Protein 6IMU (pdb70)

Solvent-accessible surface area: 33351 Å² total; per-residue (Å²): 201,20,54,17,5,1,0,95,109,17,69,50,98,83,0,54,130,73,20,63,126,0,13,61,17,1,0,21,33,3,6,64,0,21,76,71,55,20,0,21,16,63,40,0,1,0,0,4,13,0,1,14,5,18,17,34,6,0,43,16,16,35,29,32,18,57,0,0,0,8,14,0,1,7,0,0,0,0,0,0,23,0,2,53,51,31,81,56,0,4,45,3,19,13,34,141,78,76,96,36,0,26,36,60,0,12,68,16,0,48,36,0,5,93,0,2,79,63,4,39,132,78,31,25,0,0,0,5,1,2,0,63,0,11,0,24,28,91,72,4,20,3,26,112,58,41,39,47,51,0,6,0,52,14,1,0,3,0,0,0,0,0,0,0,0,0,20,0,0,59,74,47,94,60,151,78,27,43,55,11,0,109,118,0,39,96,11,0,50,86,0,38,90,1,0,24,92,3,0,37,99,20,136,2,54,1,4,22,24,0,50,8,128,62,19,69,38,70,6,142,61,131,115,16,65,35,61,18,58,59,118,69,33,17,32,37,3,18,19,3,4,0,0,1,0,0,0,16,35,35,13,78,24,61,118,76,43,25,93,24,2,6,110,65,11,51,94,56,18,54,46,33,62,0,110,63,56,160,22,23,50,0,8,0,17,58,2,83,53,13,2,0,37,15,11,10,0,7,0,0,0,4,0,41,72,3,84,21,0,77,89,1,7,57,0,7,1,21,0,6,0,0,10,1,22,47,65,123,8,6,0,1,8,0,11,2,20,27,23,4,52,45,59,84,33,90,37,87,32,122,5,45,43,0,1,6,41,69,0,5,88,70,80,147,32,62,56,38,1,0,0,0,1,0,0,1,1,0,9,47,48,54,103,4,11,0,0,0,0,3,30,9,0,0,48,4,70,5,0,1,0,46,17,3,1,0,2,0,1,62,101,47,3,77,6,0,0,1,0,0,2,0,26,1,2,0,5,4,0,0,3,24,26,46,4,2,24,53,24,0,13,77,12,0,118,87,71,118,23,31,107,55,0,36,130,41,0,72,42,5,0,53,137,34,4,170,116,27,97,8,63,158,19,101,32,29,49,11,137,51,104,17,60,100,72,57,32,102,14,0,78,57,1,118,67,58,17,5,0,0,92,109,20,71,48,100,83,0,53,133,74,32,62,126,0,6,58,17,0,0,29,35,4,6,63,0,20,77,70,59,21,0,20,17,62,40,0,0,0,0,5,12,0,2,15,5,20,23,39,9,0,45,16,15,25,28,30,15,61,0,0,0,4,15,0,0,0,0,0,0,0,0,0,22,0,2,55,50,33,82,60,0,5,50,3,20,14,30,140,81,77,96,35,1,26,36,58,0,12,68,16,0,49,37,0,7,95,0,2,89,77,5,40,145,77,31,27,0,1,0,5,1,2,0,63,0,10,0,26,26,92,83,4,21,4,25,118,60,40,37,47,50,0,7,0,53,14,1,0,0,0,0,0,0,0,0,0,0,0,19,0,0,55,75,46,91,60,168,75,24,41,79,10,0,126,118,0,38,96,10,0,49,85,0,40,90,2,0,25,94,4,0,36,96,14,143,2,65,0,4,21,24,0,49,7,138,60,20,68,38,69,7,140,60,130,117,15,72,34,61,17,60,60,118,68,35,17,32,38,2,15,19,3,5,0,0,1,0,0,0,17,34,36,13,80,23,59,116,69,42,30,101,22,2,5,110,66,11,67,94,56,18,54,44,36,57,0,110,63,62,144,16,24,50,0,3,0,16,56,2,84,54,12,2,0,27,14,12,1,1,7,1,0,0,5,0,50,81,2,68,19,0,83,69,1,6,51,0,7,1,21,0,5,0,1,10,1,36,44,62,125,7,5,0,1,8,0,11,3,18,26,24,6,52,40,54,82,35,91,36,89,32,121,6,44,40,0,1,4,43,67,1,7,87,66,89,148,33,59,54,37,1,0,0,0,1,0,0,0,0,0,3,48,49,55,85,5,10,0,0,0,0,3,26,6,0,0,35,3,54,4,0,1,0,45,17,2,0,0,2,0,1,63,99,53,2,76,7,0,0,1,0,0,4,0,19,1,2,0,0,3,0,0,4,12,24,48,5,1,25,52,27,0,12,78,12,0,118,87,70,117,23,32,106,55,0,34,126,53,0,72,41,6,1,51,143,35,5,146,138,24,99,17,53,181,35,100,30,30,38,10,115,54,92,14,60,99,73,59,32,105,14,0,81,54,1,119

Nearest PDB structures (foldseek):
  6imv-assembly1_A  TM=1.002E+00  e=1.403E-95  Talaromyces funiculosus
  6imw-assembly2_B  TM=1.002E+00  e=8.609E-95  Talaromyces funiculosus
  3eu8-assembly4_D  TM=6.851E-01  e=2.380E-08  Bacteroides fragilis NCTC 9343
  5z06-assembly2_B  TM=6.528E-01  e=1.005E-07  Parabacteroides distasonis ATCC 8503
  5z06-assembly1_A  TM=6.303E-01  e=9.037E-08  Parabacteroides distasonis ATCC 8503

Organism: Talaromyces funiculosus (NCBI:txid28572)

Secondary structure (DSSP, 8-state):
---TTGGGGS-HHHHHH-HHHHHHHHHHHHHTT-SBTTTEETTTTEEPSEEEE-TTT--EEEEE-EE-HHHHHHHHHHHHHHHTT-HHHHHHH-TT-GGGHHHHHHHHHHHHHHHHHHHHHH-GGGTT---SEE-SSSS-EE-GGGTTEEEHHHHHHHHHHHHHHHHHHHTTT-HHHHHHHHHHHHHHHHHHHHHHHHHEEETTEEBSEEEES-TTS-TT-TT--EEESTT-B--SSSTTHHHHHHHHHHS---HHHHHHHHHHHGGG--EEEEEETTEEEEEEEPBSS--GGGGGGGGTS-GGGSHHHHHHHHHHHHHHHHHHHHTT-SS---SEE--EETTTTEE--EE---S-GGGBS------SEE-GGGGHHHHHH-HHHHHHHHHHHHTSTT-EETTEE-SEEETTSS-EE-EEEHHHHHHHHHHHTT-SHHHHHHHHHHTT-HHHHHHHHHHHHHHH--S---TT-PPPPP-SPPPPSS----TT--/--TTGGGGS-HHHHHH-HHHHHHHHHHHHHTT-SBTTTEETTTTEEPSEEEE-TTT--EEEEE-EE-HHHHHHHHHHHHHHHHT-HHHHHHH-TT-GGGHHHHHHHHHHHHHHHHHHHHHH-GGGTT---SEE-SSSS-EE-GGGTTEEEHHHHHHHHHHHHHHHHHHHHTT-HHHHHHHHHHHHHHHHHHHHHHHHHEEETTEEBSEEEES-TTS-TT-TT--EEESTT-B--SSSTTHHHHHHHHHHS---HHHHHHHHHHHGGG--EEEEEETTEEEEEEEPBSS--GGGGGGGGTS-GGGSHHHHHHHHHHHHHHHHHHHHTT-SS---SEE--EETTTTEE--EE---S-GGGBS------SEE-GGGGHHHHHH-HHHHHHHHHHHHTSTT-EETTEE-SEEETTSS-EE-EEEHHHHHHHHHHHTT-SHHHHHHHHHHTT-HHHHHHHHHHHHHHH--S---TT-PPPPP-SPPPPSS----TT--

Radius of gyration: 31.74 Å; Cα contacts (8 Å, |Δi|>4): 2302; chains: 2; bounding box: 52×81×95 Å

B-factor: mean 21.8, std 6.03, range [8.44, 49.92]

Structure (mmCIF, N/CA/C/O backbone):
data_6IMU
#
_entry.id   6IMU
#
_cell.length_a   91.657
_cell.length_b   117.971
_cell.length_c   93.156
_cell.angle_alpha   90.00
_cell.angle_beta   90.00
_cell.angle_gamma   90.00
#
_symmetry.space_group_name_H-M   'P 21 21 2'
#
loop_
_entity.id
_entity.type
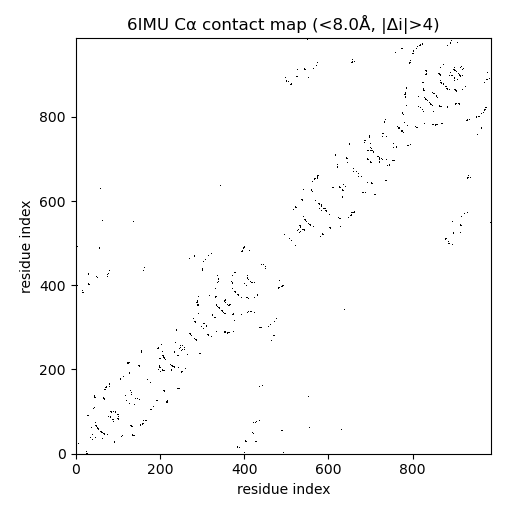_entity.pdbx_description
1 polymer Endo-beta-1,2-glucanase
2 non-polymer 2-acetamido-2-deoxy-beta-D-glucopyranose
3 non-polymer GLYCEROL
4 non-polymer 'CITRIC ACID'
5 non-polymer DI(HYDROXYETHYL)ETHER
6 non-polymer 'TRIETHYLENE GLYCOL'
7 water water
#
loop_
_atom_site.group_PDB
_atom_site.id
_atom_site.type_symbol
_atom_site.label_atom_id
_atom_site.label_alt_id
_atom_site.label_comp_id
_atom_site.label_asym_id
_atom_site.label_entity_id
_atom_site.label_seq_id
_atom_site.pdbx_PDB_ins_code
_atom_site.Cartn_x
_atom_site.Cartn_y
_atom_site.Cartn_z
_atom_site.occupancy
_atom_site.B_iso_or_equiv
_atom_site.auth_seq_id
_atom_site.auth_comp_id
_atom_site.auth_asym_id
_atom_site.auth_atom_id
_atom_site.pdbx_PDB_model_num
ATOM 1 N N . GLU A 1 12 ? -3.143 7.791 -23.568 1.00 39.58 24 GLU A N 1
ATOM 2 C CA . GLU A 1 12 ? -3.313 6.628 -24.487 1.00 38.07 24 GLU A CA 1
ATOM 3 C C . GLU A 1 12 ? -4.775 6.442 -24.905 1.00 34.46 24 GLU A C 1
ATOM 4 O O . GLU A 1 12 ? -5.025 6.205 -26.083 1.00 34.70 24 GLU A O 1
ATOM 10 N N . PRO A 1 13 ? -5.803 6.545 -24.025 1.00 31.26 25 PRO A N 1
ATOM 11 C CA . PRO A 1 13 ? -7.156 6.154 -24.426 1.00 29.93 25 PRO A CA 1
ATOM 12 C C . PRO A 1 13 ? -7.767 7.086 -25.482 1.00 27.58 25 PRO A C 1
ATOM 13 O O . PRO A 1 13 ? -7.511 8.281 -25.457 1.00 26.54 25 PRO A O 1
ATOM 17 N N . SER A 1 14 ? -8.564 6.514 -26.391 1.00 26.67 26 SER A N 1
ATOM 18 C CA . SER A 1 14 ? -9.382 7.273 -27.343 1.00 26.93 26 SER A CA 1
ATOM 19 C C . SER A 1 14 ? -10.342 8.197 -26.588 1.00 24.36 26 SER A C 1
ATOM 20 O O . SER A 1 14 ? -10.814 7.858 -25.512 1.00 23.06 26 SER A O 1
ATOM 23 N N . CYS A 1 15 ? -10.662 9.333 -27.208 1.00 23.14 27 CYS A N 1
ATOM 24 C CA . CYS A 1 15 ? -11.623 10.271 -26.666 1.00 23.43 27 CYS A CA 1
ATOM 25 C C . CYS A 1 15 ? -12.981 9.591 -26.468 1.00 22.19 27 CYS A C 1
ATOM 26 O O . CYS A 1 15 ? -13.652 9.812 -25.463 1.00 21.89 27 CYS A O 1
ATOM 29 N N . ARG A 1 16 ? -13.373 8.767 -27.442 1.00 23.47 28 ARG A N 1
ATOM 30 C CA . ARG A 1 16 ? -14.689 8.136 -27.464 1.00 23.54 28 ARG A CA 1
ATOM 31 C C . ARG A 1 16 ? -14.584 6.704 -26.920 1.00 22.62 28 ARG A C 1
ATOM 32 O O . ARG A 1 16 ? -15.088 5.769 -27.522 1.00 23.81 28 ARG A O 1
ATOM 40 N N . PHE A 1 17 ? -13.973 6.556 -25.743 1.00 23.71 29 PHE A N 1
ATOM 41 C CA . PHE A 1 17 ? -13.616 5.236 -25.192 1.00 22.28 29 PHE A CA 1
ATOM 42 C C . PHE A 1 17 ? -14.847 4.509 -24.630 1.00 22.32 29 PHE A C 1
ATOM 43 O O . PHE A 1 17 ? -14.820 3.294 -24.485 1.00 24.17 29 PHE A O 1
ATOM 51 N N . ALA A 1 18 ? -15.920 5.242 -24.310 1.00 22.22 30 ALA A N 1
ATOM 52 C CA . ALA A 1 18 ? -17.075 4.660 -23.620 1.00 21.52 30 ALA A CA 1
ATOM 53 C C . ALA A 1 18 ? -17.643 3.463 -24.398 1.00 22.12 30 ALA A C 1
ATOM 54 O O . ALA A 1 18 ? -17.975 2.441 -23.789 1.00 24.04 30 ALA A O 1
ATOM 56 N N . HIS A 1 19 ? -17.749 3.572 -25.732 1.00 20.97 31 HIS A N 1
ATOM 57 C CA . HIS A 1 19 ? -18.369 2.491 -26.511 1.00 21.12 31 HIS A CA 1
ATOM 58 C C . HIS A 1 19 ? -17.315 1.491 -27.016 1.00 21.04 31 HIS A C 1
ATOM 59 O O . HIS A 1 19 ? -17.674 0.519 -27.700 1.00 19.96 31 HIS A O 1
ATOM 66 N N . GLN A 1 20 ? -16.038 1.710 -26.663 1.00 20.99 32 GLN A N 1
ATOM 67 C CA . GLN A 1 20 ? -14.970 0.741 -26.899 1.00 21.95 32 GLN A CA 1
ATOM 68 C C . GLN A 1 20 ? -15.070 -0.427 -25.904 1.00 22.00 32 GLN A C 1
ATOM 69 O O . GLN A 1 20 ? -14.468 -1.456 -26.129 1.00 20.56 32 GLN A O 1
ATOM 75 N N . TYR A 1 21 ? -15.775 -0.223 -24.779 1.00 23.53 33 TYR A N 1
ATOM 76 C CA . TYR A 1 21 ? -16.036 -1.258 -23.761 1.00 22.93 33 TYR A CA 1
ATOM 77 C C . TYR A 1 21 ? -17.480 -1.746 -23.882 1.00 22.90 33 TYR A C 1
ATOM 78 O O . TYR A 1 21 ? -18.371 -0.957 -24.208 1.00 23.12 33 TYR A O 1
ATOM 87 N N . THR A 1 22 ? -17.705 -3.022 -23.553 1.00 22.49 34 THR A N 1
ATOM 88 C CA . THR A 1 22 ? -19.027 -3.542 -23.256 1.00 22.90 34 THR A CA 1
ATOM 89 C C . THR A 1 22 ? -19.352 -3.250 -21.781 1.00 24.61 34 THR A C 1
ATOM 90 O O . THR A 1 22 ? -18.465 -2.988 -20.971 1.00 23.06 34 THR A O 1
ATOM 94 N N . GLN A 1 23 ? -20.641 -3.322 -21.445 1.00 26.50 35 GLN A N 1
ATOM 95 C CA . GLN A 1 23 ? -21.100 -3.129 -20.090 1.00 28.85 35 GLN A CA 1
ATOM 96 C C . GLN A 1 23 ? -20.419 -4.135 -19.157 1.00 29.74 35 GLN A C 1
ATOM 97 O O . GLN A 1 23 ? -19.901 -3.757 -18.104 1.00 29.11 35 GLN A O 1
ATOM 103 N N . GLU A 1 24 ? -20.406 -5.411 -19.563 1.00 29.92 36 GLU A N 1
ATOM 104 C CA . GLU A 1 24 ? -19.872 -6.486 -18.730 1.00 31.34 36 GLU A CA 1
ATOM 105 C C . GLU A 1 24 ? -18.360 -6.288 -18.546 1.00 29.19 36 GLU A C 1
ATOM 106 O O . GLU A 1 24 ? -17.822 -6.621 -17.497 1.00 28.55 36 GLU A O 1
ATOM 112 N N . GLN A 1 25 ? -17.676 -5.735 -19.553 1.00 28.66 37 GLN A N 1
ATOM 113 C CA . GLN A 1 25 ? -16.237 -5.496 -19.442 1.00 29.73 37 GLN A CA 1
ATOM 114 C C . GLN A 1 25 ? -15.964 -4.434 -18.370 1.00 28.79 37 GLN A C 1
ATOM 115 O O . GLN A 1 25 ? -14.949 -4.517 -17.692 1.00 30.39 37 GLN A O 1
ATOM 121 N N . VAL A 1 26 ? -16.867 -3.455 -18.219 1.00 28.35 38 VAL A N 1
ATOM 122 C CA . VAL A 1 26 ? -16.728 -2.437 -17.170 1.00 28.74 38 VAL A CA 1
ATOM 123 C C . VAL A 1 26 ? -16.811 -3.136 -15.801 1.00 29.71 38 VAL A C 1
ATOM 124 O O . VAL A 1 26 ? -15.975 -2.892 -14.931 1.00 30.27 38 VAL A O 1
ATOM 128 N N . LEU A 1 27 ? -17.794 -4.032 -15.636 1.00 30.82 39 LEU A N 1
ATOM 129 C CA . LEU A 1 27 ? -17.987 -4.761 -14.371 1.00 32.50 39 LEU A CA 1
ATOM 130 C C . LEU A 1 27 ? -16.804 -5.702 -14.096 1.00 34.40 39 LEU A C 1
ATOM 131 O O . LEU A 1 27 ? -16.441 -5.913 -12.943 1.00 36.03 39 LEU A O 1
ATOM 136 N N . GLN A 1 28 ? -16.222 -6.271 -15.156 1.00 36.70 40 GLN A N 1
ATOM 137 C CA . GLN A 1 28 ? -15.108 -7.220 -15.040 1.00 37.98 40 GLN A CA 1
ATOM 138 C C . GLN A 1 28 ? -13.825 -6.498 -14.605 1.00 37.29 40 GLN A C 1
ATOM 139 O O . GLN A 1 28 ? -12.993 -7.095 -13.934 1.00 39.12 40 GLN A O 1
ATOM 145 N N . ASN A 1 29 ? -13.659 -5.230 -15.004 1.00 35.39 41 ASN A N 1
ATOM 146 C CA . ASN A 1 29 ? -12.473 -4.460 -14.624 1.00 34.75 41 ASN A CA 1
ATOM 147 C C . ASN A 1 29 ? -12.822 -2.977 -14.539 1.00 33.11 41 ASN A C 1
ATOM 148 O O . ASN A 1 29 ? -12.457 -2.194 -15.418 1.00 31.76 41 ASN A O 1
ATOM 153 N N . PRO A 1 30 ? -13.512 -2.544 -13.459 1.00 31.48 42 PRO A N 1
ATOM 154 C CA . PRO A 1 30 ? -13.846 -1.129 -13.279 1.00 31.37 42 PRO A CA 1
ATOM 155 C C . PRO A 1 30 ? -12.633 -0.186 -13.336 1.00 30.92 42 PRO A C 1
ATOM 156 O O . PRO A 1 30 ? -12.751 0.919 -13.866 1.00 30.90 42 PRO A O 1
ATOM 160 N N . SER A 1 31 ? -11.491 -0.633 -12.801 1.00 30.43 43 SER A N 1
ATOM 161 C CA . SER A 1 31 ? -10.294 0.198 -12.678 1.00 29.99 43 SER A CA 1
ATOM 162 C C . SER A 1 31 ? -9.760 0.610 -14.054 1.00 28.42 43 SER A C 1
ATOM 163 O O . SER A 1 31 ? -9.353 1.759 -14.230 1.00 26.34 43 SER A O 1
ATOM 166 N N . LYS A 1 32 ? -9.738 -0.328 -15.011 1.00 27.21 44 LYS A N 1
ATOM 167 C CA . LYS A 1 32 ? -9.266 -0.014 -16.349 1.00 26.62 44 LYS A CA 1
ATOM 168 C C . LYS A 1 32 ? -10.154 1.079 -16.951 1.00 24.99 44 LYS A C 1
ATOM 169 O O . LYS A 1 32 ? -9.647 2.049 -17.520 1.00 25.12 44 LYS A O 1
ATOM 175 N N . PHE A 1 33 ? -11.475 0.903 -16.824 1.00 23.29 45 PHE A N 1
ATOM 176 C CA . PHE A 1 33 ? -12.431 1.853 -17.364 1.00 23.46 45 PHE A CA 1
ATOM 177 C C . PHE A 1 33 ? -12.223 3.220 -16.701 1.00 22.74 45 PHE A C 1
ATOM 178 O O . PHE A 1 33 ? -12.126 4.228 -17.383 1.00 23.18 45 PHE A O 1
ATOM 186 N N . ILE A 1 34 ? -12.148 3.220 -15.366 1.00 22.84 46 ILE A N 1
ATOM 187 C CA . ILE A 1 34 ? -12.001 4.431 -14.561 1.00 23.21 46 ILE A CA 1
ATOM 188 C C . ILE A 1 34 ? -10.727 5.182 -14.971 1.00 24.28 46 ILE A C 1
ATOM 189 O O . ILE A 1 34 ? -10.709 6.417 -14.989 1.00 24.19 46 ILE A O 1
ATOM 194 N N . ASN A 1 35 ? -9.671 4.433 -15.296 1.00 24.41 47 ASN A N 1
ATOM 195 C CA . ASN A 1 35 ? -8.391 4.996 -15.716 1.00 25.59 47 ASN A CA 1
ATOM 196 C C . ASN A 1 35 ? -8.550 5.848 -16.988 1.00 24.87 47 ASN A C 1
ATOM 197 O O . ASN A 1 35 ? -7.912 6.910 -17.130 1.00 23.65 47 ASN A O 1
ATOM 202 N N . ASP A 1 36 ? -9.410 5.390 -17.904 1.00 22.79 48 ASP A N 1
ATOM 203 C CA . ASP A 1 36 ? -9.739 6.142 -19.115 1.00 22.60 48 ASP A CA 1
ATOM 204 C C . ASP A 1 36 ? -10.599 7.361 -18.752 1.00 22.50 48 ASP A C 1
ATOM 205 O O . ASP A 1 36 ? -10.364 8.454 -19.270 1.00 21.12 48 ASP A O 1
ATOM 210 N N . VAL A 1 37 ? -11.584 7.157 -17.866 1.00 22.31 49 VAL A N 1
ATOM 211 C CA . VAL A 1 37 ? -12.483 8.219 -17.407 1.00 22.40 49 VAL A CA 1
ATOM 212 C C . VAL A 1 37 ? -11.655 9.388 -16.854 1.00 22.30 49 VAL A C 1
ATOM 213 O O . VAL A 1 37 ? -11.821 10.526 -17.291 1.00 21.34 49 VAL A O 1
ATOM 217 N N . LEU A 1 38 ? -10.739 9.089 -15.929 1.00 22.59 50 LEU A N 1
ATOM 218 C CA . LEU A 1 38 ? -9.954 10.107 -15.219 1.00 22.64 50 LEU A CA 1
ATOM 219 C C . LEU A 1 38 ? -9.082 10.907 -16.195 1.00 23.60 50 LEU A C 1
ATOM 220 O O . LEU A 1 38 ? -8.920 12.140 -16.034 1.00 23.39 50 LEU A O 1
ATOM 225 N N . PHE A 1 39 ? -8.524 10.217 -17.197 1.00 23.11 51 PHE A N 1
ATOM 226 C CA . PHE A 1 39 ? -7.651 10.842 -18.194 1.00 22.86 51 PHE A CA 1
ATOM 227 C C . PHE A 1 39 ? -8.405 11.971 -18.902 1.00 22.76 51 PHE A C 1
ATOM 228 O O . PHE A 1 39 ? -7.910 13.098 -18.982 1.00 23.91 51 PHE A O 1
ATOM 236 N N . TRP A 1 40 ? -9.604 11.666 -19.409 1.00 22.47 52 TRP A N 1
ATOM 237 C CA . TRP A 1 40 ? -10.345 12.636 -20.218 1.00 22.01 52 TRP A CA 1
ATOM 238 C C . TRP A 1 40 ? -11.043 13.676 -19.336 1.00 21.31 52 TRP A C 1
ATOM 239 O O . TRP A 1 40 ? -11.105 14.834 -19.720 1.00 21.92 52 TRP A O 1
ATOM 250 N N . GLU A 1 41 ? -11.531 13.274 -18.157 1.00 21.37 53 GLU A N 1
ATOM 251 C CA . GLU A 1 41 ? -12.075 14.226 -17.176 1.00 20.35 53 GLU A CA 1
ATOM 252 C C . GLU A 1 41 ? -11.012 15.284 -16.844 1.00 19.76 53 GLU A C 1
ATOM 253 O O . GLU A 1 41 ? -11.328 16.474 -16.721 1.00 19.94 53 GLU A O 1
ATOM 259 N N . GLY A 1 42 ? -9.755 14.842 -16.728 1.00 19.20 54 GLY A N 1
ATOM 260 C CA . GLY A 1 42 ? -8.611 15.696 -16.458 1.00 19.42 54 GLY A CA 1
ATOM 261 C C . GLY A 1 42 ? -8.465 16.837 -17.460 1.00 20.23 54 GLY A C 1
ATOM 262 O O . GLY A 1 42 ? -7.999 17.920 -17.104 1.00 18.68 54 GLY A O 1
ATOM 263 N N . LYS A 1 43 ? -8.875 16.608 -18.715 1.00 21.09 55 LYS A N 1
ATOM 264 C CA . LYS A 1 43 ? -8.735 17.610 -19.782 1.00 23.19 55 LYS A CA 1
ATOM 265 C C . LYS A 1 43 ? -9.644 18.823 -19.538 1.00 22.19 55 LYS A C 1
ATOM 266 O O . LYS A 1 43 ? -9.422 19.881 -20.120 1.00 22.41 55 LYS A O 1
ATOM 272 N N . PHE A 1 44 ? -10.660 18.661 -18.680 1.00 22.26 56 PHE A N 1
ATOM 273 C CA . PHE A 1 44 ? -11.509 19.755 -18.218 1.00 21.82 56 PHE A CA 1
ATOM 274 C C . PHE A 1 44 ? -10.673 20.775 -17.436 1.00 21.52 56 PHE A C 1
ATOM 275 O O . PHE A 1 44 ? -10.967 21.970 -17.448 1.00 20.54 56 PHE A O 1
ATOM 283 N N . HIS A 1 45 ? -9.633 20.287 -16.757 1.00 21.90 57 HIS A N 1
ATOM 284 C CA . HIS A 1 45 ? -8.785 21.111 -15.913 1.00 21.99 57 HIS A CA 1
ATOM 285 C C . HIS A 1 45 ? -7.772 21.855 -16.788 1.00 22.31 57 HIS A C 1
ATOM 286 O O . HIS A 1 45 ? -6.621 21.455 -16.897 1.00 22.06 57 HIS A O 1
ATOM 293 N N . GLN A 1 46 ? -8.243 22.948 -17.397 1.00 24.44 58 GLN A N 1
ATOM 294 C CA . GLN A 1 46 ? -7.442 23.854 -18.218 1.00 26.25 58 GLN A CA 1
ATOM 295 C C . GLN A 1 46 ? -7.937 25.289 -18.027 1.00 25.99 58 GLN A C 1
ATOM 296 O O . GLN A 1 46 ? -9.120 25.506 -17.747 1.00 24.15 58 GLN A O 1
ATOM 302 N N . ASN A 1 47 ? -7.028 26.250 -18.233 1.00 27.60 59 ASN A N 1
ATOM 303 C CA . ASN A 1 47 ? -7.361 27.676 -18.242 1.00 28.95 59 ASN A CA 1
ATOM 304 C C . ASN A 1 47 ? -8.454 27.934 -19.285 1.00 29.47 59 ASN A C 1
ATOM 305 O O . ASN A 1 47 ? -8.460 27.317 -20.362 1.00 29.17 59 ASN A O 1
ATOM 310 N N . ASN A 1 48 ? -9.393 28.817 -18.928 1.00 30.15 60 ASN A N 1
ATOM 311 C CA . ASN A 1 48 ? -10.477 29.298 -19.798 1.00 32.34 60 ASN A CA 1
ATOM 312 C C . ASN A 1 48 ? -11.520 28.194 -20.049 1.00 31.65 60 ASN A C 1
ATOM 313 O O . ASN A 1 48 ? -12.508 28.437 -20.752 1.00 32.25 60 ASN A O 1
ATOM 318 N N . ILE A 1 49 ? -11.324 27.001 -19.468 1.00 28.57 61 ILE A N 1
ATOM 319 C CA . ILE A 1 49 ? -12.289 25.910 -19.591 1.00 26.14 61 ILE A CA 1
ATOM 320 C C . ILE A 1 49 ? -13.008 25.720 -18.247 1.00 25.07 61 ILE A C 1
ATOM 321 O O . ILE A 1 49 ? -14.232 25.844 -18.180 1.00 24.65 61 ILE A O 1
ATOM 326 N N . SER A 1 50 ? -12.243 25.399 -17.195 1.00 22.55 62 SER A N 1
ATOM 327 C CA . SER A 1 50 ? -12.800 25.112 -15.868 1.00 22.23 62 SER A CA 1
ATOM 328 C C . SER A 1 50 ? -12.278 26.084 -14.800 1.00 22.59 62 SER A C 1
ATOM 329 O O . SER A 1 50 ? -12.881 26.172 -13.734 1.00 22.70 62 SER A O 1
ATOM 332 N N . TYR A 1 51 ? -11.152 26.767 -15.049 1.00 22.35 63 TYR A N 1
ATOM 333 C CA . TYR A 1 51 ? -10.642 27.728 -14.087 1.00 22.37 63 TYR A CA 1
ATOM 334 C C . TYR A 1 51 ? -9.817 28.813 -14.786 1.00 22.45 63 TYR A C 1
ATOM 335 O O . TYR A 1 51 ? -9.500 28.733 -15.974 1.00 21.99 63 TYR A O 1
ATOM 344 N N . ASN A 1 52 ? -9.539 29.860 -14.011 1.00 21.56 64 ASN A N 1
ATOM 345 C CA . ASN A 1 52 ? -8.697 30.965 -14.393 1.00 20.61 64 ASN A CA 1
ATOM 346 C C . ASN A 1 52 ? -7.335 30.742 -13.731 1.00 20.22 64 ASN A C 1
ATOM 347 O O . ASN A 1 52 ? -7.239 30.781 -12.515 1.00 20.22 64 ASN A O 1
ATOM 352 N N . SER A 1 53 ? -6.296 30.486 -14.533 1.00 20.94 65 SER A N 1
ATOM 353 C CA . SER A 1 53 ? -4.956 30.190 -14.013 1.00 21.97 65 SER A CA 1
ATOM 354 C C . SER A 1 53 ? -4.279 31.456 -13.460 1.00 22.36 65 SER A C 1
ATOM 355 O O . SER A 1 53 ? -3.301 31.375 -12.714 1.00 21.94 65 SER A O 1
ATOM 358 N N . GLY A 1 54 ? -4.788 32.634 -13.840 1.00 23.03 66 GLY A N 1
ATOM 359 C CA . GLY A 1 54 ? -4.296 33.906 -13.328 1.00 23.39 66 GLY A CA 1
ATOM 360 C C . GLY A 1 54 ? -4.563 34.091 -11.840 1.00 23.13 66 GLY A C 1
ATOM 361 O O . GLY A 1 54 ? -3.699 34.572 -11.114 1.00 23.62 66 GLY A O 1
ATOM 362 N N . ASN A 1 55 ? -5.777 33.748 -11.392 1.00 22.39 67 ASN A N 1
ATOM 363 C CA . ASN A 1 55 ? -6.186 33.986 -10.003 1.00 22.61 67 ASN A CA 1
ATOM 364 C C . ASN A 1 55 ? -6.495 32.665 -9.280 1.00 22.37 67 ASN A C 1
ATOM 365 O O . ASN A 1 55 ? -6.817 32.685 -8.089 1.00 22.19 67 ASN A O 1
ATOM 370 N N . GLY A 1 56 ? -6.409 31.535 -9.998 1.00 22.49 68 GLY A N 1
ATOM 371 C CA . GLY A 1 56 ? -6.571 30.197 -9.412 1.00 22.37 68 GLY A CA 1
ATOM 372 C C . GLY A 1 56 ? -8.016 29.860 -9.067 1.00 22.10 68 GLY A C 1
ATOM 373 O O . GLY A 1 56 ? -8.265 28.906 -8.324 1.00 24.78 68 GLY A O 1
ATOM 374 N N . MET A 1 57 ? -8.968 30.617 -9.623 1.00 21.40 69 MET A N 1
ATOM 375 C CA . MET A 1 57 ? -10.394 30.504 -9.290 1.00 20.84 69 MET A CA 1
ATOM 376 C C . MET A 1 57 ? -11.126 29.651 -10.338 1.00 21.19 69 MET A C 1
ATOM 377 O O . MET A 1 57 ? -10.835 29.726 -11.533 1.00 20.81 69 MET A O 1
ATOM 382 N N . SER A 1 58 ? -12.108 28.868 -9.874 1.00 20.42 70 SER A N 1
ATOM 383 C CA . SER A 1 58 ? -12.950 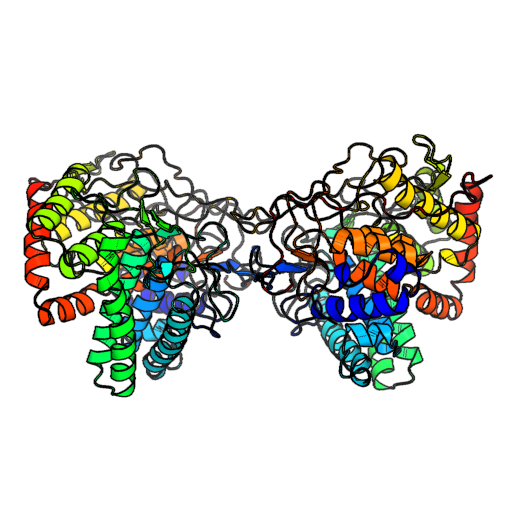28.066 -10.747 1.00 20.87 70 SER A CA 1
ATOM 384 C C . SER A 1 58 ? -13.862 28.976 -11.581 1.00 22.16 70 SER A C 1
ATOM 385 O O . SER A 1 58 ? -14.234 30.076 -11.142 1.00 21.36 70 SER A O 1
ATOM 388 N N . TYR A 1 59 ? -14.182 28.511 -12.794 1.00 21.62 71 TYR A N 1
ATOM 389 C CA . TYR A 1 59 ? -15.387 28.887 -13.530 1.00 22.00 71 TYR A CA 1
ATOM 390 C C . TYR A 1 59 ? -16.405 27.762 -13.363 1.00 22.24 71 TYR A C 1
ATOM 391 O O . TYR A 1 59 ? -16.019 26.602 -13.249 1.00 22.54 71 TYR A O 1
ATOM 400 N N . ASP A 1 60 ? -17.696 28.099 -13.399 1.00 22.68 72 ASP A N 1
ATOM 401 C CA . ASP A 1 60 ? -18.754 27.100 -13.311 1.00 22.39 72 ASP A CA 1
ATOM 402 C C . ASP A 1 60 ? -18.504 26.010 -14.360 1.00 22.66 72 ASP A C 1
ATOM 403 O O . ASP A 1 60 ? -18.668 24.817 -14.093 1.00 22.69 72 ASP A O 1
ATOM 408 N N . GLY A 1 61 ? -18.109 26.452 -15.557 1.00 21.68 73 GLY A N 1
ATOM 409 C CA . GLY A 1 61 ? -17.802 25.598 -16.668 1.00 21.74 73 GLY A CA 1
ATOM 410 C C . GLY A 1 61 ? -17.755 26.381 -17.968 1.00 22.52 73 GLY A C 1
ATOM 411 O O . GLY A 1 61 ? -17.521 27.592 -17.967 1.00 22.78 73 GLY A O 1
ATOM 412 N N . THR A 1 62 ? -17.991 25.683 -19.082 1.00 23.66 74 THR A N 1
ATOM 413 C CA . THR A 1 62 ? -17.984 26.306 -20.387 1.00 23.98 74 THR A CA 1
ATOM 414 C C . THR A 1 62 ? -18.881 25.531 -21.356 1.00 23.45 74 THR A C 1
ATOM 415 O O . THR A 1 62 ? -19.020 24.298 -21.277 1.00 21.49 74 THR A O 1
ATOM 419 N N . ASN A 1 63 ? -19.466 26.286 -22.290 1.00 22.91 75 ASN A N 1
ATOM 420 C CA . ASN A 1 63 ? -20.140 25.733 -23.454 1.00 22.64 75 ASN A CA 1
ATOM 421 C C . ASN A 1 63 ? -19.072 25.158 -24.386 1.00 21.64 75 ASN A C 1
ATOM 422 O O . ASN A 1 63 ? -17.923 25.612 -24.397 1.00 20.81 75 ASN A O 1
ATOM 427 N N . ILE A 1 64 ? -19.460 24.137 -25.149 1.00 21.58 76 ILE A N 1
ATOM 428 C CA . ILE A 1 64 ? -18.637 23.612 -26.221 1.00 21.60 76 ILE A CA 1
ATOM 429 C C . ILE A 1 64 ? -19.474 23.643 -27.503 1.00 21.13 76 ILE A C 1
ATOM 430 O O . ILE A 1 64 ? -20.709 23.578 -27.450 1.00 20.95 76 ILE A O 1
ATOM 435 N N . ASP A 1 65 ? -18.792 23.774 -28.643 1.00 20.33 77 ASP A N 1
ATOM 436 C CA . ASP A 1 65 ? -19.458 23.965 -29.923 1.00 21.31 77 ASP A CA 1
ATOM 437 C C . ASP A 1 65 ? -20.293 22.725 -30.257 1.00 21.28 77 ASP A C 1
ATOM 438 O O . ASP A 1 65 ? -19.839 21.580 -30.108 1.00 22.08 77 ASP A O 1
ATOM 443 N N . TRP A 1 66 ? -21.518 22.970 -30.729 1.00 22.07 78 TRP A N 1
ATOM 444 C CA . TRP A 1 66 ? -22.472 21.915 -31.025 1.00 21.71 78 TRP A CA 1
ATOM 445 C C . TRP A 1 66 ? -21.856 20.875 -31.975 1.00 21.18 78 TRP A C 1
ATOM 446 O O . TRP A 1 66 ? -22.062 19.681 -31.799 1.00 20.87 78 TRP A O 1
ATOM 457 N N . VAL A 1 67 ? -21.110 21.340 -32.983 1.00 20.67 79 VAL A N 1
ATOM 458 C CA . VAL A 1 67 ? -20.571 20.458 -34.017 1.00 20.76 79 VAL A CA 1
ATOM 459 C C . VAL A 1 67 ? -19.194 19.932 -33.591 1.00 20.25 79 VAL A C 1
ATOM 460 O O . VAL A 1 67 ? -18.964 18.726 -33.637 1.00 20.38 79 VAL A O 1
ATOM 464 N N . THR A 1 68 ? -18.291 20.826 -33.175 1.00 20.42 80 THR A N 1
ATOM 465 C CA . THR A 1 68 ? -16.873 20.439 -32.980 1.00 20.26 80 THR A CA 1
ATOM 466 C C . THR A 1 68 ? -16.631 19.829 -31.594 1.00 20.20 80 THR A C 1
ATOM 467 O O . THR A 1 68 ? -15.685 19.069 -31.432 1.00 19.79 80 THR A O 1
ATOM 471 N N . GLY A 1 69 ? -17.437 20.224 -30.601 1.00 20.18 81 GLY A N 1
ATOM 472 C CA . GLY A 1 69 ? -17.228 19.835 -29.202 1.00 21.45 81 GLY A CA 1
ATOM 473 C C . GLY A 1 69 ? -16.034 20.526 -28.553 1.00 21.44 81 GLY A C 1
ATOM 474 O O . GLY A 1 69 ? -15.554 20.061 -27.528 1.00 21.42 81 GLY A O 1
ATOM 475 N N . GLU A 1 70 ? -15.573 21.643 -29.129 1.00 22.29 82 GLU A N 1
ATOM 476 C CA . GLU A 1 70 ? -14.476 22.443 -28.555 1.00 22.74 82 GLU A CA 1
ATOM 477 C C . GLU A 1 70 ? -15.052 23.581 -27.708 1.00 21.86 82 GLU A C 1
ATOM 478 O O . GLU A 1 70 ? -16.104 24.113 -28.026 1.00 22.30 82 GLU A O 1
ATOM 484 N N . GLY A 1 71 ? -14.32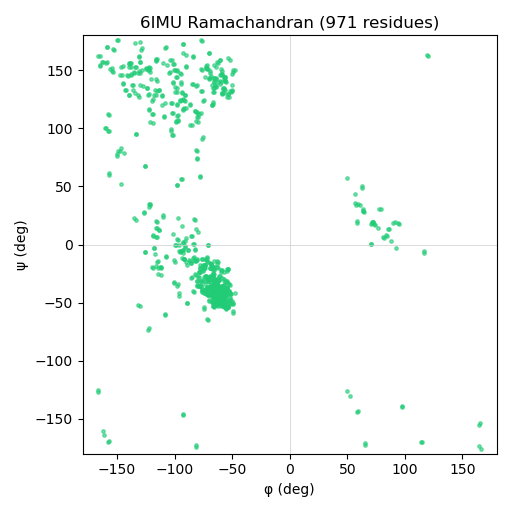7 23.957 -26.647 1.00 22.48 83 GLY A N 1
ATOM 485 C CA . GLY A 1 71 ? -14.681 25.076 -25.794 1.00 22.65 83 GLY A CA 1
ATOM 486 C C . GLY A 1 71 ? -14.968 26.326 -26.613 1.00 23.88 83 GLY A C 1
ATOM 487 O O . GLY A 1 71 ? -14.199 26.654 -27.523 1.00 21.92 83 GLY A O 1
ATOM 488 N N . THR A 1 72 ? -16.091 26.995 -26.304 1.00 25.27 84 THR A N 1
ATOM 489 C CA . THR A 1 72 ? -16.530 28.215 -26.996 1.00 26.37 84 THR A CA 1
ATOM 490 C C . THR A 1 72 ? -16.701 29.359 -25.986 1.00 27.62 84 THR A C 1
ATOM 491 O O . THR A 1 72 ? -15.881 30.268 -25.935 1.00 29.05 84 THR A O 1
ATOM 495 N N . VAL A 1 73 ? -17.779 29.274 -25.193 1.00 27.45 85 VAL A N 1
ATOM 496 C CA . VAL A 1 73 ? -18.318 30.335 -24.349 1.00 27.46 85 VAL A CA 1
ATOM 497 C C . VAL A 1 73 ? -18.263 29.862 -22.891 1.00 28.29 85 VAL A C 1
ATOM 498 O O . VAL A 1 73 ? -19.092 29.039 -22.480 1.00 27.13 85 VAL A O 1
ATOM 502 N N . LYS A 1 74 ? -17.304 30.385 -22.113 1.00 27.39 86 LYS A N 1
ATOM 503 C CA . LYS A 1 74 ? -17.177 30.020 -20.700 1.00 27.96 86 LYS A CA 1
ATOM 504 C C . LYS A 1 74 ? -18.316 30.664 -19.905 1.00 26.90 86 LYS A C 1
ATOM 505 O O . LYS A 1 74 ? -18.881 31.677 -20.312 1.00 26.54 86 LYS A O 1
ATOM 511 N N . HIS A 1 75 ? -18.669 30.026 -18.783 1.00 26.45 87 HIS A N 1
ATOM 512 C CA . HIS A 1 75 ? -19.399 30.672 -17.703 1.00 26.04 87 HIS A CA 1
ATOM 513 C C . HIS A 1 75 ? -18.382 31.426 -16.852 1.00 25.15 87 HIS A C 1
ATOM 514 O O . HIS A 1 75 ? -17.539 30.788 -16.222 1.00 22.93 87 HIS A O 1
ATOM 521 N N . PRO A 1 76 ? -18.428 32.782 -16.789 1.00 24.75 88 PRO A N 1
ATOM 522 C CA . PRO A 1 76 ? -17.396 33.564 -16.106 1.00 24.57 88 PRO A CA 1
ATOM 523 C C . PRO A 1 76 ? -17.627 33.704 -14.593 1.00 24.58 88 PRO A C 1
ATOM 524 O O . PRO A 1 76 ? -16.928 34.466 -13.936 1.00 25.88 88 PRO A O 1
ATOM 528 N N . PHE A 1 77 ? -18.627 32.981 -14.081 1.00 23.76 89 PHE A N 1
ATOM 529 C CA . PHE A 1 77 ? -19.029 33.005 -12.697 1.00 24.13 89 PHE A CA 1
ATOM 530 C C . PHE A 1 77 ? -18.805 31.615 -12.085 1.00 23.94 89 PHE A C 1
ATOM 531 O O . PHE A 1 77 ? -18.722 30.610 -12.797 1.00 23.55 89 PHE A O 1
ATOM 539 N N . SER A 1 78 ? -18.704 31.576 -10.755 1.00 22.91 90 SER A N 1
ATOM 540 C CA . SER A 1 78 ? -18.662 30.335 -9.995 1.00 21.85 90 SER A CA 1
ATOM 541 C C . SER A 1 78 ? -19.125 30.618 -8.561 1.00 21.92 90 SER A C 1
ATOM 542 O O . SER A 1 78 ? -19.664 31.689 -8.265 1.00 23.32 90 SER A O 1
ATOM 545 N N . ALA A 1 79 ? -18.934 29.633 -7.686 1.00 21.61 91 ALA A N 1
ATOM 546 C CA . ALA A 1 79 ? -19.381 29.696 -6.302 1.00 20.95 91 ALA A CA 1
ATOM 547 C C . ALA A 1 79 ? -18.570 28.699 -5.475 1.00 20.46 91 ALA A C 1
ATOM 548 O O . ALA A 1 79 ? -17.853 27.857 -6.033 1.00 18.92 91 ALA A O 1
ATOM 550 N N . ALA A 1 80 ? -18.730 28.796 -4.152 1.00 20.76 92 ALA A N 1
ATOM 551 C CA . ALA A 1 80 ? -17.944 28.037 -3.176 1.00 20.85 92 ALA A CA 1
ATOM 552 C C . ALA A 1 80 ? -18.165 26.528 -3.360 1.00 20.12 92 ALA A C 1
ATOM 553 O O . ALA A 1 80 ? -17.291 25.734 -3.044 1.00 19.76 92 ALA A O 1
ATOM 555 N N . SER A 1 81 ? -19.338 26.160 -3.886 1.00 20.08 93 SER A N 1
ATOM 556 C CA . SER A 1 81 ? -19.729 24.778 -4.183 1.00 20.45 93 SER A CA 1
ATOM 557 C C . SER A 1 81 ? -18.808 24.158 -5.245 1.00 20.33 93 SER A C 1
ATOM 558 O O . SER A 1 81 ? -18.396 23.008 -5.120 1.00 20.27 93 SER A O 1
ATOM 561 N N . LYS A 1 82 ? -18.487 24.922 -6.292 1.00 18.98 94 LYS A N 1
ATOM 562 C CA . LYS A 1 82 ? -17.602 24.443 -7.360 1.00 19.24 94 LYS A CA 1
ATOM 563 C C . LYS A 1 82 ? -16.156 24.469 -6.852 1.00 18.37 94 LYS A C 1
ATOM 564 O O . LYS A 1 82 ? -15.373 23.570 -7.143 1.00 17.09 94 LYS A O 1
ATOM 570 N N . GLU A 1 83 ? -15.823 25.516 -6.083 1.00 17.86 95 GLU A N 1
ATOM 571 C CA . GLU A 1 83 ? -14.540 25.628 -5.412 1.00 18.32 95 GLU A CA 1
ATOM 572 C C . GLU A 1 83 ? -14.271 24.340 -4.617 1.00 17.81 95 GLU A C 1
ATOM 573 O O . GLU A 1 83 ? -13.159 23.836 -4.635 1.00 17.59 95 GLU A O 1
ATOM 579 N N . SER A 1 84 ? -15.299 23.826 -3.929 1.00 17.86 96 SER A N 1
ATOM 580 C CA . SER A 1 84 ? -15.178 22.648 -3.066 1.00 18.67 96 SER A CA 1
ATOM 581 C C . SER A 1 84 ? -14.764 21.418 -3.884 1.00 18.61 96 SER A C 1
ATOM 582 O O . SER A 1 84 ? -13.937 20.649 -3.438 1.00 19.26 96 SER A O 1
ATOM 585 N N . LEU A 1 85 ? -15.314 21.265 -5.096 1.00 19.59 97 LEU A N 1
ATOM 586 C CA . LEU A 1 85 ? -14.971 20.138 -5.989 1.00 19.02 97 LEU A CA 1
ATOM 587 C C . LEU A 1 85 ? -13.501 20.233 -6.418 1.00 18.99 97 LEU A C 1
ATOM 588 O O . LEU A 1 85 ? -12.784 19.234 -6.401 1.00 18.22 97 LEU A O 1
ATOM 593 N N . GLN A 1 86 ? -13.072 21.442 -6.789 1.00 18.83 98 GLN A N 1
ATOM 594 C CA . GLN A 1 86 ? -11.698 21.723 -7.201 1.00 18.95 98 GLN A CA 1
ATOM 595 C C . GLN A 1 86 ? -10.757 21.457 -6.018 1.00 19.68 98 GLN A C 1
ATOM 596 O O . GLN A 1 86 ? -9.738 20.780 -6.169 1.00 20.67 98 GLN A O 1
ATOM 602 N N . VAL A 1 87 ? -11.112 21.987 -4.843 1.00 19.35 99 VAL A N 1
ATOM 603 C CA . VAL A 1 87 ? -10.271 21.862 -3.659 1.00 19.75 99 VAL A CA 1
ATOM 604 C C . VAL A 1 87 ? -10.176 20.385 -3.246 1.00 19.15 99 VAL A C 1
ATOM 605 O O . VAL A 1 87 ? -9.100 19.918 -2.914 1.00 19.11 99 VAL A O 1
ATOM 609 N N . MET A 1 88 ? -11.290 19.655 -3.276 1.00 19.46 100 MET A N 1
ATOM 610 C CA . MET A 1 88 ? -11.286 18.225 -2.905 1.00 20.72 100 MET A CA 1
ATOM 611 C C . MET A 1 88 ? -10.340 17.444 -3.822 1.00 20.35 100 MET A C 1
ATOM 612 O O . MET A 1 88 ? -9.603 16.577 -3.362 1.00 20.29 100 MET A O 1
ATOM 617 N N . LEU A 1 89 ? -10.358 17.756 -5.117 1.00 20.47 101 LEU A N 1
ATOM 618 C CA . LEU A 1 89 ? -9.464 17.099 -6.052 1.00 20.63 101 LEU A CA 1
ATOM 619 C C . LEU A 1 89 ? -8.013 17.390 -5.661 1.00 19.75 101 LEU A C 1
ATOM 620 O O . LEU A 1 89 ? -7.194 16.489 -5.635 1.00 18.21 101 LEU A O 1
ATOM 625 N N . TYR A 1 90 ? -7.712 18.662 -5.376 1.00 20.57 102 TYR A N 1
ATOM 626 C CA . TYR A 1 90 ? -6.353 19.095 -5.041 1.00 20.60 102 TYR A CA 1
ATOM 627 C C . TYR A 1 90 ? -5.891 18.463 -3.721 1.00 20.22 102 TYR A C 1
ATOM 628 O O . TYR A 1 90 ? -4.690 18.239 -3.531 1.00 20.39 102 TYR A O 1
ATOM 637 N N . ALA A 1 91 ? -6.827 18.199 -2.805 1.00 19.88 103 ALA A N 1
ATOM 638 C CA . ALA A 1 91 ? -6.507 17.483 -1.562 1.00 20.97 103 ALA A CA 1
ATOM 639 C C . ALA A 1 91 ? -5.935 16.097 -1.901 1.00 21.42 103 ALA A C 1
ATOM 640 O O . ALA A 1 91 ? -4.900 15.710 -1.373 1.00 21.46 103 ALA A O 1
ATOM 642 N N . HIS A 1 92 ? -6.588 15.375 -2.816 1.00 21.96 104 HIS A N 1
ATOM 643 C CA . HIS A 1 92 ? -6.116 14.050 -3.229 1.00 22.64 104 HIS A CA 1
ATOM 644 C C . HIS A 1 92 ? -4.787 14.173 -3.986 1.00 23.34 104 HIS A C 1
ATOM 645 O O . HIS A 1 92 ? -3.886 13.369 -3.777 1.00 22.75 104 HIS A O 1
ATOM 652 N N . ALA A 1 93 ? -4.690 15.185 -4.860 1.00 23.81 105 ALA A N 1
ATOM 653 C CA . ALA A 1 93 ? -3.516 15.393 -5.695 1.00 24.89 105 ALA A CA 1
ATOM 654 C C . ALA A 1 93 ? -2.283 15.644 -4.817 1.00 25.46 105 ALA A C 1
ATOM 655 O O . ALA A 1 93 ? -1.240 15.043 -5.052 1.00 26.04 105 ALA A O 1
ATOM 657 N N . ILE A 1 94 ? -2.410 16.519 -3.811 1.00 25.83 106 ILE A N 1
ATOM 658 C CA . ILE A 1 94 ? -1.258 16.915 -2.988 1.00 26.31 106 ILE A CA 1
ATOM 659 C C . ILE A 1 94 ? -0.849 15.759 -2.060 1.00 26.62 106 ILE A C 1
ATOM 660 O O . ILE A 1 94 ? 0.316 15.662 -1.692 1.00 27.84 106 ILE A O 1
ATOM 665 N N . ALA A 1 95 ? -1.801 14.890 -1.700 1.00 27.87 107 ALA A N 1
ATOM 666 C CA . ALA A 1 95 ? -1.536 13.697 -0.875 1.00 28.84 107 ALA A CA 1
ATOM 667 C C . ALA A 1 95 ? -0.803 12.609 -1.677 1.00 28.77 107 ALA A C 1
ATOM 668 O O . ALA A 1 95 ? -0.334 11.625 -1.097 1.00 29.55 107 ALA A O 1
ATOM 670 N N . GLY A 1 96 ? -0.742 12.760 -3.005 1.00 28.03 108 GLY A N 1
ATOM 671 C CA . GLY A 1 96 ? 0.016 11.861 -3.877 1.00 27.71 108 GLY A CA 1
ATOM 672 C C . GLY A 1 96 ? -0.830 10.740 -4.463 1.00 28.11 108 GLY A C 1
ATOM 673 O O . GLY A 1 96 ? -0.284 9.746 -4.938 1.00 28.78 108 GLY A O 1
ATOM 674 N N . SER A 1 97 ? -2.162 10.908 -4.444 1.00 26.88 109 SER A N 1
ATOM 675 C CA . SER A 1 97 ? -3.105 9.985 -5.098 1.00 25.60 109 SER A CA 1
ATOM 676 C C . SER A 1 97 ? -2.744 9.822 -6.578 1.00 23.85 109 SER A C 1
ATOM 677 O O . SER A 1 97 ? -2.633 10.808 -7.314 1.00 22.29 109 SER A O 1
ATOM 680 N N . ALA A 1 98 ? -2.592 8.562 -7.003 1.00 21.91 110 ALA A N 1
ATOM 681 C CA . ALA A 1 98 ? -2.259 8.232 -8.375 1.00 22.73 110 ALA A CA 1
ATOM 682 C C . ALA A 1 98 ? -3.440 8.580 -9.296 1.00 22.58 110 ALA A C 1
ATOM 683 O O . ALA A 1 98 ? -3.240 9.004 -10.427 1.00 22.50 110 ALA A O 1
ATOM 685 N N . ASP A 1 99 ? -4.667 8.379 -8.800 1.00 22.70 111 ASP A N 1
ATOM 686 C CA . ASP A 1 99 ? -5.883 8.631 -9.577 1.00 23.54 111 ASP A CA 1
ATOM 687 C C . ASP A 1 99 ? -6.055 10.140 -9.792 1.00 22.09 111 ASP A C 1
ATOM 688 O O . ASP A 1 99 ? -6.409 10.577 -10.882 1.00 21.72 111 ASP A O 1
ATOM 693 N N . ALA A 1 100 ? -5.817 10.928 -8.742 1.00 22.19 112 ALA A N 1
ATOM 694 C CA . ALA A 1 100 ? -5.858 12.393 -8.860 1.00 22.42 112 ALA A CA 1
ATOM 695 C C . ALA A 1 100 ? -4.757 12.868 -9.823 1.00 22.57 112 ALA A C 1
ATOM 696 O O . ALA A 1 100 ? -4.944 13.837 -10.551 1.00 22.41 112 ALA A O 1
ATOM 698 N N . ALA A 1 101 ? -3.619 12.166 -9.841 1.00 23.39 113 ALA A N 1
ATOM 699 C CA . ALA A 1 101 ? -2.509 12.480 -10.748 1.00 23.64 113 ALA A CA 1
ATOM 700 C C . ALA A 1 101 ? -2.902 12.169 -12.199 1.00 24.94 113 ALA A C 1
ATOM 701 O O . ALA A 1 101 ? -2.556 12.919 -13.125 1.00 24.87 113 ALA A O 1
ATOM 703 N N . ARG A 1 102 ? -3.616 11.052 -12.390 1.00 25.06 114 ARG A N 1
ATOM 704 C CA . ARG A 1 102 ? -4.144 10.650 -13.706 1.00 26.22 114 ARG A CA 1
ATOM 705 C C . ARG A 1 102 ? -4.983 11.804 -14.284 1.00 25.37 114 ARG A C 1
ATOM 706 O O . ARG A 1 102 ? -4.947 12.085 -15.483 1.00 23.62 114 ARG A O 1
ATOM 714 N N . PHE A 1 103 ? -5.730 12.471 -13.399 1.00 25.37 115 PHE A N 1
ATOM 715 C CA . PHE A 1 103 ? -6.581 13.602 -13.741 1.00 25.24 115 PHE A CA 1
ATOM 716 C C . PHE A 1 103 ? -5.728 14.855 -13.992 1.00 25.90 115 PHE A C 1
ATOM 717 O O . PHE A 1 103 ? -5.856 15.481 -15.034 1.00 24.45 115 PHE A O 1
ATOM 725 N N . LEU A 1 104 ? -4.870 15.222 -13.031 1.00 27.88 116 LEU A N 1
ATOM 726 C CA . LEU A 1 104 ? -4.202 16.550 -13.036 1.00 29.59 116 LEU A CA 1
ATOM 727 C C . LEU A 1 104 ? -2.993 16.575 -13.980 1.00 29.24 116 LEU A C 1
ATOM 728 O O . LEU A 1 104 ? -2.683 17.610 -14.573 1.00 29.24 116 LEU A O 1
ATOM 733 N N . SER A 1 105 ? -2.284 15.449 -14.073 1.00 29.74 117 SER A N 1
ATOM 734 C CA . SER A 1 105 ? -0.922 15.422 -14.610 1.00 30.91 117 SER A CA 1
ATOM 735 C C . SER A 1 105 ? -0.594 14.022 -15.124 1.00 31.03 117 SER A C 1
ATOM 736 O O . SER A 1 105 ? 0.351 13.392 -14.661 1.00 28.77 117 SER A O 1
ATOM 739 N N . PRO A 1 106 ? -1.362 13.493 -16.106 1.00 32.15 118 PRO A N 1
ATOM 740 C CA . PRO A 1 106 ? -1.234 12.092 -16.506 1.00 31.57 118 PRO A CA 1
ATOM 741 C C . PRO A 1 106 ? 0.122 11.739 -17.144 1.00 32.13 118 PRO A C 1
ATOM 742 O O . PRO A 1 106 ? 0.572 10.598 -17.011 1.00 30.25 118 PRO A O 1
ATOM 746 N N . ASN A 1 107 ? 0.753 12.708 -17.821 1.00 32.15 119 ASN A N 1
ATOM 747 C CA . ASN A 1 107 ? 2.008 12.471 -18.540 1.00 34.34 119 ASN A CA 1
ATOM 748 C C . ASN A 1 107 ? 3.205 12.617 -17.592 1.00 35.95 119 ASN A C 1
ATOM 749 O O . ASN A 1 107 ? 4.316 12.192 -17.943 1.00 35.89 119 ASN A O 1
ATOM 754 N N . ASN A 1 108 ? 2.975 13.226 -16.420 1.00 36.28 120 ASN A N 1
ATOM 755 C CA . ASN A 1 108 ? 3.980 13.352 -15.366 1.00 35.12 120 ASN A CA 1
ATOM 756 C C . ASN A 1 108 ? 3.282 13.347 -14.008 1.00 33.06 120 ASN A C 1
ATOM 757 O O . ASN A 1 108 ? 3.077 14.396 -13.405 1.00 32.90 120 ASN A O 1
ATOM 762 N N . PRO A 1 109 ? 2.907 12.163 -13.476 1.00 32.31 121 PRO A N 1
ATOM 763 C CA . PRO A 1 109 ? 2.163 12.082 -12.215 1.00 31.96 121 PRO A CA 1
ATOM 764 C C . PRO A 1 109 ? 2.838 12.769 -11.016 1.00 31.10 121 PRO A C 1
ATOM 765 O O . PRO A 1 109 ? 2.155 13.402 -10.196 1.00 29.72 121 PRO A O 1
ATOM 769 N N . SER A 1 110 ? 4.171 12.671 -10.947 1.00 29.08 122 SER A N 1
ATOM 770 C CA . SER A 1 110 ? 4.947 13.191 -9.818 1.00 28.92 122 SER A CA 1
ATOM 771 C C . SER A 1 110 ? 4.753 14.709 -9.654 1.00 28.26 122 SER A C 1
ATOM 772 O O . SER A 1 110 ? 4.959 15.226 -8.569 1.00 29.27 122 SER A O 1
ATOM 775 N N . ALA A 1 111 ? 4.343 15.411 -10.718 1.00 27.33 123 ALA A N 1
ATOM 776 C CA . ALA A 1 111 ? 4.153 16.884 -10.683 1.00 28.05 123 ALA A CA 1
ATOM 777 C C . ALA A 1 111 ? 2.780 17.291 -10.112 1.00 27.35 123 ALA A C 1
ATOM 778 O O . ALA A 1 111 ? 2.549 18.482 -9.838 1.00 27.14 123 ALA A O 1
ATOM 780 N N . ALA A 1 112 ? 1.863 1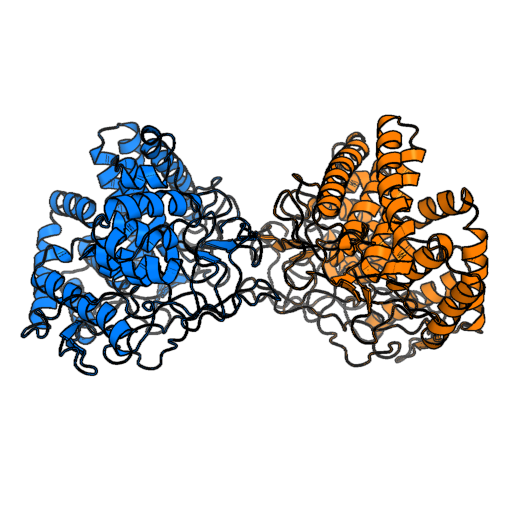6.328 -9.940 1.00 26.60 124 ALA A N 1
ATOM 781 C CA . ALA A 1 112 ? 0.456 16.626 -9.575 1.00 26.16 124 ALA A CA 1
ATOM 782 C C . ALA A 1 112 ? 0.380 17.349 -8.232 1.00 25.67 124 ALA A C 1
ATOM 783 O O . ALA A 1 112 ? -0.415 18.279 -8.084 1.00 25.36 124 ALA A O 1
ATOM 785 N N . PRO A 1 113 ? 1.168 16.944 -7.206 1.00 24.79 125 PRO A N 1
ATOM 786 C CA . PRO A 1 113 ? 1.182 17.649 -5.924 1.00 24.84 125 PRO A CA 1
ATOM 787 C C . PRO A 1 113 ? 1.561 19.130 -6.050 1.00 24.36 125 PRO A C 1
ATOM 788 O O . PRO A 1 113 ? 0.907 19.980 -5.453 1.00 24.87 125 PRO A O 1
ATOM 792 N N . GLY A 1 114 ? 2.616 19.408 -6.823 1.00 26.00 126 GLY A N 1
ATOM 793 C CA . GLY A 1 114 ? 3.106 20.771 -7.074 1.00 25.31 126 GLY A CA 1
ATOM 794 C C . GLY A 1 114 ? 2.084 21.628 -7.806 1.00 25.61 126 GLY A C 1
ATOM 795 O O . GLY A 1 114 ? 1.935 22.817 -7.517 1.00 24.92 126 GLY A O 1
ATOM 796 N N . ILE A 1 115 ? 1.379 21.034 -8.773 1.00 24.47 127 ILE A N 1
ATOM 797 C CA . ILE A 1 115 ? 0.356 21.765 -9.525 1.00 24.78 127 ILE A CA 1
ATOM 798 C C . ILE A 1 115 ? -0.770 22.175 -8.563 1.00 24.38 127 ILE A C 1
ATOM 799 O O . ILE A 1 115 ? -1.181 23.330 -8.540 1.00 25.28 127 ILE A O 1
ATOM 804 N N . ALA A 1 116 ? -1.238 21.231 -7.744 1.00 24.58 128 ALA A N 1
ATOM 805 C CA . ALA A 1 116 ? -2.281 21.501 -6.741 1.00 24.83 128 ALA A CA 1
ATOM 806 C C . ALA A 1 116 ? -1.811 22.596 -5.771 1.00 24.86 128 ALA A C 1
ATOM 807 O O . ALA A 1 116 ? -2.574 23.505 -5.429 1.00 24.18 128 ALA A O 1
ATOM 809 N N . ALA A 1 117 ? -0.544 22.514 -5.346 1.00 24.91 129 ALA A N 1
ATOM 810 C CA . ALA A 1 117 ? 0.012 23.438 -4.366 1.00 24.46 129 ALA A CA 1
ATOM 811 C C . ALA A 1 117 ? 0.060 24.853 -4.960 1.00 24.57 129 ALA A C 1
ATOM 812 O O . ALA A 1 117 ? -0.369 25.810 -4.326 1.00 24.99 129 ALA A O 1
ATOM 814 N N . SER A 1 118 ? 0.570 24.961 -6.190 1.00 25.48 130 SER A N 1
ATOM 815 C CA . SER A 1 118 ? 0.677 26.220 -6.915 1.00 26.15 130 SER A CA 1
ATOM 816 C C . SER A 1 118 ? -0.697 26.895 -7.064 1.00 25.80 130 SER A C 1
ATOM 817 O O . SER A 1 118 ? -0.844 28.085 -6.758 1.00 24.03 130 SER A O 1
ATOM 820 N N . ILE A 1 119 ? -1.699 26.146 -7.546 1.00 25.27 131 ILE A N 1
ATOM 821 C CA . ILE A 1 119 ? -3.012 26.738 -7.818 1.00 25.84 131 ILE A CA 1
ATOM 822 C C . ILE A 1 119 ? -3.649 27.183 -6.494 1.00 25.60 131 ILE A C 1
ATOM 823 O O . ILE A 1 119 ? -4.223 28.272 -6.418 1.00 26.46 131 ILE A O 1
ATOM 828 N N . MET A 1 120 ? -3.515 26.360 -5.451 1.00 24.75 132 MET A N 1
ATOM 829 C CA . MET A 1 120 ? -4.108 26.651 -4.142 1.00 24.08 132 MET A CA 1
ATOM 830 C C . MET A 1 120 ? -3.420 27.859 -3.493 1.00 24.11 132 MET A C 1
ATOM 831 O O . MET A 1 120 ? -4.042 28.586 -2.736 1.00 23.10 132 MET A O 1
ATOM 836 N N . ASP A 1 121 ? -2.137 28.064 -3.793 1.00 24.87 133 ASP A N 1
ATOM 837 C CA . ASP A 1 121 ? -1.427 29.247 -3.333 1.00 24.67 133 ASP A CA 1
ATOM 838 C C . ASP A 1 121 ? -2.050 30.480 -4.000 1.00 23.42 133 ASP A C 1
ATOM 839 O O . ASP A 1 121 ? -2.448 31.426 -3.319 1.00 22.75 133 ASP A O 1
ATOM 844 N N . THR A 1 122 ? -2.136 30.437 -5.334 1.00 21.70 134 THR A N 1
ATOM 845 C CA . THR A 1 122 ? -2.704 31.513 -6.149 1.00 21.28 134 THR A CA 1
ATOM 846 C C . THR A 1 122 ? -4.149 31.779 -5.706 1.00 20.84 134 THR A C 1
ATOM 847 O O . THR A 1 122 ? -4.549 32.935 -5.535 1.00 21.78 134 THR A O 1
ATOM 851 N N . LYS A 1 123 ? -4.915 30.701 -5.503 1.00 19.85 135 LYS A N 1
ATOM 852 C CA . LYS A 1 123 ? -6.321 30.783 -5.109 1.00 20.21 135 LYS A CA 1
ATOM 853 C C . LYS A 1 123 ? -6.457 31.547 -3.784 1.00 21.05 135 LYS A C 1
ATOM 854 O O . LYS A 1 123 ? -7.313 32.406 -3.665 1.00 20.42 135 LYS A O 1
ATOM 860 N N . LEU A 1 124 ? -5.627 31.198 -2.789 1.00 21.83 136 LEU A N 1
ATOM 861 C CA . LEU A 1 124 ? -5.701 31.806 -1.467 1.00 21.56 136 LEU A CA 1
ATOM 862 C C . LEU A 1 124 ? -5.477 33.318 -1.583 1.00 23.28 136 LEU A C 1
ATOM 863 O O . LEU A 1 124 ? -6.201 34.094 -0.965 1.00 23.50 136 LEU A O 1
ATOM 868 N N . GLN A 1 125 ? -4.454 33.716 -2.348 1.00 24.81 137 GLN A N 1
ATOM 869 C CA . GLN A 1 125 ? -4.151 35.132 -2.570 1.00 26.34 137 GLN A CA 1
ATOM 870 C C . GLN A 1 125 ? -5.430 35.836 -3.039 1.00 25.58 137 GLN A C 1
ATOM 871 O O . GLN A 1 125 ? -5.790 36.887 -2.511 1.00 25.95 137 GLN A O 1
ATOM 877 N N . THR A 1 126 ? -6.130 35.222 -4.001 1.00 24.72 138 THR A N 1
ATOM 878 C CA . THR A 1 126 ? -7.371 35.763 -4.563 1.00 24.24 138 THR A CA 1
ATOM 879 C C . THR A 1 126 ? -8.463 35.852 -3.480 1.00 24.69 138 THR A C 1
ATOM 880 O O . THR A 1 126 ? -9.165 36.855 -3.389 1.00 26.61 138 THR A O 1
ATOM 884 N N . TYR A 1 127 ? -8.614 34.796 -2.672 1.00 24.36 139 TYR A N 1
ATOM 885 C CA . TYR A 1 127 ? -9.591 34.781 -1.565 1.00 24.37 139 TYR A CA 1
ATOM 886 C C . TYR A 1 127 ? -9.332 35.959 -0.614 1.00 23.95 139 TYR A C 1
ATOM 887 O O . TYR A 1 127 ? -10.263 36.571 -0.126 1.00 23.07 139 TYR A O 1
ATOM 896 N N . LEU A 1 128 ? -8.052 36.236 -0.343 1.00 24.79 140 LEU A N 1
ATOM 897 C CA . LEU A 1 128 ? -7.639 37.234 0.636 1.00 25.76 140 LEU A CA 1
ATOM 898 C C . LEU A 1 128 ? -7.864 38.653 0.094 1.00 26.52 140 LEU A C 1
ATOM 899 O O . LEU A 1 128 ? -8.289 39.528 0.852 1.00 26.07 140 LEU A O 1
ATOM 904 N N . ARG A 1 129 ? -7.597 38.869 -1.204 1.00 26.83 141 ARG A N 1
ATOM 905 C CA . ARG A 1 129 ? -7.874 40.146 -1.870 1.00 27.28 141 ARG A CA 1
ATOM 906 C C . ARG A 1 129 ? -9.381 40.429 -1.828 1.00 27.79 141 ARG A C 1
ATOM 907 O O . ARG A 1 129 ? -9.798 41.580 -1.625 1.00 27.42 141 ARG A O 1
ATOM 915 N N . PHE A 1 130 ? -10.191 39.379 -2.025 1.00 25.96 142 PHE A N 1
ATOM 916 C CA . PHE A 1 130 ? -11.639 39.498 -1.999 1.00 25.40 142 PHE A CA 1
ATOM 917 C C . PHE A 1 130 ? -12.113 39.884 -0.592 1.00 26.19 142 PHE A C 1
ATOM 918 O O . PHE A 1 130 ? -13.013 40.696 -0.445 1.00 26.31 142 PHE A O 1
ATOM 926 N N . ASN A 1 131 ? -11.512 39.280 0.437 1.00 26.58 143 ASN A N 1
ATOM 927 C CA . ASN A 1 131 ? -11.877 39.560 1.822 1.00 27.46 143 ASN A CA 1
ATOM 928 C C . ASN A 1 131 ? -11.581 41.027 2.173 1.00 28.22 143 ASN A C 1
ATOM 929 O O . ASN A 1 131 ? -12.381 41.675 2.855 1.00 27.88 143 ASN A O 1
ATOM 934 N N A GLU A 1 132 ? -10.428 41.528 1.714 0.50 28.06 144 GLU A N 1
ATOM 935 N N B GLU A 1 132 ? -10.430 41.530 1.711 0.50 29.26 144 GLU A N 1
ATOM 936 C CA A GLU A 1 132 ? -9.986 42.899 1.961 0.50 28.42 144 GLU A CA 1
ATOM 937 C CA B GLU A 1 132 ? -9.995 42.899 1.969 0.50 30.40 144 GLU A CA 1
ATOM 938 C C A GLU A 1 132 ? -10.969 43.893 1.326 0.50 28.30 144 GLU A C 1
ATOM 939 C C B GLU A 1 132 ? -10.970 43.895 1.326 0.50 29.42 144 GLU A C 1
ATOM 940 O O A GLU A 1 132 ? -11.322 44.895 1.940 0.50 27.10 144 GLU A O 1
ATOM 941 O O B GLU A 1 132 ? -11.322 44.898 1.938 0.50 28.12 144 GLU A O 1
ATOM 952 N N . THR A 1 133 ? -11.386 43.608 0.086 1.00 28.30 145 THR A N 1
ATOM 953 C CA . THR A 1 133 ? -12.245 44.502 -0.690 1.00 27.77 145 THR A CA 1
ATOM 954 C C . THR A 1 133 ? -13.702 44.376 -0.225 1.00 28.37 145 THR A C 1
ATOM 955 O O . THR A 1 133 ? -14.434 45.369 -0.214 1.00 30.42 145 THR A O 1
ATOM 959 N N . TYR A 1 134 ? -14.117 43.160 0.146 1.00 27.44 146 TYR A N 1
ATOM 960 C CA . TYR A 1 134 ? -15.499 42.872 0.566 1.00 28.20 146 TYR A CA 1
ATOM 961 C C . TYR A 1 134 ? -15.488 42.207 1.944 1.00 28.13 146 TYR A C 1
ATOM 962 O O . TYR A 1 134 ? -15.865 41.042 2.090 1.00 26.91 146 TYR A O 1
ATOM 971 N N . PRO A 1 135 ? -15.085 42.938 3.009 1.00 27.87 147 PRO A N 1
ATOM 972 C CA . PRO A 1 135 ? -14.957 42.352 4.343 1.00 27.84 147 PRO A CA 1
ATOM 973 C C . PRO A 1 135 ? -16.294 41.931 4.972 1.00 26.91 147 PRO A C 1
ATOM 974 O O . PRO A 1 135 ? -16.302 41.097 5.877 1.00 27.00 147 PRO A O 1
ATOM 978 N N . GLY A 1 136 ? -17.402 42.486 4.465 1.00 25.80 148 GLY A N 1
ATOM 979 C CA . GLY A 1 136 ? -18.755 42.203 4.963 1.00 24.54 148 GLY A CA 1
ATOM 980 C C . GLY A 1 136 ? -19.178 40.753 4.780 1.00 24.37 148 GLY A C 1
ATOM 981 O O . GLY A 1 136 ? -20.130 40.318 5.419 1.00 24.34 148 GLY A O 1
ATOM 982 N N . PHE A 1 137 ? -18.509 40.018 3.882 1.00 23.45 149 PHE A N 1
ATOM 983 C CA . PHE A 1 137 ? -18.809 38.590 3.662 1.00 24.08 149 PHE A CA 1
ATOM 984 C C . PHE A 1 137 ? -18.230 37.726 4.789 1.00 23.93 149 PHE A C 1
ATOM 985 O O . PHE A 1 137 ? -18.541 36.549 4.865 1.00 24.91 149 PHE A O 1
ATOM 993 N N . GLY A 1 138 ? -17.365 38.305 5.628 1.00 25.35 150 GLY A N 1
ATOM 994 C CA . GLY A 1 138 ? -16.821 37.640 6.808 1.00 25.52 150 GLY A CA 1
ATOM 995 C C . GLY A 1 138 ? -15.972 36.427 6.462 1.00 25.54 150 GLY A C 1
ATOM 996 O O . GLY A 1 138 ? -15.902 35.474 7.244 1.00 25.42 150 GLY A O 1
ATOM 997 N N . GLY A 1 139 ? -15.323 36.465 5.288 1.00 25.62 151 GLY A N 1
ATOM 998 C CA . GLY A 1 139 ? -14.418 35.407 4.837 1.00 25.25 151 GLY A CA 1
ATOM 999 C C . GLY A 1 139 ? -15.129 34.291 4.079 1.00 24.44 151 GLY A C 1
ATOM 1000 O O . GLY A 1 139 ? -14.499 33.304 3.707 1.00 24.97 151 GLY A O 1
ATOM 1001 N N . PHE A 1 140 ? -16.444 34.445 3.864 1.00 23.46 152 PHE A N 1
ATOM 1002 C CA . PHE A 1 140 ? -17.251 33.545 3.043 1.00 24.35 152 PHE A CA 1
ATOM 1003 C C . PHE A 1 140 ? -17.305 34.068 1.605 1.00 22.96 152 PHE A C 1
ATOM 1004 O O . PHE A 1 140 ? -16.974 35.227 1.356 1.00 23.37 152 PHE A O 1
ATOM 1012 N N . LEU A 1 141 ? -17.736 33.214 0.672 1.00 21.50 153 LEU A N 1
ATOM 1013 C CA . LEU A 1 141 ? -17.813 33.585 -0.746 1.00 21.47 153 LEU A CA 1
ATOM 1014 C C . LEU A 1 141 ? -19.265 33.578 -1.209 1.00 20.95 153 LEU A C 1
ATOM 1015 O O . LEU A 1 141 ? -19.992 32.608 -0.996 1.00 21.25 153 LEU A O 1
ATOM 1020 N N . PRO A 1 142 ? -19.708 34.641 -1.914 1.00 20.61 154 PRO A N 1
ATOM 1021 C CA . PRO A 1 142 ? -20.972 34.618 -2.646 1.00 21.15 154 PRO A CA 1
ATOM 1022 C C . PRO A 1 142 ? -20.737 33.915 -3.990 1.00 21.43 154 PRO A C 1
ATOM 1023 O O . PRO A 1 142 ? -19.646 33.427 -4.230 1.00 21.91 154 PRO A O 1
ATOM 1027 N N . TRP A 1 143 ? -21.745 33.897 -4.858 1.00 22.32 155 TRP A N 1
ATOM 1028 C CA . TRP A 1 143 ? -21.500 33.642 -6.279 1.00 23.03 155 TRP A CA 1
ATOM 1029 C C . TRP A 1 143 ? -20.675 34.814 -6.820 1.00 23.18 155 TRP A C 1
ATOM 1030 O O . TRP A 1 143 ? -20.982 35.972 -6.541 1.00 23.68 155 TRP A O 1
ATOM 1041 N N . PHE A 1 144 ? -19.593 34.499 -7.537 1.00 22.75 156 PHE A N 1
ATOM 1042 C CA . PHE A 1 144 ? -18.600 35.497 -7.910 1.00 22.31 156 PHE A CA 1
ATOM 1043 C C . PHE A 1 144 ? -18.301 35.415 -9.410 1.00 22.87 156 PHE A C 1
ATOM 1044 O O . PHE A 1 144 ? -18.513 34.380 -10.035 1.00 23.12 156 PHE A O 1
ATOM 1052 N N . THR A 1 145 ? -17.805 36.526 -9.960 1.00 22.47 157 THR A N 1
ATOM 1053 C CA . THR A 1 145 ? -17.236 36.599 -11.288 1.00 22.67 157 THR A CA 1
ATOM 1054 C C . THR A 1 145 ? -15.728 36.374 -11.147 1.00 22.46 157 THR A C 1
ATOM 1055 O O . THR A 1 145 ? -15.075 37.073 -10.385 1.00 22.48 157 THR A O 1
ATOM 1059 N N . SER A 1 146 ? -15.188 35.392 -11.875 1.00 22.41 158 SER A N 1
ATOM 1060 C CA . SER A 1 146 ? -13.778 34.990 -11.721 1.00 24.03 158 SER A CA 1
ATOM 1061 C C . SER A 1 146 ? -12.956 35.260 -12.993 1.00 24.91 158 SER A C 1
ATOM 1062 O O . SER A 1 146 ? -11.777 34.902 -13.038 1.00 24.40 158 SER A O 1
ATOM 1065 N N . SER A 1 147 ? -13.552 35.930 -13.990 1.00 25.66 159 SER A N 1
ATOM 1066 C CA . SER A 1 147 ? -12.918 36.138 -15.306 1.00 26.61 159 SER A CA 1
ATOM 1067 C C . SER A 1 147 ? -11.838 37.238 -15.252 1.00 27.06 159 SER A C 1
ATOM 1068 O O . SER A 1 147 ? -10.983 37.285 -16.132 1.00 26.19 159 SER A O 1
ATOM 1071 N N . SER A 1 148 ? -11.857 38.102 -14.228 1.00 25.75 160 SER A N 1
ATOM 1072 C CA . SER A 1 148 ? -10.764 39.066 -14.011 1.00 26.59 160 SER A CA 1
ATOM 1073 C C . SER A 1 148 ? -9.921 38.644 -12.801 1.00 27.92 160 SER A C 1
ATOM 1074 O O . SER A 1 148 ? -10.293 37.730 -12.060 1.00 27.81 160 SER A O 1
ATOM 1077 N N . GLN A 1 149 ? -8.774 39.308 -12.626 1.00 27.76 161 GLN A N 1
ATOM 1078 C CA . GLN A 1 149 ? -7.781 38.886 -11.645 1.00 28.62 161 GLN A CA 1
ATOM 1079 C C . GLN A 1 149 ? -8.395 38.953 -10.239 1.00 28.47 161 GLN A C 1
ATOM 1080 O O . GLN A 1 149 ? -8.205 38.043 -9.442 1.00 28.65 161 GLN A O 1
ATOM 1086 N N . ASP A 1 150 ? -9.133 40.029 -9.945 1.00 28.39 162 ASP A N 1
ATOM 1087 C CA . ASP A 1 150 ? -9.798 40.190 -8.659 1.00 27.65 162 ASP A CA 1
ATOM 1088 C C . ASP A 1 150 ? -11.237 39.688 -8.778 1.00 27.03 162 ASP A C 1
ATOM 1089 O O . ASP A 1 150 ? -11.904 39.982 -9.772 1.00 26.14 162 ASP A O 1
ATOM 1094 N N . LEU A 1 151 ? -11.697 38.959 -7.748 1.00 25.57 163 LEU A N 1
ATOM 1095 C CA . LEU A 1 151 ? -13.081 38.505 -7.640 1.00 24.41 163 LEU A CA 1
ATOM 1096 C C . LEU A 1 151 ? -13.993 39.695 -7.367 1.00 24.64 163 LEU A C 1
ATOM 1097 O O . LEU A 1 151 ? -13.637 40.588 -6.597 1.00 23.10 163 LEU A O 1
ATOM 1102 N N . THR A 1 152 ? -15.181 39.649 -7.979 1.00 25.59 164 THR A N 1
ATOM 1103 C CA . THR A 1 152 ? -16.311 40.476 -7.616 1.00 26.81 164 THR A CA 1
ATOM 1104 C C . THR A 1 152 ? -17.536 39.583 -7.458 1.00 26.06 164 THR A C 1
ATOM 1105 O O . THR A 1 152 ? -17.657 38.573 -8.148 1.00 26.91 164 THR A O 1
ATOM 1109 N N . PRO A 1 153 ? -18.486 39.908 -6.557 1.00 25.85 165 PRO A N 1
ATOM 1110 C CA . PRO A 1 153 ? -19.764 39.206 -6.528 1.00 26.42 165 PRO A CA 1
ATOM 1111 C C . PRO A 1 153 ? -20.442 39.381 -7.893 1.00 26.23 165 PRO A C 1
ATOM 1112 O O . PRO A 1 153 ? -20.289 40.445 -8.517 1.00 27.24 165 PRO A O 1
ATOM 1116 N N . THR A 1 154 ? -21.173 38.364 -8.353 1.00 25.96 166 THR A N 1
ATOM 1117 C CA . THR A 1 154 ? -22.062 38.574 -9.482 1.00 26.53 166 THR A CA 1
ATOM 1118 C C . THR A 1 154 ? -23.062 39.648 -9.040 1.00 26.91 166 THR A C 1
ATOM 1119 O O . THR A 1 154 ? -23.232 39.870 -7.838 1.00 25.91 166 THR A O 1
ATOM 1123 N N . TRP A 1 155 ? -23.693 40.324 -10.002 1.00 26.38 167 TRP A N 1
ATOM 1124 C CA . TRP A 1 155 ? -24.583 41.412 -9.662 1.00 26.85 167 TRP A CA 1
ATOM 1125 C C . TRP A 1 155 ? -25.669 40.918 -8.699 1.00 26.79 167 TRP A C 1
ATOM 1126 O O . TRP A 1 155 ? -25.953 41.557 -7.681 1.00 25.34 167 TRP A O 1
ATOM 1137 N N . ASP A 1 156 ? -26.229 39.750 -9.007 1.00 28.90 168 ASP A N 1
ATOM 1138 C CA . ASP A 1 156 ? -27.365 39.197 -8.275 1.00 30.93 168 ASP A CA 1
ATOM 1139 C C . ASP A 1 156 ? -26.972 38.858 -6.826 1.00 30.27 168 ASP A C 1
ATOM 1140 O O . ASP A 1 156 ? -27.839 38.758 -5.962 1.00 29.90 168 ASP A O 1
ATOM 1145 N N . TRP A 1 157 ? -25.669 38.683 -6.567 1.00 29.36 169 TRP A N 1
ATOM 1146 C CA . TRP A 1 157 ? -25.194 38.188 -5.281 1.00 28.51 169 TRP A CA 1
ATOM 1147 C C . TRP A 1 157 ? -24.394 39.239 -4.506 1.00 27.47 169 TRP A C 1
ATOM 1148 O O . TRP A 1 157 ? -23.779 38.917 -3.496 1.00 26.45 169 TRP A O 1
ATOM 1159 N N . ASN A 1 158 ? -24.449 40.500 -4.941 1.00 27.41 170 ASN A N 1
ATOM 1160 C CA . ASN A 1 158 ? -24.037 41.603 -4.090 1.00 28.00 170 ASN A CA 1
ATOM 1161 C C . ASN A 1 158 ? -24.809 41.488 -2.772 1.00 27.76 170 ASN A C 1
ATOM 1162 O O . ASN A 1 158 ? -26.022 41.309 -2.784 1.00 26.78 170 ASN A O 1
ATOM 1167 N N . ASN A 1 159 ? -24.087 41.544 -1.647 1.00 28.46 171 ASN A N 1
ATOM 1168 C CA . ASN A 1 159 ? -24.711 41.658 -0.323 1.00 29.46 171 ASN A CA 1
ATOM 1169 C C . ASN A 1 159 ? -25.566 40.422 0.001 1.00 30.25 171 ASN A C 1
ATOM 1170 O O . ASN A 1 159 ? -26.530 40.515 0.756 1.00 30.96 171 ASN A O 1
ATOM 1175 N N . ARG A 1 160 ? -25.197 39.266 -0.562 1.00 30.68 172 ARG A N 1
ATOM 1176 C CA . ARG A 1 160 ? -25.922 38.010 -0.367 1.00 30.01 172 ARG A CA 1
ATOM 1177 C C . ARG A 1 160 ? -24.894 36.883 -0.298 1.00 30.86 172 ARG A C 1
ATOM 1178 O O . ARG A 1 160 ? -23.993 36.833 -1.136 1.00 32.23 172 ARG A O 1
ATOM 1186 N N . VAL A 1 161 ? -25.028 35.989 0.690 1.00 28.44 173 VAL A N 1
ATOM 1187 C CA . VAL A 1 161 ? -24.047 34.934 0.869 1.00 26.04 173 VAL A CA 1
ATOM 1188 C C . VAL A 1 161 ? -24.770 33.637 1.232 1.00 24.33 173 VAL A C 1
ATOM 1189 O O . VAL A 1 161 ? -25.606 33.616 2.135 1.00 23.34 173 VAL A O 1
ATOM 1193 N N . PRO A 1 162 ? -24.485 32.522 0.513 1.00 23.19 174 PRO A N 1
ATOM 1194 C CA . PRO A 1 162 ? -25.168 31.250 0.734 1.00 22.20 174 PRO A CA 1
ATOM 1195 C C . PRO A 1 162 ? -24.398 30.344 1.706 1.00 21.30 174 PRO A C 1
ATOM 1196 O O . PRO A 1 162 ? -23.184 30.142 1.549 1.00 22.74 174 PRO A O 1
ATOM 1200 N N . GLY A 1 163 ? -25.108 29.828 2.710 1.00 20.79 175 GLY A N 1
ATOM 1201 C CA . GLY A 1 163 ? -24.526 28.943 3.718 1.00 20.07 175 GLY A CA 1
ATOM 1202 C C . GLY A 1 163 ? -24.134 27.589 3.138 1.00 19.45 175 GLY A C 1
ATOM 1203 O O . GLY A 1 163 ? -23.060 27.067 3.440 1.00 19.12 175 GLY A O 1
ATOM 1204 N N . LEU A 1 164 ? -25.011 27.029 2.300 1.00 18.97 176 LEU A N 1
ATOM 1205 C CA . LEU A 1 164 ? -24.840 25.679 1.747 1.00 18.91 176 LEU A CA 1
ATOM 1206 C C . LEU A 1 164 ? -23.488 25.570 1.033 1.00 19.00 176 LEU A C 1
ATOM 1207 O O . LEU A 1 164 ? -22.709 24.676 1.334 1.00 18.69 176 LEU A O 1
ATOM 1212 N N . ASP A 1 165 ? -23.233 26.479 0.083 1.00 18.46 177 ASP A N 1
ATOM 1213 C CA . ASP A 1 165 ? -22.062 26.405 -0.787 1.00 19.44 177 ASP A CA 1
ATOM 1214 C C . ASP A 1 165 ? -20.782 26.546 0.044 1.00 18.66 177 ASP A C 1
ATOM 1215 O O . ASP A 1 165 ? -19.780 25.886 -0.218 1.00 17.94 177 ASP A O 1
ATOM 1220 N N . ASN A 1 166 ? -20.818 27.433 1.043 1.00 17.38 178 ASN A N 1
ATOM 1221 C CA . ASN A 1 166 ? -19.657 27.701 1.862 1.00 16.87 178 ASN A CA 1
ATOM 1222 C C . ASN A 1 166 ? -19.370 26.495 2.766 1.00 16.41 178 ASN A C 1
ATOM 1223 O O . ASN A 1 166 ? -18.205 26.158 2.998 1.00 16.41 178 ASN A O 1
ATOM 1228 N N . GLY A 1 167 ? -20.422 25.846 3.266 1.00 16.07 179 GLY A N 1
ATOM 1229 C CA . GLY A 1 167 ? -20.267 24.617 4.074 1.00 17.32 179 GLY A CA 1
ATOM 1230 C C . GLY A 1 167 ? -19.457 23.564 3.336 1.00 17.39 179 GLY A C 1
ATOM 1231 O O . GLY A 1 167 ? -18.588 22.917 3.908 1.00 18.67 179 GLY A O 1
ATOM 1232 N N . GLU A 1 168 ? -19.738 23.414 2.035 1.00 17.95 180 GLU A N 1
ATOM 1233 C CA . GLU A 1 168 ? -19.029 22.477 1.163 1.00 16.81 180 GLU A CA 1
ATOM 1234 C C . GLU A 1 168 ? -17.554 22.882 1.041 1.00 16.44 180 GLU A C 1
ATOM 1235 O O . GLU A 1 168 ? -16.674 22.059 1.198 1.00 14.97 180 GLU A O 1
ATOM 1241 N N . LEU A 1 169 ? -17.295 24.169 0.766 1.00 16.97 181 LEU A N 1
ATOM 1242 C CA . LEU A 1 169 ? -15.930 24.665 0.599 1.00 17.79 181 LEU A CA 1
ATOM 1243 C C . LEU A 1 169 ? -15.119 24.456 1.886 1.00 17.01 181 LEU A C 1
ATOM 1244 O O . LEU A 1 169 ? -13.986 24.000 1.835 1.00 16.33 181 LEU A O 1
ATOM 1249 N N . LEU A 1 170 ? -15.710 24.803 3.031 1.00 17.98 182 LEU A N 1
ATOM 1250 C CA . LEU A 1 170 ? -15.001 24.802 4.321 1.00 18.67 182 LEU A CA 1
ATOM 1251 C C . LEU A 1 170 ? -14.473 23.394 4.662 1.00 18.68 182 LEU A C 1
ATOM 1252 O O . LEU A 1 170 ? -13.293 23.243 5.030 1.00 18.11 182 LEU A O 1
ATOM 1257 N N . TRP A 1 171 ? -15.302 22.360 4.504 1.00 18.19 183 TRP A N 1
ATOM 1258 C CA . TRP A 1 171 ? -14.847 20.993 4.800 1.00 18.63 183 TRP A CA 1
ATOM 1259 C C . TRP A 1 171 ? -13.843 20.508 3.743 1.00 18.39 183 TRP A C 1
ATOM 1260 O O . TRP A 1 171 ? -12.960 19.712 4.053 1.00 18.82 183 TRP A O 1
ATOM 1271 N N . ALA A 1 172 ? -13.953 21.012 2.510 1.00 18.79 184 ALA A N 1
ATOM 1272 C CA . ALA A 1 172 ? -12.994 20.689 1.455 1.00 18.36 184 ALA A CA 1
ATOM 1273 C C . ALA A 1 172 ? -11.610 21.233 1.828 1.00 18.69 184 ALA A C 1
ATOM 1274 O O . ALA A 1 172 ? -10.621 20.518 1.708 1.00 18.36 184 ALA A O 1
ATOM 1276 N N . VAL A 1 173 ? -11.562 22.496 2.282 1.00 18.58 185 VAL A N 1
ATOM 1277 C CA . VAL A 1 173 ? -10.329 23.180 2.697 1.00 18.08 185 VAL A CA 1
ATOM 1278 C C . VAL A 1 173 ? -9.739 22.469 3.921 1.00 18.29 185 VAL A C 1
ATOM 1279 O O . VAL A 1 173 ? -8.519 22.295 4.012 1.00 18.90 185 VAL A O 1
ATOM 1283 N N . TYR A 1 174 ? -10.619 22.085 4.852 1.00 18.24 186 TYR A N 1
ATOM 1284 C CA . TYR A 1 174 ? -10.297 21.260 6.039 1.00 19.16 186 TYR A CA 1
ATOM 1285 C C . TYR A 1 174 ? -9.522 20.008 5.610 1.00 19.00 186 TYR A C 1
ATOM 1286 O O . TYR A 1 174 ? -8.465 19.704 6.171 1.00 20.39 186 TYR A O 1
ATOM 1295 N N . ALA A 1 175 ? -10.033 19.317 4.583 1.00 19.68 187 ALA A N 1
ATOM 1296 C CA . ALA A 1 175 ? -9.418 18.092 4.040 1.00 19.22 187 ALA A CA 1
ATOM 1297 C C . ALA A 1 175 ? -8.070 18.406 3.384 1.00 20.24 187 ALA A C 1
ATOM 1298 O O . ALA A 1 175 ? -7.097 17.677 3.569 1.00 19.01 187 ALA A O 1
ATOM 1300 N N . PHE A 1 176 ? -8.030 19.484 2.590 1.00 20.06 188 PHE A N 1
ATOM 1301 C CA . PHE A 1 176 ? -6.826 19.852 1.860 1.00 20.37 188 PHE A CA 1
ATOM 1302 C C . PHE A 1 176 ? -5.693 20.141 2.853 1.00 20.43 188 PHE A C 1
ATOM 1303 O O . PHE A 1 176 ? -4.549 19.740 2.624 1.00 19.98 188 PHE A O 1
ATOM 1311 N N . ILE A 1 177 ? -6.028 20.847 3.940 1.00 21.90 189 ILE A N 1
ATOM 1312 C CA . ILE A 1 177 ? -5.068 21.201 4.987 1.00 22.90 189 ILE A CA 1
ATOM 1313 C C . ILE A 1 177 ? -4.430 19.917 5.528 1.00 22.28 189 ILE A C 1
ATOM 1314 O O . ILE A 1 177 ? -3.196 19.820 5.617 1.00 23.11 189 ILE A O 1
ATOM 1319 N N . GLN A 1 178 ? -5.275 18.943 5.884 1.00 23.02 190 GLN A N 1
ATOM 1320 C CA . GLN A 1 178 ? -4.798 17.657 6.396 1.00 22.89 190 GLN A CA 1
ATOM 1321 C C . GLN A 1 178 ? -3.908 16.982 5.347 1.00 22.85 190 GLN A C 1
ATOM 1322 O O . GLN A 1 178 ? -2.842 16.484 5.675 1.00 22.07 190 GLN A O 1
ATOM 1328 N N . ALA A 1 179 ? -4.359 16.964 4.088 1.00 24.15 191 ALA A N 1
ATOM 1329 C CA . ALA A 1 179 ? -3.627 16.293 3.018 1.00 23.95 191 ALA A CA 1
ATOM 1330 C C . ALA A 1 179 ? -2.233 16.911 2.864 1.00 24.11 191 ALA A C 1
ATOM 1331 O O . ALA A 1 179 ? -1.250 16.190 2.765 1.00 23.43 191 ALA A O 1
ATOM 1333 N N . ALA A 1 180 ? -2.169 18.249 2.846 1.00 25.44 192 ALA A N 1
ATOM 1334 C CA . ALA A 1 180 ? -0.918 18.979 2.675 1.00 26.01 192 ALA A CA 1
ATOM 1335 C C . ALA A 1 180 ? 0.046 18.654 3.826 1.00 26.88 192 ALA A C 1
ATOM 1336 O O . ALA A 1 180 ? 1.244 18.446 3.611 1.00 28.08 192 ALA A O 1
ATOM 1338 N N . GLU A 1 181 ? -0.496 18.598 5.046 1.00 27.77 193 GLU A N 1
ATOM 1339 C CA . GLU A 1 181 ? 0.297 18.376 6.257 1.00 29.31 193 GLU A CA 1
ATOM 1340 C C . GLU A 1 181 ? 0.751 16.911 6.343 1.00 28.51 193 GLU A C 1
ATOM 1341 O O . GLU A 1 181 ? 1.809 16.638 6.881 1.00 29.52 193 GLU A O 1
ATOM 1347 N N . ASN A 1 182 ? -0.014 15.993 5.746 1.00 28.77 194 ASN A N 1
ATOM 1348 C CA . ASN A 1 182 ? 0.328 14.559 5.718 1.00 28.33 194 ASN A CA 1
ATOM 1349 C C . ASN A 1 182 ? 1.565 14.284 4.849 1.00 28.46 194 ASN A C 1
ATOM 1350 O O . ASN A 1 182 ? 2.135 13.213 4.943 1.00 27.93 194 ASN A O 1
ATOM 1355 N N . THR A 1 183 ? 1.959 15.231 3.989 1.00 28.77 195 THR A N 1
ATOM 1356 C CA . THR A 1 183 ? 3.112 15.052 3.096 1.00 28.99 195 THR A CA 1
ATOM 1357 C C . THR A 1 183 ? 4.437 15.253 3.846 1.00 30.12 195 THR A C 1
ATOM 1358 O O . THR A 1 183 ? 5.464 14.797 3.385 1.00 29.35 195 THR A O 1
ATOM 1362 N N . SER A 1 184 ? 4.402 16.000 4.955 1.00 33.30 196 SER A N 1
ATOM 1363 C CA . SER A 1 184 ? 5.594 16.471 5.688 1.00 37.06 196 SER A CA 1
ATOM 1364 C C . SER A 1 184 ? 6.521 17.317 4.795 1.00 38.40 196 SER A C 1
ATOM 1365 O O . SER A 1 184 ? 7.691 17.517 5.125 1.00 40.64 196 SER A O 1
ATOM 1368 N N . ASN A 1 185 ? 5.988 17.854 3.690 1.00 37.91 197 ASN A N 1
ATOM 1369 C CA . ASN A 1 185 ? 6.718 18.770 2.820 1.00 37.96 197 ASN A CA 1
ATOM 1370 C C . ASN A 1 185 ? 6.520 20.180 3.388 1.00 39.26 197 ASN A C 1
ATOM 1371 O O . ASN A 1 185 ? 5.378 20.643 3.507 1.00 38.21 197 ASN A O 1
ATOM 1376 N N . LYS A 1 186 ? 7.623 20.848 3.754 1.00 39.40 198 LYS A N 1
ATOM 1377 C CA . LYS A 1 186 ? 7.547 22.087 4.544 1.00 39.76 198 LYS A CA 1
ATOM 1378 C C . LYS A 1 186 ? 6.842 23.182 3.740 1.00 38.45 198 LYS A C 1
ATOM 1379 O O . LYS A 1 186 ? 6.125 24.001 4.317 1.00 41.05 198 LYS A O 1
ATOM 1385 N N . SER A 1 187 ? 7.076 23.198 2.424 1.00 36.07 199 SER A N 1
ATOM 1386 C CA . SER A 1 187 ? 6.410 24.106 1.491 1.00 34.29 199 SER A CA 1
ATOM 1387 C C . SER A 1 187 ? 4.885 23.911 1.552 1.00 31.81 199 SER A C 1
ATOM 1388 O O . SER A 1 187 ? 4.131 24.878 1.695 1.00 30.45 199 SER A O 1
ATOM 1391 N N . PHE A 1 188 ? 4.450 22.649 1.467 1.00 30.28 200 PHE A N 1
ATOM 1392 C CA . PHE A 1 188 ? 3.035 22.276 1.488 1.00 29.51 200 PHE A CA 1
ATOM 1393 C C . PHE A 1 188 ? 2.422 22.554 2.869 1.00 28.47 200 PHE A C 1
ATOM 1394 O O . PHE A 1 188 ? 1.264 22.953 2.961 1.00 26.93 200 PHE A O 1
ATOM 1402 N N . ILE A 1 189 ? 3.195 22.330 3.938 1.00 29.17 201 ILE A N 1
ATOM 1403 C CA . ILE A 1 189 ? 2.728 22.587 5.308 1.00 29.19 201 ILE A CA 1
ATOM 1404 C C . ILE A 1 189 ? 2.523 24.098 5.500 1.00 29.17 201 ILE A C 1
ATOM 1405 O O . ILE A 1 189 ? 1.524 24.515 6.081 1.00 29.86 201 ILE A O 1
ATOM 1410 N N . ASP A 1 190 ? 3.479 24.906 5.032 1.00 29.07 202 ASP A N 1
ATOM 1411 C CA . ASP A 1 190 ? 3.361 26.376 5.089 1.00 30.86 202 ASP A CA 1
ATOM 1412 C C . ASP A 1 190 ? 2.086 26.824 4.366 1.00 28.55 202 ASP A C 1
ATOM 1413 O O . ASP A 1 190 ? 1.360 27.661 4.881 1.00 27.03 202 ASP A O 1
ATOM 1418 N N . LEU A 1 191 ? 1.831 26.262 3.179 1.00 26.73 203 LEU A N 1
ATOM 1419 C CA . LEU A 1 191 ? 0.607 26.567 2.410 1.00 25.84 203 LEU A CA 1
ATOM 1420 C C . LEU A 1 191 ? -0.635 26.207 3.239 1.00 25.48 203 LEU A C 1
ATOM 1421 O O . LEU A 1 191 ? -1.574 26.993 3.329 1.00 25.52 203 LEU A O 1
ATOM 1426 N N . ALA A 1 192 ? -0.610 25.020 3.858 1.00 26.19 204 ALA A N 1
ATOM 1427 C CA . ALA A 1 192 ? -1.706 24.517 4.687 1.00 26.27 204 ALA A CA 1
ATOM 1428 C C . ALA A 1 192 ? -2.020 25.503 5.821 1.00 26.63 204 ALA A C 1
ATOM 1429 O O . ALA A 1 192 ? -3.191 25.758 6.106 1.00 25.05 204 ALA A O 1
ATOM 1431 N N . LYS A 1 193 ? -0.972 26.042 6.458 1.00 26.69 205 LYS A N 1
ATOM 1432 C CA . LYS A 1 193 ? -1.116 26.951 7.608 1.00 29.07 205 LYS A CA 1
ATOM 1433 C C . LYS A 1 193 ? -1.788 28.261 7.177 1.00 27.50 205 LYS A C 1
ATOM 1434 O O . LYS A 1 193 ? -2.599 28.798 7.916 1.00 27.37 205 LYS A O 1
ATOM 1440 N N . LYS A 1 194 ? -1.440 28.767 5.985 1.00 27.71 206 LYS A N 1
ATOM 1441 C CA . LYS A 1 194 ? -2.072 29.981 5.442 1.00 27.32 206 LYS A CA 1
ATOM 1442 C C . LYS A 1 194 ? -3.564 29.712 5.193 1.00 25.34 206 LYS A C 1
ATOM 1443 O O . LYS A 1 194 ? -4.412 30.553 5.482 1.00 23.85 206 LYS A O 1
ATOM 1449 N N . TRP A 1 195 ? -3.879 28.525 4.667 1.00 23.45 207 TRP A N 1
ATOM 1450 C CA . TRP A 1 195 ? -5.270 28.139 4.437 1.00 22.84 207 TRP A CA 1
ATOM 1451 C C . TRP A 1 195 ? -6.003 27.940 5.766 1.00 22.31 207 TRP A C 1
ATOM 1452 O O . TRP A 1 195 ? -7.188 28.239 5.854 1.00 20.10 207 TRP A O 1
ATOM 1463 N N . GLN A 1 196 ? -5.295 27.418 6.780 1.00 23.24 208 GLN A N 1
ATOM 1464 C CA . GLN A 1 196 ? -5.861 27.214 8.130 1.00 23.22 208 GLN A CA 1
ATOM 1465 C C . GLN A 1 196 ? -6.305 28.575 8.693 1.00 24.27 208 GLN A C 1
ATOM 1466 O O . GLN A 1 196 ? -7.380 28.683 9.284 1.00 23.30 208 GLN A O 1
ATOM 1472 N N . THR A 1 197 ? -5.485 29.614 8.468 1.00 23.43 209 THR A N 1
ATOM 1473 C CA . THR A 1 197 ? -5.798 30.991 8.877 1.00 23.34 209 THR A CA 1
ATOM 1474 C C . THR A 1 197 ? -7.094 31.461 8.203 1.00 22.69 209 THR A C 1
ATOM 1475 O O . THR A 1 197 ? -7.978 32.013 8.869 1.00 22.37 209 THR A O 1
ATOM 1479 N N . TRP A 1 198 ? -7.209 31.232 6.888 1.00 22.29 210 TRP A N 1
ATOM 1480 C CA . TRP A 1 198 ? -8.409 31.619 6.138 1.00 21.84 210 TRP A CA 1
ATOM 1481 C C . TRP A 1 198 ? -9.628 30.914 6.742 1.00 21.93 210 TRP A C 1
ATOM 1482 O O . TRP A 1 198 ? -10.618 31.553 7.101 1.00 22.91 210 TRP A O 1
ATOM 1493 N N . MET A 1 199 ? -9.519 29.590 6.874 1.00 21.84 211 MET A N 1
ATOM 1494 C CA . MET A 1 199 ? -10.589 28.732 7.360 1.00 22.07 211 MET A CA 1
ATOM 1495 C C . MET A 1 199 ? -11.004 29.143 8.775 1.00 21.50 211 MET A C 1
ATOM 1496 O O . MET A 1 199 ? -12.195 29.219 9.077 1.00 20.79 211 MET A O 1
ATOM 1501 N N . ASP A 1 200 ? -10.010 29.394 9.634 1.00 21.60 212 ASP A N 1
ATOM 1502 C CA . ASP A 1 200 ? -10.240 29.715 11.048 1.00 22.85 212 ASP A CA 1
ATOM 1503 C C . ASP A 1 200 ? -10.976 31.053 11.187 1.00 23.29 212 ASP A C 1
ATOM 1504 O O . ASP A 1 200 ? -11.762 31.225 12.121 1.00 24.76 212 ASP A O 1
ATOM 1509 N N . TYR A 1 201 ? -10.749 31.987 10.257 1.00 23.34 213 TYR A N 1
ATOM 1510 C CA . TYR A 1 201 ? -11.420 33.283 10.318 1.00 22.63 213 TYR A CA 1
ATOM 1511 C C . TYR A 1 201 ? -12.944 33.103 10.188 1.00 21.55 213 TYR A C 1
ATOM 1512 O O . TYR A 1 201 ? -13.711 33.797 10.861 1.00 20.50 213 TYR A O 1
ATOM 1521 N N . THR A 1 202 ? -13.385 32.162 9.346 1.00 20.53 214 THR A N 1
ATOM 1522 C CA . THR A 1 202 ? -14.817 31.903 9.134 1.00 20.80 214 THR A CA 1
ATOM 1523 C C . THR A 1 202 ? -15.489 31.444 10.439 1.00 21.95 214 THR A C 1
ATOM 1524 O O . THR A 1 202 ? -16.683 31.682 10.653 1.00 21.69 214 THR A O 1
ATOM 1528 N N . LYS A 1 203 ? -14.723 30.777 11.307 1.00 23.23 215 LYS A N 1
ATOM 1529 C CA . LYS A 1 203 ? -15.234 30.279 12.583 1.00 25.02 215 LYS A CA 1
ATOM 1530 C C . LYS A 1 203 ? -15.673 31.465 13.458 1.00 25.66 215 LYS A C 1
ATOM 1531 O O . LYS A 1 203 ? -16.662 31.370 14.196 1.00 25.06 215 LYS A O 1
ATOM 1537 N N . THR A 1 204 ? -14.958 32.593 13.336 1.00 24.68 216 THR A N 1
ATOM 1538 C CA . THR A 1 204 ? -15.191 33.774 14.170 1.00 24.36 216 THR A CA 1
ATOM 1539 C C . THR A 1 204 ? -16.429 34.556 13.692 1.00 24.50 216 THR A C 1
ATOM 1540 O O . THR A 1 204 ? -16.989 35.328 14.462 1.00 23.84 216 THR A O 1
ATOM 1544 N N . THR A 1 205 ? -16.860 34.359 12.434 1.00 23.73 217 THR A N 1
ATOM 1545 C CA . THR A 1 205 ? -17.935 35.162 11.829 1.00 22.86 217 THR A CA 1
ATOM 1546 C C . THR A 1 205 ? -19.214 34.349 11.568 1.00 22.82 217 THR A C 1
ATOM 1547 O O . THR A 1 205 ? -20.287 34.937 11.414 1.00 21.26 217 THR A O 1
ATOM 1551 N N . ALA A 1 206 ? -19.103 33.012 11.523 1.00 23.93 218 ALA A N 1
ATOM 1552 C CA . ALA A 1 206 ? -20.162 32.111 11.020 1.00 22.58 218 ALA A CA 1
ATOM 1553 C C . ALA A 1 206 ? -21.506 32.363 11.720 1.00 23.35 218 ALA A C 1
ATOM 1554 O O . ALA A 1 206 ? -22.531 32.550 11.051 1.00 20.91 218 ALA A O 1
ATOM 1556 N N . ALA A 1 207 ? -21.504 32.329 13.061 1.00 23.45 219 ALA A N 1
ATOM 1557 C CA . ALA A 1 207 ? -22.727 32.447 13.856 1.00 23.40 219 ALA A CA 1
ATOM 1558 C C . ALA A 1 207 ? -23.356 33.838 13.677 1.00 23.58 219 ALA A C 1
ATOM 1559 O O . ALA A 1 207 ? -24.567 33.967 13.491 1.00 23.86 219 ALA A O 1
ATOM 1561 N N . HIS A 1 208 ? -22.527 34.883 13.750 1.00 25.19 220 HIS A N 1
ATOM 1562 C CA . HIS A 1 208 ? -22.994 36.262 13.596 1.00 24.86 220 HIS A CA 1
ATOM 1563 C C . HIS A 1 208 ? -23.675 36.443 12.232 1.00 25.35 220 HIS A C 1
ATOM 1564 O O . HIS A 1 208 ? -24.696 37.114 12.135 1.00 23.94 220 HIS A O 1
ATOM 1571 N N . ILE A 1 209 ? -23.121 35.811 11.188 1.00 25.19 221 ILE A N 1
ATOM 1572 C CA . ILE A 1 209 ? -23.623 35.988 9.823 1.00 24.34 221 ILE A CA 1
ATOM 1573 C C . ILE A 1 209 ? -24.814 35.055 9.558 1.00 24.95 221 ILE A C 1
ATOM 1574 O O . ILE A 1 209 ? -25.768 35.484 8.922 1.00 25.78 221 ILE A O 1
ATOM 1579 N N . PHE A 1 210 ? -24.778 33.798 10.034 1.00 25.97 222 PHE A N 1
ATOM 1580 C CA . PHE A 1 210 ? -25.730 32.786 9.544 1.00 26.12 222 PHE A CA 1
ATOM 1581 C C . PHE A 1 210 ? -26.692 32.264 10.619 1.00 28.09 222 PHE A C 1
ATOM 1582 O O . PHE A 1 210 ? -27.700 31.651 10.256 1.00 28.80 222 PHE A O 1
ATOM 1590 N N . TYR A 1 211 ? -26.397 32.434 11.914 1.00 28.65 223 TYR A N 1
ATOM 1591 C CA . TYR A 1 211 ? -27.250 31.813 12.940 1.00 28.02 223 TYR A CA 1
ATOM 1592 C C . TYR A 1 211 ? -28.246 32.844 13.478 1.00 30.19 223 TYR A C 1
ATOM 1593 O O . TYR A 1 211 ? -27.859 33.780 14.183 1.00 30.87 223 TYR A O 1
ATOM 1602 N N . GLN A 1 212 ? -29.528 32.640 13.152 1.00 30.74 224 GLN A N 1
ATOM 1603 C CA . GLN A 1 212 ? -30.619 33.534 13.541 1.00 31.72 224 GLN A CA 1
ATOM 1604 C C . GLN A 1 212 ? -31.058 33.276 14.990 1.00 32.06 224 GLN A C 1
ATOM 1605 O O . GLN A 1 212 ? -31.526 34.193 15.665 1.00 31.52 224 GLN A O 1
ATOM 1611 N N . GLY A 1 213 ? -30.944 32.020 15.437 1.00 30.85 225 GLY A N 1
ATOM 1612 C CA . GLY A 1 213 ? -31.362 31.592 16.770 1.00 31.20 225 GLY A CA 1
ATOM 1613 C C . GLY A 1 213 ? -32.438 30.522 16.687 1.00 31.98 225 GLY A C 1
ATOM 1614 O O . GLY A 1 213 ? -33.056 30.354 15.638 1.00 32.63 225 GLY A O 1
ATOM 1615 N N . GLU A 1 214 ? -32.653 29.806 17.801 1.00 31.83 226 GLU A N 1
ATOM 1616 C CA . GLU A 1 214 ? -33.670 28.760 17.934 1.00 31.74 226 GLU A CA 1
ATOM 1617 C C . GLU A 1 214 ? -33.463 27.672 16.865 1.00 30.96 226 GLU A C 1
ATOM 1618 O O . GLU A 1 214 ? -34.423 27.089 16.369 1.00 29.81 226 GLU A O 1
ATOM 1624 N N . GLY A 1 215 ? -32.202 27.407 16.511 1.00 29.98 227 GLY A N 1
ATOM 1625 C CA . GLY A 1 215 ? -31.842 26.352 15.574 1.00 28.68 227 GLY A CA 1
ATOM 1626 C C . GLY A 1 215 ? -32.006 26.735 14.110 1.00 28.85 227 GLY A C 1
ATOM 1627 O O . GLY A 1 215 ? -31.825 25.887 13.234 1.00 27.77 227 GLY A O 1
ATOM 1628 N N . LYS A 1 216 ? -32.323 28.008 13.838 1.00 28.24 228 LYS A N 1
ATOM 1629 C CA . LYS A 1 216 ? -32.585 28.475 12.477 1.00 28.87 228 LYS A CA 1
ATOM 1630 C C . LYS A 1 216 ? -31.299 29.070 11.895 1.00 26.56 228 LYS A C 1
ATOM 1631 O O . LYS A 1 216 ? -30.706 29.975 12.478 1.00 25.86 228 LYS A O 1
ATOM 1637 N N . VAL A 1 217 ? -30.874 28.521 10.750 1.00 25.42 229 VAL A N 1
ATOM 1638 C CA . VAL A 1 217 ? -29.650 28.915 10.051 1.00 24.74 229 VAL A CA 1
ATOM 1639 C C . VAL A 1 217 ? -30.045 29.436 8.666 1.00 24.16 229 VAL A C 1
ATOM 1640 O O . VAL A 1 217 ? -30.695 28.728 7.924 1.00 23.79 229 VAL A O 1
ATOM 1644 N N . CYS A 1 218 ? -29.633 30.666 8.328 1.00 25.88 230 CYS A N 1
ATOM 1645 C CA . CYS A 1 218 ? -29.995 31.274 7.035 1.00 25.76 230 CYS A CA 1
ATOM 1646 C C . CYS A 1 218 ? -29.491 30.401 5.881 1.00 24.36 230 CYS A C 1
ATOM 1647 O O . CYS A 1 218 ? -28.317 30.052 5.850 1.00 22.91 230 CYS A O 1
ATOM 1650 N N . ALA A 1 219 ? -30.377 30.092 4.925 1.00 23.76 231 ALA A N 1
ATOM 1651 C CA . ALA A 1 219 ? -29.950 29.545 3.631 1.00 23.66 231 ALA A CA 1
ATOM 1652 C C . ALA A 1 219 ? -29.117 30.601 2.894 1.00 23.88 231 ALA A C 1
ATOM 1653 O O . ALA A 1 219 ? -28.029 30.315 2.379 1.00 22.46 231 ALA A O 1
ATOM 1655 N N . VAL A 1 220 ? -29.639 31.833 2.872 1.00 24.28 232 VAL A N 1
ATOM 1656 C CA . VAL A 1 220 ? -28.956 32.985 2.299 1.00 24.04 232 VAL A CA 1
ATOM 1657 C C . VAL A 1 220 ? -29.040 34.127 3.318 1.00 23.44 232 VAL A C 1
ATOM 1658 O O . VAL A 1 220 ? -30.113 34.438 3.804 1.00 21.51 232 VAL A O 1
ATOM 1662 N N . THR A 1 221 ? -27.894 34.728 3.642 1.00 24.44 233 THR A N 1
ATOM 1663 C CA . THR A 1 221 ? -27.837 35.889 4.518 1.00 24.77 233 THR A CA 1
ATOM 1664 C C . THR A 1 221 ? -27.716 37.151 3.659 1.00 25.93 233 THR A C 1
ATOM 1665 O O . THR A 1 221 ? -26.891 37.213 2.749 1.00 25.24 233 THR A O 1
ATOM 1669 N N . ASP A 1 222 ? -28.572 38.131 3.966 1.00 27.44 234 ASP A N 1
ATOM 1670 C CA . ASP A 1 222 ? -28.549 39.453 3.363 1.00 28.62 234 ASP A CA 1
ATOM 1671 C C . ASP A 1 222 ? -27.672 40.361 4.226 1.00 29.31 234 ASP A C 1
ATOM 1672 O O . ASP A 1 222 ? -27.903 40.484 5.437 1.00 29.25 234 ASP A O 1
ATOM 1677 N N . ILE A 1 223 ? -26.664 40.959 3.582 1.00 28.52 235 ILE A N 1
ATOM 1678 C CA . ILE A 1 223 ? -25.678 41.817 4.214 1.00 27.94 235 ILE A CA 1
ATOM 1679 C C . ILE A 1 223 ? -26.094 43.266 3.950 1.00 29.63 235 ILE A C 1
ATOM 1680 O O . ILE A 1 223 ? -26.465 43.597 2.824 1.00 29.99 235 ILE A O 1
ATOM 1685 N N . LYS A 1 224 ? -26.034 44.114 4.982 1.00 29.67 236 LYS A N 1
ATOM 1686 C CA . LYS A 1 224 ? -26.389 45.519 4.828 1.00 31.26 236 LYS A CA 1
ATOM 1687 C C . LYS A 1 224 ? -25.508 46.122 3.731 1.00 29.35 236 LYS A C 1
ATOM 1688 O O . LYS A 1 224 ? -26.021 46.683 2.780 1.00 28.68 236 LYS A O 1
ATOM 1694 N N . ASN A 1 225 ? -24.186 45.959 3.870 1.00 28.52 237 ASN A N 1
ATOM 1695 C CA . ASN A 1 225 ? -23.243 46.479 2.909 1.00 28.84 237 ASN A CA 1
ATOM 1696 C C . ASN A 1 225 ? -21.918 45.704 3.005 1.00 27.97 237 ASN A C 1
ATOM 1697 O O . ASN A 1 225 ? -21.178 45.804 3.986 1.00 26.63 237 ASN A O 1
ATOM 1702 N N . GLN A 1 226 ? -21.633 44.950 1.938 1.00 26.83 238 GLN A N 1
ATOM 1703 C CA . GLN A 1 226 ? -20.469 44.065 1.813 1.00 27.29 238 GLN A CA 1
ATOM 1704 C C . GLN A 1 226 ? -19.145 44.835 1.957 1.00 27.44 238 GLN A C 1
ATOM 1705 O O . GLN A 1 226 ? -18.107 44.232 2.271 1.00 26.83 238 GLN A O 1
ATOM 1711 N N . SER A 1 227 ? -19.161 46.154 1.719 1.00 27.44 239 SER A N 1
ATOM 1712 C CA . SER A 1 227 ? -17.954 46.982 1.841 1.00 27.50 239 SER A CA 1
ATOM 1713 C C . SER A 1 227 ? -17.605 47.245 3.313 1.00 26.39 239 SER A C 1
ATOM 1714 O O . SER A 1 227 ? -16.454 47.545 3.621 1.00 26.17 239 SER A O 1
ATOM 1717 N N . LEU A 1 228 ? -18.587 47.129 4.210 1.00 26.31 240 LEU A N 1
ATOM 1718 C CA . LEU A 1 228 ? -18.390 47.386 5.652 1.00 27.12 240 LEU A CA 1
ATOM 1719 C C . LEU A 1 228 ? -17.847 46.128 6.326 1.00 27.91 240 LEU A C 1
ATOM 1720 O O . LEU A 1 228 ? -18.297 45.027 6.020 1.00 25.71 240 LEU A O 1
ATOM 1725 N N . PRO A 1 229 ? -16.861 46.239 7.247 1.00 28.93 241 PRO A N 1
ATOM 1726 C CA . PRO A 1 229 ? -16.451 45.100 8.073 1.00 29.47 241 PRO A CA 1
ATOM 1727 C C . PRO A 1 229 ? -17.624 44.443 8.820 1.00 29.13 241 PRO A C 1
ATOM 1728 O O . PRO A 1 229 ? -18.689 45.052 8.990 1.00 28.58 241 PRO A O 1
ATOM 1732 N N . VAL A 1 230 ? -17.407 43.196 9.244 1.00 28.58 242 VAL A N 1
ATOM 1733 C CA . VAL A 1 230 ? -18.441 42.372 9.858 1.00 29.67 242 VAL A CA 1
ATOM 1734 C C . VAL A 1 230 ? -19.042 43.104 11.067 1.00 28.70 242 VAL A C 1
ATOM 1735 O O . VAL A 1 230 ? -20.252 43.106 11.247 1.00 26.00 242 VAL A O 1
ATOM 1739 N N . TYR A 1 231 ? -18.189 43.743 11.871 1.00 30.47 243 TYR A N 1
ATOM 1740 C CA . TYR A 1 231 ? -18.612 44.352 13.139 1.00 32.24 243 TYR A CA 1
ATOM 1741 C C . TYR A 1 231 ? -18.559 45.885 13.059 1.00 33.64 243 TYR A C 1
ATOM 1742 O O . TYR A 1 231 ? -18.447 46.554 14.089 1.00 33.06 243 TYR A O 1
ATOM 1751 N N . HIS A 1 232 ? -18.677 46.437 11.844 1.00 32.74 244 HIS A N 1
ATOM 1752 C CA . HIS A 1 232 ? -18.861 47.873 11.679 1.00 31.12 244 HIS A CA 1
ATOM 1753 C C . HIS A 1 232 ? -20.175 48.270 12.349 1.00 29.50 244 HIS A C 1
ATOM 1754 O O . HIS A 1 232 ? -21.152 47.532 12.254 1.00 26.85 244 HIS A O 1
ATOM 1761 N N . PRO A 1 233 ? -20.251 49.426 13.051 1.00 29.03 245 PRO A N 1
ATOM 1762 C CA . PRO A 1 233 ? -21.458 49.800 13.797 1.00 28.10 245 PRO A CA 1
ATOM 1763 C C . PRO A 1 233 ? -22.772 49.814 12.998 1.00 26.30 245 PRO A C 1
ATOM 1764 O O . PRO A 1 233 ? -23.830 49.715 13.590 1.00 25.86 245 PRO A O 1
ATOM 1768 N N . GLU A 1 234 ? -22.684 49.918 11.667 1.00 26.29 246 GLU A N 1
ATOM 1769 C CA . GLU A 1 234 ? -23.851 49.980 10.782 1.00 26.99 246 GLU A CA 1
ATOM 1770 C C . GLU A 1 234 ? -24.167 48.624 10.129 1.00 27.44 246 GLU A C 1
ATOM 1771 O O . GLU A 1 234 ? -25.254 48.446 9.575 1.00 27.44 246 GLU A O 1
ATOM 1777 N N . GLN A 1 235 ? -23.216 47.688 10.174 1.00 27.69 247 GLN A N 1
ATOM 1778 C CA . GLN A 1 235 ? -23.361 46.406 9.485 1.00 28.16 247 GLN A CA 1
ATOM 1779 C C . GLN A 1 235 ? -24.473 45.602 10.160 1.00 29.16 247 GLN A C 1
ATOM 1780 O O . GLN A 1 235 ? -24.558 45.563 11.386 1.00 31.87 247 GLN A O 1
ATOM 1786 N N . THR A 1 236 ? -25.323 44.969 9.345 1.00 29.72 248 THR A N 1
ATOM 1787 C CA . THR A 1 236 ? -26.346 44.046 9.828 1.00 29.28 248 THR A CA 1
ATOM 1788 C C . THR A 1 236 ? -26.429 42.837 8.892 1.00 28.42 248 THR A C 1
ATOM 1789 O O . THR A 1 236 ? -26.121 42.929 7.698 1.00 27.12 248 THR A O 1
ATOM 1793 N N . TYR A 1 237 ? -26.863 41.714 9.467 1.00 28.62 249 TYR A N 1
ATOM 1794 C CA . TYR A 1 237 ? -27.073 40.462 8.763 1.00 26.97 249 TYR A CA 1
ATOM 1795 C C . TYR A 1 237 ? -28.471 39.937 9.101 1.00 26.90 249 TYR A C 1
ATOM 1796 O O . TYR A 1 237 ? -28.883 39.992 10.244 1.00 27.79 249 TYR A O 1
ATOM 1805 N N . ALA A 1 238 ? -29.192 39.445 8.090 1.00 26.56 250 ALA A N 1
ATOM 1806 C CA . ALA A 1 238 ? -30.512 38.856 8.273 1.00 27.26 250 ALA A CA 1
ATOM 1807 C C . ALA A 1 238 ? -30.714 37.739 7.243 1.00 28.26 250 ALA A C 1
ATOM 1808 O O . ALA A 1 238 ? -30.216 37.834 6.117 1.00 30.12 250 ALA A O 1
ATOM 1810 N N . CYS A 1 239 ? -31.443 36.689 7.629 1.00 26.93 251 CYS A N 1
ATOM 1811 C CA . CYS A 1 239 ? -31.803 35.639 6.690 1.00 28.16 251 CYS A CA 1
ATOM 1812 C C . CYS A 1 239 ? -32.706 36.218 5.599 1.00 29.46 251 CYS A C 1
ATOM 1813 O O . CYS A 1 239 ? -33.539 37.082 5.875 1.00 29.48 251 CYS A O 1
ATOM 1816 N N . GLU A 1 240 ? -32.511 35.728 4.372 1.00 29.09 252 GLU A N 1
ATOM 1817 C CA . GLU A 1 240 ? -33.352 36.057 3.241 1.00 30.35 252 GLU A CA 1
ATOM 1818 C C . GLU A 1 240 ? -34.607 35.186 3.314 1.00 30.81 252 GLU A C 1
ATOM 1819 O O . GLU A 1 240 ? -34.532 33.962 3.197 1.00 31.50 252 GLU A O 1
ATOM 1825 N N . GLY A 1 241 ? -35.753 35.833 3.543 1.00 32.06 253 GLY A N 1
ATOM 1826 C CA . GLY A 1 241 ? -37.028 35.157 3.760 1.00 32.84 253 GLY A CA 1
ATOM 1827 C C . GLY A 1 241 ? -36.967 34.205 4.946 1.00 34.73 253 GLY A C 1
ATOM 1828 O O . GLY A 1 241 ? -36.292 34.471 5.943 1.00 34.54 253 GLY A O 1
ATOM 1829 N N . THR A 1 242 ? -37.666 33.075 4.817 1.00 35.57 254 THR A N 1
ATOM 1830 C CA . THR A 1 242 ? -37.765 32.071 5.869 1.00 36.41 254 THR A CA 1
ATOM 1831 C C . THR A 1 242 ? -37.242 30.726 5.341 1.00 34.89 254 THR A C 1
ATOM 1832 O O . THR A 1 242 ? -37.727 29.670 5.741 1.00 34.31 254 THR A O 1
ATOM 1836 N N . SER A 1 243 ? -36.233 30.791 4.458 1.00 35.03 255 SER A N 1
ATOM 1837 C CA . SER A 1 243 ? -35.485 29.629 3.979 1.00 32.99 255 SER A CA 1
ATOM 1838 C C . SER A 1 243 ? -34.283 29.381 4.897 1.00 31.28 255 SER A C 1
ATOM 1839 O O . SER A 1 243 ? -33.380 30.224 4.991 1.00 31.61 255 SER A O 1
ATOM 1842 N N . TYR A 1 244 ? -34.279 28.214 5.548 1.00 28.86 256 TYR A N 1
ATOM 1843 C CA . TYR A 1 244 ? -33.253 27.852 6.516 1.00 27.93 256 TYR A CA 1
ATOM 1844 C C . TYR A 1 244 ? -32.591 26.542 6.089 1.00 26.88 256 TYR A C 1
ATOM 1845 O O . TYR A 1 244 ? -33.211 25.723 5.421 1.00 26.91 256 TYR A O 1
ATOM 1854 N N . LEU A 1 245 ? -31.322 26.371 6.473 1.00 26.09 257 LEU A N 1
ATOM 1855 C CA . LEU A 1 245 ? -30.634 25.099 6.314 1.00 24.89 257 LEU A CA 1
ATOM 1856 C C . LEU A 1 245 ? -31.144 24.151 7.408 1.00 24.97 257 LEU A C 1
ATOM 1857 O O . LEU A 1 245 ? -30.613 24.128 8.515 1.00 24.49 257 LEU A O 1
ATOM 1862 N N . ASN A 1 246 ? -32.202 23.396 7.103 1.00 25.68 258 ASN A N 1
ATOM 1863 C CA . ASN A 1 246 ? -32.887 22.598 8.111 1.00 26.22 258 ASN A CA 1
ATOM 1864 C C . ASN A 1 246 ? -33.159 21.176 7.614 1.00 24.56 258 ASN A C 1
ATOM 1865 O O . ASN A 1 246 ? -34.033 20.499 8.175 1.00 24.01 258 ASN A O 1
ATOM 1870 N N . ASP A 1 247 ? -32.405 20.717 6.604 1.00 24.32 259 ASP A N 1
ATOM 1871 C CA . ASP A 1 247 ? -32.672 19.419 5.983 1.00 24.29 259 ASP A CA 1
ATOM 1872 C C . ASP A 1 247 ? -31.386 18.592 5.916 1.00 23.61 259 ASP A C 1
ATOM 1873 O O . ASP A 1 247 ? -30.287 19.089 6.164 1.00 22.45 259 ASP A O 1
ATOM 1878 N N . PRO A 1 248 ? -31.488 17.281 5.607 1.00 22.93 260 PRO A N 1
ATOM 1879 C CA . PRO A 1 248 ? -30.315 16.405 5.584 1.00 23.70 260 PRO A CA 1
ATOM 1880 C C . PRO A 1 248 ? -29.454 16.441 4.303 1.00 22.05 260 PRO A C 1
ATOM 1881 O O . PRO A 1 248 ? -28.596 15.579 4.135 1.00 21.93 260 PRO A O 1
ATOM 1885 N N . TYR A 1 249 ? -29.656 17.431 3.429 1.00 21.56 261 TYR A N 1
ATOM 1886 C CA . TYR A 1 249 ? -28.952 17.467 2.137 1.00 21.29 261 TYR A CA 1
ATOM 1887 C C . TYR A 1 249 ? -27.679 18.307 2.334 1.00 21.23 261 TYR A C 1
ATOM 1888 O O . TYR A 1 249 ? -27.080 18.251 3.409 1.00 20.34 261 TYR A O 1
ATOM 1897 N N . GLU A 1 250 ? -27.242 19.048 1.307 1.00 21.00 262 GLU A N 1
ATOM 1898 C CA . GLU A 1 250 ? -25.859 19.549 1.275 1.00 20.25 262 GLU A CA 1
ATOM 1899 C C . GLU A 1 250 ? -25.642 20.577 2.389 1.00 18.24 262 GLU A C 1
ATOM 1900 O O . GLU A 1 250 ? -24.518 20.724 2.863 1.00 18.03 262 GLU A O 1
ATOM 1906 N N . GLY A 1 251 ? -26.722 21.257 2.802 1.00 16.52 263 GLY A N 1
ATOM 1907 C CA . GLY A 1 251 ? -26.675 22.307 3.819 1.00 16.59 263 GLY A CA 1
ATOM 1908 C C . GLY A 1 251 ? -26.233 21.799 5.187 1.00 16.73 263 GLY A C 1
ATOM 1909 O O . GLY A 1 251 ? -25.845 22.598 6.055 1.00 15.36 263 GLY A O 1
ATOM 1910 N N . GLU A 1 252 ? -26.275 20.473 5.385 1.00 16.23 264 GLU A N 1
ATOM 1911 C CA . GLU A 1 252 ? -25.948 19.881 6.674 1.00 17.58 264 GLU A CA 1
ATOM 1912 C C . GLU A 1 252 ? -24.460 20.074 6.995 1.00 18.43 264 GLU A C 1
ATOM 1913 O O . GLU A 1 252 ? -24.087 20.103 8.170 1.00 19.34 264 GLU A O 1
ATOM 1919 N N . LEU A 1 253 ? -23.622 20.213 5.959 1.00 17.45 265 LEU A N 1
ATOM 1920 C CA . LEU A 1 253 ? -22.203 20.470 6.163 1.00 18.22 265 LEU A CA 1
ATOM 1921 C C . LEU A 1 253 ? -22.016 21.792 6.929 1.00 19.45 265 LEU A C 1
ATOM 1922 O O . LEU A 1 253 ? -21.168 21.878 7.824 1.00 19.64 265 LEU A O 1
ATOM 1927 N N . PHE A 1 254 ? -22.835 22.803 6.617 1.00 19.51 266 PHE A N 1
ATOM 1928 C CA . PHE A 1 254 ? -22.702 24.092 7.283 1.00 20.33 266 PHE A CA 1
ATOM 1929 C C . PHE A 1 254 ? -23.190 24.001 8.740 1.00 20.05 266 PHE A C 1
ATOM 1930 O O . PHE A 1 254 ? -22.605 24.630 9.607 1.00 18.39 266 PHE A O 1
ATOM 1938 N N . THR A 1 255 ? -24.249 23.219 8.996 1.00 20.46 267 THR A N 1
ATOM 1939 C CA . THR A 1 255 ? -24.727 22.952 10.354 1.00 20.89 267 THR A CA 1
ATOM 1940 C C . THR A 1 255 ? -23.547 22.522 11.239 1.00 22.27 267 THR A C 1
ATOM 1941 O O . THR A 1 255 ? -23.339 23.090 12.316 1.00 22.63 267 THR A O 1
ATOM 1945 N N . TRP A 1 256 ? -22.772 21.537 10.764 1.00 22.46 268 TRP A N 1
ATOM 1946 C CA . TRP A 1 256 ? -21.611 21.020 11.494 1.00 22.88 268 TRP A CA 1
ATOM 1947 C C . TRP A 1 256 ? -20.576 22.128 11.737 1.00 22.40 268 TRP A C 1
ATOM 1948 O O . TRP A 1 256 ? -19.944 22.170 12.796 1.00 21.50 268 TRP A O 1
ATOM 1959 N N . TRP A 1 257 ? -20.367 22.990 10.734 1.00 22.11 269 TRP A N 1
ATOM 1960 C CA . TRP A 1 257 ? -19.426 24.102 10.864 1.00 22.53 269 TRP A CA 1
ATOM 1961 C C . TRP A 1 257 ? -19.798 24.972 12.074 1.00 23.18 269 TRP A C 1
ATOM 1962 O O . TRP A 1 257 ? -18.937 25.296 12.900 1.00 22.86 269 TRP A O 1
ATOM 1973 N N . LEU A 1 258 ? -21.084 25.327 12.170 1.00 24.29 270 LEU A N 1
ATOM 1974 C CA . LEU A 1 258 ? -21.613 26.134 13.274 1.00 26.01 270 LEU A CA 1
ATOM 1975 C C . LEU A 1 258 ? -21.436 25.394 14.604 1.00 25.85 270 LEU A C 1
ATOM 1976 O O . LEU A 1 258 ? -21.056 26.006 15.609 1.00 25.38 270 LEU A O 1
ATOM 1981 N N . GLN A 1 259 ? -21.758 24.094 14.611 1.00 23.91 271 GLN A N 1
ATOM 1982 C CA . GLN A 1 259 ? -21.751 23.307 15.835 1.00 24.23 271 GLN A CA 1
ATOM 1983 C C . GLN A 1 259 ? -20.342 23.258 16.431 1.00 24.01 271 GLN A C 1
ATOM 1984 O O . GLN A 1 259 ? -20.162 23.530 17.614 1.00 25.22 271 GLN A O 1
ATOM 1990 N N . PHE A 1 260 ? -19.365 22.865 15.611 1.00 23.99 272 PHE A N 1
ATOM 1991 C CA . PHE A 1 260 ? -18.018 22.609 16.092 1.00 24.34 272 PHE A CA 1
ATOM 1992 C C . PHE A 1 260 ? -17.243 23.909 16.341 1.00 24.95 272 PHE A C 1
ATOM 1993 O O . PHE A 1 260 ? -16.441 23.958 17.267 1.00 23.80 272 PHE A O 1
ATOM 2001 N N . PHE A 1 261 ? -17.471 24.941 15.513 1.00 25.18 273 PHE A N 1
ATOM 2002 C CA . PHE A 1 261 ? -16.540 26.070 15.430 1.00 24.58 273 PHE A CA 1
ATOM 2003 C C . PHE A 1 261 ? -17.202 27.430 15.667 1.00 24.83 273 PHE A C 1
ATOM 2004 O O . PHE A 1 261 ? -16.494 28.428 15.762 1.00 25.82 273 PHE A O 1
ATOM 2012 N N . GLY A 1 262 ? -18.533 27.478 15.780 1.00 24.63 274 GLY A N 1
ATOM 2013 C CA . GLY A 1 262 ? -19.263 28.739 15.730 1.00 25.94 274 GLY A CA 1
ATOM 2014 C C . GLY A 1 262 ? -19.357 29.441 17.078 1.00 26.60 274 GLY A C 1
ATOM 2015 O O . GLY A 1 262 ? -19.723 30.616 17.119 1.00 24.74 274 GLY A O 1
ATOM 2016 N N . GLY A 1 263 ? -19.074 28.710 18.166 1.00 26.94 275 GLY A N 1
ATOM 2017 C CA . GLY A 1 263 ? -19.188 29.219 19.536 1.00 27.75 275 GLY A CA 1
ATOM 2018 C C . GLY A 1 263 ? -20.626 29.222 20.034 1.00 27.67 275 GLY A C 1
ATOM 2019 O O . GLY A 1 263 ? -20.997 30.052 20.853 1.00 28.57 275 GLY A O 1
ATOM 2020 N N . LEU A 1 264 ? -21.437 28.282 19.543 1.00 28.60 276 LEU A N 1
ATOM 2021 C CA . LEU A 1 264 ? -22.845 28.148 19.963 1.00 28.31 276 LEU A CA 1
ATOM 2022 C C . LEU A 1 264 ? -22.895 27.480 21.344 1.00 28.80 276 LEU A C 1
ATOM 2023 O O . LEU A 1 264 ? -22.029 26.674 21.668 1.00 26.54 276 LEU A O 1
ATOM 2028 N N . SER A 1 265 ? -23.931 27.795 22.131 1.00 28.39 277 SER A N 1
ATOM 2029 C CA . SER A 1 265 ? -24.176 27.112 23.417 1.00 29.75 277 SER A CA 1
ATOM 2030 C C . SER A 1 265 ? -24.623 25.669 23.149 1.00 30.45 277 SER A C 1
ATOM 2031 O O . SER A 1 265 ? -25.009 25.337 22.028 1.00 30.29 277 SER A O 1
ATOM 2034 N N . ASP A 1 266 ? -24.583 24.827 24.186 1.00 31.20 278 ASP A N 1
ATOM 2035 C CA . ASP A 1 266 ? -25.061 23.439 24.079 1.00 31.92 278 ASP A CA 1
ATOM 2036 C C . ASP A 1 266 ? -26.561 23.437 23.750 1.00 29.64 278 ASP A C 1
ATOM 2037 O O . ASP A 1 266 ? -26.999 22.597 22.977 1.00 28.01 278 ASP A O 1
ATOM 2042 N N . ALA A 1 267 ? -27.318 24.388 24.309 1.00 28.21 279 ALA A N 1
ATOM 2043 C CA . ALA A 1 267 ? -28.760 24.528 24.016 1.00 29.00 279 ALA A CA 1
ATOM 2044 C C . ALA A 1 267 ? -28.994 24.907 22.543 1.00 27.82 279 ALA A C 1
ATOM 2045 O O . ALA A 1 267 ? -29.976 24.481 21.934 1.00 28.17 279 ALA A O 1
ATOM 2047 N N . ASP A 1 268 ? -28.098 25.721 21.979 1.00 29.21 280 ASP A N 1
ATOM 2048 C CA . ASP A 1 268 ? -28.208 26.154 20.580 1.00 28.97 280 ASP A CA 1
ATOM 2049 C C . ASP A 1 268 ? -27.877 24.977 19.648 1.00 28.94 280 ASP A C 1
ATOM 2050 O O . ASP A 1 268 ? -28.519 24.815 18.613 1.00 29.52 280 ASP A O 1
ATOM 2055 N N . ILE A 1 269 ? -26.885 24.161 20.024 1.00 28.63 281 ILE A N 1
ATOM 2056 C CA . ILE A 1 269 ? -26.513 22.953 19.269 1.00 29.25 281 ILE A CA 1
ATOM 2057 C C . ILE A 1 269 ? -27.700 21.981 19.255 1.00 29.15 281 ILE A C 1
ATOM 2058 O O . ILE A 1 269 ? -28.074 21.476 18.199 1.00 27.79 281 ILE A O 1
ATOM 2063 N N . GLU A 1 270 ? -28.308 21.745 20.424 1.00 30.22 282 GLU A N 1
ATOM 2064 C CA . GLU A 1 270 ? -29.522 20.917 20.526 1.00 31.03 282 GLU A CA 1
ATOM 2065 C C . GLU A 1 270 ? -30.615 21.493 19.617 1.00 27.88 282 GLU A C 1
ATOM 2066 O O . GLU A 1 270 ? -31.291 20.751 18.921 1.00 27.72 282 GLU A O 1
ATOM 2072 N N . ALA A 1 271 ? -30.758 22.825 19.614 1.00 26.13 283 ALA A N 1
ATOM 2073 C CA . ALA A 1 271 ? -31.774 23.511 18.802 1.00 24.49 283 ALA A CA 1
ATOM 2074 C C . ALA A 1 271 ? -31.542 23.265 17.299 1.00 22.23 283 ALA A C 1
ATOM 2075 O O . ALA A 1 271 ? -32.513 23.094 16.559 1.00 20.79 283 ALA A O 1
ATOM 2077 N N . LEU A 1 272 ? -30.274 23.239 16.861 1.00 21.02 284 LEU A N 1
ATOM 2078 C CA . LEU A 1 272 ? -29.938 22.996 15.444 1.00 21.24 284 LEU A CA 1
ATOM 2079 C C . LEU A 1 272 ? -30.571 21.679 14.982 1.00 20.34 284 LEU A C 1
ATOM 2080 O O . LEU A 1 272 ? -31.256 21.622 13.963 1.00 19.83 284 LEU A O 1
ATOM 2085 N N . TRP A 1 273 ? -30.332 20.621 15.761 1.00 21.02 285 TRP A N 1
ATOM 2086 C CA . TRP A 1 273 ? -30.733 19.275 15.391 1.00 21.53 285 TRP A CA 1
ATOM 2087 C C . TRP A 1 273 ? -32.238 19.095 15.590 1.00 22.31 285 TRP A C 1
ATOM 2088 O O . TRP A 1 273 ? -32.868 18.376 14.826 1.00 22.00 285 TRP A O 1
ATOM 2099 N N . GLU A 1 274 ? -32.807 19.804 16.570 1.00 23.90 286 GLU A N 1
ATOM 2100 C CA . GLU A 1 274 ? -34.238 19.721 16.846 1.00 25.34 286 GLU A CA 1
ATOM 2101 C C . GLU A 1 274 ? -35.021 20.347 15.688 1.00 24.22 286 GLU A C 1
ATOM 2102 O O . GLU A 1 274 ? -36.006 19.794 15.226 1.00 24.90 286 GLU A O 1
ATOM 2108 N N . TYR A 1 275 ? -34.547 21.493 15.207 1.00 22.94 287 TYR A N 1
ATOM 2109 C CA . TYR A 1 275 ? -35.197 22.187 14.110 1.00 23.51 287 TYR A CA 1
ATOM 2110 C C . TYR A 1 275 ? -35.038 21.399 12.795 1.00 22.62 287 TYR A C 1
ATOM 2111 O O . TYR A 1 275 ? -35.876 21.500 11.911 1.00 21.47 287 TYR A O 1
ATOM 2120 N N . LYS A 1 276 ? -33.960 20.619 12.690 1.00 22.42 288 LYS A N 1
ATOM 2121 C CA . LYS A 1 276 ? -33.666 19.802 11.504 1.00 22.50 288 LYS A CA 1
ATOM 2122 C C . LYS A 1 276 ? -34.506 18.521 11.482 1.00 22.60 288 LYS A C 1
ATOM 2123 O O . LYS A 1 276 ? -34.736 17.973 10.410 1.00 22.41 288 LYS A O 1
ATOM 2129 N N . ARG A 1 277 ? -34.970 18.070 12.655 1.00 22.97 289 ARG A N 1
ATOM 2130 C CA . ARG A 1 277 ? -35.474 16.693 12.834 1.00 23.66 289 ARG A CA 1
ATOM 2131 C C . ARG A 1 277 ? -36.662 16.411 11.916 1.00 23.56 289 ARG A C 1
ATOM 2132 O O . ARG A 1 277 ? -36.722 15.344 11.314 1.00 23.39 289 ARG A O 1
ATOM 2140 N N . PRO A 1 278 ? -37.651 17.323 11.773 1.00 24.72 290 PRO A N 1
ATOM 2141 C CA . PRO A 1 278 ? -38.819 17.046 10.931 1.00 24.46 290 PRO A CA 1
ATOM 2142 C C . PRO A 1 278 ? -38.530 16.844 9.430 1.00 24.37 290 PRO A C 1
ATOM 2143 O O . PRO A 1 278 ? -39.397 16.348 8.716 1.00 23.43 290 PRO A O 1
ATOM 2147 N N . GLN A 1 279 ? -37.328 17.215 8.965 1.00 24.72 291 GLN A N 1
ATOM 2148 C CA . GLN A 1 279 ? -36.953 17.085 7.545 1.00 24.44 291 GLN A CA 1
ATOM 2149 C C . GLN A 1 279 ? -36.174 15.789 7.298 1.00 24.71 291 GLN A C 1
ATOM 2150 O O . GLN A 1 279 ? -35.846 15.475 6.153 1.00 24.48 291 GLN A O 1
ATOM 2156 N N . LEU A 1 280 ? -35.862 15.052 8.370 1.00 25.73 292 LEU A N 1
ATOM 2157 C CA . LEU A 1 280 ? -35.260 13.716 8.279 1.00 24.81 292 LEU A CA 1
ATOM 2158 C C . LEU A 1 280 ? -36.382 12.680 8.403 1.00 24.59 292 LEU A C 1
ATOM 2159 O O . LEU A 1 280 ? -36.905 12.484 9.479 1.00 24.43 292 LEU A O 1
ATOM 2164 N N . VAL A 1 281 ? -36.726 12.028 7.287 1.00 25.67 293 VAL A N 1
ATOM 2165 C CA . VAL A 1 281 ? -37.941 11.214 7.162 1.00 26.91 293 VAL A CA 1
ATOM 2166 C C . VAL A 1 281 ? -37.607 9.900 6.441 1.00 27.63 293 VAL A C 1
ATOM 2167 O O . VAL A 1 281 ? -36.868 9.889 5.451 1.00 28.43 293 VAL A O 1
ATOM 2171 N N . SER A 1 282 ? -38.165 8.798 6.958 1.00 28.30 294 SER A N 1
ATOM 2172 C CA . SER A 1 282 ? -38.085 7.466 6.361 1.00 27.90 294 SER A CA 1
ATOM 2173 C C . SER A 1 282 ? -39.285 7.249 5.432 1.00 28.19 294 SER A C 1
ATOM 2174 O O . SER A 1 282 ? -40.420 7.455 5.843 1.00 28.80 294 SER A O 1
ATOM 2177 N N . VAL A 1 283 ? -39.015 6.830 4.191 1.00 28.51 295 VAL A N 1
ATOM 2178 C CA . VAL A 1 283 ? -40.042 6.483 3.210 1.00 28.68 295 VAL A CA 1
ATOM 2179 C C . VAL A 1 283 ? -39.588 5.222 2.468 1.00 28.73 295 VAL A C 1
ATOM 2180 O O . VAL A 1 283 ? -38.391 4.942 2.384 1.00 28.43 295 VAL A O 1
ATOM 2184 N N . ASP A 1 284 ? -40.558 4.492 1.909 1.00 28.93 296 ASP A N 1
ATOM 2185 C CA . ASP A 1 284 ? -40.307 3.237 1.219 1.00 30.04 296 ASP A CA 1
ATOM 2186 C C . ASP A 1 284 ? -40.558 3.428 -0.280 1.00 29.40 296 ASP A C 1
ATOM 2187 O O . ASP A 1 284 ? -41.670 3.756 -0.677 1.00 27.47 296 ASP A O 1
ATOM 2192 N N . TYR A 1 285 ? -39.518 3.204 -1.090 1.00 29.25 297 TYR A N 1
ATOM 2193 C CA . TYR A 1 285 ? -39.655 3.127 -2.544 1.00 30.31 297 TYR A CA 1
ATOM 2194 C C . TYR A 1 285 ? -40.256 1.765 -2.911 1.00 32.31 297 TYR A C 1
ATOM 2195 O O . TYR A 1 285 ? -39.787 0.742 -2.444 1.00 30.09 297 TYR A O 1
ATOM 2204 N N . HIS A 1 286 ? -41.274 1.761 -3.776 1.00 35.00 298 HIS A N 1
ATOM 2205 C CA . HIS A 1 286 ? -41.915 0.520 -4.191 1.00 36.93 298 HIS A CA 1
ATOM 2206 C C . HIS A 1 286 ? -42.661 0.746 -5.507 1.00 37.52 298 HIS A C 1
ATOM 2207 O O . HIS A 1 286 ? -43.764 1.291 -5.497 1.00 41.75 298 HIS A O 1
ATOM 2214 N N . ILE A 1 287 ? -42.047 0.333 -6.624 1.00 37.50 299 ILE A N 1
ATOM 2215 C CA . ILE A 1 287 ? -42.655 0.454 -7.951 1.00 37.78 299 ILE A CA 1
ATOM 2216 C C . ILE A 1 287 ? -42.423 -0.856 -8.714 1.00 39.09 299 ILE A C 1
ATOM 2217 O O . ILE A 1 287 ? -41.308 -1.383 -8.753 1.00 37.38 299 ILE A O 1
ATOM 2222 N N . GLY A 1 288 ? -43.499 -1.369 -9.326 1.00 40.78 300 GLY A N 1
ATOM 2223 C CA . GLY A 1 288 ? -43.519 -2.694 -9.916 1.00 42.07 300 GLY A CA 1
ATOM 2224 C C . GLY A 1 288 ? -43.053 -3.730 -8.910 1.00 42.07 300 GLY A C 1
ATOM 2225 O O . GLY A 1 288 ? -43.505 -3.739 -7.766 1.00 45.38 300 GLY A O 1
ATOM 2226 N N . ASN A 1 289 ? -42.108 -4.576 -9.326 1.00 42.71 301 ASN A N 1
ATOM 2227 C CA . ASN A 1 289 ? -41.591 -5.652 -8.479 1.00 43.79 301 ASN A CA 1
ATOM 2228 C C . ASN A 1 289 ? -40.285 -5.211 -7.810 1.00 41.60 301 ASN A C 1
ATOM 2229 O O . ASN A 1 289 ? -39.504 -6.060 -7.386 1.00 40.98 301 ASN A O 1
ATOM 2234 N N . VAL A 1 290 ? -40.063 -3.895 -7.689 1.00 41.04 302 VAL A N 1
ATOM 2235 C CA . VAL A 1 290 ? -38.875 -3.369 -7.007 1.00 41.78 302 VAL A CA 1
ATOM 2236 C C . VAL A 1 290 ? -39.308 -2.740 -5.677 1.00 40.89 302 VAL A C 1
ATOM 2237 O O . VAL A 1 290 ? -39.947 -1.688 -5.661 1.00 38.58 302 VAL A O 1
ATOM 2241 N N . GLY A 1 291 ? -38.938 -3.405 -4.576 1.00 40.25 303 GLY A N 1
ATOM 2242 C CA . GLY A 1 291 ? -39.136 -2.904 -3.229 1.00 39.39 303 GLY A CA 1
ATOM 2243 C C . GLY A 1 291 ? -40.133 -3.742 -2.432 1.00 39.66 303 GLY A C 1
ATOM 2244 O O . GLY A 1 291 ? -40.527 -4.818 -2.871 1.00 42.35 303 GLY A O 1
ATOM 2245 N N . PRO A 1 292 ? -40.540 -3.241 -1.258 1.00 37.83 304 PRO A N 1
ATOM 2246 C CA . PRO A 1 292 ? -40.162 -1.931 -0.751 1.00 35.20 304 PRO A CA 1
ATOM 2247 C C . PRO A 1 292 ? -38.682 -1.797 -0.347 1.00 32.67 304 PRO A C 1
ATOM 2248 O O . PRO A 1 292 ? -38.090 -2.745 0.173 1.00 35.28 304 PRO A O 1
ATOM 2252 N N . ILE A 1 293 ? -38.108 -0.615 -0.602 1.00 31.13 305 ILE A N 1
ATOM 2253 C CA . ILE A 1 293 ? -36.763 -0.226 -0.164 1.00 29.13 305 ILE A CA 1
ATOM 2254 C C . ILE A 1 293 ? -36.873 1.047 0.684 1.00 27.08 305 ILE A C 1
ATOM 2255 O O . ILE A 1 293 ? -37.243 2.106 0.169 1.00 25.83 305 ILE A O 1
ATOM 2260 N N . THR A 1 294 ? -36.508 0.948 1.969 1.00 25.44 306 THR A N 1
ATOM 2261 C CA . THR A 1 294 ? -36.550 2.095 2.884 1.00 23.11 306 THR A CA 1
ATOM 2262 C C . THR A 1 294 ? -35.393 3.048 2.565 1.00 21.70 306 THR A C 1
ATOM 2263 O O . THR A 1 294 ? -34.242 2.646 2.580 1.00 19.66 306 THR A O 1
ATOM 2267 N N . VAL A 1 295 ? -35.720 4.318 2.306 1.00 22.62 307 VAL A N 1
ATOM 2268 C CA . VAL A 1 295 ? -34.719 5.345 2.026 1.00 22.13 307 VAL A CA 1
ATOM 2269 C C . VAL A 1 295 ? -35.000 6.585 2.881 1.00 22.45 307 VAL A C 1
ATOM 2270 O O . VAL A 1 295 ? -36.125 6.779 3.385 1.00 21.93 307 VAL A O 1
ATOM 2274 N N . GLN A 1 296 ? -33.969 7.433 3.001 1.00 21.32 308 GLN A N 1
ATOM 2275 C CA . GLN A 1 296 ? -34.117 8.818 3.427 1.00 21.40 308 GLN A CA 1
ATOM 2276 C C . GLN A 1 296 ? -34.869 9.600 2.341 1.00 22.26 308 GLN A C 1
ATOM 2277 O O . GLN A 1 296 ? -34.400 9.700 1.205 1.00 21.90 308 GLN A O 1
ATOM 2283 N N . LYS A 1 297 ? -36.020 10.171 2.702 1.00 22.45 309 LYS A N 1
ATOM 2284 C CA . LYS A 1 297 ? -36.811 10.979 1.790 1.00 24.38 309 LYS A CA 1
ATOM 2285 C C . LYS A 1 297 ? -35.956 12.157 1.295 1.00 24.38 309 LYS A C 1
ATOM 2286 O O . LYS A 1 297 ? -35.311 12.871 2.095 1.00 22.10 309 LYS A O 1
ATOM 2292 N N . GLY A 1 298 ? -35.941 12.343 -0.031 1.00 23.68 310 GLY A N 1
ATOM 2293 C CA . GLY A 1 298 ? -35.137 13.369 -0.667 1.00 23.84 310 GLY A CA 1
ATOM 2294 C C . GLY A 1 298 ? -35.924 14.648 -0.857 1.00 25.26 310 GLY A C 1
ATOM 2295 O O . GLY A 1 298 ? -37.131 14.681 -0.614 1.00 26.20 310 GLY A O 1
ATOM 2296 N N . TYR A 1 299 ? -35.232 15.709 -1.288 1.00 25.37 311 TYR A N 1
ATOM 2297 C CA . TYR A 1 299 ? -35.904 16.913 -1.734 1.00 25.89 311 TYR A CA 1
ATOM 2298 C C . TYR A 1 299 ? -36.574 16.601 -3.080 1.00 25.85 311 TYR A C 1
ATOM 2299 O O . TYR A 1 299 ? -37.817 16.579 -3.163 1.00 24.68 311 TYR A O 1
ATOM 2308 N N . TRP A 1 300 ? -35.758 16.309 -4.106 1.00 23.92 312 TRP A N 1
ATOM 2309 C CA . TRP A 1 300 ? -36.241 15.671 -5.355 1.00 23.74 312 TRP A CA 1
ATOM 2310 C C . TRP A 1 300 ? -35.790 14.205 -5.431 1.00 23.33 312 TRP A C 1
ATOM 2311 O O . TRP A 1 300 ? -36.260 13.451 -6.284 1.00 24.45 312 TRP A O 1
ATOM 2322 N N . PHE A 1 301 ? -34.883 13.812 -4.527 1.00 23.71 313 PHE A N 1
ATOM 2323 C CA . PHE A 1 301 ? -34.050 12.608 -4.665 1.00 22.52 313 PHE A CA 1
ATOM 2324 C C . PHE A 1 301 ? -33.174 12.741 -5.917 1.00 21.90 313 PHE A C 1
ATOM 2325 O O . PHE A 1 301 ? -32.886 11.760 -6.597 1.00 20.63 313 PHE A O 1
ATOM 2333 N N . SER A 1 302 ? -32.766 13.980 -6.206 1.00 20.92 314 SER A N 1
ATOM 2334 C CA . SER A 1 302 ? -31.628 14.261 -7.066 1.00 21.14 314 SER A CA 1
ATOM 2335 C C . SER A 1 302 ? -30.355 13.753 -6.381 1.00 21.17 314 SER A C 1
ATOM 2336 O O . SER A 1 302 ? -30.185 13.929 -5.172 1.00 22.38 314 SER A O 1
ATOM 2339 N N . SER A 1 303 ? -29.453 13.157 -7.167 1.00 19.91 315 SER A N 1
ATOM 2340 C CA . SER A 1 303 ? -28.181 12.624 -6.660 1.00 19.95 315 SER A CA 1
ATOM 2341 C C . SER A 1 303 ? -27.376 13.692 -5.895 1.00 19.63 315 SER A C 1
ATOM 2342 O O . SER A 1 303 ? -26.711 13.366 -4.907 1.00 19.37 315 SER A O 1
ATOM 2345 N N A HIS A 1 304 ? -27.440 14.942 -6.372 0.50 19.20 316 HIS A N 1
ATOM 2346 N N B HIS A 1 304 ? -27.443 14.944 -6.371 0.50 19.54 316 HIS A N 1
ATOM 2347 C CA A HIS A 1 304 ? -26.716 16.085 -5.819 0.50 19.61 316 HIS A CA 1
ATOM 2348 C CA B HIS A 1 304 ? -26.718 16.088 -5.815 0.50 20.17 316 HIS A CA 1
ATOM 2349 C C A HIS A 1 304 ? -26.914 16.191 -4.297 0.50 19.81 316 HIS A C 1
ATOM 2350 C C B HIS A 1 304 ? -26.914 16.192 -4.296 0.50 20.14 316 HIS A C 1
ATOM 2351 O O A HIS A 1 304 ? -25.983 16.575 -3.579 0.50 19.34 316 HIS A O 1
ATOM 2352 O O B HIS A 1 304 ? -25.984 16.576 -3.578 0.50 19.64 316 HIS A O 1
ATOM 2365 N N . GLU A 1 305 ? -28.114 15.824 -3.824 1.00 19.55 317 GLU A N 1
ATOM 2366 C CA . GLU A 1 305 ? -28.532 15.984 -2.422 1.00 20.31 317 GLU A CA 1
ATOM 2367 C C . GLU A 1 305 ? -27.658 15.173 -1.450 1.00 19.97 317 GLU A C 1
ATOM 2368 O O . GLU A 1 305 ? -27.666 15.445 -0.257 1.00 19.82 317 GLU A O 1
ATOM 2374 N N . THR A 1 306 ? -26.934 14.168 -1.962 1.00 19.98 318 THR A N 1
ATOM 2375 C CA . THR A 1 306 ? -26.153 13.219 -1.165 1.00 19.59 318 THR A CA 1
ATOM 2376 C C . THR A 1 306 ? -24.710 13.726 -0.978 1.00 19.78 318 THR A C 1
ATOM 2377 O O . THR A 1 306 ? -23.902 13.046 -0.361 1.00 19.13 318 THR A O 1
ATOM 2381 N N . TRP A 1 307 ? -24.408 14.932 -1.480 1.00 20.15 319 TRP A N 1
ATOM 2382 C CA . TRP A 1 307 ? -23.035 15.443 -1.581 1.00 20.92 319 TRP A CA 1
ATOM 2383 C C . TRP A 1 307 ? -22.269 15.362 -0.244 1.00 21.07 319 TRP A C 1
ATOM 2384 O O . TRP A 1 307 ? -21.058 15.134 -0.256 1.00 21.36 319 TRP A O 1
ATOM 2395 N N . LYS A 1 308 ? -22.959 15.567 0.886 1.00 20.43 320 LYS A N 1
ATOM 2396 C CA . LYS A 1 308 ? -22.319 15.682 2.220 1.00 21.28 320 LYS A CA 1
ATOM 2397 C C . LYS A 1 308 ? -21.443 14.459 2.534 1.00 21.08 320 LYS A C 1
ATOM 2398 O O . LYS A 1 308 ? -20.424 14.591 3.214 1.00 22.48 320 LYS A O 1
ATOM 2404 N N . VAL A 1 309 ? -21.825 13.282 2.032 1.00 20.53 321 VAL A N 1
ATOM 2405 C CA . VAL A 1 309 ? -21.124 12.036 2.389 1.00 20.01 321 VAL A CA 1
ATOM 2406 C C . VAL A 1 309 ? -19.712 12.009 1.780 1.00 20.69 321 VAL A C 1
ATOM 2407 O O . VAL A 1 309 ? -18.877 11.214 2.202 1.00 20.85 321 VAL A O 1
ATOM 2411 N N . LEU A 1 310 ? -19.432 12.880 0.805 1.00 20.51 322 LEU A N 1
ATOM 2412 C CA . LEU A 1 310 ? -18.088 12.963 0.242 1.00 20.51 322 LEU A CA 1
ATOM 2413 C C . LEU A 1 310 ? -17.158 13.853 1.076 1.00 19.67 322 LEU A C 1
ATOM 2414 O O . LEU A 1 310 ? -15.940 13.840 0.847 1.00 19.46 322 LEU A O 1
ATOM 2419 N N . GLU A 1 311 ? -17.707 14.612 2.028 1.00 18.61 323 GLU A N 1
ATOM 2420 C CA . GLU A 1 311 ? -16.913 15.611 2.762 1.00 19.30 323 GLU A CA 1
ATOM 2421 C C . GLU A 1 311 ? -16.722 15.236 4.238 1.00 20.06 323 GLU A C 1
ATOM 2422 O O . GLU A 1 311 ? -15.745 15.668 4.842 1.00 21.59 323 GLU A O 1
ATOM 2428 N N . MET A 1 312 ? -17.637 14.456 4.819 1.00 19.92 324 MET A N 1
ATOM 2429 C CA . MET A 1 312 ? -17.535 14.060 6.224 1.00 20.27 324 MET A CA 1
ATOM 2430 C C . MET A 1 312 ? -17.824 12.567 6.333 1.00 20.04 324 MET A C 1
ATOM 2431 O O . MET A 1 312 ? -18.520 12.019 5.487 1.00 19.53 324 MET A O 1
ATOM 2436 N N . PRO A 1 313 ? -17.272 11.863 7.349 1.00 20.88 325 PRO A N 1
ATOM 2437 C CA . PRO A 1 313 ? -17.373 10.402 7.417 1.00 20.45 325 PRO A CA 1
ATOM 2438 C C . PRO A 1 313 ? -18.729 9.866 7.900 1.00 20.55 325 PRO A C 1
ATOM 2439 O O . PRO A 1 313 ? -18.789 9.105 8.863 1.00 21.38 325 PRO A O 1
ATOM 2443 N N . TYR A 1 314 ? -19.796 10.218 7.179 1.00 20.27 326 TYR A N 1
ATOM 2444 C CA . TYR A 1 314 ? -21.137 9.714 7.441 1.00 20.54 326 TYR A CA 1
ATOM 2445 C C . TYR A 1 314 ? -21.174 8.183 7.377 1.00 22.04 326 TYR A C 1
ATOM 2446 O O . TYR A 1 314 ? -21.920 7.545 8.123 1.00 23.25 326 TYR A O 1
ATOM 2455 N N . TYR A 1 315 ? -20.372 7.592 6.481 1.00 22.67 327 TYR A N 1
ATOM 2456 C CA . TYR A 1 315 ? -20.456 6.159 6.204 1.00 23.06 327 TYR A CA 1
ATOM 2457 C C . TYR A 1 315 ? -19.643 5.352 7.228 1.00 23.53 327 TYR A C 1
ATOM 2458 O O . TYR A 1 315 ? -19.627 4.130 7.159 1.00 24.09 327 TYR A O 1
ATOM 2467 N N . ASP A 1 316 ? -19.003 6.026 8.189 1.00 24.29 328 ASP A N 1
ATOM 2468 C CA . ASP A 1 316 ? -18.434 5.353 9.367 1.00 24.04 328 ASP A CA 1
ATOM 2469 C C . ASP A 1 316 ? -19.560 4.832 10.268 1.00 24.25 328 ASP A C 1
ATOM 2470 O O . ASP A 1 316 ? -19.316 3.972 11.091 1.00 25.93 328 ASP A O 1
ATOM 2475 N N . ILE A 1 317 ? -20.774 5.383 10.134 1.00 25.24 329 ILE A N 1
ATOM 2476 C CA . ILE A 1 317 ? -21.928 4.977 10.942 1.00 24.66 329 ILE A CA 1
ATOM 2477 C C . ILE A 1 317 ? -22.762 3.983 10.122 1.00 24.72 329 ILE A C 1
ATOM 2478 O O . ILE A 1 317 ? -23.263 4.327 9.049 1.00 22.23 329 ILE A O 1
ATOM 2483 N N . ASP A 1 318 ? -22.934 2.767 10.658 1.00 24.49 330 ASP A N 1
ATOM 2484 C CA . ASP A 1 318 ? -23.472 1.630 9.899 1.00 25.57 330 ASP A CA 1
ATOM 2485 C C . ASP A 1 318 ? -24.922 1.900 9.466 1.00 24.10 330 ASP A C 1
ATOM 2486 O O . ASP A 1 318 ? -25.266 1.651 8.323 1.00 25.93 330 ASP A O 1
ATOM 2491 N N . ILE A 1 319 ? -25.765 2.414 10.368 1.00 23.46 331 ILE A N 1
ATOM 2492 C CA . ILE A 1 319 ? -27.168 2.682 10.022 1.00 22.36 331 ILE A CA 1
ATOM 2493 C C . ILE A 1 319 ? -27.226 3.686 8.859 1.00 21.80 331 ILE A C 1
ATOM 2494 O O . ILE A 1 319 ? -28.080 3.571 7.991 1.00 20.65 331 ILE A O 1
ATOM 2499 N N . ILE A 1 320 ? -26.309 4.661 8.849 1.00 22.20 332 ILE A N 1
ATOM 2500 C CA . ILE A 1 320 ? -26.283 5.682 7.807 1.00 23.11 332 ILE A CA 1
ATOM 2501 C C . ILE A 1 320 ? -25.838 5.044 6.486 1.00 23.69 332 ILE A C 1
ATOM 2502 O O . ILE A 1 320 ? -26.488 5.235 5.452 1.00 23.31 332 ILE A O 1
ATOM 2507 N N . ARG A 1 321 ? -24.749 4.269 6.537 1.00 25.10 333 ARG A N 1
ATOM 2508 C CA . ARG A 1 321 ? -24.244 3.565 5.366 1.00 27.09 333 ARG A CA 1
ATOM 2509 C C . ARG A 1 321 ? -25.354 2.692 4.755 1.00 26.96 333 ARG A C 1
ATOM 2510 O O . ARG A 1 321 ? -25.514 2.680 3.534 1.00 25.27 333 ARG A O 1
ATOM 2518 N N . ARG A 1 322 ? -26.109 1.974 5.603 1.00 25.61 334 ARG A N 1
ATOM 2519 C CA . ARG A 1 322 ? -27.182 1.073 5.144 1.00 25.33 334 ARG A CA 1
ATOM 2520 C C . ARG A 1 322 ? -28.312 1.876 4.476 1.00 24.21 334 ARG A C 1
ATOM 2521 O O . ARG A 1 322 ? -28.828 1.459 3.442 1.00 24.37 334 ARG A O 1
ATOM 2529 N N . VAL A 1 323 ? -28.697 3.012 5.073 1.00 21.75 335 VAL A N 1
ATOM 2530 C CA . VAL A 1 323 ? -29.767 3.876 4.552 1.00 21.90 335 VAL A CA 1
ATOM 2531 C C . VAL A 1 323 ? -29.349 4.465 3.189 1.00 21.65 335 VAL A C 1
ATOM 2532 O O . VAL A 1 323 ? -30.153 4.519 2.250 1.00 21.08 335 VAL A O 1
ATOM 2536 N N . PHE A 1 324 ? -28.084 4.883 3.072 1.00 21.15 336 PHE A N 1
ATOM 2537 C CA . PHE A 1 324 ? -27.588 5.485 1.830 1.00 22.05 336 PHE A CA 1
ATOM 2538 C C . PHE A 1 324 ? -27.283 4.406 0.773 1.00 23.18 336 PHE A C 1
ATOM 2539 O O . PHE A 1 324 ? -27.373 4.689 -0.426 1.00 21.84 336 PHE A O 1
ATOM 2547 N N . GLN A 1 325 ? -26.941 3.183 1.209 1.00 22.74 337 GLN A N 1
ATOM 2548 C CA . GLN A 1 325 ? -26.816 2.054 0.289 1.00 23.25 337 GLN A CA 1
ATOM 2549 C C . GLN A 1 325 ? -28.187 1.764 -0.333 1.00 22.71 337 GLN A C 1
ATOM 2550 O O . GLN A 1 325 ? -28.283 1.518 -1.538 1.00 22.17 337 GLN A O 1
ATOM 2556 N N . ASN A 1 326 ? -29.235 1.790 0.500 1.00 21.48 338 ASN A N 1
ATOM 2557 C CA . ASN A 1 326 ? -30.609 1.581 0.054 1.00 21.57 338 ASN A CA 1
ATOM 2558 C C . ASN A 1 326 ? -30.978 2.616 -1.017 1.00 21.95 338 ASN A C 1
ATOM 2559 O O . ASN A 1 326 ? -31.677 2.287 -1.972 1.00 23.18 338 ASN A O 1
ATOM 2564 N N . ALA A 1 327 ? -30.511 3.861 -0.855 1.00 21.91 339 ALA A N 1
ATOM 2565 C CA . ALA A 1 327 ? -30.778 4.932 -1.827 1.00 22.33 339 ALA A CA 1
ATOM 2566 C C . ALA A 1 327 ? -30.387 4.471 -3.242 1.00 21.95 339 ALA A C 1
ATOM 2567 O O . ALA A 1 327 ? -31.104 4.763 -4.201 1.00 22.08 339 ALA A O 1
ATOM 2569 N N . GLU A 1 328 ? -29.258 3.759 -3.348 1.00 21.68 340 GLU A N 1
ATOM 2570 C CA . GLU A 1 328 ? -28.673 3.385 -4.626 1.00 22.03 340 GLU A CA 1
ATOM 2571 C C . GLU A 1 328 ? -29.365 2.143 -5.187 1.00 23.27 340 GLU A C 1
ATOM 2572 O O . GLU A 1 328 ? -29.369 1.957 -6.399 1.00 23.98 340 GLU A O 1
ATOM 2578 N N . ARG A 1 329 ? -29.940 1.313 -4.310 1.00 24.23 341 ARG A N 1
ATOM 2579 C CA . ARG A 1 329 ? -30.805 0.227 -4.739 1.00 24.43 341 ARG A CA 1
ATOM 2580 C C . ARG A 1 329 ? -32.011 0.833 -5.451 1.00 24.81 341 ARG A C 1
ATOM 2581 O O . ARG A 1 329 ? -32.393 0.397 -6.534 1.00 25.09 341 ARG A O 1
ATOM 2589 N N . ALA A 1 330 ? -32.599 1.839 -4.806 1.00 25.06 342 ALA A N 1
ATOM 2590 C CA . ALA A 1 330 ? -33.768 2.531 -5.317 1.00 25.49 342 ALA A CA 1
ATOM 2591 C C . ALA A 1 330 ? -33.409 3.291 -6.602 1.00 24.79 342 ALA A C 1
ATOM 2592 O O . ALA A 1 330 ? -34.155 3.245 -7.566 1.00 24.74 342 ALA A O 1
ATOM 2594 N N . ARG A 1 331 ? -32.255 3.968 -6.608 1.00 25.18 343 ARG A N 1
ATOM 2595 C CA . ARG A 1 331 ? -31.889 4.881 -7.702 1.00 25.51 343 ARG A CA 1
ATOM 2596 C C . ARG A 1 331 ? -31.647 4.081 -8.991 1.00 26.28 343 ARG A C 1
ATOM 2597 O O . ARG A 1 331 ? -32.188 4.434 -10.052 1.00 27.46 343 ARG A O 1
ATOM 2605 N N . THR A 1 332 ? -30.836 3.021 -8.905 1.00 27.08 344 THR A N 1
ATOM 2606 C CA . THR A 1 332 ? -30.506 2.206 -10.082 1.00 27.17 344 THR A CA 1
ATOM 2607 C C . THR A 1 332 ? -31.761 1.479 -10.583 1.00 28.36 344 THR A C 1
ATOM 2608 O O . THR A 1 332 ? -32.108 1.575 -11.749 1.00 26.96 344 THR A O 1
ATOM 2612 N N . CYS A 1 333 ? -32.441 0.760 -9.681 1.00 30.41 345 CYS A N 1
ATOM 2613 C CA . CYS A 1 333 ? -33.571 -0.086 -10.058 1.00 28.45 345 CYS A CA 1
ATOM 2614 C C . CYS A 1 333 ? -34.768 0.759 -10.510 1.00 28.46 345 CYS A C 1
ATOM 2615 O O . CYS A 1 333 ? -35.559 0.295 -11.324 1.00 27.59 345 CYS A O 1
ATOM 2618 N N . ASN A 1 334 ? -34.894 1.990 -9.995 1.00 26.80 346 ASN A N 1
ATOM 2619 C CA . ASN A 1 334 ? -35.972 2.883 -10.407 1.00 25.99 346 ASN A CA 1
ATOM 2620 C C . ASN A 1 334 ? -35.863 3.169 -11.912 1.00 25.60 346 ASN A C 1
ATOM 2621 O O . ASN A 1 334 ? -36.878 3.251 -12.615 1.00 23.04 346 ASN A O 1
ATOM 2626 N N . SER A 1 335 ? -34.628 3.338 -12.395 1.00 24.76 347 SER A N 1
ATOM 2627 C CA . SER A 1 335 ? -34.405 3.669 -13.782 1.00 24.81 347 SER A CA 1
ATOM 2628 C C . SER A 1 335 ? -34.704 2.451 -14.665 1.00 26.49 347 SER A C 1
ATOM 2629 O O . SER A 1 335 ? -35.240 2.611 -15.767 1.00 24.75 347 SER A O 1
ATOM 2632 N N . VAL A 1 336 ? -34.374 1.248 -14.165 1.00 26.67 348 VAL A N 1
ATOM 2633 C CA . VAL A 1 336 ? -34.662 -0.014 -14.852 1.00 27.64 348 VAL A CA 1
ATOM 2634 C C . VAL A 1 336 ? -36.182 -0.191 -14.963 1.00 28.19 348 VAL A C 1
ATOM 2635 O O . VAL A 1 336 ? -36.682 -0.457 -16.038 1.00 32.00 348 VAL A O 1
ATOM 2639 N N . VAL A 1 337 ? -36.909 -0.031 -13.855 1.00 27.71 349 VAL A N 1
ATOM 2640 C CA . VAL A 1 337 ? -38.348 -0.330 -13.844 1.00 27.14 349 VAL A CA 1
ATOM 2641 C C . VAL A 1 337 ? -39.118 0.756 -14.616 1.00 27.57 349 VAL A C 1
ATOM 2642 O O . VAL A 1 337 ? -40.188 0.477 -15.155 1.00 25.50 349 VAL A O 1
ATOM 2646 N N . THR A 1 338 ? -38.590 1.991 -14.678 1.00 27.81 350 THR A N 1
ATOM 2647 C CA . THR A 1 338 ? -39.250 3.069 -15.452 1.00 26.91 350 THR A CA 1
ATOM 2648 C C . THR A 1 338 ? -38.613 3.202 -16.843 1.00 26.22 350 THR A C 1
ATOM 2649 O O . THR A 1 338 ? -38.970 4.101 -17.590 1.00 26.54 350 THR A O 1
ATOM 2653 N N . GLN A 1 339 ? -37.667 2.315 -17.169 1.00 26.42 351 GLN A N 1
ATOM 2654 C CA . GLN A 1 339 ? -37.095 2.160 -18.522 1.00 26.66 351 GLN A CA 1
ATOM 2655 C C . GLN A 1 339 ? -36.370 3.440 -18.950 1.00 26.56 351 GLN A C 1
ATOM 2656 O O . GLN A 1 339 ? -36.590 3.952 -20.045 1.00 26.91 351 GLN A O 1
ATOM 2662 N N . VAL A 1 340 ? -35.496 3.938 -18.072 1.00 26.30 352 VAL A N 1
ATOM 2663 C CA . VAL A 1 340 ? -34.693 5.136 -18.313 1.00 25.79 352 VAL A CA 1
ATOM 2664 C C . VAL A 1 340 ? -33.239 4.698 -18.457 1.00 24.84 352 VAL A C 1
ATOM 2665 O O . VAL A 1 340 ? -32.731 3.980 -17.603 1.00 25.96 352 VAL A O 1
ATOM 2669 N N . PRO A 1 341 ? -32.530 5.098 -19.538 1.00 24.85 353 PRO A N 1
ATOM 2670 C CA . PRO A 1 341 ? -31.141 4.681 -19.757 1.00 24.01 353 PRO A CA 1
ATOM 2671 C C . PRO A 1 341 ? -30.070 5.484 -19.001 1.00 23.79 353 PRO A C 1
ATOM 2672 O O . PRO A 1 341 ? -28.896 5.466 -19.372 1.00 24.03 353 PRO A O 1
ATOM 2676 N N . GLY A 1 342 ? -30.483 6.157 -17.926 1.00 23.08 354 GLY A N 1
ATOM 2677 C CA . GLY A 1 342 ? -29.587 6.832 -17.001 1.00 23.53 354 GLY A CA 1
ATOM 2678 C C . GLY A 1 342 ? -30.305 7.124 -15.694 1.00 24.04 354 GLY A C 1
ATOM 2679 O O . GLY A 1 342 ? -31.349 6.507 -15.407 1.00 23.53 354 GLY A O 1
ATOM 2680 N N . MET A 1 343 ? -29.763 8.069 -14.916 1.00 22.39 355 MET A N 1
ATOM 2681 C CA . MET A 1 343 ? -30.367 8.463 -13.654 1.00 22.43 355 MET A CA 1
ATOM 2682 C C . MET A 1 343 ? -30.391 9.992 -13.562 1.00 22.61 355 MET A C 1
ATOM 2683 O O . MET A 1 343 ? -29.861 10.678 -14.433 1.00 22.47 355 MET A O 1
ATOM 2688 N N . PHE A 1 344 ? -31.038 10.512 -12.507 1.00 22.30 356 PHE A N 1
ATOM 2689 C CA . PHE A 1 344 ? -31.519 11.888 -12.475 1.00 22.07 356 PHE A CA 1
ATOM 2690 C C . PHE A 1 344 ? -30.803 12.711 -11.401 1.00 22.19 356 PHE A C 1
ATOM 2691 O O . PHE A 1 344 ? -30.551 12.242 -10.291 1.00 22.44 356 PHE A O 1
ATOM 2699 N N . ALA A 1 345 ? -30.516 13.964 -11.760 1.00 22.27 357 ALA A N 1
ATOM 2700 C CA . ALA A 1 345 ? -29.993 14.955 -10.849 1.00 22.65 357 ALA A CA 1
ATOM 2701 C C . ALA A 1 345 ? -30.209 16.344 -11.455 1.00 22.94 357 ALA A C 1
ATOM 2702 O O . ALA A 1 345 ? -30.327 16.482 -12.671 1.00 25.33 357 ALA A O 1
ATOM 2704 N N . SER A 1 346 ? -30.239 17.359 -10.587 1.00 21.37 358 SER A N 1
ATOM 2705 C CA . SER A 1 346 ? -30.282 18.755 -10.987 1.00 20.67 358 SER A CA 1
ATOM 2706 C C . SER A 1 346 ? -29.161 19.022 -11.997 1.00 20.97 358 SER A C 1
ATOM 2707 O O . SER A 1 346 ? -28.003 18.660 -11.764 1.00 19.84 358 SER A O 1
ATOM 2710 N N . ILE A 1 347 ? -29.513 19.664 -13.114 1.00 20.26 359 ILE A N 1
ATOM 2711 C CA . ILE A 1 347 ? -28.650 19.688 -14.280 1.00 20.14 359 ILE A CA 1
ATOM 2712 C C . ILE A 1 347 ? -29.114 20.785 -15.247 1.00 20.40 359 ILE A C 1
ATOM 2713 O O . ILE A 1 347 ? -30.299 21.141 -15.292 1.00 20.01 359 ILE A O 1
ATOM 2718 N N . ASN A 1 348 ? -28.162 21.283 -16.040 1.00 20.35 360 ASN A N 1
ATOM 2719 C CA . ASN A 1 348 ? -28.466 22.159 -17.159 1.00 21.27 360 ASN A CA 1
ATOM 2720 C C . ASN A 1 348 ? -29.264 21.377 -18.207 1.00 21.24 360 ASN A C 1
ATOM 2721 O O . ASN A 1 348 ? -29.030 20.182 -18.427 1.00 19.98 360 ASN A O 1
ATOM 2726 N N . ASN A 1 349 ? -30.215 22.083 -18.827 1.00 22.34 361 ASN A N 1
ATOM 2727 C CA . ASN A 1 349 ? -31.059 21.579 -19.898 1.00 23.62 361 ASN A CA 1
ATOM 2728 C C . ASN A 1 349 ? -30.246 21.564 -21.197 1.00 23.39 361 ASN A C 1
ATOM 2729 O O . ASN A 1 349 ? -29.111 22.046 -21.231 1.00 22.74 361 ASN A O 1
ATOM 2734 N N . VAL A 1 350 ? -30.856 21.040 -22.264 1.00 24.07 362 VAL A N 1
ATOM 2735 C CA . VAL A 1 350 ? -30.202 20.884 -23.566 1.00 24.86 362 VAL A CA 1
ATOM 2736 C C . VAL A 1 350 ? -29.828 22.255 -24.147 1.00 24.45 362 VAL A C 1
ATOM 2737 O O . VAL A 1 350 ? -30.396 23.286 -23.786 1.00 24.78 362 VAL A O 1
ATOM 2741 N N . THR A 1 351 ? -28.840 22.226 -25.046 1.00 24.13 363 THR A N 1
ATOM 2742 C CA . THR A 1 351 ? -28.454 23.334 -25.891 1.00 24.73 363 THR A CA 1
ATOM 2743 C C . THR A 1 351 ? -29.404 23.400 -27.091 1.00 24.40 363 THR A C 1
ATOM 2744 O O . THR A 1 351 ? -29.727 22.377 -27.686 1.00 22.80 363 THR A O 1
ATOM 2748 N N . ASP A 1 352 ? -29.834 24.620 -27.429 1.00 25.73 364 ASP A N 1
ATOM 2749 C CA . ASP A 1 352 ? -30.507 24.899 -28.696 1.00 26.80 364 ASP A CA 1
ATOM 2750 C C . ASP A 1 352 ? -29.422 25.021 -29.761 1.00 26.16 364 ASP A C 1
ATOM 2751 O O . ASP A 1 352 ? -28.652 25.976 -29.744 1.00 23.95 364 ASP A O 1
ATOM 2756 N N . PRO A 1 353 ? -29.306 24.060 -30.704 1.00 26.45 365 PRO A N 1
ATOM 2757 C CA . PRO A 1 353 ? -28.208 24.069 -31.674 1.00 27.20 365 PRO A CA 1
ATOM 2758 C C . PRO A 1 353 ? -28.143 25.366 -32.501 1.00 28.22 365 PRO A C 1
ATOM 2759 O O . PRO A 1 353 ? -27.063 25.776 -32.914 1.00 28.35 365 PRO A O 1
ATOM 2763 N N . ALA A 1 354 ? -29.298 26.002 -32.728 1.00 29.42 366 ALA A N 1
ATOM 2764 C CA . ALA A 1 354 ? -29.402 27.210 -33.560 1.00 30.75 366 ALA A CA 1
ATOM 2765 C C . ALA A 1 354 ? -28.718 28.409 -32.883 1.00 32.86 366 ALA A C 1
ATOM 2766 O O . ALA A 1 354 ? -28.118 29.241 -33.576 1.00 33.29 366 ALA A O 1
ATOM 2768 N N . THR A 1 355 ? -28.821 28.502 -31.548 1.00 31.93 367 THR A N 1
ATOM 2769 C CA . THR A 1 355 ? -28.283 29.630 -30.781 1.00 32.10 367 THR A CA 1
ATOM 2770 C C . THR A 1 355 ? -26.938 29.277 -30.128 1.00 31.63 367 THR A C 1
ATOM 2771 O O . THR A 1 355 ? -26.094 30.149 -29.953 1.00 30.77 367 THR A O 1
ATOM 2775 N N . GLY A 1 356 ? -26.763 28.009 -29.736 1.00 30.63 368 GLY A N 1
ATOM 2776 C CA . GLY A 1 356 ? -25.625 27.573 -28.931 1.00 30.85 368 GLY A CA 1
ATOM 2777 C C . GLY A 1 356 ? -25.853 27.796 -27.441 1.00 30.50 368 GLY A C 1
ATOM 2778 O O . GLY A 1 356 ? -24.953 27.591 -26.641 1.00 29.71 368 GLY A O 1
ATOM 2779 N N . ASP A 1 357 ? -27.074 28.197 -27.067 1.00 31.06 369 ASP A N 1
ATOM 2780 C CA . ASP A 1 357 ? -27.400 28.561 -25.689 1.00 31.11 369 ASP A CA 1
ATOM 2781 C C . ASP A 1 357 ? -28.148 27.402 -25.029 1.00 28.79 369 ASP A C 1
ATOM 2782 O O . ASP A 1 357 ? -28.994 26.756 -25.651 1.00 28.61 369 ASP A O 1
ATOM 2787 N N . VAL A 1 358 ? -27.814 27.154 -23.762 1.00 27.65 370 VAL A N 1
ATOM 2788 C CA . VAL A 1 358 ? -28.560 26.245 -22.912 1.00 27.88 370 VAL A CA 1
ATOM 2789 C C . VAL A 1 358 ? -29.942 26.867 -22.667 1.00 27.96 370 VAL A C 1
ATOM 2790 O O . VAL A 1 358 ? -30.043 28.060 -22.404 1.00 27.89 370 VAL A O 1
ATOM 2794 N N . VAL A 1 359 ? -31.001 26.060 -22.777 1.00 28.79 371 VAL A N 1
ATOM 2795 C CA . VAL A 1 359 ? -32.378 26.590 -22.788 1.00 31.26 371 VAL A CA 1
ATOM 2796 C C . VAL A 1 359 ? -32.880 26.848 -21.360 1.00 32.08 371 VAL A C 1
ATOM 2797 O O . VAL A 1 359 ? -33.897 27.508 -21.198 1.00 34.89 371 VAL A O 1
ATOM 2801 N N . GLY A 1 360 ? -32.184 26.317 -20.347 1.00 31.73 372 GLY A N 1
ATOM 2802 C CA . GLY A 1 360 ? -32.507 26.562 -18.934 1.00 30.17 372 GLY A CA 1
ATOM 2803 C C . GLY A 1 360 ? -31.822 25.556 -18.021 1.00 29.06 372 GLY A C 1
ATOM 2804 O O . GLY A 1 360 ? -30.995 24.765 -18.474 1.00 29.09 372 GLY A O 1
ATOM 2805 N N . TYR A 1 361 ? -32.154 25.612 -16.728 1.00 27.83 373 TYR A N 1
ATOM 2806 C CA . TYR A 1 361 ? -31.624 24.685 -15.720 1.00 26.74 373 TYR A CA 1
ATOM 2807 C C . TYR A 1 361 ? -32.779 23.877 -15.119 1.00 25.32 373 TYR A C 1
ATOM 2808 O O . TYR A 1 361 ? -33.816 24.432 -14.782 1.00 24.34 373 TYR A O 1
ATOM 2817 N N . ILE A 1 362 ? -32.591 22.554 -15.032 1.00 26.14 374 ILE A N 1
ATOM 2818 C CA . ILE A 1 362 ? -33.575 21.629 -14.460 1.00 25.99 374 ILE A CA 1
ATOM 2819 C C . ILE A 1 362 ? -33.116 21.246 -13.050 1.00 25.35 374 ILE A C 1
ATOM 2820 O O . ILE A 1 362 ? -32.275 20.376 -12.900 1.00 26.13 374 ILE A O 1
ATOM 2825 N N . SER A 1 363 ? -33.693 21.906 -12.039 1.00 25.07 375 SER A N 1
ATOM 2826 C CA . SER A 1 363 ? -33.442 21.604 -10.632 1.00 24.96 375 SER A CA 1
ATOM 2827 C C . SER A 1 363 ? -34.156 20.312 -10.216 1.00 24.10 375 SER A C 1
ATOM 2828 O O . SER A 1 363 ? -33.576 19.495 -9.483 1.00 23.52 375 SER A O 1
ATOM 2831 N N . ASN A 1 364 ? -35.408 20.149 -10.677 1.00 23.80 376 ASN A N 1
ATOM 2832 C CA . ASN A 1 364 ? -36.367 19.202 -10.092 1.00 23.79 376 ASN A CA 1
ATOM 2833 C C . ASN A 1 364 ? -36.340 17.856 -10.839 1.00 24.39 376 ASN A C 1
ATOM 2834 O O . ASN A 1 364 ? -37.374 17.362 -11.314 1.00 23.01 376 ASN A O 1
ATOM 2839 N N . ALA A 1 365 ? -35.154 17.237 -10.906 1.00 23.44 377 ALA A N 1
ATOM 2840 C CA . ALA A 1 365 ? -34.967 15.947 -11.566 1.00 23.50 377 ALA A CA 1
ATOM 2841 C C . ALA A 1 365 ? -34.458 14.930 -10.542 1.00 24.08 377 ALA A C 1
ATOM 2842 O O . ALA A 1 365 ? -33.309 15.050 -10.063 1.00 24.93 377 ALA A O 1
ATOM 2844 N N . GLY A 1 366 ? -35.310 13.943 -10.222 1.00 23.41 378 GLY A N 1
ATOM 2845 C CA . GLY A 1 366 ? -34.975 12.885 -9.280 1.00 24.04 378 GLY A CA 1
ATOM 2846 C C . GLY A 1 366 ? -35.963 11.730 -9.338 1.00 24.32 378 GLY A C 1
ATOM 2847 O O . GLY A 1 366 ? -36.196 11.163 -10.403 1.00 23.62 378 GLY A O 1
ATOM 2848 N N . ILE A 1 367 ? -36.520 11.372 -8.173 1.00 24.76 379 ILE A N 1
ATOM 2849 C CA . ILE A 1 367 ? -37.426 10.228 -8.032 1.00 25.21 379 ILE A CA 1
ATOM 2850 C C . ILE A 1 367 ? -38.629 10.679 -7.209 1.00 25.67 379 ILE A C 1
ATOM 2851 O O . ILE A 1 367 ? -38.581 10.675 -5.977 1.00 26.69 379 ILE A O 1
ATOM 2856 N N . PRO A 1 368 ? -39.735 11.085 -7.877 1.00 25.17 380 PRO A N 1
ATOM 2857 C CA . PRO A 1 368 ? -40.879 11.714 -7.211 1.00 25.73 380 PRO A CA 1
ATOM 2858 C C . PRO A 1 368 ? -41.466 10.967 -6.002 1.00 25.95 380 PRO A C 1
ATOM 2859 O O . PRO A 1 368 ? -41.795 11.620 -5.007 1.00 26.33 380 PRO A O 1
ATOM 2863 N N . SER A 1 369 ? -41.590 9.630 -6.095 1.00 24.59 381 SER A N 1
ATOM 2864 C CA . SER A 1 369 ? -42.301 8.816 -5.076 1.00 24.53 381 SER A CA 1
ATOM 2865 C C . SER A 1 369 ? -41.570 8.815 -3.724 1.00 24.41 381 SER A C 1
ATOM 2866 O O . SER A 1 369 ? -42.168 8.478 -2.711 1.00 23.93 381 SER A O 1
ATOM 2869 N N . ILE A 1 370 ? -40.277 9.163 -3.715 1.00 25.11 382 ILE A N 1
ATOM 2870 C CA . ILE A 1 370 ? -39.473 9.186 -2.485 1.00 24.95 382 ILE A CA 1
ATOM 2871 C C . ILE A 1 370 ? -38.894 10.596 -2.271 1.00 26.07 382 ILE A C 1
ATOM 2872 O O . ILE A 1 370 ? -37.784 10.760 -1.736 1.00 25.75 382 ILE A O 1
ATOM 2877 N N . ALA A 1 371 ? -39.674 11.610 -2.665 1.00 27.89 383 ALA A N 1
ATOM 2878 C CA . ALA A 1 371 ? -39.235 13.003 -2.677 1.00 29.88 383 ALA A CA 1
ATOM 2879 C C . ALA A 1 371 ? -40.288 13.887 -2.003 1.00 31.66 383 ALA A C 1
ATOM 2880 O O . ALA A 1 371 ? -41.486 13.614 -2.079 1.00 33.00 383 ALA A O 1
ATOM 2882 N N . ASN A 1 372 ? -39.810 14.951 -1.349 1.00 32.60 384 ASN A N 1
ATOM 2883 C CA . ASN A 1 372 ? -40.643 16.000 -0.783 1.00 33.85 384 ASN A CA 1
ATOM 2884 C C . ASN A 1 372 ? -41.363 16.744 -1.919 1.00 34.61 384 ASN A C 1
ATOM 2885 O O . ASN A 1 372 ? -42.564 17.002 -1.833 1.00 33.95 384 ASN A O 1
ATOM 2890 N N . GLN A 1 373 ? -40.615 17.072 -2.981 1.00 34.15 385 GLN A N 1
ATOM 2891 C CA . GLN A 1 373 ? -41.125 17.785 -4.156 1.00 34.49 385 GLN A CA 1
ATOM 2892 C C . GLN A 1 373 ? -41.433 16.778 -5.271 1.00 33.76 385 GLN A C 1
ATOM 2893 O O . GLN A 1 373 ? -40.522 16.270 -5.924 1.00 32.02 385 GLN A O 1
ATOM 2899 N N . THR A 1 374 ? -42.724 16.509 -5.493 1.00 31.91 386 THR A N 1
ATOM 2900 C CA . THR A 1 374 ? -43.152 15.435 -6.391 1.00 31.93 386 THR A CA 1
ATOM 2901 C C . THR A 1 374 ? -43.297 15.945 -7.836 1.00 30.25 386 THR A C 1
ATOM 2902 O O . THR A 1 374 ? -43.346 15.151 -8.751 1.00 30.30 386 THR A O 1
ATOM 2906 N N . ILE A 1 375 ? -43.382 17.265 -8.030 1.00 30.44 387 ILE A N 1
ATOM 2907 C CA . ILE A 1 375 ? -43.504 17.848 -9.367 1.00 30.02 387 ILE A CA 1
ATOM 2908 C C . ILE A 1 375 ? -42.106 17.915 -9.988 1.00 29.40 387 ILE A C 1
ATOM 2909 O O . ILE A 1 375 ? -41.289 18.733 -9.592 1.00 28.88 387 ILE A O 1
ATOM 2914 N N . GLN A 1 376 ? -41.846 17.029 -10.957 1.00 29.85 388 GLN A N 1
ATOM 2915 C CA . GLN A 1 376 ? -40.491 16.813 -11.461 1.00 29.46 388 GLN A CA 1
ATOM 2916 C C . GLN A 1 376 ? -40.482 16.750 -12.991 1.00 28.30 388 GLN A C 1
ATOM 2917 O O . GLN A 1 376 ? -41.443 16.302 -13.611 1.00 27.53 388 GLN A O 1
ATOM 2923 N N . GLU A 1 377 ? -39.362 17.206 -13.563 1.00 27.59 389 GLU A N 1
ATOM 2924 C CA . GLU A 1 377 ? -39.030 17.048 -14.973 1.00 27.01 389 GLU A CA 1
ATOM 2925 C C . GLU A 1 377 ? -37.999 15.920 -15.090 1.00 26.15 389 GLU A C 1
ATOM 2926 O O . GLU A 1 377 ? -36.906 16.004 -14.482 1.00 25.78 389 GLU A O 1
ATOM 2932 N N . LEU A 1 378 ? -38.352 14.889 -15.871 1.00 26.20 390 LEU A N 1
ATOM 2933 C CA . LEU A 1 378 ? -37.602 13.628 -15.971 1.00 26.29 390 LEU A CA 1
ATOM 2934 C C . LEU A 1 378 ? -37.252 13.292 -17.434 1.00 25.51 390 LEU A C 1
ATOM 2935 O O . LEU A 1 378 ? -37.077 12.122 -17.785 1.00 23.98 390 LEU A O 1
ATOM 2940 N N . ASP A 1 379 ? -37.106 14.312 -18.282 1.00 25.37 391 ASP A N 1
ATOM 2941 C CA . ASP A 1 379 ? -36.772 14.085 -19.690 1.00 26.19 391 ASP A CA 1
ATOM 2942 C C . ASP A 1 379 ? -35.255 14.165 -19.907 1.00 25.23 391 ASP A C 1
ATOM 2943 O O . ASP A 1 379 ? -34.800 13.791 -20.980 1.00 26.03 391 ASP A O 1
ATOM 2948 N N . VAL A 1 380 ? -34.491 14.640 -18.910 1.00 23.52 392 VAL A N 1
ATOM 2949 C CA . VAL A 1 380 ? -33.031 14.857 -19.044 1.00 22.97 392 VAL A CA 1
ATOM 2950 C C . VAL A 1 380 ? -32.280 14.067 -17.961 1.00 22.54 392 VAL A C 1
ATOM 2951 O O . VAL A 1 380 ? -32.585 14.184 -16.773 1.00 21.33 392 VAL A O 1
ATOM 2955 N N . ILE A 1 381 ? -31.280 13.288 -18.403 1.00 21.73 393 ILE A N 1
ATOM 2956 C CA . ILE A 1 381 ? -30.431 12.436 -17.553 1.00 20.71 393 ILE A CA 1
ATOM 2957 C C . ILE A 1 381 ? -28.995 12.953 -17.650 1.00 19.92 393 ILE A C 1
ATOM 2958 O O . ILE A 1 381 ? -28.651 13.654 -18.601 1.00 19.69 393 ILE A O 1
ATOM 2963 N N . THR A 1 382 ? -28.173 12.633 -16.648 1.00 18.29 394 THR A N 1
ATOM 2964 C CA . THR A 1 382 ? -26.813 13.182 -16.580 1.00 18.37 394 THR A CA 1
ATOM 2965 C C . THR A 1 382 ? -25.860 12.153 -15.992 1.00 18.25 394 THR A C 1
ATOM 2966 O O . THR A 1 382 ? -26.203 11.480 -15.024 1.00 18.94 394 THR A O 1
ATOM 2970 N N . PRO A 1 383 ? -24.631 12.008 -16.539 1.00 18.64 395 PRO A N 1
ATOM 2971 C CA . PRO A 1 383 ? -23.645 11.077 -15.983 1.00 18.98 395 PRO A CA 1
ATOM 2972 C C . PRO A 1 383 ? -23.346 11.245 -14.482 1.00 19.56 395 PRO A C 1
ATOM 2973 O O . PRO A 1 383 ? -23.099 10.248 -13.815 1.00 20.15 395 PRO A O 1
ATOM 2977 N N . TYR A 1 384 ? -23.388 12.478 -13.950 1.00 19.40 396 TYR A N 1
ATOM 2978 C CA . TYR A 1 384 ? -22.959 12.714 -12.557 1.00 18.03 396 TYR A CA 1
ATOM 2979 C C . TYR A 1 384 ? -23.973 12.129 -11.561 1.00 18.68 396 TYR A C 1
ATOM 2980 O O . TYR A 1 384 ? -23.639 11.976 -10.382 1.00 18.87 396 TYR A O 1
ATOM 2989 N N . SER A 1 385 ? -25.182 11.788 -12.030 1.00 18.45 397 SER A N 1
ATOM 2990 C CA . SER A 1 385 ? -26.202 11.101 -11.218 1.00 19.06 397 SER A CA 1
ATOM 2991 C C . SER A 1 385 ? -25.651 9.811 -10.583 1.00 19.01 397 SER A C 1
ATOM 2992 O O . SER A 1 385 ? -26.196 9.343 -9.582 1.00 19.92 397 SER A O 1
ATOM 2995 N N . VAL A 1 386 ? -24.565 9.260 -11.143 1.00 19.58 398 VAL A N 1
ATOM 2996 C CA . VAL A 1 386 ? -23.965 7.998 -10.676 1.00 18.99 398 VAL A CA 1
ATOM 2997 C C . VAL A 1 386 ? -23.075 8.212 -9.443 1.00 18.82 398 VAL A C 1
ATOM 2998 O O . VAL A 1 386 ? -22.670 7.231 -8.830 1.00 18.53 398 VAL A O 1
ATOM 3002 N N . PHE A 1 387 ? -22.725 9.457 -9.089 1.00 18.46 399 PHE A N 1
ATOM 3003 C CA . PHE A 1 387 ? -21.630 9.647 -8.110 1.00 18.90 399 PHE A CA 1
ATOM 3004 C C . PHE A 1 387 ? -21.953 8.923 -6.798 1.00 19.06 399 PHE A C 1
ATOM 3005 O O . PHE A 1 387 ? -21.064 8.296 -6.229 1.00 18.19 399 PHE A O 1
ATOM 3013 N N . PRO A 1 388 ? -23.204 8.926 -6.276 1.00 19.55 400 PRO A N 1
ATOM 3014 C CA . PRO A 1 388 ? -23.499 8.234 -5.020 1.00 19.96 400 PRO A CA 1
ATOM 3015 C C . PRO A 1 388 ? -23.447 6.700 -5.150 1.00 20.34 400 PRO A C 1
ATOM 3016 O O . PRO A 1 388 ? -23.145 6.007 -4.179 1.00 19.34 400 PRO A O 1
ATOM 3020 N N . THR A 1 389 ? -23.762 6.192 -6.344 1.00 20.35 401 THR A N 1
ATOM 3021 C CA . THR A 1 389 ? -23.664 4.761 -6.663 1.00 20.22 401 THR A CA 1
ATOM 3022 C C . THR A 1 389 ? -22.189 4.331 -6.638 1.00 20.20 401 THR A C 1
ATOM 3023 O O . THR A 1 389 ? -21.846 3.265 -6.091 1.00 19.19 401 THR A O 1
ATOM 3027 N N . VAL A 1 390 ? -21.325 5.182 -7.208 1.00 18.92 402 VAL A N 1
ATOM 3028 C CA . VAL A 1 390 ? -19.890 4.931 -7.320 1.00 20.02 402 VAL A CA 1
ATOM 3029 C C . VAL A 1 390 ? -19.284 4.670 -5.929 1.00 21.20 402 VAL A C 1
ATOM 3030 O O . VAL A 1 390 ? -18.412 3.832 -5.797 1.00 20.02 402 VAL A O 1
ATOM 3034 N N . LEU A 1 391 ? -19.745 5.400 -4.901 1.00 22.59 403 LEU A N 1
ATOM 3035 C CA . LEU A 1 391 ? -19.213 5.273 -3.522 1.00 22.36 403 LEU A CA 1
ATOM 3036 C C . LEU A 1 391 ? -19.440 3.854 -2.973 1.00 21.92 403 LEU A C 1
ATOM 3037 O O . LEU A 1 391 ? -18.667 3.390 -2.151 1.00 20.94 403 LEU A O 1
ATOM 3042 N N . PHE A 1 392 ? -20.519 3.192 -3.410 1.00 22.42 404 PHE A N 1
ATOM 3043 C CA . PHE A 1 392 ? -20.892 1.858 -2.921 1.00 21.98 404 PHE A CA 1
ATOM 3044 C C . PHE A 1 392 ? -20.396 0.755 -3.866 1.00 22.81 404 PHE A C 1
ATOM 3045 O O . PHE A 1 392 ? -20.045 -0.335 -3.403 1.00 22.23 404 PHE A O 1
ATOM 3053 N N . ASP A 1 393 ? -20.377 1.028 -5.175 1.00 22.58 405 ASP A N 1
ATOM 3054 C CA . ASP A 1 393 ? -20.033 0.025 -6.176 1.00 23.30 405 ASP A CA 1
ATOM 3055 C C . ASP A 1 393 ? -19.572 0.737 -7.459 1.00 23.56 405 ASP A C 1
ATOM 3056 O O . ASP A 1 393 ? -20.392 1.158 -8.259 1.00 21.28 405 ASP A O 1
ATOM 3061 N N . LYS A 1 394 ? -18.248 0.847 -7.623 1.00 24.66 406 LYS A N 1
ATOM 3062 C CA . LYS A 1 394 ? -17.603 1.562 -8.726 1.00 26.20 406 LYS A CA 1
ATOM 3063 C C . LYS A 1 394 ? -18.011 0.962 -10.080 1.00 26.49 406 LYS A C 1
ATOM 3064 O O . LYS A 1 394 ? -18.182 1.704 -11.045 1.00 26.67 406 LYS A O 1
ATOM 3070 N N . GLY A 1 395 ? -18.152 -0.369 -10.138 1.00 24.18 407 GLY A N 1
ATOM 3071 C CA . GLY A 1 395 ? -18.512 -1.079 -11.357 1.00 23.30 407 GLY A CA 1
ATOM 3072 C C . GLY A 1 395 ? -19.894 -0.684 -11.845 1.00 23.49 407 GLY A C 1
ATOM 3073 O O . GLY A 1 395 ? -20.077 -0.295 -13.010 1.00 23.87 407 GLY A O 1
ATOM 3074 N N . VAL A 1 396 ? -20.874 -0.760 -10.941 1.00 23.48 408 VAL A N 1
ATOM 3075 C CA . VAL A 1 396 ? -22.258 -0.459 -11.277 1.00 22.86 408 VAL A CA 1
ATOM 3076 C C . VAL A 1 396 ? -22.357 1.031 -11.622 1.00 22.69 408 VAL A C 1
ATOM 3077 O O . VAL A 1 396 ? -22.975 1.385 -12.613 1.00 21.78 408 VAL A O 1
ATOM 3081 N N . GLY A 1 397 ? -21.725 1.880 -10.800 1.00 22.46 409 GLY A N 1
ATOM 3082 C CA . GLY A 1 397 ? -21.658 3.329 -11.029 1.00 21.97 409 GLY A CA 1
ATOM 3083 C C . GLY A 1 397 ? -21.182 3.648 -12.439 1.00 21.73 409 GLY A C 1
ATOM 3084 O O . GLY A 1 397 ? -21.830 4.406 -13.171 1.00 21.16 409 GLY A O 1
ATOM 3085 N N . MET A 1 398 ? -20.052 3.038 -12.817 1.00 21.51 410 MET A N 1
ATOM 3086 C CA . MET A 1 398 ? -19.408 3.280 -14.099 1.00 21.30 410 MET A CA 1
ATOM 3087 C C . MET A 1 398 ? -20.206 2.645 -15.248 1.00 21.97 410 MET A C 1
ATOM 3088 O O . MET A 1 398 ? -20.137 3.137 -16.375 1.00 22.73 410 MET A O 1
ATOM 3093 N N . ALA A 1 399 ? -20.943 1.560 -14.978 1.00 21.48 411 ALA A N 1
ATOM 3094 C CA . ALA A 1 399 ? -21.792 0.933 -16.000 1.00 21.59 411 ALA A CA 1
ATOM 3095 C C . ALA A 1 399 ? -22.899 1.914 -16.396 1.00 20.69 411 ALA A C 1
ATOM 3096 O O . ALA A 1 399 ? -23.184 2.095 -17.580 1.00 20.52 411 ALA A O 1
ATOM 3098 N N . TRP A 1 400 ? -23.492 2.563 -15.387 1.00 20.42 412 TRP A N 1
ATOM 3099 C CA . TRP A 1 400 ? -24.515 3.581 -15.595 1.00 21.05 412 TRP A CA 1
ATOM 3100 C C . TRP A 1 400 ? -23.906 4.801 -16.299 1.00 20.00 412 TRP A C 1
ATOM 3101 O O . TRP A 1 400 ? -24.492 5.326 -17.234 1.00 21.18 412 TRP A O 1
ATOM 3112 N N . TRP A 1 401 ? -22.727 5.224 -15.834 1.00 19.79 413 TRP A N 1
ATOM 3113 C CA . TRP A 1 401 ? -21.976 6.330 -16.429 1.00 19.88 413 TRP A CA 1
ATOM 3114 C C . TRP A 1 401 ? -21.752 6.062 -17.925 1.00 19.51 413 TRP A C 1
ATOM 3115 O O . TRP A 1 401 ? -21.994 6.946 -18.761 1.00 18.14 413 TRP A O 1
ATOM 3126 N N . ARG A 1 402 ? -21.280 4.846 -18.234 1.00 18.41 414 ARG A N 1
ATOM 3127 C CA . ARG A 1 402 ? -20.984 4.405 -19.604 1.00 18.86 414 ARG A CA 1
ATOM 3128 C C . ARG A 1 402 ? -22.250 4.491 -20.460 1.00 19.49 414 ARG A C 1
ATOM 3129 O O . ARG A 1 402 ? -22.221 5.030 -21.566 1.00 19.60 414 ARG A O 1
ATOM 3137 N N . ASN A 1 403 ? -23.355 3.956 -19.932 1.00 19.65 415 ASN A N 1
ATOM 3138 C CA . ASN A 1 403 ? -24.613 3.873 -20.659 1.00 20.97 415 ASN A CA 1
ATOM 3139 C C . ASN A 1 403 ? -25.042 5.274 -21.122 1.00 21.24 415 ASN A C 1
ATOM 3140 O O . ASN A 1 403 ? -25.512 5.448 -22.238 1.00 23.58 415 ASN A O 1
ATOM 3145 N N . MET A 1 404 ? -24.856 6.280 -20.267 1.00 20.89 416 MET A N 1
ATOM 3146 C CA . MET A 1 404 ? -25.191 7.658 -20.619 1.00 20.11 416 MET A CA 1
ATOM 3147 C C . MET A 1 404 ? -24.133 8.254 -21.560 1.00 19.53 416 MET A C 1
ATOM 3148 O O . MET A 1 404 ? -24.483 8.944 -22.510 1.00 20.39 416 MET A O 1
ATOM 3153 N N . ALA A 1 405 ? -22.850 7.959 -21.312 1.00 19.05 417 ALA A N 1
ATOM 3154 C CA . ALA A 1 405 ? -21.731 8.545 -22.072 1.00 19.58 417 ALA A CA 1
ATOM 3155 C C . ALA A 1 405 ? -21.731 8.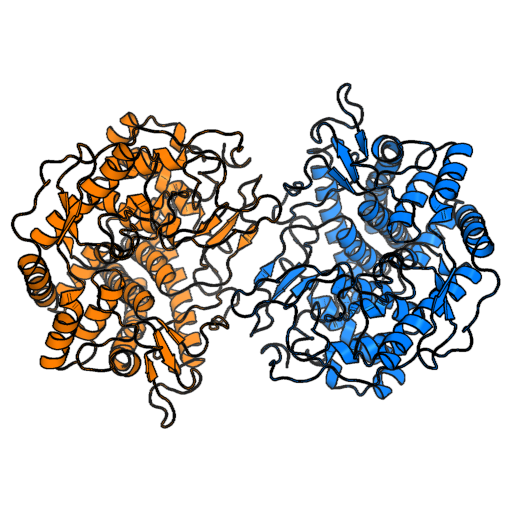062 -23.530 1.00 20.75 417 ALA A C 1
ATOM 3156 O O . ALA A 1 405 ? -21.216 8.764 -24.402 1.00 21.85 417 ALA A O 1
ATOM 3158 N N . ILE A 1 406 ? -22.285 6.869 -23.786 1.00 20.68 418 ILE A N 1
ATOM 3159 C CA . ILE A 1 406 ? -22.387 6.312 -25.148 1.00 21.47 418 ILE A CA 1
ATOM 3160 C C . ILE A 1 406 ? -23.474 7.029 -25.961 1.00 21.33 418 ILE A C 1
ATOM 3161 O O . ILE A 1 406 ? -23.472 6.938 -27.183 1.00 23.31 418 ILE A O 1
ATOM 3166 N N . GLY A 1 407 ? -24.417 7.703 -25.301 1.00 20.20 419 GLY A N 1
ATOM 3167 C CA . GLY A 1 407 ? -25.340 8.581 -26.008 1.00 20.22 419 GLY A CA 1
ATOM 3168 C C . GLY A 1 407 ? -24.588 9.514 -26.948 1.00 19.10 419 GLY A C 1
ATOM 3169 O O . GLY A 1 407 ? -23.432 9.894 -26.694 1.00 18.12 419 GLY A O 1
ATOM 3170 N N . LYS A 1 408 ? -25.223 9.874 -28.066 1.00 18.30 420 LYS A N 1
ATOM 3171 C CA . LYS A 1 408 ? -24.578 10.743 -29.036 1.00 18.36 420 LYS A CA 1
ATOM 3172 C C . LYS A 1 408 ? -24.200 12.059 -28.344 1.00 18.41 420 LYS A C 1
ATOM 3173 O O . LYS A 1 408 ? -24.991 12.592 -27.583 1.00 16.87 420 LYS A O 1
ATOM 3179 N N . LYS A 1 409 ? -22.954 12.500 -28.585 1.00 19.29 421 LYS A N 1
ATOM 3180 C CA . LYS A 1 409 ? -22.359 13.772 -28.135 1.00 20.09 421 LYS A CA 1
ATOM 3181 C C . LYS A 1 409 ? -22.089 13.779 -26.623 1.00 19.43 421 LYS A C 1
ATOM 3182 O O . LYS A 1 409 ? -21.880 14.848 -26.058 1.00 19.71 421 LYS A O 1
ATOM 3188 N N . MET A 1 410 ? -22.048 12.610 -25.975 1.00 18.49 422 MET A N 1
ATOM 3189 C CA . MET A 1 410 ? -21.987 12.588 -24.517 1.00 18.76 422 MET A CA 1
ATOM 3190 C C . MET A 1 410 ? -20.547 12.386 -24.017 1.00 17.64 422 MET A C 1
ATOM 3191 O O . MET A 1 410 ? -20.307 12.399 -22.805 1.00 16.24 422 MET A O 1
ATOM 3196 N N . GLN A 1 411 ? -19.594 12.256 -24.946 1.00 16.97 423 GLN A N 1
ATOM 3197 C CA . GLN A 1 411 ? -18.175 12.434 -24.646 1.00 16.60 423 GLN A CA 1
ATOM 3198 C C . GLN A 1 411 ? -17.612 13.551 -25.526 1.00 16.87 423 GLN A C 1
ATOM 3199 O O . GLN A 1 411 ? -18.093 13.794 -26.636 1.00 16.70 423 GLN A O 1
ATOM 3205 N N . ASN A 1 412 ? -16.576 14.208 -25.002 1.00 16.91 424 ASN A N 1
ATOM 3206 C CA . ASN A 1 412 ? -15.905 15.312 -25.656 1.00 16.77 424 ASN A CA 1
ATOM 3207 C C . ASN A 1 412 ? -14.441 15.290 -25.214 1.00 16.83 424 ASN A C 1
ATOM 3208 O O . ASN A 1 412 ? -14.062 14.479 -24.358 1.00 17.80 424 ASN A O 1
ATOM 3213 N N . ILE A 1 413 ? -13.631 16.184 -25.784 1.00 16.54 425 ILE A N 1
ATOM 3214 C CA . ILE A 1 413 ? -12.184 16.206 -25.520 1.00 17.21 425 ILE A CA 1
ATOM 3215 C C . ILE A 1 413 ? -11.889 16.706 -24.099 1.00 17.50 425 ILE A C 1
ATOM 3216 O O . ILE A 1 413 ? -10.719 16.774 -23.715 1.00 18.58 425 ILE A O 1
ATOM 3221 N N . TYR A 1 414 ? -12.932 17.041 -23.327 1.00 17.53 426 TYR A N 1
ATOM 3222 C CA . TYR A 1 414 ? -12.788 17.372 -21.915 1.00 17.55 426 TYR A CA 1
ATOM 3223 C C . TYR A 1 414 ? -13.515 16.338 -21.033 1.00 16.98 426 TYR A C 1
ATOM 3224 O O . TYR A 1 414 ? -13.799 16.622 -19.869 1.00 16.54 426 TYR A O 1
ATOM 3233 N N . GLY A 1 415 ? -13.799 15.143 -21.578 1.00 15.92 427 GLY A N 1
ATOM 3234 C CA . GLY A 1 415 ? -14.480 14.056 -20.837 1.00 15.81 427 GLY A CA 1
ATOM 3235 C C . GLY A 1 415 ? -15.975 14.011 -21.120 1.00 15.44 427 GLY A C 1
ATOM 3236 O O . GLY A 1 415 ? -16.390 14.192 -22.259 1.00 14.77 427 GLY A O 1
ATOM 3237 N N . SER A 1 416 ? -16.785 13.767 -20.080 1.00 15.84 428 SER A N 1
ATOM 3238 C CA . SER A 1 416 ? -18.236 13.614 -20.240 1.00 16.54 428 SER A CA 1
ATOM 3239 C C . SER A 1 416 ? -18.896 14.968 -20.519 1.00 17.61 428 SER A C 1
ATOM 3240 O O . SER A 1 416 ? -18.412 16.028 -20.102 1.00 18.52 428 SER A O 1
ATOM 3243 N N . THR A 1 417 ? -20.024 14.899 -21.234 1.00 17.80 429 THR A N 1
ATOM 3244 C CA . THR A 1 417 ? -20.877 16.028 -21.542 1.00 18.39 429 THR A CA 1
ATOM 3245 C C . THR A 1 417 ? -21.917 16.169 -20.421 1.00 18.63 429 THR A C 1
ATOM 3246 O O . THR A 1 417 ? -22.245 15.187 -19.757 1.00 17.90 429 THR A O 1
ATOM 3250 N N . GLU A 1 418 ? -22.405 17.401 -20.224 1.00 18.67 430 GLU A N 1
ATOM 3251 C CA . GLU A 1 418 ? -23.287 17.790 -19.104 1.00 18.86 430 GLU A CA 1
ATOM 3252 C C . GLU A 1 418 ? -24.462 16.810 -18.954 1.00 18.48 430 GLU A C 1
ATOM 3253 O O . GLU A 1 418 ? -24.663 16.222 -17.887 1.00 18.77 430 GLU A O 1
ATOM 3259 N N . SER A 1 419 ? -25.262 16.667 -20.011 1.00 18.75 431 SER A N 1
ATOM 3260 C CA . SER A 1 419 ? -26.531 15.940 -19.925 1.00 18.93 431 SER A CA 1
ATOM 3261 C C . SER A 1 419 ? -27.063 15.604 -21.318 1.00 19.38 431 SER A C 1
ATOM 3262 O O . SER A 1 419 ? -26.657 16.227 -22.306 1.00 17.37 431 SER A O 1
ATOM 3265 N N . THR A 1 420 ? -27.994 14.640 -21.352 1.00 19.72 432 THR A N 1
ATOM 3266 C CA . THR A 1 420 ? -28.716 14.243 -22.554 1.00 20.75 432 THR A CA 1
ATOM 3267 C C . THR A 1 420 ? -30.195 14.031 -22.212 1.00 21.03 432 THR A C 1
ATOM 3268 O O . THR A 1 420 ? -30.538 13.588 -21.119 1.00 19.71 432 THR A O 1
ATOM 3272 N N . ARG A 1 421 ? -31.068 14.352 -23.167 1.00 22.20 433 ARG A N 1
ATOM 3273 C CA . ARG A 1 421 ? -32.436 13.881 -23.114 1.00 24.05 433 ARG A CA 1
ATOM 3274 C C . ARG A 1 421 ? -32.411 12.349 -23.124 1.00 24.65 433 ARG A C 1
ATOM 3275 O O . ARG A 1 421 ? -31.607 11.736 -23.844 1.00 24.96 433 ARG A O 1
ATOM 3283 N N . ARG A 1 422 ? -33.288 11.737 -22.322 1.00 25.04 434 ARG A N 1
ATOM 3284 C CA . ARG A 1 422 ? -33.348 10.283 -22.237 1.00 26.10 434 ARG A CA 1
ATOM 3285 C C . ARG A 1 422 ? -33.867 9.703 -23.563 1.00 25.09 434 ARG A C 1
ATOM 3286 O O . ARG A 1 422 ? -33.622 8.544 -23.846 1.00 25.39 434 ARG A O 1
ATOM 3294 N N . ASP A 1 423 ? -34.554 10.515 -24.378 1.00 25.34 435 ASP A N 1
ATOM 3295 C CA . ASP A 1 423 ? -35.039 10.076 -25.705 1.00 24.91 435 ASP A CA 1
ATOM 3296 C C . ASP A 1 423 ? -33.992 10.372 -26.792 1.00 24.49 435 ASP A C 1
ATOM 3297 O O . ASP A 1 423 ? -34.208 10.063 -27.950 1.00 25.08 435 ASP A O 1
ATOM 3302 N N . GLY A 1 424 ? -32.871 10.995 -26.410 1.00 24.52 436 GLY A N 1
ATOM 3303 C CA . GLY A 1 424 ? -31.709 11.184 -27.284 1.00 24.93 436 GLY A CA 1
ATOM 3304 C C . GLY A 1 424 ? -31.907 12.217 -28.384 1.00 24.92 436 GLY A C 1
ATOM 3305 O O . GLY A 1 424 ? -31.145 12.227 -29.343 1.00 26.49 436 GLY A O 1
ATOM 3306 N N . THR A 1 425 ? -32.891 13.114 -28.238 1.00 24.99 437 THR A N 1
ATOM 3307 C CA . THR A 1 425 ? -33.198 14.127 -29.268 1.00 25.06 437 THR A CA 1
ATOM 3308 C C . THR A 1 425 ? -32.488 15.455 -28.973 1.00 24.10 437 THR A C 1
ATOM 3309 O O . THR A 1 425 ? -32.550 16.373 -29.783 1.00 23.24 437 THR A O 1
ATOM 3313 N N . GLY A 1 426 ? -31.818 15.555 -27.818 1.00 23.49 438 GLY A N 1
ATOM 3314 C CA . GLY A 1 426 ? -31.095 16.762 -27.428 1.00 22.82 438 GLY A CA 1
ATOM 3315 C C . GLY A 1 426 ? -30.020 16.484 -26.386 1.00 22.28 438 GLY A C 1
ATOM 3316 O O . GLY A 1 426 ? -30.091 15.500 -25.655 1.00 23.38 438 GLY A O 1
ATOM 3317 N N . VAL A 1 427 ? -29.034 17.385 -26.323 1.00 21.67 439 VAL A N 1
ATOM 3318 C CA . VAL A 1 427 ? -27.878 17.291 -25.425 1.00 21.11 439 VAL A CA 1
ATOM 3319 C C . VAL A 1 427 ? -27.556 18.698 -24.914 1.00 21.62 439 VAL A C 1
ATOM 3320 O O . VAL A 1 427 ? -27.745 19.681 -25.637 1.00 22.50 439 VAL A O 1
ATOM 3324 N N . SER A 1 428 ? -27.083 18.789 -23.667 1.00 20.76 440 SER A N 1
ATOM 3325 C CA . SER A 1 428 ? -26.520 20.010 -23.131 1.00 20.50 440 SER A CA 1
ATOM 3326 C C . SER A 1 428 ? -25.034 20.060 -23.505 1.00 21.03 440 SER A C 1
ATOM 3327 O O . SER A 1 428 ? -24.224 19.361 -22.904 1.00 21.88 440 SER A O 1
ATOM 3330 N N . ALA A 1 429 ? -24.694 20.871 -24.512 1.00 20.45 441 ALA A N 1
ATOM 3331 C CA . ALA A 1 429 ? -23.327 20.969 -25.041 1.00 20.78 441 ALA A CA 1
ATOM 3332 C C . ALA A 1 429 ? -22.509 21.884 -24.127 1.00 20.80 441 ALA A C 1
ATOM 3333 O O . ALA A 1 429 ? -22.224 23.033 -24.447 1.00 20.53 441 ALA A O 1
ATOM 3335 N N . LEU A 1 430 ? -22.157 21.339 -22.963 1.00 20.82 442 LEU A N 1
ATOM 3336 C CA . LEU A 1 430 ? -21.719 22.111 -21.827 1.00 20.83 442 LEU A CA 1
ATOM 3337 C C . LEU A 1 430 ? -20.862 21.220 -20.919 1.00 20.72 442 LEU A C 1
ATOM 3338 O O . LEU A 1 430 ? -21.026 19.985 -20.894 1.00 19.44 442 LEU A O 1
ATOM 3343 N N . LEU A 1 431 ? -19.926 21.861 -20.215 1.00 19.50 443 LEU A N 1
ATOM 3344 C CA . LEU A 1 431 ? -19.126 21.256 -19.157 1.00 20.46 443 LEU A CA 1
ATOM 3345 C C . LEU A 1 431 ? -19.304 22.094 -17.887 1.00 19.95 443 LEU A C 1
ATOM 3346 O O . LEU A 1 431 ? -19.231 23.314 -17.957 1.00 19.62 443 LEU A O 1
ATOM 3351 N N . THR A 1 432 ? -19.526 21.434 -16.749 1.00 19.38 444 THR A N 1
ATOM 3352 C CA . THR A 1 432 ? -19.526 22.085 -15.436 1.00 19.61 444 THR A CA 1
ATOM 3353 C C . THR A 1 432 ? -18.827 21.169 -14.425 1.00 19.34 444 THR A C 1
ATOM 3354 O O . THR A 1 432 ? -18.787 19.954 -14.608 1.00 18.37 444 THR A O 1
ATOM 3358 N N . TRP A 1 433 ? -18.293 21.768 -13.352 1.00 19.19 445 TRP A N 1
ATOM 3359 C CA . TRP A 1 433 ? -17.699 21.007 -12.258 1.00 18.76 445 TRP A CA 1
ATOM 3360 C C . TRP A 1 433 ? -18.743 20.058 -11.670 1.00 19.20 445 TRP A C 1
ATOM 3361 O O . TRP A 1 433 ? -18.428 18.909 -11.346 1.00 17.47 445 TRP A O 1
ATOM 3372 N N . ASP A 1 434 ? -19.978 20.565 -11.532 1.00 19.56 446 ASP A N 1
ATOM 3373 C CA . ASP A 1 434 ? -21.060 19.845 -10.882 1.00 19.71 446 ASP A CA 1
ATOM 3374 C C . ASP A 1 434 ? -21.365 18.535 -11.634 1.00 19.71 446 ASP A C 1
ATOM 3375 O O . ASP A 1 434 ? -21.594 17.512 -10.991 1.00 19.31 446 ASP A O 1
ATOM 3380 N N . SER A 1 435 ? -21.358 18.566 -12.979 1.00 19.22 447 SER A N 1
ATOM 3381 C CA . SER A 1 435 ? -21.774 17.415 -13.807 1.00 18.41 447 SER A CA 1
ATOM 3382 C C . SER A 1 435 ? -20.611 16.458 -14.108 1.00 18.28 447 SER A C 1
ATOM 3383 O O . SER A 1 435 ? -20.836 15.395 -14.713 1.00 18.30 447 SER A O 1
ATOM 3386 N N . LYS A 1 436 ? -19.385 16.811 -13.697 1.00 18.11 448 LYS A N 1
ATOM 3387 C CA . LYS A 1 436 ? -18.194 16.076 -14.126 1.00 17.79 448 LYS A CA 1
ATOM 3388 C C . LYS A 1 436 ? -17.294 15.687 -12.942 1.00 18.19 448 LYS A C 1
ATOM 3389 O O . LYS A 1 436 ? -16.895 14.524 -12.826 1.00 16.86 448 LYS A O 1
ATOM 3395 N N . VAL A 1 437 ? -16.932 16.667 -12.106 1.00 18.19 449 VAL A N 1
ATOM 3396 C CA . VAL A 1 437 ? -15.880 16.491 -11.101 1.00 18.91 449 VAL A CA 1
ATOM 3397 C C . VAL A 1 437 ? -16.492 16.025 -9.776 1.00 18.58 449 VAL A C 1
ATOM 3398 O O . VAL A 1 437 ? -15.761 15.581 -8.891 1.00 17.69 449 VAL A O 1
ATOM 3402 N N . SER A 1 438 ? -17.825 16.099 -9.658 1.00 18.29 450 SER A N 1
ATOM 3403 C CA . SER A 1 438 ? -18.549 15.390 -8.616 1.00 18.45 450 SER A CA 1
ATOM 3404 C C . SER A 1 438 ? -18.232 13.889 -8.720 1.00 18.15 450 SER A C 1
ATOM 3405 O O . SER A 1 438 ? -17.864 13.243 -7.747 1.00 17.52 450 SER A O 1
ATOM 3408 N N . THR A 1 439 ? -18.371 13.350 -9.935 1.00 17.80 451 THR A N 1
ATOM 3409 C CA . THR A 1 439 ? -18.115 11.942 -10.216 1.00 17.66 451 THR A CA 1
ATOM 3410 C C . THR A 1 439 ? -16.644 11.600 -9.947 1.00 17.58 451 THR A C 1
ATOM 3411 O O . THR A 1 439 ? -16.331 10.559 -9.366 1.00 17.03 451 THR A O 1
ATOM 3415 N N . VAL A 1 440 ? -15.745 12.483 -10.384 1.00 17.85 452 VAL A N 1
ATOM 3416 C CA . VAL A 1 440 ? -14.317 12.280 -10.183 1.00 18.62 452 VAL A CA 1
ATOM 3417 C C . VAL A 1 440 ? -14.046 12.134 -8.680 1.00 19.60 452 VAL A C 1
ATOM 3418 O O . VAL A 1 440 ? -13.346 11.208 -8.262 1.00 21.27 452 VAL A O 1
ATOM 3422 N N . ASN A 1 441 ? -14.624 13.037 -7.879 1.00 19.84 453 ASN A N 1
ATOM 3423 C CA . ASN A 1 441 ? -14.391 13.060 -6.442 1.00 20.19 453 ASN A CA 1
ATOM 3424 C C . ASN A 1 441 ? -14.972 11.791 -5.799 1.00 20.66 453 ASN A C 1
ATOM 3425 O O . ASN A 1 441 ? -14.408 11.284 -4.840 1.00 20.98 453 ASN A O 1
ATOM 3430 N N . ALA A 1 442 ? -16.081 11.265 -6.337 1.00 20.56 454 ALA A N 1
ATOM 3431 C CA . ALA A 1 442 ? -16.650 9.990 -5.854 1.00 20.54 454 ALA A CA 1
ATOM 3432 C C . ALA A 1 442 ? -15.708 8.820 -6.189 1.00 20.52 454 ALA A C 1
ATOM 3433 O O . ALA A 1 442 ? -15.499 7.940 -5.368 1.00 20.02 454 ALA A O 1
ATOM 3435 N N . ILE A 1 443 ? -15.125 8.831 -7.391 1.00 20.02 455 ILE A N 1
ATOM 3436 C CA . ILE A 1 443 ? -14.153 7.820 -7.812 1.00 20.10 455 ILE A CA 1
ATOM 3437 C C . ILE A 1 443 ? -12.951 7.820 -6.853 1.00 20.88 455 ILE A C 1
ATOM 3438 O O . ILE A 1 443 ? -12.402 6.766 -6.571 1.00 20.80 455 ILE A O 1
ATOM 3443 N N . LEU A 1 444 ? -12.557 8.999 -6.356 1.00 20.44 456 LEU A N 1
ATOM 3444 C CA . LEU A 1 444 ? -11.391 9.152 -5.463 1.00 20.06 456 LEU A CA 1
ATOM 3445 C C . LEU A 1 444 ? -11.766 8.818 -4.013 1.00 20.02 456 LEU A C 1
ATOM 3446 O O . LEU A 1 444 ? -10.899 8.817 -3.139 1.00 19.94 456 LEU A O 1
ATOM 3451 N N . GLY A 1 445 ? -13.052 8.535 -3.772 1.00 19.62 457 GLY A N 1
ATOM 3452 C CA . GLY A 1 445 ? -13.564 8.082 -2.483 1.00 20.58 457 GLY A CA 1
ATOM 3453 C C . GLY A 1 445 ? -13.988 9.230 -1.570 1.00 20.38 457 GLY A C 1
ATOM 3454 O O . GLY A 1 445 ? -14.130 9.038 -0.383 1.00 20.66 457 GLY A O 1
ATOM 3455 N N . GLY A 1 446 ? -14.216 10.423 -2.128 1.00 20.16 458 GLY A N 1
ATOM 3456 C CA . GLY A 1 446 ? -14.479 11.620 -1.324 1.00 20.68 458 GLY A CA 1
ATOM 3457 C C . GLY A 1 446 ? -13.265 11.996 -0.490 1.00 21.00 458 GLY A C 1
ATOM 3458 O O . GLY A 1 446 ? -12.192 11.416 -0.667 1.00 21.55 458 GLY A O 1
ATOM 3459 N N . VAL A 1 447 ? -13.435 12.958 0.427 1.00 20.64 459 VAL A N 1
ATOM 3460 C CA . VAL A 1 447 ? -12.350 13.414 1.295 1.00 19.95 459 VAL A CA 1
ATOM 3461 C C . VAL A 1 447 ? -12.676 13.086 2.760 1.00 21.28 459 VAL A C 1
ATOM 3462 O O . VAL A 1 447 ? -12.009 13.595 3.660 1.00 20.55 459 VAL A O 1
ATOM 3466 N N . SER A 1 448 ? -13.672 12.221 2.999 1.00 21.81 460 SER A N 1
ATOM 3467 C CA . SER A 1 448 ? -14.139 11.930 4.359 1.00 22.41 460 SER A CA 1
ATOM 3468 C C . SER A 1 448 ? -13.019 11.306 5.210 1.00 23.37 460 SER A C 1
ATOM 3469 O O . SER A 1 448 ? -12.930 11.585 6.410 1.00 23.57 460 SER A O 1
ATOM 3472 N N . GLY A 1 449 ? -12.174 10.481 4.582 1.00 23.15 461 GLY A N 1
ATOM 3473 C CA . GLY A 1 449 ? -10.972 9.924 5.203 1.00 23.45 461 GLY A CA 1
ATOM 3474 C C . GLY A 1 449 ? -10.054 11.011 5.759 1.00 23.34 461 GLY A C 1
ATOM 3475 O O . GLY A 1 449 ? -9.714 10.995 6.943 1.00 23.45 461 GLY A O 1
ATOM 3476 N N . LEU A 1 450 ? -9.656 11.961 4.906 1.00 22.89 462 LEU A N 1
ATOM 3477 C CA . LEU A 1 450 ? -8.803 13.091 5.335 1.00 23.31 462 LEU A CA 1
ATOM 3478 C C . LEU A 1 450 ? -9.482 13.874 6.469 1.00 22.77 462 LEU A C 1
ATOM 3479 O O . LEU A 1 450 ? -8.838 14.208 7.471 1.00 22.79 462 LEU A O 1
ATOM 3484 N N . VAL A 1 451 ? -10.782 14.143 6.309 1.00 21.97 463 VAL A N 1
ATOM 3485 C CA . VAL A 1 451 ? -11.545 14.953 7.249 1.00 22.29 463 VAL A CA 1
ATOM 3486 C C . VAL A 1 451 ? -11.607 14.246 8.610 1.00 24.03 463 VAL A C 1
ATOM 3487 O O . VAL A 1 451 ? -11.401 14.886 9.649 1.00 24.90 463 VAL A O 1
ATOM 3491 N N . SER A 1 452 ? -11.891 12.939 8.611 1.00 23.87 464 SER A N 1
ATOM 3492 C CA . SER A 1 452 ? -12.015 12.190 9.859 1.00 24.46 464 SER A CA 1
ATOM 3493 C C . SER A 1 452 ? -10.668 12.146 10.602 1.00 23.83 464 SER A C 1
ATOM 3494 O O . SER A 1 452 ? -10.642 12.140 11.826 1.00 23.62 464 SER A O 1
ATOM 3497 N N . GLN A 1 453 ? -9.553 12.116 9.867 1.00 24.04 465 GLN A N 1
ATOM 3498 C CA . GLN A 1 453 ? -8.234 12.157 10.498 1.00 25.12 465 GLN A CA 1
ATOM 3499 C C . GLN A 1 453 ? -8.096 13.452 11.310 1.00 24.45 465 GLN A C 1
ATOM 3500 O O . GLN A 1 453 ? -7.736 13.426 12.479 1.00 24.26 465 GLN A O 1
ATOM 3506 N N . LYS A 1 454 ? -8.400 14.586 10.670 1.00 24.46 466 LYS A N 1
ATOM 3507 C CA . LYS A 1 454 ? -8.256 15.900 11.287 1.00 23.55 466 LYS A CA 1
ATOM 3508 C C . LYS A 1 454 ? -9.289 16.038 12.417 1.00 23.23 466 LYS A C 1
ATOM 3509 O O . LYS A 1 454 ? -8.978 16.575 13.479 1.00 22.23 466 LYS A O 1
ATOM 3515 N N . MET A 1 455 ? -10.506 15.515 12.201 1.00 22.11 467 MET A N 1
ATOM 3516 C CA . MET A 1 455 ? -11.567 15.538 13.221 1.00 21.83 467 MET A CA 1
ATOM 3517 C C . MET A 1 455 ? -11.128 14.773 14.478 1.00 21.79 467 MET A C 1
ATOM 3518 O O . MET A 1 455 ? -11.367 15.216 15.605 1.00 20.71 467 MET A O 1
ATOM 3523 N N . LYS A 1 456 ? -10.507 13.609 14.280 1.00 24.00 468 LYS A N 1
ATOM 3524 C CA . LYS A 1 456 ? -10.015 12.794 15.390 1.00 25.52 468 LYS A CA 1
ATOM 3525 C C . LYS A 1 456 ? -8.910 13.561 16.132 1.00 26.18 468 LYS A C 1
ATOM 3526 O O . LYS A 1 456 ? -8.926 13.628 17.362 1.00 26.59 468 LYS A O 1
ATOM 3532 N N . ALA A 1 457 ? -7.987 14.173 15.382 1.00 25.85 469 ALA A N 1
ATOM 3533 C CA . ALA A 1 457 ? -6.870 14.923 15.975 1.00 27.20 469 ALA A CA 1
ATOM 3534 C C . ALA A 1 457 ? -7.385 16.127 16.784 1.00 27.87 469 ALA A C 1
ATOM 3535 O O . ALA A 1 457 ? -6.753 16.507 17.765 1.00 26.44 469 ALA A O 1
ATOM 3537 N N . GLU A 1 458 ? -8.531 16.703 16.385 1.00 27.95 470 GLU A N 1
ATOM 3538 C CA . GLU A 1 458 ? -9.107 17.896 17.039 1.00 29.68 470 GLU A CA 1
ATOM 3539 C C . GLU A 1 458 ? -10.255 17.509 17.979 1.00 29.23 470 GLU A C 1
ATOM 3540 O O . GLU A 1 458 ? -10.957 18.387 18.478 1.00 30.15 470 GLU A O 1
ATOM 3546 N N . ASN A 1 459 ? -10.425 16.200 18.197 1.00 28.52 471 ASN A N 1
ATOM 3547 C CA . ASN A 1 459 ? -11.337 15.603 19.163 1.00 28.93 471 ASN A CA 1
ATOM 3548 C C . ASN A 1 459 ? -12.781 16.071 18.932 1.00 26.82 471 ASN A C 1
ATOM 3549 O O . ASN A 1 459 ? -13.502 16.364 19.891 1.00 26.32 471 ASN A O 1
ATOM 3554 N N . ILE A 1 460 ? -13.210 16.104 17.666 1.00 25.33 472 ILE A N 1
ATOM 3555 C CA . ILE A 1 460 ? -14.621 16.367 17.332 1.00 23.77 472 ILE A CA 1
ATOM 3556 C C . ILE A 1 460 ? -15.240 15.155 16.617 1.00 22.49 472 ILE A C 1
ATOM 3557 O O . ILE A 1 460 ? -16.454 15.122 16.411 1.00 21.23 472 ILE A O 1
ATOM 3562 N N . TYR A 1 461 ? -14.418 14.159 16.262 1.00 22.30 473 TYR A N 1
ATOM 3563 C CA . TYR A 1 461 ? -14.896 12.950 15.573 1.00 21.34 473 TYR A CA 1
ATOM 3564 C C . TYR A 1 461 ? -15.972 12.239 16.403 1.00 21.04 473 TYR A C 1
ATOM 3565 O O . TYR A 1 461 ? -17.022 11.877 15.889 1.00 18.75 473 TYR A O 1
ATOM 3574 N N . ASN A 1 462 ? -15.701 12.031 17.697 1.00 22.52 474 ASN A N 1
ATOM 3575 C CA . ASN A 1 462 ? -16.592 11.236 18.557 1.00 22.58 474 ASN A CA 1
ATOM 3576 C C . ASN A 1 462 ? -17.949 11.942 18.680 1.00 21.32 474 ASN A C 1
ATOM 3577 O O . ASN A 1 462 ? -18.984 11.289 18.703 1.00 19.19 474 ASN A O 1
ATOM 3582 N N . THR A 1 463 ? -17.924 13.281 18.747 1.00 20.54 475 THR A N 1
ATOM 3583 C CA . THR A 1 463 ? -19.129 14.083 18.814 1.00 21.17 475 THR A CA 1
ATOM 3584 C C . THR A 1 463 ? -19.951 13.911 17.528 1.00 20.43 475 THR A C 1
ATOM 3585 O O . THR A 1 463 ? -21.171 13.743 17.585 1.00 20.45 475 THR A O 1
ATOM 3589 N N . PHE A 1 464 ? -19.277 13.989 16.378 1.00 19.24 476 PHE A N 1
ATOM 3590 C CA . PHE A 1 464 ? -19.927 13.805 15.072 1.00 19.29 476 PHE A CA 1
ATOM 3591 C C . PHE A 1 464 ? -20.676 12.464 15.071 1.00 19.40 476 PHE A C 1
ATOM 3592 O O . PHE A 1 464 ? -21.892 12.415 14.836 1.00 19.43 476 PHE A O 1
ATOM 3600 N N . VAL A 1 465 ? -19.946 11.392 15.400 1.00 19.73 477 VAL A N 1
ATOM 3601 C CA . VAL A 1 465 ? -20.480 10.021 15.347 1.00 19.98 477 VAL A CA 1
ATOM 3602 C C . VAL A 1 465 ? -21.689 9.910 16.277 1.00 19.63 477 VAL A C 1
ATOM 3603 O O . VAL A 1 465 ? -22.758 9.475 15.858 1.00 19.99 477 VAL A O 1
ATOM 3607 N N . GLU A 1 466 ? -21.503 10.311 17.538 1.00 20.40 478 GLU A N 1
ATOM 3608 C CA . GLU A 1 466 ? -22.535 10.204 18.557 1.00 21.47 478 GLU A CA 1
ATOM 3609 C C . GLU A 1 466 ? -23.810 10.915 18.088 1.00 20.82 478 GLU A C 1
ATOM 3610 O O . GLU A 1 466 ? -24.898 10.365 18.158 1.00 19.42 478 GLU A O 1
ATOM 3616 N N . ARG A 1 467 ? -23.651 12.161 17.631 1.00 20.58 479 ARG A N 1
ATOM 3617 C CA . ARG A 1 467 ? -24.770 12.998 17.263 1.00 21.36 479 ARG A CA 1
ATOM 3618 C C . ARG A 1 467 ? -25.484 12.404 16.041 1.00 20.11 479 ARG A C 1
ATOM 3619 O O . ARG A 1 467 ? -26.692 12.256 16.061 1.00 19.56 479 ARG A O 1
ATOM 3627 N N . ILE A 1 468 ? -24.730 12.078 14.982 1.00 19.63 480 ILE A N 1
ATOM 3628 C CA . ILE A 1 468 ? -25.345 11.757 13.694 1.00 20.28 480 ILE A CA 1
ATOM 3629 C C . ILE A 1 468 ? -25.917 10.332 13.742 1.00 19.76 480 ILE A C 1
ATOM 3630 O O . ILE A 1 468 ? -26.956 10.073 13.141 1.00 18.07 480 ILE A O 1
ATOM 3635 N N . GLU A 1 469 ? -25.283 9.436 14.508 1.00 20.22 481 GLU A N 1
ATOM 3636 C CA . GLU A 1 469 ? -25.833 8.091 14.707 1.00 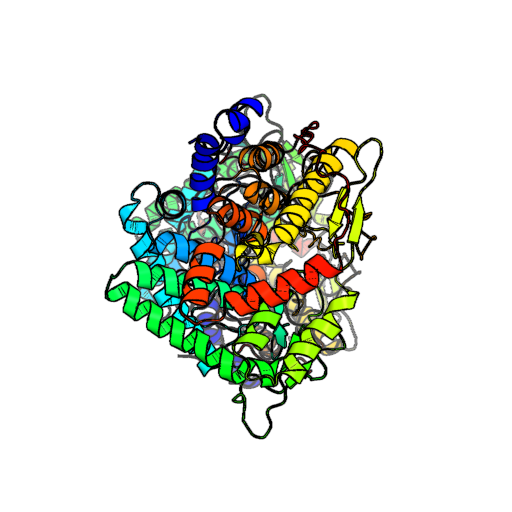20.51 481 GLU A CA 1
ATOM 3637 C C . GLU A 1 469 ? -27.176 8.182 15.447 1.00 20.58 481 GLU A C 1
ATOM 3638 O O . GLU A 1 469 ? -28.145 7.540 15.049 1.00 20.72 481 GLU A O 1
ATOM 3644 N N . ALA A 1 470 ? -27.227 9.011 16.500 1.00 20.63 482 ALA A N 1
ATOM 3645 C CA . ALA A 1 470 ? -28.451 9.253 17.270 1.00 21.07 482 ALA A CA 1
ATOM 3646 C C . ALA A 1 470 ? -29.584 9.749 16.360 1.00 21.19 482 ALA A C 1
ATOM 3647 O O . ALA A 1 470 ? -30.698 9.242 16.408 1.00 21.36 482 ALA A O 1
ATOM 3649 N N . GLU A 1 471 ? -29.302 10.765 15.545 1.00 20.90 483 GLU A N 1
ATOM 3650 C CA . GLU A 1 471 ? -30.341 11.382 14.742 1.00 20.96 483 GLU A CA 1
ATOM 3651 C C . GLU A 1 471 ? -30.894 10.357 13.742 1.00 20.66 483 GLU A C 1
ATOM 3652 O O . GLU A 1 471 ? -32.117 10.211 13.605 1.00 19.39 483 GLU A O 1
ATOM 3658 N N . TYR A 1 472 ? -29.988 9.643 13.065 1.00 20.30 484 TYR A N 1
ATOM 3659 C CA . TYR A 1 472 ? -30.368 8.682 12.007 1.00 21.02 484 TYR A CA 1
ATOM 3660 C C . TYR A 1 472 ? -31.046 7.447 12.617 1.00 20.01 484 TYR A C 1
ATOM 3661 O O . TYR A 1 472 ? -32.085 7.026 12.119 1.00 19.37 484 TYR A O 1
ATOM 3670 N N . SER A 1 473 ? -30.498 6.914 13.716 1.00 20.27 485 SER A N 1
ATOM 3671 C CA . SER A 1 473 ? -31.049 5.706 14.347 1.00 21.39 485 SER A CA 1
ATOM 3672 C C . SER A 1 473 ? -32.447 5.971 14.939 1.00 22.13 485 SER A C 1
ATOM 3673 O O . SER A 1 473 ? -33.245 5.051 15.082 1.00 22.62 485 SER A O 1
ATOM 3676 N N . ARG A 1 474 ? -32.749 7.231 15.268 1.00 23.85 486 ARG A N 1
ATOM 3677 C CA . ARG A 1 474 ? -34.061 7.610 15.806 1.00 25.39 486 ARG A CA 1
ATOM 3678 C C . ARG A 1 474 ? -35.143 7.556 14.718 1.00 25.85 486 ARG A C 1
ATOM 3679 O O . ARG A 1 474 ? -36.298 7.323 15.037 1.00 26.36 486 ARG A O 1
ATOM 3687 N N . VAL A 1 475 ? -34.767 7.792 13.454 1.00 25.25 487 VAL A N 1
ATOM 3688 C CA . VAL A 1 475 ? -35.713 7.851 12.334 1.00 25.62 487 VAL A CA 1
ATOM 3689 C C . VAL A 1 475 ? -35.783 6.494 11.605 1.00 25.12 487 VAL A C 1
ATOM 3690 O O . VAL A 1 475 ? -36.870 6.046 11.233 1.00 23.27 487 VAL A O 1
ATOM 3694 N N . PHE A 1 476 ? -34.627 5.870 11.359 1.00 24.54 488 PHE A N 1
ATOM 3695 C CA . PHE A 1 476 ? -34.530 4.691 10.485 1.00 26.52 488 PHE A CA 1
ATOM 3696 C C . PHE A 1 476 ? -34.401 3.421 11.344 1.00 28.49 488 PHE A C 1
ATOM 3697 O O . PHE A 1 476 ? -33.294 3.027 11.724 1.00 26.95 488 PHE A O 1
ATOM 3705 N N . LYS A 1 477 ? -35.538 2.776 11.625 1.00 32.23 489 LYS A N 1
ATOM 3706 C CA . LYS A 1 477 ? -35.605 1.726 12.673 1.00 36.34 489 LYS A CA 1
ATOM 3707 C C . LYS A 1 477 ? -35.854 0.311 12.115 1.00 38.19 489 LYS A C 1
ATOM 3708 O O . LYS A 1 477 ? -35.551 -0.668 12.800 1.00 41.83 489 LYS A O 1
ATOM 3714 N N . ASN A 1 478 ? -36.380 0.190 10.892 1.00 39.57 490 ASN A N 1
ATOM 3715 C CA . ASN A 1 478 ? -36.980 -1.069 10.449 1.00 41.44 490 ASN A CA 1
ATOM 3716 C C . ASN A 1 478 ? -36.751 -1.277 8.943 1.00 40.49 490 ASN A C 1
ATOM 3717 O O . ASN A 1 478 ? -37.704 -1.558 8.213 1.00 43.25 490 ASN A O 1
ATOM 3722 N N . LEU A 1 479 ? -35.490 -1.171 8.506 1.00 37.62 491 LEU A N 1
ATOM 3723 C CA . LEU A 1 479 ? -35.150 -1.064 7.080 1.00 36.66 491 LEU A CA 1
ATOM 3724 C C . LEU A 1 479 ? -35.699 -2.265 6.305 1.00 35.40 491 LEU A C 1
ATOM 3725 O O . LEU A 1 479 ? -35.523 -3.403 6.731 1.00 36.41 491 LEU A O 1
ATOM 3730 N N . LYS A 1 480 ? -36.327 -1.973 5.159 1.00 35.81 492 LYS A N 1
ATOM 3731 C CA . LYS A 1 480 ? -36.727 -2.949 4.167 1.00 36.78 492 LYS A CA 1
ATOM 3732 C C . LYS A 1 480 ? -35.856 -2.783 2.920 1.00 37.35 492 LYS A C 1
ATOM 3733 O O . LYS A 1 480 ? -35.301 -1.707 2.675 1.00 36.97 492 LYS A O 1
ATOM 3739 N N . GLY A 1 481 ? -35.742 -3.871 2.149 1.00 37.68 493 GLY A N 1
ATOM 3740 C CA . GLY A 1 481 ? -35.184 -3.862 0.805 1.00 35.75 493 GLY A CA 1
ATOM 3741 C C . GLY A 1 481 ? -33.669 -3.979 0.777 1.00 35.03 493 GLY A C 1
ATOM 3742 O O . GLY A 1 481 ? -33.060 -3.792 -0.270 1.00 31.55 493 GLY A O 1
ATOM 3743 N N . GLU A 1 482 ? -33.058 -4.349 1.907 1.00 36.25 494 GLU A N 1
ATOM 3744 C CA . GLU A 1 482 ? -31.603 -4.444 1.992 1.00 36.80 494 GLU A CA 1
ATOM 3745 C C . GLU A 1 482 ? -31.087 -5.654 1.200 1.00 37.87 494 GLU A C 1
ATOM 3746 O O . GLU A 1 482 ? -29.887 -5.762 0.973 1.00 40.80 494 GLU A O 1
ATOM 3752 N N . HIS A 1 483 ? -31.994 -6.542 0.775 1.00 38.84 495 HIS A N 1
ATOM 3753 C CA . HIS A 1 483 ? -31.656 -7.713 -0.020 1.00 39.53 495 HIS A CA 1
ATOM 3754 C C . HIS A 1 483 ? -31.781 -7.404 -1.522 1.00 39.09 495 HIS A C 1
ATOM 3755 O O . HIS A 1 483 ? -31.402 -8.238 -2.340 1.00 41.75 495 HIS A O 1
ATOM 3762 N N . VAL A 1 484 ? -32.307 -6.221 -1.874 1.00 35.46 496 VAL A N 1
ATOM 3763 C CA . VAL A 1 484 ? -32.518 -5.854 -3.273 1.00 32.89 496 VAL A CA 1
ATOM 3764 C C . VAL A 1 484 ? -31.175 -5.449 -3.882 1.00 32.22 496 VAL A C 1
ATOM 3765 O O . VAL A 1 484 ? -30.594 -4.438 -3.487 1.00 31.70 496 VAL A O 1
ATOM 3769 N N . PRO A 1 485 ? -30.633 -6.227 -4.853 1.00 32.39 497 PRO A N 1
ATOM 3770 C CA . PRO A 1 485 ? -29.377 -5.876 -5.511 1.00 31.00 497 PRO A CA 1
ATOM 3771 C C . PRO A 1 485 ? -29.488 -4.570 -6.311 1.00 30.19 497 PRO A C 1
ATOM 3772 O O . PRO A 1 485 ? -30.583 -4.210 -6.757 1.00 28.17 497 PRO A O 1
ATOM 3776 N N . PHE A 1 486 ? -28.356 -3.874 -6.466 1.00 29.70 498 PHE A N 1
ATOM 3777 C CA . PHE A 1 486 ? -28.247 -2.780 -7.423 1.00 31.27 498 PHE A CA 1
ATOM 3778 C C . PHE A 1 486 ? -28.605 -3.323 -8.809 1.00 30.46 498 PHE A C 1
ATOM 3779 O O . PHE A 1 486 ? -28.268 -4.457 -9.134 1.00 29.36 498 PHE A O 1
ATOM 3787 N N . CYS A 1 487 ? -29.292 -2.501 -9.602 1.00 29.77 499 CYS A N 1
ATOM 3788 C CA . CYS A 1 487 ? -29.705 -2.866 -10.941 1.00 28.44 499 CYS A CA 1
ATOM 3789 C C . CYS A 1 487 ? -28.703 -2.277 -11.937 1.00 27.02 499 CYS A C 1
ATOM 3790 O O . CYS A 1 487 ? -28.068 -1.263 -11.648 1.00 26.90 499 CYS A O 1
ATOM 3793 N N . LEU A 1 488 ? -28.538 -2.960 -13.075 1.00 24.85 500 LEU A N 1
ATOM 3794 C CA . LEU A 1 488 ? -27.694 -2.514 -14.172 1.00 25.41 500 LEU A CA 1
ATOM 3795 C C . LEU A 1 488 ? -28.589 -1.923 -15.258 1.00 24.48 500 LEU A C 1
ATOM 3796 O O . LEU A 1 488 ? -29.770 -2.260 -15.332 1.00 22.83 500 LEU A O 1
ATOM 3801 N N . PRO A 1 489 ? -28.064 -1.014 -16.117 1.00 23.70 501 PRO A N 1
ATOM 3802 C CA . PRO A 1 489 ? -28.858 -0.423 -17.193 1.00 24.50 501 PRO A CA 1
ATOM 3803 C C . PRO A 1 489 ? -29.419 -1.512 -18.127 1.00 24.98 501 PRO A C 1
ATOM 3804 O O . PRO A 1 489 ? -28.695 -2.408 -18.492 1.00 24.25 501 PRO A O 1
ATOM 3808 N N . GLN A 1 490 ? -30.706 -1.409 -18.480 1.00 27.91 502 GLN A N 1
ATOM 3809 C CA . GLN A 1 490 ? -31.376 -2.332 -19.394 1.00 30.15 502 GLN A CA 1
ATOM 3810 C C . GLN A 1 490 ? -31.797 -1.626 -20.693 1.00 31.57 502 GLN A C 1
ATOM 3811 O O . GLN A 1 490 ? -32.152 -2.307 -21.648 1.00 34.59 502 GLN A O 1
ATOM 3817 N N . GLU A 1 491 ? -31.780 -0.285 -20.718 1.00 30.95 503 GLU A N 1
ATOM 3818 C CA . GLU A 1 491 ? -32.139 0.503 -21.902 1.00 31.05 503 GLU A CA 1
ATOM 3819 C C . GLU A 1 491 ? -30.951 1.391 -22.299 1.00 29.26 503 GLU A C 1
ATOM 3820 O O . GLU A 1 491 ? -30.174 1.803 -21.438 1.00 29.09 503 GLU A O 1
ATOM 3826 N N . THR A 1 492 ? -30.813 1.660 -23.606 1.00 26.06 504 THR A N 1
ATOM 3827 C CA . THR A 1 492 ? -29.758 2.546 -24.138 1.00 25.37 504 THR A CA 1
ATOM 3828 C C . THR A 1 492 ? -30.383 3.897 -24.495 1.00 24.93 504 THR A C 1
ATOM 3829 O O . THR A 1 492 ? -31.601 3.991 -24.657 1.00 24.12 504 THR A O 1
ATOM 3833 N N . VAL A 1 493 ? -29.546 4.939 -24.576 1.00 24.05 505 VAL A N 1
ATOM 3834 C CA . VAL A 1 493 ? -29.990 6.249 -25.049 1.00 24.26 505 VAL A CA 1
ATOM 3835 C C . VAL A 1 493 ? -30.327 6.108 -26.532 1.00 24.44 505 VAL A C 1
ATOM 3836 O O . VAL A 1 493 ? -29.464 5.731 -27.311 1.00 24.51 505 VAL A O 1
ATOM 3840 N N . PRO A 1 494 ? -31.576 6.367 -26.979 1.00 25.44 506 PRO A N 1
ATOM 3841 C CA . PRO A 1 494 ? -31.911 6.254 -28.400 1.00 26.78 506 PRO A CA 1
ATOM 3842 C C . PRO A 1 494 ? -30.995 7.118 -29.279 1.00 27.58 506 PRO A C 1
ATOM 3843 O O . PRO A 1 494 ? -30.637 8.233 -28.888 1.00 27.81 506 PRO A O 1
ATOM 3847 N N . ASP A 1 495 ? -30.599 6.578 -30.435 1.00 28.40 507 ASP A N 1
ATOM 3848 C CA . ASP A 1 495 ? -29.934 7.340 -31.483 1.00 30.39 507 ASP A CA 1
ATOM 3849 C C . ASP A 1 495 ? -31.014 7.834 -32.451 1.00 30.87 507 ASP A C 1
ATOM 3850 O O . ASP A 1 495 ? -31.673 7.030 -33.099 1.00 31.96 507 ASP A O 1
ATOM 3855 N N . THR A 1 496 ? -31.172 9.158 -32.533 1.00 29.64 508 THR A N 1
ATOM 3856 C CA . THR A 1 496 ? -32.241 9.803 -33.286 1.00 28.93 508 THR A CA 1
ATOM 3857 C C . THR A 1 496 ? -31.673 10.689 -34.400 1.00 28.09 508 THR A C 1
ATOM 3858 O O . THR A 1 496 ? -32.427 11.421 -35.020 1.00 29.39 508 THR A O 1
ATOM 3862 N N . GLY A 1 497 ? -30.356 10.634 -34.630 1.00 26.82 509 GLY A N 1
ATOM 3863 C CA . GLY A 1 497 ? -29.723 11.384 -35.700 1.00 26.62 509 GLY A CA 1
ATOM 3864 C C . GLY A 1 497 ? -28.723 12.422 -35.207 1.00 27.53 509 GLY A C 1
ATOM 3865 O O . GLY A 1 497 ? -28.047 13.054 -36.034 1.00 28.27 509 GLY A O 1
ATOM 3866 N N . LEU A 1 498 ? -28.608 12.620 -33.883 1.00 25.91 510 LEU A N 1
ATOM 3867 C CA . LEU A 1 498 ? -27.532 13.474 -33.353 1.00 24.98 510 LEU A CA 1
ATOM 3868 C C . LEU A 1 498 ? -26.183 12.879 -33.767 1.00 23.88 510 LEU A C 1
ATOM 3869 O O . LEU A 1 498 ? -26.047 11.659 -33.841 1.00 23.10 510 LEU A O 1
ATOM 3874 N N . VAL A 1 499 ? -25.198 13.753 -34.014 1.00 23.78 511 VAL A N 1
ATOM 3875 C CA . VAL A 1 499 ? -23.876 13.351 -34.505 1.00 22.99 511 VAL A CA 1
ATOM 3876 C C . VAL A 1 499 ? -22.834 13.710 -33.441 1.00 21.59 511 VAL A C 1
ATOM 3877 O O . VAL A 1 499 ? -22.803 14.838 -32.968 1.00 19.49 511 VAL A O 1
ATOM 3881 N N . ASP A 1 500 ? -21.995 12.730 -33.079 1.00 20.57 512 ASP A N 1
ATOM 3882 C CA . ASP A 1 500 ? -20.884 12.933 -32.151 1.00 20.56 512 ASP A CA 1
ATOM 3883 C C . ASP A 1 500 ? -20.094 14.184 -32.559 1.00 21.12 512 ASP A C 1
ATOM 3884 O O . ASP A 1 500 ? -20.031 14.537 -33.751 1.00 19.71 512 ASP A O 1
ATOM 3889 N N . PHE A 1 501 ? -19.497 14.846 -31.560 1.00 20.24 513 PHE A N 1
ATOM 3890 C CA . PHE A 1 501 ? -18.603 15.976 -31.801 1.00 21.08 513 PHE A CA 1
ATOM 3891 C C . PHE A 1 501 ? -17.476 15.515 -32.736 1.00 20.97 513 PHE A C 1
ATOM 3892 O O . PHE A 1 501 ? -17.026 14.373 -32.641 1.00 19.34 513 PHE A O 1
ATOM 3900 N N . THR A 1 502 ? -17.020 16.404 -33.632 1.00 20.33 514 THR A N 1
ATOM 3901 C CA . THR A 1 502 ? -16.070 16.003 -34.678 1.00 19.74 514 THR A CA 1
ATOM 3902 C C . THR A 1 502 ? -14.673 15.789 -34.082 1.00 19.40 514 THR A C 1
ATOM 3903 O O . THR A 1 502 ? -13.837 15.147 -34.705 1.00 19.22 514 THR A O 1
ATOM 3907 N N . THR A 1 503 ? -14.417 16.322 -32.880 1.00 18.42 515 THR A N 1
ATOM 3908 C CA . THR A 1 503 ? -13.126 16.130 -32.213 1.00 18.90 515 THR A CA 1
ATOM 3909 C C . THR A 1 503 ? -13.154 14.910 -31.280 1.00 18.76 515 THR A C 1
ATOM 3910 O O . THR A 1 503 ? -12.127 14.560 -30.715 1.00 19.29 515 THR A O 1
ATOM 3914 N N . CYS A 1 504 ? -14.316 14.263 -31.125 1.00 18.83 516 CYS A N 1
ATOM 3915 C CA . CYS A 1 504 ? -14.469 13.140 -30.202 1.00 19.10 516 CYS A CA 1
ATOM 3916 C C . CYS A 1 504 ? -15.498 12.138 -30.747 1.00 18.91 516 CYS A C 1
ATOM 3917 O O . CYS A 1 504 ? -16.680 12.127 -30.354 1.00 18.42 516 CYS A O 1
ATOM 3920 N N . ASN A 1 505 ? -15.039 11.293 -31.672 1.00 19.85 517 ASN A N 1
ATOM 3921 C CA . ASN A 1 505 ? -15.896 10.311 -32.317 1.00 19.87 517 ASN A CA 1
ATOM 3922 C C . ASN A 1 505 ? -15.089 9.031 -32.579 1.00 19.32 517 ASN A C 1
ATOM 3923 O O . ASN A 1 505 ? -13.864 9.012 -32.368 1.00 19.42 517 ASN A O 1
ATOM 3928 N N . PRO B 1 13 ? -6.351 60.280 -22.663 1.00 30.24 25 PRO B N 1
ATOM 3929 C CA . PRO B 1 13 ? -7.714 60.599 -22.248 1.00 27.77 25 PRO B CA 1
ATOM 3930 C C . PRO B 1 13 ? -8.256 59.637 -21.178 1.00 25.72 25 PRO B C 1
ATOM 3931 O O . PRO B 1 13 ? -7.955 58.449 -21.216 1.00 25.79 25 PRO B O 1
ATOM 3935 N N . SER B 1 14 ? -9.045 60.174 -20.242 1.00 24.79 26 SER B N 1
ATOM 3936 C CA . SER B 1 14 ? -9.811 59.374 -19.275 1.00 24.73 26 SER B CA 1
ATOM 3937 C C . SER B 1 14 ? -10.774 58.446 -20.019 1.00 22.15 26 SER B C 1
ATOM 3938 O O . SER B 1 14 ? -11.258 58.773 -21.094 1.00 21.16 26 SER B O 1
ATOM 3941 N N . CYS B 1 15 ? -11.068 57.302 -19.402 1.00 21.07 27 CYS B N 1
ATOM 3942 C CA . CYS B 1 15 ? -12.009 56.342 -19.952 1.00 19.45 27 CYS B CA 1
ATOM 3943 C C . CYS B 1 15 ? -13.381 57.002 -20.158 1.00 17.47 27 CYS B C 1
ATOM 3944 O O . CYS B 1 15 ? -14.050 56.772 -21.162 1.00 16.35 27 CYS B O 1
ATOM 3947 N N . ARG B 1 16 ? -13.792 57.815 -19.186 1.00 16.22 28 ARG B N 1
ATOM 3948 C CA . ARG B 1 16 ? -15.117 58.417 -19.180 1.00 15.88 28 ARG B CA 1
ATOM 3949 C C . ARG B 1 16 ? -15.033 59.846 -19.737 1.00 16.12 28 ARG B C 1
ATOM 3950 O O . ARG B 1 16 ? -15.539 60.770 -19.141 1.00 17.69 28 ARG B O 1
ATOM 3958 N N . PHE B 1 17 ? -14.412 60.001 -20.914 1.00 15.77 29 PHE B N 1
ATOM 3959 C CA . PHE B 1 17 ? -14.086 61.313 -21.481 1.00 15.96 29 PHE B CA 1
ATOM 3960 C C . PHE B 1 17 ? -15.334 62.001 -22.055 1.00 16.39 29 PHE B C 1
ATOM 3961 O O . PHE B 1 17 ? -15.330 63.221 -22.222 1.00 16.30 29 PHE B O 1
ATOM 3969 N N . ALA B 1 18 ? -16.391 61.241 -22.356 1.00 16.63 30 ALA B N 1
ATOM 3970 C CA . ALA B 1 18 ? -17.561 61.795 -23.055 1.00 16.98 30 ALA B CA 1
ATOM 3971 C C . ALA B 1 18 ? -18.151 62.977 -22.279 1.00 17.25 30 ALA B C 1
ATOM 3972 O O . ALA B 1 18 ? -18.495 63.986 -22.881 1.00 16.22 30 ALA B O 1
ATOM 3974 N N . HIS B 1 19 ? -18.260 62.855 -20.950 1.00 17.32 31 HIS B N 1
ATOM 3975 C CA . HIS B 1 19 ? -18.883 63.921 -20.156 1.00 17.14 31 HIS B CA 1
ATOM 3976 C C . HIS B 1 19 ? -17.831 64.918 -19.639 1.00 17.09 31 HIS B C 1
ATOM 3977 O O . HIS B 1 19 ? -18.185 65.864 -18.942 1.00 18.02 31 HIS B O 1
ATOM 3984 N N . GLN B 1 20 ? -16.556 64.729 -20.005 1.00 16.78 32 GLN B N 1
ATOM 3985 C CA . GLN B 1 20 ? -15.504 65.726 -19.786 1.00 17.69 32 GLN B CA 1
ATOM 3986 C C . GLN B 1 20 ? -15.637 66.893 -20.783 1.00 17.98 32 GLN B C 1
ATOM 3987 O O . GLN B 1 20 ? -15.068 67.958 -20.543 1.00 17.19 32 GLN B O 1
ATOM 3993 N N . TYR B 1 21 ? -16.346 66.670 -21.900 1.00 18.00 33 TYR B N 1
ATOM 3994 C CA . TYR B 1 21 ? -16.641 67.686 -22.916 1.00 19.11 33 TYR B CA 1
ATOM 3995 C C . TYR B 1 21 ? -18.097 68.125 -22.795 1.00 19.27 33 TYR B C 1
ATOM 3996 O O . TYR B 1 21 ? -18.953 67.322 -22.463 1.00 20.24 33 TYR B O 1
ATOM 4005 N N . THR B 1 22 ? -18.356 69.396 -23.106 1.00 20.59 34 THR B N 1
ATOM 4006 C CA . THR B 1 22 ? -19.700 69.883 -23.379 1.00 21.30 34 THR B CA 1
ATOM 4007 C C . THR B 1 22 ? -20.034 69.596 -24.847 1.00 21.77 34 THR B C 1
ATOM 4008 O O . THR B 1 22 ? -19.144 69.368 -25.664 1.00 22.59 34 THR B O 1
ATOM 4012 N N . GLN B 1 23 ? -21.325 69.619 -25.176 1.00 22.10 35 GLN B N 1
ATOM 4013 C CA . GLN B 1 23 ? -21.768 69.422 -26.539 1.00 23.16 35 GLN B CA 1
ATOM 4014 C C . GLN B 1 23 ? -21.128 70.479 -27.447 1.00 23.11 35 GLN B C 1
ATOM 4015 O O . GLN B 1 23 ? -20.606 70.144 -28.504 1.00 23.08 35 GLN B O 1
ATOM 4021 N N . GLU B 1 24 ? -21.154 71.747 -27.021 1.00 23.12 36 GLU B N 1
ATOM 4022 C CA . GLU B 1 24 ? -20.636 72.837 -27.857 1.00 24.31 36 GLU B CA 1
ATOM 4023 C C . GLU B 1 24 ? -19.116 72.695 -28.047 1.00 23.24 36 GLU B C 1
ATOM 4024 O O . GLU B 1 24 ? -18.595 73.034 -29.103 1.00 23.49 36 GLU B O 1
ATOM 4030 N N . GLN B 1 25 ? -18.414 72.155 -27.050 1.00 23.12 37 GLN B N 1
ATOM 4031 C CA . GLN B 1 25 ? -16.966 71.930 -27.173 1.00 23.74 37 GLN B CA 1
ATOM 4032 C C . GLN B 1 25 ? -16.676 70.882 -28.257 1.00 22.92 37 GLN B C 1
ATOM 4033 O O . GLN B 1 25 ? -15.670 70.983 -28.952 1.00 21.70 37 GLN B O 1
ATOM 4039 N N . VAL B 1 26 ? -17.565 69.888 -28.402 1.00 22.43 38 VAL B N 1
ATOM 4040 C CA . VAL B 1 26 ? -17.422 68.879 -29.464 1.00 22.43 38 VAL B CA 1
ATOM 4041 C C . VAL B 1 26 ? -17.526 69.583 -30.830 1.00 21.71 38 VAL B C 1
ATOM 4042 O O . VAL B 1 26 ? -16.706 69.360 -31.715 1.00 20.82 38 VAL B O 1
ATOM 4046 N N . LEU B 1 27 ? -18.515 70.466 -30.979 1.00 21.61 39 LEU B N 1
ATOM 4047 C CA . LEU B 1 27 ? -18.738 71.185 -32.244 1.00 22.40 39 LEU B CA 1
ATOM 4048 C C . LEU B 1 27 ? -17.595 72.173 -32.515 1.00 22.43 39 LEU B C 1
ATOM 4049 O O . LEU B 1 27 ? -17.262 72.415 -33.660 1.00 22.35 39 LEU B O 1
ATOM 4054 N N . GLN B 1 28 ? -17.012 72.739 -31.454 1.00 24.39 40 GLN B N 1
ATOM 4055 C CA . GLN B 1 28 ? -15.912 73.709 -31.567 1.00 26.45 40 GLN B CA 1
ATOM 4056 C C . GLN B 1 28 ? -14.630 73.015 -32.042 1.00 25.77 40 GLN B C 1
ATOM 4057 O O . GLN B 1 28 ? -13.827 73.638 -32.733 1.00 24.52 40 GLN B O 1
ATOM 4063 N N . ASN B 1 29 ? -14.431 71.744 -31.661 1.00 25.87 41 ASN B N 1
ATOM 4064 C CA . ASN B 1 29 ? -13.250 71.000 -32.105 1.00 24.74 41 ASN B CA 1
ATOM 4065 C C . ASN B 1 29 ? -13.577 69.513 -32.193 1.00 23.46 41 ASN B C 1
ATOM 4066 O O . ASN B 1 29 ? -13.181 68.733 -31.337 1.00 23.70 41 ASN B O 1
ATOM 4071 N N . PRO B 1 30 ? -14.281 69.074 -33.257 1.00 22.99 42 PRO B N 1
ATOM 4072 C CA . PRO B 1 30 ? -14.609 67.659 -33.439 1.00 21.66 42 PRO B CA 1
ATOM 4073 C C . PRO B 1 30 ? -13.398 66.720 -33.400 1.00 20.83 42 PRO B C 1
ATOM 4074 O O . PRO B 1 30 ? -13.492 65.611 -32.879 1.00 20.55 42 PRO B O 1
ATOM 4078 N N . SER B 1 31 ? -12.274 67.175 -33.969 1.00 20.42 43 SER B N 1
ATOM 4079 C CA . SER B 1 31 ? -11.081 66.349 -34.139 1.00 20.26 43 SER B CA 1
ATOM 4080 C C . SER B 1 31 ? -10.494 65.957 -32.783 1.00 19.73 43 SER B C 1
ATOM 4081 O O . SER B 1 31 ? -10.071 64.821 -32.608 1.00 20.13 43 SER B O 1
ATOM 4084 N N . LYS B 1 32 ? -10.462 66.899 -31.836 1.00 19.24 44 LYS B N 1
ATOM 4085 C CA . LYS B 1 32 ? -9.954 66.607 -30.508 1.00 19.55 44 LYS B CA 1
ATOM 4086 C C . LYS B 1 32 ? -10.816 65.518 -29.864 1.00 18.19 44 LYS B C 1
ATOM 4087 O O . LYS B 1 32 ? -10.293 64.576 -29.282 1.00 17.15 44 LYS B O 1
ATOM 4093 N N . PHE B 1 33 ? -12.140 65.667 -29.964 1.00 17.45 45 PHE B N 1
ATOM 4094 C CA . PHE B 1 33 ? -13.057 64.702 -29.381 1.00 16.92 45 PHE B CA 1
ATOM 4095 C C . PHE B 1 33 ? -12.844 63.332 -30.041 1.00 16.15 45 PHE B C 1
ATOM 4096 O O . PHE B 1 33 ? -12.709 62.331 -29.357 1.00 15.58 45 PHE B O 1
ATOM 4104 N N . ILE B 1 34 ? -12.800 63.320 -31.376 1.00 15.87 46 ILE B N 1
ATOM 4105 C CA . ILE B 1 34 ? -12.632 62.096 -32.168 1.00 16.00 46 ILE B CA 1
ATOM 4106 C C . ILE B 1 34 ? -11.339 61.373 -31.763 1.00 16.01 46 ILE B C 1
ATOM 4107 O O . ILE B 1 34 ? -11.294 60.156 -31.718 1.00 15.25 46 ILE B O 1
ATOM 4112 N N . ASN B 1 35 ? -10.289 62.149 -31.481 1.00 16.99 47 ASN B N 1
ATOM 4113 C CA . ASN B 1 35 ? -8.985 61.631 -31.074 1.00 16.74 47 ASN B CA 1
ATOM 4114 C C . ASN B 1 35 ? -9.111 60.809 -29.781 1.00 17.14 47 ASN B C 1
ATOM 4115 O O . ASN B 1 35 ? -8.431 59.785 -29.614 1.00 16.20 47 ASN B O 1
ATOM 4120 N N . ASP B 1 36 ? -9.965 61.266 -28.855 1.00 17.48 48 ASP B N 1
ATOM 4121 C CA . ASP B 1 36 ? -10.246 60.533 -27.616 1.00 18.01 48 ASP B CA 1
ATOM 4122 C C . ASP B 1 36 ? -11.068 59.276 -27.938 1.00 17.66 48 ASP B C 1
ATOM 4123 O O . ASP B 1 36 ? -10.797 58.197 -27.391 1.00 17.34 48 ASP B O 1
ATOM 4128 N N . VAL B 1 37 ? -12.072 59.431 -28.816 1.00 17.15 49 VAL B N 1
ATOM 4129 C CA . VAL B 1 37 ? -12.941 58.331 -29.241 1.00 16.82 49 VAL B CA 1
ATOM 4130 C C . VAL B 1 37 ? -12.084 57.179 -29.786 1.00 17.14 49 VAL B C 1
ATOM 4131 O O . VAL B 1 37 ? -12.215 56.045 -29.332 1.00 16.50 49 VAL B O 1
ATOM 4135 N N . LEU B 1 38 ? -11.190 57.498 -30.732 1.00 17.62 50 LEU B N 1
ATOM 4136 C CA . LEU B 1 38 ? -10.358 56.510 -31.425 1.00 18.71 50 LEU B CA 1
ATOM 4137 C C . LEU B 1 38 ? -9.478 55.731 -30.435 1.00 18.85 50 LEU B C 1
ATOM 4138 O O . LEU B 1 38 ? -9.282 54.511 -30.586 1.00 18.03 50 LEU B O 1
ATOM 4143 N N . PHE B 1 39 ? -8.932 56.445 -29.445 1.00 18.95 51 PHE B N 1
ATOM 4144 C CA . PHE B 1 39 ? -8.040 55.871 -28.447 1.00 18.75 51 PHE B CA 1
ATOM 4145 C C . PHE B 1 39 ? -8.742 54.716 -27.722 1.00 17.87 51 PHE B C 1
ATOM 4146 O O . PHE B 1 39 ? -8.207 53.605 -27.639 1.00 16.59 51 PHE B O 1
ATOM 4154 N N . TRP B 1 40 ? -9.952 54.979 -27.212 1.00 17.47 52 TRP B N 1
ATOM 4155 C CA . TRP B 1 40 ? -10.651 53.990 -26.405 1.00 17.34 52 TRP B CA 1
ATOM 4156 C C . TRP B 1 40 ? -11.311 52.916 -27.281 1.00 16.78 52 TRP B C 1
ATOM 4157 O O . TRP B 1 40 ? -11.336 51.762 -26.884 1.00 16.10 52 TRP B O 1
ATOM 4168 N N . GLU B 1 41 ? -11.824 53.296 -28.458 1.00 16.48 53 GLU B N 1
ATOM 4169 C CA . GLU B 1 41 ? -12.348 52.321 -29.426 1.00 16.64 53 GLU B CA 1
ATOM 4170 C C . GLU B 1 41 ? -11.252 51.297 -29.763 1.00 16.46 53 GLU B C 1
ATOM 4171 O O . GLU B 1 41 ? -11.523 50.099 -29.881 1.00 16.15 53 GLU B O 1
ATOM 4177 N N . GLY B 1 42 ? -10.011 51.783 -29.883 1.00 16.53 54 GLY B N 1
ATOM 4178 C CA . GLY B 1 42 ? -8.843 50.956 -30.148 1.00 16.93 54 GLY B CA 1
ATOM 4179 C C . GLY B 1 42 ? -8.660 49.823 -29.149 1.00 17.02 54 GLY B C 1
ATOM 4180 O O . GLY B 1 42 ? -8.167 48.762 -29.511 1.00 18.02 54 GLY B O 1
ATOM 4181 N N . LYS B 1 43 ? -9.072 50.033 -27.895 1.00 17.58 55 LYS B N 1
ATOM 4182 C CA . LYS B 1 43 ? -8.915 49.021 -26.826 1.00 18.65 55 LYS B CA 1
ATOM 4183 C C . LYS B 1 43 ? -9.790 47.786 -27.083 1.00 18.08 55 LYS B C 1
ATOM 4184 O O . LYS B 1 43 ? -9.535 46.720 -26.511 1.00 16.93 55 LYS B O 1
ATOM 4190 N N . PHE B 1 44 ? -10.813 47.930 -27.930 1.00 17.46 56 PHE B N 1
ATOM 4191 C CA . PHE B 1 44 ? -11.633 46.814 -28.398 1.00 17.62 56 PHE B CA 1
ATOM 4192 C C . PHE B 1 44 ? -10.774 45.820 -29.196 1.00 17.83 56 PHE B C 1
ATOM 4193 O O . PHE B 1 44 ? -11.033 44.616 -29.194 1.00 17.90 56 PHE B O 1
ATOM 4201 N N . HIS B 1 45 ? -9.744 46.341 -29.870 1.00 18.78 57 HIS B N 1
ATOM 4202 C CA . HIS B 1 45 ? -8.884 45.548 -30.724 1.00 19.10 57 HIS B CA 1
ATOM 4203 C C . HIS B 1 45 ? -7.844 44.835 -29.862 1.00 21.09 57 HIS B C 1
ATOM 4204 O O . HIS B 1 45 ? -6.701 45.306 -29.752 1.00 20.72 57 HIS B O 1
ATOM 4211 N N . GLN B 1 46 ? -8.271 43.716 -29.263 1.00 21.71 58 GLN B N 1
ATOM 4212 C CA . GLN B 1 46 ? -7.430 42.832 -28.463 1.00 23.79 58 GLN B CA 1
ATOM 4213 C C . GLN B 1 46 ? -7.901 41.383 -28.647 1.00 23.64 58 GLN B C 1
ATOM 4214 O O . GLN B 1 46 ? -9.081 41.134 -28.912 1.00 21.54 58 GLN B O 1
ATOM 4220 N N . ASN B 1 47 ? -6.970 40.439 -28.470 1.00 24.96 59 ASN B N 1
ATOM 4221 C CA . ASN B 1 47 ? -7.266 39.006 -28.466 1.00 25.53 59 ASN B CA 1
ATOM 4222 C C . ASN B 1 47 ? -8.331 38.721 -27.400 1.00 26.85 59 ASN B C 1
ATOM 4223 O O . ASN B 1 47 ? -8.336 39.335 -26.322 1.00 27.90 59 ASN B O 1
ATOM 4228 N N . ASN B 1 48 ? -9.248 37.809 -27.740 1.00 27.97 60 ASN B N 1
ATOM 4229 C CA . ASN B 1 48 ? -10.312 37.304 -26.863 1.00 28.54 60 ASN B CA 1
ATOM 4230 C C . ASN B 1 48 ? -11.381 38.375 -26.600 1.00 27.09 60 ASN B C 1
ATOM 4231 O O . ASN B 1 48 ? -12.356 38.098 -25.895 1.00 28.58 60 ASN B O 1
ATOM 4236 N N . ILE B 1 49 ? -11.224 39.574 -27.178 1.00 23.97 61 ILE B N 1
ATOM 4237 C CA . ILE B 1 49 ? -12.216 40.641 -27.036 1.00 21.83 61 ILE B CA 1
ATOM 4238 C C . ILE B 1 49 ? -12.954 40.818 -28.373 1.00 20.43 61 ILE B C 1
ATOM 4239 O O . ILE B 1 49 ? -14.172 40.657 -28.429 1.00 19.08 61 ILE B O 1
ATOM 4244 N N . SER B 1 50 ? -12.207 41.148 -29.438 1.00 19.17 62 SER B N 1
ATOM 4245 C CA . SER B 1 50 ? -12.785 41.405 -30.761 1.00 18.08 62 SER B CA 1
ATOM 4246 C C . SER B 1 50 ? -12.271 40.422 -31.823 1.00 18.11 62 SER B C 1
ATOM 4247 O O . SER B 1 50 ? -12.878 40.308 -32.893 1.00 17.51 62 SER B O 1
ATOM 4250 N N . TYR B 1 51 ? -11.131 39.765 -31.576 1.00 17.07 63 TYR B N 1
ATOM 4251 C CA . TYR B 1 51 ? -10.609 38.807 -32.545 1.00 17.09 63 TYR B CA 1
ATOM 4252 C C . TYR B 1 51 ? -9.757 37.749 -31.848 1.00 16.22 63 TYR B C 1
ATOM 4253 O O . TYR B 1 51 ? -9.425 37.851 -30.664 1.00 15.11 63 TYR B O 1
ATOM 4262 N N . ASN B 1 52 ? -9.451 36.711 -32.624 1.00 16.45 64 ASN B N 1
ATOM 4263 C CA . ASN B 1 52 ? -8.586 35.625 -32.235 1.00 16.63 64 ASN B CA 1
ATOM 4264 C C . ASN B 1 52 ? -7.233 35.878 -32.904 1.00 16.71 64 ASN B C 1
ATOM 4265 O O . ASN B 1 52 ? -7.151 35.848 -34.110 1.00 17.08 64 ASN B O 1
ATOM 4270 N N . SER B 1 53 ? -6.189 36.158 -32.114 1.00 17.80 65 SER B N 1
ATOM 4271 C CA . SER B 1 53 ? -4.858 36.481 -32.666 1.00 18.14 65 SER B CA 1
ATOM 4272 C C . SER B 1 53 ? -4.166 35.221 -33.208 1.00 18.43 65 SER B C 1
ATOM 4273 O O . SER B 1 53 ? -3.213 35.322 -33.998 1.00 19.23 65 SER B O 1
ATOM 4276 N N . GLY B 1 54 ? -4.642 34.038 -32.797 1.00 18.24 66 GLY B N 1
ATOM 4277 C CA . GLY B 1 54 ? -4.126 32.770 -33.311 1.00 17.44 66 GLY B CA 1
ATOM 4278 C C . GLY B 1 54 ? -4.417 32.569 -34.792 1.00 17.20 66 GLY B C 1
ATOM 4279 O O . GLY B 1 54 ? -3.557 32.097 -35.532 1.00 17.50 66 GLY B O 1
ATOM 4280 N N . ASN B 1 55 ? -5.642 32.890 -35.230 1.00 16.08 67 ASN B N 1
ATOM 4281 C CA . ASN B 1 55 ? -6.054 32.637 -36.620 1.00 15.28 67 ASN B CA 1
ATOM 4282 C C . ASN B 1 55 ? -6.391 33.954 -37.341 1.00 14.46 67 ASN B C 1
ATOM 4283 O O . ASN B 1 55 ? -6.704 33.932 -38.521 1.00 13.18 67 ASN B O 1
ATOM 4288 N N . GLY B 1 56 ? -6.336 35.083 -36.629 1.00 13.38 68 GLY B N 1
ATOM 4289 C CA . GLY B 1 56 ? -6.520 36.407 -37.229 1.00 13.77 68 GLY B CA 1
ATOM 4290 C C . GLY B 1 56 ? -7.982 36.724 -37.527 1.00 13.85 68 GLY B C 1
ATOM 4291 O O . GLY B 1 56 ? -8.251 37.693 -38.236 1.00 13.59 68 GLY B O 1
ATOM 4292 N N . MET B 1 57 ? -8.910 35.935 -36.965 1.00 13.52 69 MET B N 1
ATOM 4293 C CA . MET B 1 57 ? -10.342 36.007 -37.298 1.00 14.03 69 MET B CA 1
ATOM 4294 C C . MET B 1 57 ? -11.099 36.838 -36.260 1.00 14.24 69 MET B C 1
ATOM 4295 O O . MET B 1 57 ? -10.812 36.773 -35.071 1.00 14.88 69 MET B O 1
ATOM 4300 N N . SER B 1 58 ? -12.096 37.592 -36.735 1.00 14.92 70 SER B N 1
ATOM 4301 C CA . SER B 1 58 ? -12.954 38.382 -35.868 1.00 14.77 70 SER B CA 1
ATOM 4302 C C . SER B 1 58 ? -13.838 37.453 -35.030 1.00 14.60 70 SER B C 1
ATOM 4303 O O . SER B 1 58 ? -14.190 36.363 -35.469 1.00 13.84 70 SER B O 1
ATOM 4306 N N . TYR B 1 59 ? -14.141 37.911 -33.809 1.00 14.79 71 TYR B N 1
ATOM 4307 C CA . TYR B 1 59 ? -15.328 37.526 -33.067 1.00 16.03 71 TYR B CA 1
ATOM 4308 C C . TYR B 1 59 ? -16.365 38.635 -33.236 1.00 15.70 71 TYR B C 1
ATOM 4309 O O . TYR B 1 59 ? -15.993 39.795 -33.336 1.00 16.87 71 TYR B O 1
ATOM 4318 N N . ASP B 1 60 ? -17.649 38.283 -33.199 1.00 15.48 72 ASP B N 1
ATOM 4319 C CA . ASP B 1 60 ? -18.709 39.260 -33.275 1.00 15.67 72 ASP B CA 1
ATOM 4320 C C . ASP B 1 60 ? -18.475 40.340 -32.207 1.00 15.81 72 ASP B C 1
ATOM 4321 O O . ASP B 1 60 ? -18.649 41.533 -32.460 1.00 15.16 72 ASP B O 1
ATOM 4326 N N . GLY B 1 61 ? -18.073 39.900 -31.016 1.00 16.19 73 GLY B N 1
ATOM 4327 C CA . GLY B 1 61 ? -17.757 40.783 -29.909 1.00 16.64 73 GLY B CA 1
ATOM 4328 C C . GLY B 1 61 ? -17.676 40.014 -28.605 1.00 17.20 73 GLY B C 1
ATOM 4329 O O . GLY B 1 61 ? -17.417 38.805 -28.599 1.00 18.12 73 GLY B O 1
ATOM 4330 N N . THR B 1 62 ? -17.940 40.703 -27.498 1.00 17.21 74 THR B N 1
ATOM 4331 C CA . THR B 1 62 ? -17.902 40.082 -26.185 1.00 17.86 74 THR B CA 1
ATOM 4332 C C . THR B 1 62 ? -18.815 40.836 -25.211 1.00 17.53 74 THR B C 1
ATOM 4333 O O . THR B 1 62 ? -19.005 42.064 -25.309 1.00 16.35 74 THR B O 1
ATOM 4337 N N . ASN B 1 63 ? -19.353 40.074 -24.259 1.00 17.01 75 ASN B N 1
ATOM 4338 C CA . ASN B 1 63 ? -20.047 40.610 -23.100 1.00 17.27 75 ASN B CA 1
ATOM 4339 C C . ASN B 1 63 ? -19.006 41.242 -22.178 1.00 17.28 75 ASN B C 1
ATOM 4340 O O . ASN B 1 63 ? -17.840 40.839 -22.177 1.00 17.50 75 ASN B O 1
ATOM 4345 N N . ILE B 1 64 ? -19.439 42.251 -21.422 1.00 17.48 76 ILE B N 1
ATOM 4346 C CA . ILE B 1 64 ? -18.638 42.821 -20.356 1.00 17.70 76 ILE B CA 1
ATOM 4347 C C . ILE B 1 64 ? -19.476 42.763 -19.076 1.00 17.98 76 ILE B C 1
ATOM 4348 O O . ILE B 1 64 ? -20.706 42.813 -19.130 1.00 18.46 76 ILE B O 1
ATOM 4353 N N . ASP B 1 65 ? -18.796 42.652 -17.933 1.00 17.86 77 ASP B N 1
ATOM 4354 C CA . ASP B 1 65 ? -19.471 42.438 -16.654 1.00 17.71 77 ASP B CA 1
ATOM 4355 C C . ASP B 1 65 ? -20.344 43.650 -16.318 1.00 18.29 77 ASP B C 1
ATOM 4356 O O . ASP B 1 65 ? -19.931 44.806 -16.473 1.00 17.95 77 ASP B O 1
ATOM 4361 N N . TRP B 1 66 ? -21.560 43.364 -15.850 1.00 18.57 78 TRP B N 1
ATOM 4362 C CA . TRP B 1 66 ? -22.536 44.372 -15.524 1.00 18.78 78 TRP B CA 1
ATOM 4363 C C . TRP B 1 66 ? -21.953 45.444 -14.588 1.00 19.28 78 TRP B C 1
ATOM 4364 O O . TRP B 1 66 ? -22.201 46.640 -14.778 1.00 19.65 78 TRP B O 1
ATOM 4375 N N . VAL B 1 67 ? -21.191 45.011 -13.579 1.00 19.83 79 VAL B N 1
ATOM 4376 C CA . VAL B 1 67 ? -20.677 45.893 -12.548 1.00 19.55 79 VAL B CA 1
ATOM 4377 C C . VAL B 1 67 ? -19.319 46.457 -12.982 1.00 19.83 79 VAL B C 1
ATOM 4378 O O . VAL B 1 67 ? -19.123 47.673 -12.920 1.00 20.39 79 VAL B O 1
ATOM 4382 N N . THR B 1 68 ? -18.393 45.595 -13.415 1.00 19.50 80 THR B N 1
ATOM 4383 C CA . THR B 1 68 ? -16.994 46.020 -13.608 1.00 20.65 80 THR B CA 1
ATOM 4384 C C . THR B 1 68 ? -16.762 46.645 -14.989 1.00 20.50 80 THR B C 1
ATOM 4385 O O . THR B 1 68 ? -15.837 47.438 -15.145 1.00 20.68 80 THR B O 1
ATOM 4389 N N . GLY B 1 69 ? -17.551 46.223 -15.983 1.00 20.74 81 GLY B N 1
ATOM 4390 C CA . GLY B 1 69 ? -17.366 46.629 -17.382 1.00 20.92 81 GLY B CA 1
ATOM 4391 C C . GLY B 1 69 ? -16.144 45.997 -18.034 1.00 20.34 81 GLY B C 1
ATOM 4392 O O . GLY B 1 69 ? -15.677 46.490 -19.059 1.00 19.24 81 GLY B O 1
ATOM 4393 N N . GLU B 1 70 ? -15.637 44.899 -17.453 1.00 20.28 82 GLU B N 1
ATOM 4394 C CA . GLU B 1 70 ? -14.514 44.141 -18.012 1.00 20.90 82 GLU B CA 1
ATOM 4395 C C . GLU B 1 70 ? -15.062 42.987 -18.855 1.00 21.14 82 GLU B C 1
ATOM 4396 O O . GLU B 1 70 ? -16.105 42.416 -18.528 1.00 20.73 82 GLU B O 1
ATOM 4402 N N . GLY B 1 71 ? -14.338 42.651 -19.927 1.00 20.67 83 GLY B N 1
ATOM 4403 C CA . GLY B 1 71 ? -14.661 41.517 -20.780 1.00 21.45 83 GLY B CA 1
ATOM 4404 C C . GLY B 1 71 ? -14.877 40.263 -19.954 1.00 20.56 83 GLY B C 1
ATOM 4405 O O . GLY B 1 71 ? -14.108 39.993 -19.044 1.00 20.17 83 GLY B O 1
ATOM 4406 N N . THR B 1 72 ? -15.965 39.541 -20.253 1.00 21.61 84 THR B N 1
ATOM 4407 C CA . THR B 1 72 ? -16.352 38.312 -19.540 1.00 21.40 84 THR B CA 1
ATOM 4408 C C . THR B 1 72 ? -16.462 37.140 -20.526 1.00 22.68 84 THR B C 1
ATOM 4409 O O . THR B 1 72 ? -15.632 36.261 -20.527 1.00 25.66 84 THR B O 1
ATOM 4413 N N . VAL B 1 73 ? -17.514 37.179 -21.348 1.00 24.16 85 VAL B N 1
ATOM 4414 C CA . VAL B 1 73 ? -18.016 36.082 -22.174 1.00 24.60 85 VAL B CA 1
ATOM 4415 C C . VAL B 1 73 ? -17.997 36.537 -23.639 1.00 22.86 85 VAL B C 1
ATOM 4416 O O . VAL B 1 73 ? -18.867 37.325 -24.042 1.00 22.36 85 VAL B O 1
ATOM 4420 N N . LYS B 1 74 ? -17.044 36.037 -24.432 1.00 22.64 86 LYS B N 1
ATOM 4421 C CA . LYS B 1 74 ? -16.978 36.395 -25.867 1.00 23.33 86 LYS B CA 1
ATOM 4422 C C . LYS B 1 74 ? -18.123 35.728 -26.650 1.00 22.10 86 LYS B C 1
ATOM 4423 O O . LYS B 1 74 ? -18.666 34.713 -26.241 1.00 21.83 86 LYS B O 1
ATOM 4429 N N . HIS B 1 75 ? -18.498 36.353 -27.771 1.00 22.32 87 HIS B N 1
ATOM 4430 C CA . HIS B 1 75 ? -19.238 35.701 -28.848 1.00 22.37 87 HIS B CA 1
ATOM 4431 C C . HIS B 1 75 ? -18.227 34.961 -29.715 1.00 21.52 87 HIS B C 1
ATOM 4432 O O . HIS B 1 75 ? -17.414 35.615 -30.358 1.00 21.74 87 HIS B O 1
ATOM 4439 N N . PRO B 1 76 ? -18.262 33.607 -29.790 1.00 20.42 88 PRO B N 1
ATOM 4440 C CA . PRO B 1 76 ? -17.234 32.835 -30.493 1.00 20.51 88 PRO B CA 1
ATOM 4441 C C . PRO B 1 76 ? -17.483 32.684 -32.001 1.00 19.48 88 PRO B C 1
ATOM 4442 O O . PRO B 1 76 ? -16.796 31.912 -32.671 1.00 18.61 88 PRO B O 1
ATOM 4446 N N . PHE B 1 77 ? -18.500 33.390 -32.500 1.00 19.56 89 PHE B N 1
ATOM 4447 C CA . PHE B 1 77 ? -18.914 33.343 -33.895 1.00 18.98 89 PHE B CA 1
ATOM 4448 C C . PHE B 1 77 ? -18.712 34.733 -34.514 1.00 17.52 89 PHE B C 1
ATOM 4449 O O . PHE B 1 77 ? -18.629 35.745 -33.792 1.00 16.06 89 PHE B O 1
ATOM 4457 N N . SER B 1 78 ? -18.628 34.761 -35.848 1.00 16.23 90 SER B N 1
ATOM 4458 C CA . SER B 1 78 ? -18.613 36.000 -36.617 1.00 15.60 90 SER B CA 1
ATOM 4459 C C . SER B 1 78 ? -19.065 35.699 -38.051 1.00 15.11 90 SER B C 1
ATOM 4460 O O . SER B 1 78 ? -19.585 34.611 -38.339 1.00 15.14 90 SER B O 1
ATOM 4463 N N . ALA B 1 79 ? -18.899 36.687 -38.935 1.00 14.65 91 ALA B N 1
ATOM 4464 C CA . ALA B 1 79 ? -19.344 36.608 -40.316 1.00 14.09 91 ALA B CA 1
ATOM 4465 C C . ALA B 1 79 ? -18.560 37.615 -41.158 1.00 13.88 91 ALA B C 1
ATOM 4466 O O . ALA B 1 79 ? -17.851 38.467 -40.612 1.00 14.33 91 ALA B O 1
ATOM 4468 N N . ALA B 1 80 ? -18.721 37.513 -42.483 1.00 13.56 92 ALA B N 1
ATOM 4469 C CA . ALA B 1 80 ? -17.961 38.300 -43.456 1.00 13.73 92 ALA B CA 1
ATOM 4470 C C . ALA B 1 80 ? -18.213 39.804 -43.257 1.00 13.81 92 ALA B C 1
ATOM 4471 O O . ALA B 1 80 ? -17.357 40.626 -43.584 1.00 14.02 92 ALA B O 1
ATOM 4473 N N . SER B 1 81 ? -19.392 40.147 -42.722 1.00 13.52 93 SER B N 1
ATOM 4474 C CA . SER B 1 81 ? -19.805 41.513 -42.432 1.00 13.74 93 SER B CA 1
ATOM 4475 C C . SER B 1 81 ? -18.893 42.146 -41.370 1.00 13.84 93 SER B C 1
ATOM 4476 O O . SER B 1 81 ? -18.502 43.300 -41.491 1.00 13.46 93 SER B O 1
ATOM 4479 N N . LYS B 1 82 ? -18.553 41.384 -40.326 1.00 13.95 94 LYS B N 1
ATOM 4480 C CA . LYS B 1 82 ? -17.668 41.883 -39.262 1.00 13.96 94 LYS B CA 1
ATOM 4481 C C . LYS B 1 82 ? -16.217 41.881 -39.770 1.00 13.69 94 LYS B C 1
ATOM 4482 O O . LYS B 1 82 ? -15.450 42.796 -39.498 1.00 14.37 94 LYS B O 1
ATOM 4488 N N . GLU B 1 83 ? -15.872 40.853 -40.540 1.00 12.94 95 GLU B N 1
ATOM 4489 C CA . GLU B 1 83 ? -14.590 40.785 -41.240 1.00 12.55 95 GLU B CA 1
ATOM 4490 C C . GLU B 1 83 ? -14.352 42.071 -42.045 1.00 12.36 95 GLU B C 1
ATOM 4491 O O . GLU B 1 83 ? -13.251 42.596 -42.042 1.00 12.16 95 GLU B O 1
ATOM 4497 N N . SER B 1 84 ? -15.396 42.562 -42.723 1.00 12.59 96 SER B N 1
ATOM 4498 C CA . SER B 1 84 ? -15.305 43.750 -43.580 1.00 12.95 96 SER B CA 1
ATOM 4499 C C . SER B 1 84 ? -14.918 44.989 -42.758 1.00 13.00 96 SER B C 1
ATOM 4500 O O . SER B 1 84 ? -14.104 45.792 -43.210 1.00 13.25 96 SER B O 1
ATOM 4503 N N . LEU B 1 85 ? -15.471 45.118 -41.542 1.00 13.24 97 LEU B N 1
ATOM 4504 C CA . LEU B 1 85 ? -15.150 46.250 -40.653 1.00 13.50 97 LEU B CA 1
ATOM 4505 C C . LEU B 1 85 ? -13.671 46.185 -40.233 1.00 13.09 97 LEU B C 1
ATOM 4506 O O . LEU B 1 85 ? -12.981 47.199 -40.231 1.00 12.86 97 LEU B O 1
ATOM 4511 N N . GLN B 1 86 ? -13.212 44.986 -39.872 1.00 13.18 98 GLN B N 1
ATOM 4512 C CA . GLN B 1 86 ? -11.832 44.740 -39.481 1.00 13.44 98 GLN B CA 1
ATOM 4513 C C . GLN B 1 86 ? -10.898 45.037 -40.657 1.00 13.62 98 GLN B C 1
ATOM 4514 O O . GLN B 1 86 ? -9.889 45.733 -40.493 1.00 15.10 98 GLN B O 1
ATOM 4520 N N . VAL B 1 87 ? -11.242 44.512 -41.837 1.00 14.12 99 VAL B N 1
ATOM 4521 C CA . VAL B 1 87 ? -10.411 44.661 -43.018 1.00 13.60 99 VAL B CA 1
ATOM 4522 C C . VAL B 1 87 ? -10.334 46.148 -43.408 1.00 14.34 99 VAL B C 1
ATOM 4523 O O . VAL B 1 87 ? -9.253 46.636 -43.734 1.00 13.53 99 VAL B O 1
ATOM 4527 N N . MET B 1 88 ? -11.463 46.865 -43.357 1.00 14.20 100 MET B N 1
ATOM 4528 C CA . MET B 1 88 ? -11.478 48.285 -43.708 1.00 15.41 100 MET B CA 1
ATOM 4529 C C . MET B 1 88 ? -10.546 49.077 -42.775 1.00 15.27 100 MET B C 1
ATOM 4530 O O . MET B 1 88 ? -9.818 49.967 -43.224 1.00 15.45 100 MET B O 1
ATOM 4535 N N . LEU B 1 89 ? -10.568 48.755 -41.474 1.00 15.46 101 LEU B N 1
ATOM 4536 C CA . LEU B 1 89 ? -9.681 49.407 -40.530 1.00 15.72 101 LEU B CA 1
ATOM 4537 C C . LEU B 1 89 ? -8.219 49.156 -40.934 1.00 15.27 101 LEU B C 1
ATOM 4538 O O . LEU B 1 89 ? -7.406 50.085 -40.955 1.00 15.25 101 LEU B O 1
ATOM 4543 N N . TYR B 1 90 ? -7.897 47.894 -41.235 1.00 14.45 102 TYR B N 1
ATOM 4544 C CA . TYR B 1 90 ? -6.535 47.500 -41.575 1.00 13.81 102 TYR B CA 1
ATOM 4545 C C . TYR B 1 90 ? -6.080 48.166 -42.882 1.00 14.05 102 TYR B C 1
ATOM 4546 O O . TYR B 1 90 ? -4.878 48.394 -43.065 1.00 14.18 102 TYR B O 1
ATOM 4555 N N . ALA B 1 91 ? -7.015 48.427 -43.803 1.00 13.97 103 ALA B N 1
ATOM 4556 C CA . ALA B 1 91 ? -6.699 49.145 -45.039 1.00 14.45 103 ALA B CA 1
ATOM 4557 C C . ALA B 1 91 ? -6.143 50.532 -44.692 1.00 15.31 103 ALA B C 1
ATOM 4558 O O . ALA B 1 91 ? -5.107 50.934 -45.230 1.00 16.72 103 ALA B O 1
ATOM 4560 N N . HIS B 1 92 ? -6.801 51.233 -43.762 1.00 14.92 104 HIS B N 1
ATOM 4561 C CA . HIS B 1 92 ? -6.357 52.559 -43.350 1.00 15.37 104 HIS B CA 1
ATOM 4562 C C . HIS B 1 92 ? -5.025 52.460 -42.600 1.00 15.37 104 HIS B C 1
ATOM 4563 O O . HIS B 1 92 ? -4.123 53.284 -42.816 1.00 15.17 104 HIS B O 1
ATOM 4570 N N . ALA B 1 93 ? -4.916 51.455 -41.726 1.00 15.07 105 ALA B N 1
ATOM 4571 C CA . ALA B 1 93 ? -3.748 51.259 -40.897 1.00 15.91 105 ALA B CA 1
ATOM 4572 C C . ALA B 1 93 ? -2.510 51.012 -41.767 1.00 16.17 105 ALA B C 1
ATOM 4573 O O . ALA B 1 93 ? -1.468 51.615 -41.525 1.00 17.17 105 ALA B O 1
ATOM 4575 N N . ILE B 1 94 ? -2.625 50.136 -42.773 1.00 16.42 106 ILE B N 1
ATOM 4576 C CA . ILE B 1 94 ? -1.467 49.756 -43.594 1.00 17.12 106 ILE B CA 1
ATOM 4577 C C . ILE B 1 94 ? -1.056 50.922 -44.514 1.00 17.76 106 ILE B C 1
ATOM 4578 O O . ILE B 1 94 ? 0.118 51.027 -44.871 1.00 18.06 106 ILE B O 1
ATOM 4583 N N . ALA B 1 95 ? -2.011 51.785 -44.881 1.00 17.65 107 ALA B N 1
ATOM 4584 C CA . ALA B 1 95 ? -1.744 52.981 -45.695 1.00 19.22 107 ALA B CA 1
ATOM 4585 C C . ALA B 1 95 ? -1.019 54.070 -44.882 1.00 20.90 107 ALA B C 1
ATOM 4586 O O . ALA B 1 95 ? -0.517 55.041 -45.454 1.00 22.01 107 ALA B O 1
ATOM 4588 N N . GLY B 1 96 ? -0.985 53.919 -43.554 1.00 20.98 108 GLY B N 1
ATOM 4589 C CA . GLY B 1 96 ? -0.239 54.815 -42.671 1.00 21.24 108 GLY B CA 1
ATOM 4590 C C . GLY B 1 96 ? -1.090 55.937 -42.099 1.00 21.28 108 GLY B C 1
ATOM 4591 O O . GLY B 1 96 ? -0.532 56.919 -41.599 1.00 22.29 108 GLY B O 1
ATOM 4592 N N . SER B 1 97 ? -2.423 55.789 -42.155 1.00 21.01 109 SER B N 1
ATOM 4593 C CA . SER B 1 97 ? -3.383 56.715 -41.529 1.00 21.14 109 SER B CA 1
ATOM 4594 C C . SER B 1 97 ? -3.042 56.925 -40.048 1.00 20.57 109 SER B C 1
ATOM 4595 O O . SER B 1 97 ? -2.922 55.967 -39.282 1.00 20.45 109 SER B O 1
ATOM 4598 N N . ALA B 1 98 ? -2.918 58.193 -39.651 1.00 20.35 110 ALA B N 1
ATOM 4599 C CA . ALA B 1 98 ? -2.604 58.560 -38.278 1.00 20.21 110 ALA B CA 1
ATOM 4600 C C . ALA B 1 98 ? -3.795 58.240 -37.363 1.00 19.71 110 ALA B C 1
ATOM 4601 O O . ALA B 1 98 ? -3.599 57.839 -36.215 1.00 18.94 110 ALA B O 1
ATOM 4603 N N . ASP B 1 99 ? -5.018 58.422 -37.877 1.00 20.09 111 ASP B N 1
ATOM 4604 C CA . ASP B 1 99 ? -6.243 58.133 -37.098 1.00 20.10 111 ASP B CA 1
ATOM 4605 C C . ASP B 1 99 ? -6.373 56.623 -36.871 1.00 18.94 111 ASP B C 1
ATOM 4606 O O . ASP B 1 99 ? -6.741 56.201 -35.773 1.00 17.37 111 ASP B O 1
ATOM 4611 N N . ALA B 1 100 ? -6.101 55.818 -37.912 1.00 17.91 112 ALA B N 1
ATOM 4612 C CA . ALA B 1 100 ? -6.125 54.363 -37.772 1.00 18.12 112 ALA B CA 1
ATOM 4613 C C . ALA B 1 100 ? -5.038 53.929 -36.778 1.00 18.64 112 ALA B C 1
ATOM 4614 O O . ALA B 1 100 ? -5.227 52.966 -36.039 1.00 19.23 112 ALA B O 1
ATOM 4616 N N . ALA B 1 101 ? -3.911 54.655 -36.754 1.00 18.59 113 ALA B N 1
ATOM 4617 C CA . ALA B 1 101 ? -2.809 54.371 -35.828 1.00 19.60 113 ALA B CA 1
ATOM 4618 C C . ALA B 1 101 ? -3.238 54.697 -34.391 1.00 19.94 113 ALA B C 1
ATOM 4619 O O . ALA B 1 101 ? -2.897 53.968 -33.462 1.00 20.02 113 ALA B O 1
ATOM 4621 N N . ARG B 1 102 ? -3.967 55.806 -34.227 1.00 20.68 114 ARG B N 1
ATOM 4622 C CA . ARG B 1 102 ? -4.531 56.223 -32.930 1.00 21.28 114 ARG B CA 1
ATOM 4623 C C . ARG B 1 102 ? -5.376 55.075 -32.355 1.00 21.32 114 ARG B C 1
ATOM 4624 O O . ARG B 1 102 ? -5.353 54.828 -31.151 1.00 20.98 114 ARG B O 1
ATOM 4632 N N . PHE B 1 103 ? -6.091 54.366 -33.238 1.00 21.16 115 PHE B N 1
ATOM 4633 C CA . PHE B 1 103 ? -6.907 53.206 -32.881 1.00 21.14 115 PHE B CA 1
ATOM 4634 C C . PHE B 1 103 ? -6.017 51.994 -32.586 1.00 21.22 115 PHE B C 1
ATOM 4635 O O . PHE B 1 103 ? -6.130 51.405 -31.516 1.00 21.31 115 PHE B O 1
ATOM 4643 N N . LEU B 1 104 ? -5.153 51.617 -33.538 1.00 21.71 116 LEU B N 1
ATOM 4644 C CA . LEU B 1 104 ? -4.473 50.293 -33.516 1.00 21.75 116 LEU B CA 1
ATOM 4645 C C . LEU B 1 104 ? -3.271 50.301 -32.566 1.00 22.10 116 LEU B C 1
ATOM 4646 O O . LEU B 1 104 ? -2.971 49.273 -31.947 1.00 20.32 116 LEU B O 1
ATOM 4651 N N . SER B 1 105 ? -2.569 51.437 -32.496 1.00 22.42 117 SER B N 1
ATOM 4652 C CA . SER B 1 105 ? -1.234 51.488 -31.886 1.00 23.39 117 SER B CA 1
ATOM 4653 C C . SER B 1 105 ? -0.929 52.919 -31.445 1.00 23.82 117 SER B C 1
ATOM 4654 O O . SER B 1 105 ? 0.004 53.545 -31.956 1.00 23.42 117 SER B O 1
ATOM 4657 N N . PRO B 1 106 ? -1.723 53.488 -30.508 1.00 24.11 118 PRO B N 1
ATOM 4658 C CA . PRO B 1 106 ? -1.676 54.925 -30.215 1.00 23.37 118 PRO B CA 1
ATOM 4659 C C . PRO B 1 106 ? -0.332 55.411 -29.658 1.00 23.10 118 PRO B C 1
ATOM 4660 O O . PRO B 1 106 ? 0.094 56.541 -29.948 1.00 22.79 118 PRO B O 1
ATOM 4664 N N . ASN B 1 107 ? 0.312 54.563 -28.855 1.00 24.11 119 ASN B N 1
ATOM 4665 C CA . ASN B 1 107 ? 1.536 54.928 -28.143 1.00 25.21 119 ASN B CA 1
ATOM 4666 C C . ASN B 1 107 ? 2.755 54.648 -29.027 1.00 24.89 119 ASN B C 1
ATOM 4667 O O . ASN B 1 107 ? 3.842 55.140 -28.724 1.00 23.13 119 ASN B O 1
ATOM 4672 N N . ASN B 1 108 ? 2.555 53.890 -30.119 1.00 24.00 120 ASN B N 1
ATOM 4673 C CA . ASN B 1 108 ? 3.584 53.638 -31.132 1.00 23.52 120 ASN B CA 1
ATOM 4674 C C . ASN B 1 108 ? 2.943 53.569 -32.521 1.00 22.64 120 ASN B C 1
ATOM 4675 O O . ASN B 1 108 ? 2.743 52.487 -33.084 1.00 22.03 120 ASN B O 1
ATOM 4680 N N . PRO B 1 109 ? 2.631 54.732 -33.131 1.00 21.75 121 PRO B N 1
ATOM 4681 C CA . PRO B 1 109 ? 1.928 54.767 -34.415 1.00 21.99 121 PRO B CA 1
ATOM 4682 C C . PRO B 1 109 ? 2.629 54.003 -35.549 1.00 22.05 121 PRO B C 1
ATOM 4683 O O . PRO B 1 109 ? 1.949 53.376 -36.370 1.00 20.37 121 PRO B O 1
ATOM 4687 N N . SER B 1 110 ? 3.971 54.050 -35.569 1.00 21.44 122 SER B N 1
ATOM 4688 C CA . SER B 1 110 ? 4.774 53.494 -36.649 1.00 20.98 122 SER B CA 1
ATOM 4689 C C . SER B 1 110 ? 4.518 51.986 -36.794 1.00 20.71 122 SER B C 1
ATOM 4690 O O . SER B 1 110 ? 4.730 51.443 -37.869 1.00 21.19 122 SER B O 1
ATOM 4693 N N . ALA B 1 111 ? 4.061 51.327 -35.717 1.00 21.11 123 ALA B N 1
ATOM 4694 C CA . ALA B 1 111 ? 3.843 49.868 -35.708 1.00 21.45 123 ALA B CA 1
ATOM 4695 C C . ALA B 1 111 ? 2.494 49.479 -36.342 1.00 21.68 123 ALA B C 1
ATOM 4696 O O . ALA B 1 111 ? 2.292 48.302 -36.643 1.00 21.33 123 ALA B O 1
ATOM 4698 N N . ALA B 1 112 ? 1.585 50.447 -36.538 1.00 21.59 124 ALA B N 1
ATOM 4699 C CA . ALA B 1 112 ? 0.191 50.169 -36.965 1.00 21.28 124 ALA B CA 1
ATOM 4700 C C . ALA B 1 112 ? 0.162 49.413 -38.294 1.00 21.65 124 ALA B C 1
ATOM 4701 O O . ALA B 1 112 ? -0.608 48.464 -38.444 1.00 21.15 124 ALA B O 1
ATOM 4703 N N . PRO B 1 113 ? 0.966 49.810 -39.310 1.00 21.36 125 PRO B N 1
ATOM 4704 C CA . PRO B 1 113 ? 0.993 49.101 -40.588 1.00 21.08 125 PRO B CA 1
ATOM 4705 C C . PRO B 1 113 ? 1.398 47.628 -40.448 1.00 21.03 125 PRO B C 1
ATOM 4706 O O . PRO B 1 113 ? 0.764 46.760 -41.052 1.00 19.67 125 PRO B O 1
ATOM 4710 N N . GLY B 1 114 ? 2.446 47.372 -39.655 1.00 21.58 126 GLY B N 1
ATOM 4711 C CA . GLY B 1 114 ? 2.955 46.020 -39.388 1.00 20.63 126 GLY B CA 1
ATOM 4712 C C . GLY B 1 114 ? 1.931 45.147 -38.674 1.00 20.13 126 GLY B C 1
ATOM 4713 O O . GLY B 1 114 ? 1.803 43.957 -38.973 1.00 19.70 126 GLY B O 1
ATOM 4714 N N . ILE B 1 115 ? 1.208 45.729 -37.713 1.00 19.20 127 ILE B N 1
ATOM 4715 C CA . ILE B 1 115 ? 0.186 44.994 -36.970 1.00 19.66 127 ILE B CA 1
ATOM 4716 C C . ILE B 1 115 ? -0.915 44.555 -37.952 1.00 19.18 127 ILE B C 1
ATOM 4717 O O . ILE B 1 115 ? -1.276 43.366 -37.992 1.00 18.08 127 ILE B O 1
ATOM 4722 N N . ALA B 1 116 ? -1.390 45.491 -38.782 1.00 18.07 128 ALA B N 1
ATOM 4723 C CA . ALA B 1 116 ? -2.413 45.197 -39.795 1.00 18.29 128 ALA B CA 1
ATOM 4724 C C . ALA B 1 116 ? -1.920 44.105 -40.757 1.00 18.58 128 ALA B C 1
ATOM 4725 O O . ALA B 1 116 ? -2.664 43.181 -41.101 1.00 16.43 128 ALA B O 1
ATOM 4727 N N . ALA B 1 117 ? -0.651 44.213 -41.177 1.00 18.65 129 ALA B N 1
ATOM 4728 C CA . ALA B 1 117 ? -0.076 43.306 -42.158 1.00 19.33 129 ALA B CA 1
ATOM 4729 C C . ALA B 1 117 ? 0.001 41.891 -41.568 1.00 18.66 129 ALA B C 1
ATOM 4730 O O . ALA B 1 117 ? -0.404 40.938 -42.205 1.00 20.20 129 ALA B O 1
ATOM 4732 N N . SER B 1 118 ? 0.511 41.789 -40.340 1.00 18.27 130 SER B N 1
ATOM 4733 C CA . SER B 1 118 ? 0.649 40.519 -39.623 1.00 17.83 130 SER B CA 1
ATOM 4734 C C . SER B 1 118 ? -0.712 39.813 -39.469 1.00 16.97 130 SER B C 1
ATOM 4735 O O . SER B 1 118 ? -0.839 38.640 -39.787 1.00 16.75 130 SER B O 1
ATOM 4738 N N . ILE B 1 119 ? -1.725 40.528 -38.974 1.00 16.43 131 ILE B N 1
ATOM 4739 C CA . ILE B 1 119 ? -3.038 39.915 -38.728 1.00 15.51 131 ILE B CA 1
ATOM 4740 C C . ILE B 1 119 ? -3.657 39.475 -40.062 1.00 15.44 131 ILE B C 1
ATOM 4741 O O . ILE B 1 119 ? -4.204 38.371 -40.153 1.00 16.08 131 ILE B O 1
ATOM 4746 N N . MET B 1 120 ? -3.540 40.315 -41.099 1.00 15.34 132 MET B N 1
ATOM 4747 C CA . MET B 1 120 ? -4.133 40.021 -42.413 1.00 15.89 132 MET B CA 1
ATOM 4748 C C . MET B 1 120 ? -3.425 38.830 -43.068 1.00 16.62 132 MET B C 1
ATOM 4749 O O . MET B 1 120 ? -4.031 38.102 -43.840 1.00 15.27 132 MET B O 1
ATOM 4754 N N . ASP B 1 121 ? -2.134 38.653 -42.765 1.00 18.18 133 ASP B N 1
ATOM 4755 C CA . ASP B 1 121 ? -1.394 37.501 -43.239 1.00 19.27 133 ASP B CA 1
ATOM 4756 C C . ASP B 1 121 ? -1.980 36.244 -42.597 1.00 17.97 133 ASP B C 1
ATOM 4757 O O . ASP B 1 121 ? -2.355 35.300 -43.285 1.00 17.64 133 ASP B O 1
ATOM 4762 N N . THR B 1 122 ? -2.063 36.270 -41.263 1.00 18.17 134 THR B N 1
ATOM 4763 C CA . THR B 1 122 ? -2.615 35.174 -40.462 1.00 18.05 134 THR B CA 1
ATOM 4764 C C . THR B 1 122 ? -4.053 34.875 -40.911 1.00 17.83 134 THR B C 1
ATOM 4765 O O . THR B 1 122 ? -4.432 33.715 -41.081 1.00 17.05 134 THR B O 1
ATOM 4769 N N . LYS B 1 123 ? -4.841 35.936 -41.104 1.00 17.70 135 LYS B N 1
ATOM 4770 C CA . LYS B 1 123 ? -6.251 35.825 -41.494 1.00 16.90 135 LYS B CA 1
ATOM 4771 C C . LYS B 1 123 ? -6.375 35.074 -42.822 1.00 16.48 135 LYS B C 1
ATOM 4772 O O . LYS B 1 123 ? -7.221 34.207 -42.950 1.00 16.11 135 LYS B O 1
ATOM 4778 N N . LEU B 1 124 ? -5.544 35.441 -43.805 1.00 16.39 136 LEU B N 1
ATOM 4779 C CA . LEU B 1 124 ? -5.610 34.835 -45.132 1.00 17.56 136 LEU B CA 1
ATOM 4780 C C . LEU B 1 124 ? -5.366 33.320 -45.027 1.00 16.65 136 LEU B C 1
ATOM 4781 O O . LEU B 1 124 ? -6.069 32.526 -45.649 1.00 15.69 136 LEU B O 1
ATOM 4786 N N . GLN B 1 125 ? -4.332 32.944 -44.268 1.00 17.08 137 GLN B N 1
ATOM 4787 C CA . GLN B 1 125 ? -4.002 31.536 -44.042 1.00 17.64 137 GLN B CA 1
ATOM 4788 C C . GLN B 1 125 ? -5.267 30.804 -43.561 1.00 16.53 137 GLN B C 1
ATOM 4789 O O . GLN B 1 125 ? -5.599 29.741 -44.065 1.00 16.40 137 GLN B O 1
ATOM 4795 N N . THR B 1 126 ? -5.980 31.412 -42.606 1.00 15.85 138 THR B N 1
ATOM 4796 C CA . THR B 1 126 ? -7.208 30.844 -42.032 1.00 16.45 138 THR B CA 1
ATOM 4797 C C . THR B 1 126 ? -8.299 30.722 -43.108 1.00 16.28 138 THR B C 1
ATOM 4798 O O . THR B 1 126 ? -8.983 29.683 -43.197 1.00 16.28 138 THR B O 1
ATOM 4802 N N . TYR B 1 127 ? -8.467 31.771 -43.926 1.00 15.44 139 TYR B N 1
ATOM 4803 C CA . TYR B 1 127 ? -9.446 31.759 -45.019 1.00 15.28 139 TYR B CA 1
ATOM 4804 C C . TYR B 1 127 ? -9.173 30.573 -45.951 1.00 15.04 139 TYR B C 1
ATOM 4805 O O . TYR B 1 127 ? -10.105 29.927 -46.404 1.00 14.60 139 TYR B O 1
ATOM 4814 N N . LEU B 1 128 ? -7.883 30.328 -46.234 1.00 15.20 140 LEU B N 1
ATOM 4815 C CA . LEU B 1 128 ? -7.457 29.322 -47.207 1.00 15.86 140 LEU B CA 1
ATOM 4816 C C . LEU B 1 128 ? -7.655 27.903 -46.647 1.00 15.56 140 LEU B C 1
ATOM 4817 O O . LEU B 1 128 ? -8.056 27.012 -47.391 1.00 15.88 140 LEU B O 1
ATOM 4822 N N . ARG B 1 129 ? -7.391 27.705 -45.352 1.00 15.19 141 ARG B N 1
ATOM 4823 C CA . ARG B 1 129 ? -7.638 26.412 -44.678 1.00 15.36 141 ARG B CA 1
ATOM 4824 C C . ARG B 1 129 ? -9.140 26.091 -44.711 1.00 14.97 141 ARG B C 1
ATOM 4825 O O . ARG B 1 129 ? -9.541 24.944 -44.919 1.00 15.87 141 ARG B O 1
ATOM 4833 N N . PHE B 1 130 ? -9.969 27.117 -44.517 1.00 14.50 142 PHE B N 1
ATOM 4834 C CA . PHE B 1 130 ? -11.424 26.962 -44.549 1.00 14.49 142 PHE B CA 1
ATOM 4835 C C . PHE B 1 130 ? -11.882 26.567 -45.957 1.00 15.50 142 PHE B C 1
ATOM 4836 O O . PHE B 1 130 ? -12.759 25.731 -46.108 1.00 15.76 142 PHE B O 1
ATOM 4844 N N . ASN B 1 131 ? -11.293 27.193 -46.984 1.00 16.37 143 ASN B N 1
ATOM 4845 C CA . ASN B 1 131 ? -11.647 26.907 -48.360 1.00 17.11 143 ASN B CA 1
ATOM 4846 C C . ASN B 1 131 ? -11.321 25.446 -48.717 1.00 17.35 143 ASN B C 1
ATOM 4847 O O . ASN B 1 131 ? -12.097 24.785 -49.413 1.00 16.83 143 ASN B O 1
ATOM 4852 N N . GLU B 1 132 ? -10.161 24.967 -48.257 1.00 17.75 144 GLU B N 1
ATOM 4853 C CA . GLU B 1 132 ? -9.694 23.608 -48.508 1.00 19.68 144 GLU B CA 1
ATOM 4854 C C . GLU B 1 132 ? -10.644 22.592 -47.866 1.00 17.86 144 GLU B C 1
ATOM 4855 O O . GLU B 1 132 ? -10.953 21.581 -48.469 1.00 19.68 144 GLU B O 1
ATOM 4861 N N . THR B 1 133 ? -11.079 22.863 -46.632 1.00 16.49 145 THR B N 1
ATOM 4862 C CA . THR B 1 133 ? -11.916 21.946 -45.865 1.00 15.87 145 THR B CA 1
ATOM 4863 C C . THR B 1 133 ? -13.374 22.035 -46.343 1.00 15.89 145 THR B C 1
ATOM 4864 O O . THR B 1 133 ? -14.092 21.016 -46.361 1.00 15.41 145 THR B O 1
ATOM 4868 N N . TYR B 1 134 ? -13.809 23.246 -46.714 1.00 14.97 146 TYR B N 1
ATOM 4869 C CA . TYR B 1 134 ? -15.192 23.505 -47.145 1.00 14.81 146 TYR B CA 1
ATOM 4870 C C . TYR B 1 134 ? -15.187 24.166 -48.521 1.00 14.47 146 TYR B C 1
ATOM 4871 O O . TYR B 1 134 ? -15.578 25.325 -48.667 1.00 14.54 146 TYR B O 1
ATOM 4880 N N . PRO B 1 135 ? -14.765 23.442 -49.585 1.00 14.29 147 PRO B N 1
ATOM 4881 C CA . PRO B 1 135 ? -14.644 24.030 -50.921 1.00 13.93 147 PRO B CA 1
ATOM 4882 C C . PRO B 1 135 ? -15.989 24.430 -51.546 1.00 13.75 147 PRO B C 1
ATOM 4883 O O . PRO B 1 135 ? -16.010 25.268 -52.453 1.00 15.24 147 PRO B O 1
ATOM 4887 N N . GLY B 1 136 ? -17.085 23.856 -51.046 1.00 13.89 148 GLY B N 1
ATOM 4888 C CA . GLY B 1 136 ? -18.443 24.114 -51.533 1.00 13.88 148 GLY B CA 1
ATOM 4889 C C . GLY B 1 136 ? -18.895 25.566 -51.362 1.00 14.30 148 GLY B C 1
ATOM 4890 O O . GLY B 1 136 ? -19.844 26.011 -52.019 1.00 13.49 148 GLY B O 1
ATOM 4891 N N . PHE B 1 137 ? -18.239 26.307 -50.462 1.00 14.37 149 PHE B N 1
ATOM 4892 C CA . PHE B 1 137 ? -18.561 27.710 -50.223 1.00 14.79 149 PHE B CA 1
ATOM 4893 C C . PHE B 1 137 ? -18.001 28.597 -51.346 1.00 14.73 149 PHE B C 1
ATOM 4894 O O . PHE B 1 137 ? -18.339 29.780 -51.408 1.00 15.09 149 PHE B O 1
ATOM 4902 N N . GLY B 1 138 ? -17.122 28.036 -52.190 1.00 14.48 150 GLY B N 1
ATOM 4903 C CA . GLY B 1 138 ? -16.602 28.722 -53.376 1.00 14.31 150 GLY B CA 1
ATOM 4904 C C . GLY B 1 138 ? -15.769 29.946 -53.029 1.00 14.12 150 GLY B C 1
ATOM 4905 O O . GLY B 1 138 ? -15.713 30.874 -53.804 1.00 13.93 150 GLY B O 1
ATOM 4906 N N . GLY B 1 139 ? -15.141 29.934 -51.847 1.00 13.87 151 GLY B N 1
ATOM 4907 C CA . GLY B 1 139 ? -14.253 30.993 -51.394 1.00 13.31 151 GLY B CA 1
ATOM 4908 C C . GLY B 1 139 ? -14.960 32.065 -50.577 1.00 12.61 151 GLY B C 1
ATOM 4909 O O . GLY B 1 139 ? -14.300 32.958 -50.061 1.00 12.44 151 GLY B O 1
ATOM 4910 N N . PHE B 1 140 ? -16.283 31.942 -50.425 1.00 12.06 152 PHE B N 1
ATOM 4911 C CA . PHE B 1 140 ? -17.108 32.823 -49.610 1.00 11.88 152 PHE B CA 1
ATOM 4912 C C . PHE B 1 140 ? -17.198 32.281 -48.176 1.00 12.50 152 PHE B C 1
ATOM 4913 O O . PHE B 1 140 ? -16.894 31.105 -47.918 1.00 11.11 152 PHE B O 1
ATOM 4921 N N . LEU B 1 141 ? -17.627 33.149 -47.247 1.00 12.98 153 LEU B N 1
ATOM 4922 C CA . LEU B 1 141 ? -17.718 32.768 -45.842 1.00 13.59 153 LEU B CA 1
ATOM 4923 C C . LEU B 1 141 ? -19.177 32.738 -45.397 1.00 13.96 153 LEU B C 1
ATOM 4924 O O . LEU B 1 141 ? -19.925 33.676 -45.649 1.00 14.16 153 LEU B O 1
ATOM 4929 N N . PRO B 1 142 ? -19.597 31.666 -44.690 1.00 14.67 154 PRO B N 1
ATOM 4930 C CA . PRO B 1 142 ? -20.860 31.659 -43.964 1.00 14.89 154 PRO B CA 1
ATOM 4931 C C . PRO B 1 142 ? -20.652 32.375 -42.622 1.00 15.02 154 PRO B C 1
ATOM 4932 O O . PRO B 1 142 ? -19.580 32.901 -42.386 1.00 15.92 154 PRO B O 1
ATOM 4936 N N . TRP B 1 143 ? -21.654 32.345 -41.745 1.00 15.43 155 TRP B N 1
ATOM 4937 C CA . TRP B 1 143 ? -21.412 32.604 -40.331 1.00 15.99 155 TRP B CA 1
ATOM 4938 C C . TRP B 1 143 ? -20.558 31.459 -39.787 1.00 15.82 155 TRP B C 1
ATOM 4939 O O . TRP B 1 143 ? -20.840 30.291 -40.063 1.00 15.71 155 TRP B O 1
ATOM 4950 N N . PHE B 1 144 ? -19.484 31.803 -39.071 1.00 15.47 156 PHE B N 1
ATOM 4951 C CA . PHE B 1 144 ? -18.461 30.828 -38.703 1.00 15.06 156 PHE B CA 1
ATOM 4952 C C . PHE B 1 144 ? -18.159 30.923 -37.201 1.00 14.84 156 PHE B C 1
ATOM 4953 O O . PHE B 1 144 ? -18.394 31.944 -36.572 1.00 14.80 156 PHE B O 1
ATOM 4961 N N . THR B 1 145 ? -17.638 29.821 -36.657 1.00 15.31 157 THR B N 1
ATOM 4962 C CA . THR B 1 145 ? -17.069 29.760 -35.318 1.00 15.52 157 THR B CA 1
ATOM 4963 C C . THR B 1 145 ? -15.563 30.008 -35.451 1.00 15.47 157 THR B C 1
ATOM 4964 O O . THR B 1 145 ? -14.908 29.309 -36.222 1.00 15.97 157 THR B O 1
ATOM 4968 N N . SER B 1 146 ? -15.039 31.004 -34.734 1.00 15.24 158 SER B N 1
ATOM 4969 C CA . SER B 1 146 ? -13.652 31.441 -34.905 1.00 16.40 158 SER B CA 1
ATOM 4970 C C . SER B 1 146 ? -12.807 31.207 -33.641 1.00 17.27 158 SER B C 1
ATOM 4971 O O . SER B 1 146 ? -11.628 31.605 -33.602 1.00 17.34 158 SER B O 1
ATOM 4974 N N . SER B 1 147 ? -13.388 30.534 -32.635 1.00 18.20 159 SER B N 1
ATOM 4975 C CA . SER B 1 147 ? -12.746 30.342 -31.319 1.00 19.20 159 SER B CA 1
ATOM 4976 C C . SER B 1 147 ? -11.623 29.297 -31.366 1.00 19.69 159 SER B C 1
ATOM 4977 O O . SER B 1 147 ? -10.793 29.267 -30.484 1.00 20.26 159 SER B O 1
ATOM 4980 N N . SER B 1 148 ? -11.607 28.436 -32.389 1.00 20.77 160 SER B N 1
ATOM 4981 C CA . SER B 1 148 ? -10.513 27.476 -32.587 1.00 21.70 160 SER B CA 1
ATOM 4982 C C . SER B 1 148 ? -9.666 27.910 -33.785 1.00 21.64 160 SER B C 1
ATOM 4983 O O . SER B 1 148 ? -10.050 28.820 -34.532 1.00 20.99 160 SER B O 1
ATOM 4986 N N . GLN B 1 149 ? -8.506 27.264 -33.957 1.00 21.24 161 GLN B N 1
ATOM 4987 C CA . GLN B 1 149 ? -7.543 27.690 -34.962 1.00 20.95 161 GLN B CA 1
ATOM 4988 C C . GLN B 1 149 ? -8.172 27.604 -36.364 1.00 20.33 161 GLN B C 1
ATOM 4989 O O . GLN B 1 149 ? -7.994 28.513 -37.173 1.00 20.64 161 GLN B O 1
ATOM 4995 N N . ASP B 1 150 ? -8.906 26.522 -36.645 1.00 19.47 162 ASP B N 1
ATOM 4996 C CA . ASP B 1 150 ? -9.588 26.361 -37.926 1.00 20.36 162 ASP B CA 1
ATOM 4997 C C . ASP B 1 150 ? -11.030 26.856 -37.804 1.00 18.94 162 ASP B C 1
ATOM 4998 O O . ASP B 1 150 ? -11.690 26.588 -36.808 1.00 18.62 162 ASP B O 1
ATOM 5003 N N . LEU B 1 151 ? -11.504 27.537 -38.851 1.00 17.78 163 LEU B N 1
ATOM 5004 C CA . LEU B 1 151 ? -12.910 27.929 -38.974 1.00 18.14 163 LEU B CA 1
ATOM 5005 C C . LEU B 1 151 ? -13.785 26.697 -39.219 1.00 17.87 163 LEU B C 1
ATOM 5006 O O . LEU B 1 151 ? -13.398 25.789 -39.948 1.00 19.43 163 LEU B O 1
ATOM 5011 N N . THR B 1 152 ? -14.977 26.722 -38.624 1.00 17.56 164 THR B N 1
ATOM 5012 C CA . THR B 1 152 ? -16.098 25.871 -38.980 1.00 18.05 164 THR B CA 1
ATOM 5013 C C . THR B 1 152 ? -17.342 26.742 -39.134 1.00 17.81 164 THR B C 1
ATOM 5014 O O . THR B 1 152 ? -17.475 27.772 -38.464 1.00 16.65 164 THR B O 1
ATOM 5018 N N . PRO B 1 153 ? -18.300 26.373 -40.016 1.00 18.05 165 PRO B N 1
ATOM 5019 C CA . PRO B 1 153 ? -19.583 27.073 -40.050 1.00 18.69 165 PRO B CA 1
ATOM 5020 C C . PRO B 1 153 ? -20.258 26.905 -38.684 1.00 18.80 165 PRO B C 1
ATOM 5021 O O . PRO B 1 153 ? -20.086 25.880 -38.051 1.00 18.77 165 PRO B O 1
ATOM 5025 N N . THR B 1 154 ? -21.002 27.915 -38.230 1.00 20.15 166 THR B N 1
ATOM 5026 C CA . THR B 1 154 ? -21.903 27.687 -37.101 1.00 20.29 166 THR B CA 1
ATOM 5027 C C . THR B 1 154 ? -22.885 26.601 -37.550 1.00 20.59 166 THR B C 1
ATOM 5028 O O . THR B 1 154 ? -23.037 26.354 -38.756 1.00 18.36 166 THR B O 1
ATOM 5032 N N . TRP B 1 155 ? -23.505 25.918 -36.587 1.00 22.23 167 TRP B N 1
ATOM 5033 C CA . TRP B 1 155 ? -24.376 24.785 -36.909 1.00 22.91 167 TRP B CA 1
ATOM 5034 C C . TRP B 1 155 ? -25.457 25.240 -37.891 1.00 21.81 167 TRP B C 1
ATOM 5035 O O . TRP B 1 155 ? -25.728 24.575 -38.885 1.00 20.88 167 TRP B O 1
ATOM 5046 N N . ASP B 1 156 ? -26.031 26.408 -37.603 1.00 22.76 168 ASP B N 1
ATOM 5047 C CA . ASP B 1 156 ? -27.167 26.948 -38.325 1.00 23.42 168 ASP B CA 1
ATOM 5048 C C . ASP B 1 156 ? -26.784 27.275 -39.776 1.00 21.08 168 ASP B C 1
ATOM 5049 O O . ASP B 1 156 ? -27.650 27.360 -40.629 1.00 19.64 168 ASP B O 1
ATOM 5054 N N . TRP B 1 157 ? -25.484 27.465 -40.041 1.00 19.14 169 TRP B N 1
ATOM 5055 C CA . TRP B 1 157 ? -25.012 27.970 -41.324 1.00 18.16 169 TRP B CA 1
ATOM 5056 C C . TRP B 1 157 ? -24.198 26.925 -42.095 1.00 17.91 169 TRP B C 1
ATOM 5057 O O . TRP B 1 157 ? -23.589 27.258 -43.104 1.00 17.35 169 TRP B O 1
ATOM 5068 N N . ASN B 1 158 ? -24.236 25.662 -41.653 1.00 16.97 170 ASN B N 1
ATOM 5069 C CA . ASN B 1 158 ? -23.797 24.564 -42.493 1.00 17.05 170 ASN B CA 1
ATOM 5070 C C . ASN B 1 158 ? -24.564 24.656 -43.816 1.00 16.21 170 ASN B C 1
ATOM 5071 O O . ASN B 1 158 ? -25.779 24.809 -43.818 1.00 15.02 170 ASN B O 1
ATOM 5076 N N . ASN B 1 159 ? -23.834 24.606 -44.935 1.00 16.76 171 ASN B N 1
ATOM 5077 C CA . ASN B 1 159 ? -24.438 24.486 -46.265 1.00 17.38 171 ASN B CA 1
ATOM 5078 C C . ASN B 1 159 ? -25.305 25.712 -46.601 1.00 17.14 171 ASN B C 1
ATOM 5079 O O . ASN B 1 159 ? -26.273 25.603 -47.362 1.00 16.45 171 ASN B O 1
ATOM 5084 N N . ARG B 1 160 ? -24.964 26.871 -46.031 1.00 16.56 172 ARG B N 1
ATOM 5085 C CA . ARG B 1 160 ? -25.717 28.116 -46.241 1.00 17.34 172 ARG B CA 1
ATOM 5086 C C . ARG B 1 160 ? -24.715 29.264 -46.321 1.00 16.23 172 ARG B C 1
ATOM 5087 O O . ARG B 1 160 ? -23.823 29.337 -45.482 1.00 15.68 172 ARG B O 1
ATOM 5095 N N . VAL B 1 161 ? -24.869 30.144 -47.320 1.00 15.85 173 VAL B N 1
ATOM 5096 C CA . VAL B 1 161 ? -23.917 31.225 -47.497 1.00 15.87 173 VAL B CA 1
ATOM 5097 C C . VAL B 1 161 ? -24.663 32.509 -47.861 1.00 15.71 173 VAL B C 1
ATOM 5098 O O . VAL B 1 161 ? -25.495 32.518 -48.768 1.00 15.52 173 VAL B O 1
ATOM 5102 N N . PRO B 1 162 ? -24.406 33.628 -47.138 1.00 15.16 174 PRO B N 1
ATOM 5103 C CA . PRO B 1 162 ? -25.109 34.885 -47.363 1.00 15.09 174 PRO B CA 1
ATOM 5104 C C . PRO B 1 162 ? -24.351 35.807 -48.328 1.00 15.28 174 PRO B C 1
ATOM 5105 O O . PRO B 1 162 ? -23.133 36.037 -48.166 1.00 15.50 174 PRO B O 1
ATOM 5109 N N . GLY B 1 163 ? -25.070 36.326 -49.325 1.00 14.73 175 GLY B N 1
ATOM 5110 C CA . GLY B 1 163 ? -24.484 37.218 -50.315 1.00 15.05 175 GLY B CA 1
ATOM 5111 C C . GLY B 1 163 ? -24.156 38.589 -49.733 1.00 14.62 175 GLY B C 1
ATOM 5112 O O . GLY B 1 163 ? -23.119 39.147 -50.036 1.00 14.75 175 GLY B O 1
ATOM 5113 N N . LEU B 1 164 ? -25.046 39.111 -48.882 1.00 14.67 176 LEU B N 1
ATOM 5114 C CA . LEU B 1 164 ? -24.932 40.470 -48.327 1.00 15.13 176 LEU B CA 1
ATOM 5115 C C . LEU B 1 164 ? -23.575 40.642 -47.635 1.00 15.14 176 LEU B C 1
ATOM 5116 O O . LEU B 1 164 ? -22.824 41.574 -47.946 1.00 15.44 176 LEU B O 1
ATOM 5121 N N . ASP B 1 165 ? -23.282 39.741 -46.694 1.00 15.19 177 ASP B N 1
ATOM 5122 C CA . ASP B 1 165 ? -22.108 39.847 -45.830 1.00 15.08 177 ASP B CA 1
ATOM 5123 C C . ASP B 1 165 ? -20.831 39.746 -46.673 1.00 14.57 177 ASP B C 1
ATOM 5124 O O . ASP B 1 165 ? -19.842 40.431 -46.410 1.00 13.67 177 ASP B O 1
ATOM 5129 N N . ASN B 1 166 ? -20.853 38.858 -47.668 1.00 14.22 178 ASN B N 1
ATOM 5130 C CA . ASN B 1 166 ? -19.683 38.616 -48.509 1.00 13.99 178 ASN B CA 1
ATOM 5131 C C . ASN B 1 166 ? -19.430 39.829 -49.418 1.00 13.79 178 ASN B C 1
ATOM 5132 O O . ASN B 1 166 ? -18.279 40.201 -49.657 1.00 14.06 178 ASN B O 1
ATOM 5137 N N . GLY B 1 167 ? -20.502 40.461 -49.899 1.00 13.37 179 GLY B N 1
ATOM 5138 C CA . GLY B 1 167 ? -20.379 41.682 -50.687 1.00 13.88 179 GLY B CA 1
ATOM 5139 C C . GLY B 1 167 ? -19.599 42.767 -49.950 1.00 13.98 179 GLY B C 1
ATOM 5140 O O . GLY B 1 167 ? -18.737 43.453 -50.538 1.00 13.94 179 GLY B O 1
ATOM 5141 N N . GLU B 1 168 ? -19.866 42.890 -48.645 1.00 13.84 180 GLU B N 1
ATOM 5142 C CA . GLU B 1 168 ? -19.180 43.859 -47.779 1.00 14.02 180 GLU B CA 1
ATOM 5143 C C . GLU B 1 168 ? -17.695 43.491 -47.669 1.00 14.20 180 GLU B C 1
ATOM 5144 O O . GLU B 1 168 ? -16.829 44.362 -47.826 1.00 13.60 180 GLU B O 1
ATOM 5150 N N . LEU B 1 169 ? -17.408 42.207 -47.425 1.00 13.06 181 LEU B N 1
ATOM 5151 C CA . LEU B 1 169 ? -16.040 41.742 -47.248 1.00 13.44 181 LEU B CA 1
ATOM 5152 C C . LEU B 1 169 ? -15.230 41.990 -48.525 1.00 13.34 181 LEU B C 1
ATOM 5153 O O . LEU B 1 169 ? -14.091 42.467 -48.462 1.00 13.87 181 LEU B O 1
ATOM 5158 N N . LEU B 1 170 ? -15.810 41.639 -49.679 1.00 13.90 182 LEU B N 1
ATOM 5159 C CA . LEU B 1 170 ? -15.084 41.643 -50.947 1.00 13.91 182 LEU B CA 1
ATOM 5160 C C . LEU B 1 170 ? -14.582 43.052 -51.290 1.00 13.95 182 LEU B C 1
ATOM 5161 O O . LEU B 1 170 ? -13.403 43.224 -51.663 1.00 13.33 182 LEU B O 1
ATOM 5166 N N . TRP B 1 171 ? -15.442 44.064 -51.135 1.00 13.58 183 TRP B N 1
ATOM 5167 C CA . TRP B 1 171 ? -15.017 45.444 -51.435 1.00 13.87 183 TRP B CA 1
ATOM 5168 C C . TRP B 1 171 ? -14.025 45.952 -50.376 1.00 13.71 183 TRP B C 1
ATOM 5169 O O . TRP B 1 171 ? -13.154 46.761 -50.687 1.00 13.37 183 TRP B O 1
ATOM 5180 N N . ALA B 1 172 ? -14.132 45.449 -49.136 1.00 13.72 184 ALA B N 1
ATOM 5181 C CA . ALA B 1 172 ? -13.179 45.795 -48.089 1.00 13.83 184 ALA B CA 1
ATOM 5182 C C . ALA B 1 172 ? -11.780 45.280 -48.458 1.00 13.63 184 ALA B C 1
ATOM 5183 O O . ALA B 1 172 ? -10.804 46.015 -48.340 1.00 14.20 184 ALA B O 1
ATOM 5185 N N . VAL B 1 173 ? -11.704 44.020 -48.913 1.00 13.59 185 VAL B N 1
ATOM 5186 C CA . VAL B 1 173 ? -10.448 43.376 -49.330 1.00 13.09 185 VAL B CA 1
ATOM 5187 C C . VAL B 1 173 ? -9.868 44.114 -50.549 1.00 13.35 185 VAL B C 1
ATOM 5188 O O . VAL B 1 173 ? -8.654 44.310 -50.649 1.00 13.18 185 VAL B O 1
ATOM 5192 N N . TYR B 1 174 ? -10.746 44.476 -51.483 1.00 13.70 186 TYR B N 1
ATOM 5193 C CA . TYR B 1 174 ? -10.443 45.286 -52.670 1.00 15.11 186 TYR B CA 1
ATOM 5194 C C . TYR B 1 174 ? -9.709 46.571 -52.248 1.00 15.88 186 TYR B C 1
ATOM 5195 O O . TYR B 1 174 ? -8.648 46.910 -52.816 1.00 16.81 186 TYR B O 1
ATOM 5204 N N . ALA B 1 175 ? -10.248 47.251 -51.227 1.00 15.24 187 ALA B N 1
ATOM 5205 C CA . ALA B 1 175 ? -9.660 48.483 -50.667 1.00 15.65 187 ALA B CA 1
ATOM 5206 C C . ALA B 1 175 ? -8.296 48.205 -50.023 1.00 16.12 187 ALA B C 1
ATOM 5207 O O . ALA B 1 175 ? -7.345 48.972 -50.225 1.00 16.54 187 ALA B O 1
ATOM 5209 N N . PHE B 1 176 ? -8.226 47.127 -49.230 1.00 16.16 188 PHE B N 1
ATOM 5210 C CA . PHE B 1 176 ? -7.028 46.781 -48.498 1.00 16.76 188 PHE B CA 1
ATOM 5211 C C . PHE B 1 176 ? -5.883 46.523 -49.486 1.00 17.05 188 PHE B C 1
ATOM 5212 O O . PHE B 1 176 ? -4.751 46.949 -49.251 1.00 17.67 188 PHE B O 1
ATOM 5220 N N . ILE B 1 177 ? -6.197 45.803 -50.567 1.00 16.77 189 ILE B N 1
ATOM 5221 C CA . ILE B 1 177 ? -5.230 45.465 -51.611 1.00 17.83 189 ILE B CA 1
ATOM 5222 C C . ILE B 1 177 ? -4.619 46.759 -52.162 1.00 18.03 189 ILE B C 1
ATOM 5223 O O . ILE B 1 177 ? -3.392 46.876 -52.249 1.00 17.81 189 ILE B O 1
ATOM 5228 N N . GLN B 1 178 ? -5.477 47.718 -52.526 1.00 18.15 190 GLN B N 1
ATOM 5229 C CA . GLN B 1 178 ? -5.028 49.002 -53.049 1.00 19.15 190 GLN B CA 1
ATOM 5230 C C . GLN B 1 178 ? -4.148 49.701 -52.001 1.00 19.40 190 GLN B C 1
ATOM 5231 O O . GLN B 1 178 ? -3.078 50.207 -52.345 1.00 18.54 190 GLN B O 1
ATOM 5237 N N . ALA B 1 179 ? -4.599 49.712 -50.737 1.00 18.05 191 ALA B N 1
ATOM 5238 C CA . ALA B 1 179 ? -3.874 50.400 -49.671 1.00 18.54 191 ALA B CA 1
ATOM 5239 C C . ALA B 1 179 ? -2.468 49.798 -49.520 1.00 19.15 191 ALA B C 1
ATOM 5240 O O . ALA B 1 179 ? -1.493 50.533 -49.433 1.00 18.65 191 ALA B O 1
ATOM 5242 N N . ALA B 1 180 ? -2.387 48.459 -49.495 1.00 18.97 192 ALA B N 1
ATOM 5243 C CA . ALA B 1 180 ? -1.133 47.748 -49.307 1.00 19.03 192 ALA B CA 1
ATOM 5244 C C . ALA B 1 180 ? -0.170 48.062 -50.461 1.00 19.83 192 ALA B C 1
ATOM 5245 O O . ALA B 1 180 ? 1.028 48.268 -50.240 1.00 19.47 192 ALA B O 1
ATOM 5247 N N . GLU B 1 181 ? -0.706 48.111 -51.684 1.00 20.90 193 GLU B N 1
ATOM 5248 C CA . GLU B 1 181 ? 0.090 48.324 -52.882 1.00 22.46 193 GLU B CA 1
ATOM 5249 C C . GLU B 1 181 ? 0.538 49.793 -52.976 1.00 24.47 193 GLU B C 1
ATOM 5250 O O . GLU B 1 181 ? 1.616 50.067 -53.508 1.00 25.90 193 GLU B O 1
ATOM 5256 N N . ASN B 1 182 ? -0.248 50.714 -52.402 1.00 24.03 194 ASN B N 1
ATOM 5257 C CA . ASN B 1 182 ? 0.076 52.146 -52.404 1.00 24.21 194 ASN B CA 1
ATOM 5258 C C . ASN B 1 182 ? 1.308 52.440 -51.528 1.00 24.96 194 ASN B C 1
ATOM 5259 O O . ASN B 1 182 ? 1.875 53.530 -51.646 1.00 24.74 194 ASN B O 1
ATOM 5264 N N . THR B 1 183 ? 1.703 51.503 -50.648 1.00 24.67 195 THR B N 1
ATOM 5265 C CA . THR B 1 183 ? 2.828 51.704 -49.732 1.00 24.80 195 THR B CA 1
ATOM 5266 C C . THR B 1 183 ? 4.177 51.532 -50.446 1.00 26.40 195 THR B C 1
ATOM 5267 O O . THR B 1 183 ? 5.191 52.013 -49.942 1.00 28.51 195 THR B O 1
ATOM 5271 N N . SER B 1 184 ? 4.186 50.796 -51.563 1.00 27.08 196 SER B N 1
ATOM 5272 C CA . SER B 1 184 ? 5.410 50.366 -52.264 1.00 29.22 196 SER B CA 1
ATOM 5273 C C . SER B 1 184 ? 6.332 49.525 -51.357 1.00 29.12 196 SER B C 1
ATOM 5274 O O . SER B 1 184 ? 7.497 49.334 -51.677 1.00 28.97 196 SER B O 1
ATOM 5277 N N . ASN B 1 185 ? 5.800 48.983 -50.255 1.00 28.42 197 ASN B N 1
ATOM 5278 C CA . ASN B 1 185 ? 6.544 48.086 -49.368 1.00 27.26 197 ASN B CA 1
ATOM 5279 C C . ASN B 1 185 ? 6.392 46.663 -49.925 1.00 27.47 197 ASN B C 1
ATOM 5280 O O . ASN B 1 185 ? 5.267 46.175 -50.054 1.00 24.76 197 ASN B O 1
ATOM 5285 N N . LYS B 1 186 ? 7.520 46.019 -50.257 1.00 26.86 198 LYS B N 1
ATOM 5286 C CA . LYS B 1 186 ? 7.525 44.755 -51.015 1.00 29.01 198 LYS B CA 1
ATOM 5287 C C . LYS B 1 186 ? 6.777 43.662 -50.237 1.00 26.75 198 LYS B C 1
ATOM 5288 O O . LYS B 1 186 ? 6.077 42.855 -50.832 1.00 25.29 198 LYS B O 1
ATOM 5294 N N . SER B 1 187 ? 6.977 43.651 -48.914 1.00 26.18 199 SER B N 1
ATOM 5295 C CA . SER B 1 187 ? 6.315 42.751 -47.981 1.00 26.42 199 SER B CA 1
ATOM 5296 C C . SER B 1 187 ? 4.789 42.914 -48.079 1.00 25.77 199 SER B C 1
ATOM 5297 O O . SER B 1 187 ? 4.052 41.934 -48.223 1.00 23.57 199 SER B O 1
ATOM 5300 N N . PHE B 1 188 ? 4.332 44.172 -48.016 1.00 24.24 200 PHE B N 1
ATOM 5301 C CA . PHE B 1 188 ? 2.918 44.515 -48.039 1.00 23.51 200 PHE B CA 1
ATOM 5302 C C . PHE B 1 188 ? 2.323 44.234 -49.422 1.00 23.66 200 PHE B C 1
ATOM 5303 O O . PHE B 1 188 ? 1.163 43.818 -49.512 1.00 24.18 200 PHE B O 1
ATOM 5311 N N . ILE B 1 189 ? 3.103 44.471 -50.487 1.00 23.33 201 ILE B N 1
ATOM 5312 C CA . ILE B 1 189 ? 2.655 44.202 -51.857 1.00 22.95 201 ILE B CA 1
ATOM 5313 C C . ILE B 1 189 ? 2.472 42.691 -52.044 1.00 22.56 201 ILE B C 1
ATOM 5314 O O . ILE B 1 189 ? 1.474 42.270 -52.638 1.00 22.76 201 ILE B O 1
ATOM 5319 N N . ASP B 1 190 ? 3.441 41.900 -51.567 1.00 22.39 202 ASP B N 1
ATOM 5320 C CA . ASP B 1 190 ? 3.356 40.429 -51.623 1.00 22.44 202 ASP B CA 1
ATOM 5321 C C . ASP B 1 190 ? 2.060 39.969 -50.937 1.00 20.69 202 ASP B C 1
ATOM 5322 O O . ASP B 1 190 ? 1.347 39.139 -51.480 1.00 18.49 202 ASP B O 1
ATOM 5327 N N . LEU B 1 191 ? 1.785 40.513 -49.739 1.00 20.05 203 LEU B N 1
ATOM 5328 C CA . LEU B 1 191 ? 0.570 40.186 -48.978 1.00 20.08 203 LEU B CA 1
ATOM 5329 C C . LEU B 1 191 ? -0.672 40.528 -49.815 1.00 20.18 203 LEU B C 1
ATOM 5330 O O . LEU B 1 191 ? -1.595 39.719 -49.912 1.00 20.55 203 LEU B O 1
ATOM 5335 N N . ALA B 1 192 ? -0.667 41.719 -50.423 1.00 20.08 204 ALA B N 1
ATOM 5336 C CA . ALA B 1 192 ? -1.766 42.214 -51.251 1.00 20.68 204 ALA B CA 1
ATOM 5337 C C . ALA B 1 192 ? -2.070 41.230 -52.387 1.00 20.46 204 ALA B C 1
ATOM 5338 O O . ALA B 1 192 ? -3.233 40.973 -52.690 1.00 20.02 204 ALA B O 1
ATOM 5340 N N . LYS B 1 193 ? -1.015 40.691 -53.008 1.00 21.34 205 LYS B N 1
ATOM 5341 C CA . LYS B 1 193 ? -1.156 39.813 -54.186 1.00 22.16 205 LYS B CA 1
ATOM 5342 C C . LYS B 1 193 ? -1.784 38.478 -53.776 1.00 20.00 205 LYS B C 1
ATOM 5343 O O . LYS B 1 193 ? -2.573 37.921 -54.522 1.00 19.82 205 LYS B O 1
ATOM 5349 N N . LYS B 1 194 ? -1.433 37.979 -52.589 1.00 19.13 206 LYS B N 1
ATOM 5350 C CA . LYS B 1 194 ? -2.047 36.757 -52.053 1.00 19.14 206 LYS B CA 1
ATOM 5351 C C . LYS B 1 194 ? -3.539 37.006 -51.783 1.00 18.00 206 LYS B C 1
ATOM 5352 O O . LYS B 1 194 ? -4.366 36.156 -52.070 1.00 17.12 206 LYS B O 1
ATOM 5358 N N . TRP B 1 195 ? -3.872 38.191 -51.254 1.00 16.72 207 TRP B N 1
ATOM 5359 C CA . TRP B 1 195 ? -5.269 38.558 -51.022 1.00 16.53 207 TRP B CA 1
ATOM 5360 C C . TRP B 1 195 ? -6.000 38.726 -52.356 1.00 16.83 207 TRP B C 1
ATOM 5361 O O . TRP B 1 195 ? -7.177 38.388 -52.444 1.00 17.25 207 TRP B O 1
ATOM 5372 N N . GLN B 1 196 ? -5.300 39.244 -53.373 1.00 17.71 208 GLN B N 1
ATOM 5373 C CA . GLN B 1 196 ? -5.867 39.431 -54.720 1.00 18.77 208 GLN B CA 1
ATOM 5374 C C . GLN B 1 196 ? -6.282 38.060 -55.285 1.00 18.11 208 GLN B C 1
ATOM 5375 O O . GLN B 1 196 ? -7.357 37.927 -55.883 1.00 18.02 208 GLN B O 1
ATOM 5381 N N . THR B 1 197 ? -5.441 37.048 -55.068 1.00 17.82 209 THR B N 1
ATOM 5382 C CA . THR B 1 197 ? -5.734 35.649 -55.470 1.00 17.30 209 THR B CA 1
ATOM 5383 C C . THR B 1 197 ? -7.024 35.165 -54.792 1.00 17.13 209 THR B C 1
ATOM 5384 O O . THR B 1 197 ? -7.893 34.586 -55.449 1.00 15.98 209 THR B O 1
ATOM 5388 N N . TRP B 1 198 ? -7.142 35.401 -53.476 1.00 16.54 210 TRP B N 1
ATOM 5389 C CA . TRP B 1 198 ? -8.321 34.982 -52.727 1.00 16.26 210 TRP B CA 1
ATOM 5390 C C . TRP B 1 198 ? -9.562 35.658 -53.331 1.00 15.97 210 TRP B C 1
ATOM 5391 O O . TRP B 1 198 ? -10.533 35.007 -53.689 1.00 15.05 210 TRP B O 1
ATOM 5402 N N . MET B 1 199 ? -9.484 36.984 -53.463 1.00 16.82 211 MET B N 1
ATOM 5403 C CA . MET B 1 199 ? -10.577 37.816 -53.961 1.00 17.29 211 MET B CA 1
ATOM 5404 C C . MET B 1 199 ? -10.975 37.396 -55.380 1.00 17.59 211 MET B C 1
ATOM 5405 O O . MET B 1 199 ? -12.171 37.289 -55.686 1.00 16.99 211 MET B O 1
ATOM 5410 N N . ASP B 1 200 ? -9.974 37.156 -56.236 1.00 17.22 212 ASP B N 1
ATOM 5411 C CA . ASP B 1 200 ? -10.192 36.812 -57.647 1.00 17.99 212 ASP B CA 1
ATOM 5412 C C . ASP B 1 200 ? -10.896 35.450 -57.773 1.00 17.45 212 ASP B C 1
ATOM 5413 O O . ASP B 1 200 ? -11.677 35.237 -58.708 1.00 17.32 212 ASP B O 1
ATOM 5418 N N . TYR B 1 201 ? -10.644 34.533 -56.833 1.00 17.11 213 TYR B N 1
ATOM 5419 C CA . TYR B 1 201 ? -11.284 33.212 -56.886 1.00 16.68 213 TYR B CA 1
ATOM 5420 C C . TYR B 1 201 ? -12.812 33.357 -56.757 1.00 16.70 213 TYR B C 1
ATOM 5421 O O . TYR B 1 201 ? -13.565 32.639 -57.432 1.00 16.12 213 TYR B O 1
ATOM 5430 N N . THR B 1 202 ? -13.272 34.302 -55.921 1.00 16.31 214 THR B N 1
ATOM 5431 C CA . THR B 1 202 ? -14.714 34.523 -55.715 1.00 16.86 214 THR B CA 1
ATOM 5432 C C . THR B 1 202 ? -15.397 34.939 -57.024 1.00 17.43 214 THR B C 1
ATOM 5433 O O . THR B 1 202 ? -16.580 34.651 -57.231 1.00 17.28 214 THR B O 1
ATOM 5437 N N . LYS B 1 203 ? -14.649 35.627 -57.898 1.00 18.34 215 LYS B N 1
ATOM 5438 C CA . LYS B 1 203 ? -15.177 36.105 -59.180 1.00 18.27 215 LYS B CA 1
ATOM 5439 C C . LYS B 1 203 ? -15.587 34.903 -60.044 1.00 18.62 215 LYS B C 1
ATOM 5440 O O . LYS B 1 203 ? -16.582 34.964 -60.781 1.00 19.54 215 LYS B O 1
ATOM 5446 N N . THR B 1 204 ? -14.845 33.796 -59.913 1.00 18.02 216 THR B N 1
ATOM 5447 C CA . THR B 1 204 ? -15.043 32.605 -60.742 1.00 18.09 216 THR B CA 1
ATOM 5448 C C . THR B 1 204 ? -16.263 31.788 -60.270 1.00 17.93 216 THR B C 1
ATOM 5449 O O . THR B 1 204 ? -16.798 31.010 -61.043 1.00 18.48 216 THR B O 1
ATOM 5453 N N . THR B 1 205 ? -16.702 31.972 -59.020 1.00 17.91 217 THR B N 1
ATOM 5454 C CA . THR B 1 205 ? -17.758 31.138 -58.415 1.00 18.44 217 THR B CA 1
ATOM 5455 C C . THR B 1 205 ? -19.053 31.934 -58.156 1.00 18.71 217 THR B C 1
ATOM 5456 O O . THR B 1 205 ? -20.115 31.319 -58.002 1.00 18.70 217 THR B O 1
ATOM 5460 N N . ALA B 1 206 ? -18.968 33.276 -58.109 1.00 17.96 218 ALA B N 1
ATOM 5461 C CA . ALA B 1 206 ? -20.047 34.151 -57.608 1.00 17.88 218 ALA B CA 1
ATOM 5462 C C . ALA B 1 206 ? -21.382 33.875 -58.317 1.00 17.70 218 ALA B C 1
ATOM 5463 O O . ALA B 1 206 ? -22.403 33.674 -57.655 1.00 17.97 218 ALA B O 1
ATOM 5465 N N . ALA B 1 207 ? -21.373 33.911 -59.655 1.00 17.47 219 ALA B N 1
ATOM 5466 C CA . ALA B 1 207 ? -22.598 33.758 -60.461 1.00 18.00 219 ALA B CA 1
ATOM 5467 C C . ALA B 1 207 ? -23.200 32.356 -60.268 1.00 18.02 219 ALA B C 1
ATOM 5468 O O . ALA B 1 207 ? -24.412 32.207 -60.077 1.00 17.75 219 ALA B O 1
ATOM 5470 N N . HIS B 1 208 ? -22.349 31.327 -60.331 1.00 19.04 220 HIS B N 1
ATOM 5471 C CA . HIS B 1 208 ? -22.795 29.945 -60.194 1.00 18.99 220 HIS B CA 1
ATOM 5472 C C . HIS B 1 208 ? -23.473 29.748 -58.831 1.00 19.04 220 HIS B C 1
ATOM 5473 O O . HIS B 1 208 ? -24.474 29.052 -58.732 1.00 19.30 220 HIS B O 1
ATOM 5480 N N . ILE B 1 209 ? -22.932 30.386 -57.786 1.00 18.10 221 ILE B N 1
ATOM 5481 C CA . ILE B 1 209 ? -23.438 30.194 -56.425 1.00 17.88 221 ILE B CA 1
ATOM 5482 C C . ILE B 1 209 ? -24.657 31.104 -56.166 1.00 17.72 221 ILE B C 1
ATOM 5483 O O . ILE B 1 209 ? -25.608 30.661 -55.535 1.00 16.68 221 ILE B O 1
ATOM 5488 N N . PHE B 1 210 ? -24.635 32.360 -56.635 1.00 17.32 222 PHE B N 1
ATOM 5489 C CA . PHE B 1 210 ? -25.613 33.358 -56.146 1.00 18.25 222 PHE B CA 1
ATOM 5490 C C . PHE B 1 210 ? -26.593 33.851 -57.219 1.00 18.33 222 PHE B C 1
ATOM 5491 O O . PHE B 1 210 ? -27.636 34.376 -56.864 1.00 17.72 222 PHE B O 1
ATOM 5499 N N . TYR B 1 211 ? -26.279 33.702 -58.509 1.00 20.05 223 TYR B N 1
ATOM 5500 C CA . TYR B 1 211 ? -27.150 34.277 -59.538 1.00 20.69 223 TYR B CA 1
ATOM 5501 C C . TYR B 1 211 ? -28.104 33.214 -60.086 1.00 20.68 223 TYR B C 1
ATOM 5502 O O . TYR B 1 211 ? -27.682 32.317 -60.797 1.00 20.21 223 TYR B O 1
ATOM 5511 N N . GLN B 1 212 ? -29.396 33.379 -59.775 1.00 21.11 224 GLN B N 1
ATOM 5512 C CA . GLN B 1 212 ? -30.460 32.453 -60.170 1.00 22.26 224 GLN B CA 1
ATOM 5513 C C . GLN B 1 212 ? -30.895 32.712 -61.618 1.00 23.16 224 GLN B C 1
ATOM 5514 O O . GLN B 1 212 ? -31.335 31.792 -62.298 1.00 24.92 224 GLN B O 1
ATOM 5520 N N . GLY B 1 213 ? -30.817 33.973 -62.057 1.00 23.57 225 GLY B N 1
ATOM 5521 C CA . GLY B 1 213 ? -31.232 34.390 -63.399 1.00 23.18 225 GLY B CA 1
ATOM 5522 C C . GLY B 1 213 ? -32.337 35.428 -63.332 1.00 22.67 225 GLY B C 1
ATOM 5523 O O . GLY B 1 213 ? -32.987 35.568 -62.291 1.00 21.25 225 GLY B O 1
ATOM 5524 N N . GLU B 1 214 ? -32.535 36.153 -64.443 1.00 22.19 226 GLU B N 1
ATOM 5525 C CA . GLU B 1 214 ? -33.584 37.175 -64.587 1.00 22.52 226 GLU B CA 1
ATOM 5526 C C . GLU B 1 214 ? -33.452 38.239 -63.488 1.00 19.94 226 GLU B C 1
ATOM 5527 O O . GLU B 1 214 ? -34.448 38.746 -62.982 1.00 19.07 226 GLU B O 1
ATOM 5533 N N . GLY B 1 215 ? -32.206 38.552 -63.128 1.00 19.14 227 GLY B N 1
ATOM 5534 C CA . GLY B 1 215 ? -31.887 39.623 -62.199 1.00 18.88 227 GLY B CA 1
ATOM 5535 C C . GLY B 1 215 ? -32.034 39.220 -60.742 1.00 17.95 227 GLY B C 1
ATOM 5536 O O . GLY B 1 215 ? -31.880 40.076 -59.870 1.00 16.58 227 GLY B O 1
ATOM 5537 N N . LYS B 1 216 ? -32.311 37.935 -60.469 1.00 17.83 228 LYS B N 1
ATOM 5538 C CA . LYS B 1 216 ? -32.564 37.469 -59.111 1.00 19.00 228 LYS B CA 1
ATOM 5539 C C . LYS B 1 216 ? -31.262 36.919 -58.526 1.00 19.09 228 LYS B C 1
ATOM 5540 O O . LYS B 1 216 ? -30.649 36.017 -59.104 1.00 19.76 228 LYS B O 1
ATOM 5546 N N . VAL B 1 217 ? -30.864 37.473 -57.374 1.00 18.16 229 VAL B N 1
ATOM 5547 C CA . VAL B 1 217 ? -29.627 37.091 -56.682 1.00 18.36 229 VAL B CA 1
ATOM 5548 C C . VAL B 1 217 ? -30.020 36.561 -55.301 1.00 18.51 229 VAL B C 1
ATOM 5549 O O . VAL B 1 217 ? -30.680 37.272 -54.556 1.00 19.23 229 VAL B O 1
ATOM 5553 N N . CYS B 1 218 ? -29.627 35.320 -54.973 1.00 17.55 230 CYS B N 1
ATOM 5554 C CA . CYS B 1 218 ? -29.969 34.721 -53.677 1.00 17.48 230 CYS B CA 1
ATOM 5555 C C . CYS B 1 218 ? -29.468 35.598 -52.524 1.00 17.62 230 CYS B C 1
ATOM 5556 O O . CYS B 1 218 ? -28.300 35.982 -52.495 1.00 17.58 230 CYS B O 1
ATOM 5559 N N . ALA B 1 219 ? -30.350 35.883 -51.561 1.00 17.99 231 ALA B N 1
ATOM 5560 C CA . ALA B 1 219 ? -29.927 36.476 -50.279 1.00 18.08 231 ALA B CA 1
ATOM 5561 C C . ALA B 1 219 ? -29.073 35.446 -49.526 1.00 17.93 231 ALA B C 1
ATOM 5562 O O . ALA B 1 219 ? -27.994 35.763 -49.012 1.00 17.95 231 ALA B O 1
ATOM 5564 N N . VAL B 1 220 ? -29.576 34.207 -49.489 1.00 17.19 232 VAL B N 1
ATOM 5565 C CA . VAL B 1 220 ? -28.878 33.065 -48.914 1.00 17.23 232 VAL B CA 1
ATOM 5566 C C . VAL B 1 220 ? -28.940 31.928 -49.933 1.00 16.67 232 VAL B C 1
ATOM 5567 O O . VAL B 1 220 ? -30.011 31.605 -50.434 1.00 16.62 232 VAL B O 1
ATOM 5571 N N . THR B 1 221 ? -27.772 31.368 -50.263 1.00 16.57 233 THR B N 1
ATOM 5572 C CA . THR B 1 221 ? -27.688 30.207 -51.130 1.00 16.86 233 THR B CA 1
ATOM 5573 C C . THR B 1 221 ? -27.549 28.951 -50.265 1.00 17.25 233 THR B C 1
ATOM 5574 O O . THR B 1 221 ? -26.729 28.905 -49.353 1.00 17.14 233 THR B O 1
ATOM 5578 N N . ASP B 1 222 ? -28.379 27.950 -50.569 1.00 17.83 234 ASP B N 1
ATOM 5579 C CA . ASP B 1 222 ? -28.308 26.625 -49.963 1.00 17.97 234 ASP B CA 1
ATOM 5580 C C . ASP B 1 222 ? -27.408 25.751 -50.832 1.00 17.32 234 ASP B C 1
ATOM 5581 O O . ASP B 1 222 ? -27.635 25.623 -52.025 1.00 18.43 234 ASP B O 1
ATOM 5586 N N . ILE B 1 223 ? -26.366 25.208 -50.204 1.00 16.77 235 ILE B N 1
ATOM 5587 C CA . ILE B 1 223 ? -25.360 24.379 -50.821 1.00 16.48 235 ILE B CA 1
ATOM 5588 C C . ILE B 1 223 ? -25.741 22.921 -50.547 1.00 17.01 235 ILE B C 1
ATOM 5589 O O . ILE B 1 223 ? -26.122 22.593 -49.434 1.00 16.22 235 ILE B O 1
ATOM 5594 N N . LYS B 1 224 ? -25.663 22.065 -51.570 1.00 18.57 236 LYS B N 1
ATOM 5595 C CA . LYS B 1 224 ? -25.997 20.659 -51.394 1.00 19.49 236 LYS B CA 1
ATOM 5596 C C . LYS B 1 224 ? -25.100 20.091 -50.296 1.00 18.72 236 LYS B C 1
ATOM 5597 O O . LYS B 1 224 ? -25.593 19.532 -49.332 1.00 18.47 236 LYS B O 1
ATOM 5603 N N . ASN B 1 225 ? -23.783 20.274 -50.454 1.00 18.77 237 ASN B N 1
ATOM 5604 C CA . ASN B 1 225 ? -22.831 19.757 -49.499 1.00 18.91 237 ASN B CA 1
ATOM 5605 C C . ASN B 1 225 ? -21.527 20.565 -49.588 1.00 18.16 237 ASN B C 1
ATOM 5606 O O . ASN B 1 225 ? -20.780 20.486 -50.559 1.00 18.96 237 ASN B O 1
ATOM 5611 N N . GLN B 1 226 ? -21.271 21.327 -48.527 1.00 17.39 238 GLN B N 1
ATOM 5612 C CA . GLN B 1 226 ? -20.117 22.220 -48.373 1.00 17.17 238 GLN B CA 1
ATOM 5613 C C . GLN B 1 226 ? -18.778 21.470 -48.525 1.00 17.64 238 GLN B C 1
ATOM 5614 O O . GLN B 1 226 ? -17.761 22.095 -48.852 1.00 17.48 238 GLN B O 1
ATOM 5620 N N . SER B 1 227 ? -18.771 20.149 -48.285 1.00 17.50 239 SER B N 1
ATOM 5621 C CA . SER B 1 227 ? -17.560 19.337 -48.402 1.00 17.98 239 SER B CA 1
ATOM 5622 C C . SER B 1 227 ? -17.197 19.082 -49.870 1.00 17.98 239 SER B C 1
ATOM 5623 O O . SER B 1 227 ? -16.036 18.810 -50.167 1.00 19.08 239 SER B O 1
ATOM 5626 N N . LEU B 1 228 ? -18.177 19.178 -50.773 1.00 18.51 240 LEU B N 1
ATOM 5627 C CA . LEU B 1 228 ? -17.964 18.925 -52.213 1.00 19.08 240 LEU B CA 1
ATOM 5628 C C . LEU B 1 228 ? -17.435 20.186 -52.885 1.00 19.48 240 LEU B C 1
ATOM 5629 O O . LEU B 1 228 ? -17.907 21.285 -52.585 1.00 19.92 240 LEU B O 1
ATOM 5634 N N . PRO B 1 229 ? -16.442 20.077 -53.804 1.00 19.63 241 PRO B N 1
ATOM 5635 C CA . PRO B 1 229 ? -16.051 21.205 -54.652 1.00 18.96 241 PRO B CA 1
ATOM 5636 C C . PRO B 1 229 ? -17.237 21.857 -55.378 1.00 19.36 241 PRO B C 1
ATOM 5637 O O . PRO B 1 229 ? -18.299 21.221 -55.559 1.00 18.42 241 PRO B O 1
ATOM 5641 N N . VAL B 1 230 ? -17.037 23.118 -55.797 1.00 19.04 242 VAL B N 1
ATOM 5642 C CA . VAL B 1 230 ? -18.079 23.921 -56.410 1.00 19.12 242 VAL B CA 1
ATOM 5643 C C . VAL B 1 230 ? -18.648 23.169 -57.619 1.00 19.94 242 VAL B C 1
ATOM 5644 O O . VAL B 1 230 ? -19.872 23.133 -57.812 1.00 18.66 242 VAL B O 1
ATOM 5648 N N . TYR B 1 231 ? -17.759 22.565 -58.416 1.00 20.65 243 TYR B N 1
ATOM 5649 C CA . TYR B 1 231 ? -18.154 21.943 -59.688 1.00 23.19 243 TYR B CA 1
ATOM 5650 C C . TYR B 1 231 ? -18.060 20.413 -59.615 1.00 22.80 243 TYR B C 1
ATOM 5651 O O . TYR B 1 231 ? -17.962 19.756 -60.644 1.00 25.38 243 TYR B O 1
ATOM 5660 N N . HIS B 1 232 ? -18.134 19.847 -58.405 1.00 22.06 244 HIS B N 1
ATOM 5661 C CA . HIS B 1 232 ? -18.334 18.407 -58.239 1.00 21.15 244 HIS B CA 1
ATOM 5662 C C . HIS B 1 232 ? -19.665 18.036 -58.881 1.00 20.39 244 HIS B C 1
ATOM 5663 O O . HIS B 1 232 ? -20.633 18.783 -58.738 1.00 19.19 244 HIS B O 1
ATOM 5670 N N . PRO B 1 233 ? -19.755 16.897 -59.616 1.00 19.41 245 PRO B N 1
ATOM 5671 C CA . PRO B 1 233 ? -20.960 16.572 -60.379 1.00 18.92 245 PRO B CA 1
ATOM 5672 C C . PRO B 1 233 ? -22.274 16.559 -59.587 1.00 17.69 245 PRO B C 1
ATOM 5673 O O . PRO B 1 233 ? -23.329 16.710 -60.186 1.00 17.24 245 PRO B O 1
ATOM 5677 N N . GLU B 1 234 ? -22.190 16.379 -58.266 1.00 17.78 246 GLU B N 1
ATOM 5678 C CA . GLU B 1 234 ? -23.356 16.270 -57.396 1.00 17.53 246 GLU B CA 1
ATOM 5679 C C . GLU B 1 234 ? -23.667 17.579 -56.657 1.00 16.69 246 GLU B C 1
ATOM 5680 O O . GLU B 1 234 ? -24.760 17.723 -56.083 1.00 15.85 246 GLU B O 1
ATOM 5686 N N . GLN B 1 235 ? -22.730 18.528 -56.667 1.00 16.51 247 GLN B N 1
ATOM 5687 C CA . GLN B 1 235 ? -22.929 19.819 -56.003 1.00 16.52 247 GLN B CA 1
ATOM 5688 C C . GLN B 1 235 ? -24.065 20.576 -56.705 1.00 17.01 247 GLN B C 1
ATOM 5689 O O . GLN B 1 235 ? -24.155 20.578 -57.931 1.00 16.94 247 GLN B O 1
ATOM 5695 N N . THR B 1 236 ? -24.933 21.196 -55.904 1.00 17.02 248 THR B N 1
ATOM 5696 C CA . THR B 1 236 ? -25.970 22.094 -56.399 1.00 17.53 248 THR B CA 1
ATOM 5697 C C . THR B 1 236 ? -26.062 23.314 -55.479 1.00 17.43 248 THR B C 1
ATOM 5698 O O . THR B 1 236 ? -25.753 23.247 -54.277 1.00 17.01 248 THR B O 1
ATOM 5702 N N . TYR B 1 237 ? -26.516 24.421 -56.066 1.00 17.30 249 TYR B N 1
ATOM 5703 C CA . TYR B 1 237 ? -26.780 25.663 -55.362 1.00 16.97 249 TYR B CA 1
ATOM 5704 C C . TYR B 1 237 ? -28.206 26.112 -55.700 1.00 17.16 249 TYR B C 1
ATOM 5705 O O . TYR B 1 237 ? -28.627 26.015 -56.839 1.00 18.32 249 TYR B O 1
ATOM 5714 N N . ALA B 1 238 ? -28.950 26.553 -54.689 1.00 17.80 250 ALA B N 1
ATOM 5715 C CA . ALA B 1 238 ? -30.295 27.093 -54.866 1.00 18.02 250 ALA B CA 1
ATOM 5716 C C . ALA B 1 238 ? -30.525 28.219 -53.848 1.00 18.14 250 ALA B C 1
ATOM 5717 O O . ALA B 1 238 ? -30.016 28.174 -52.733 1.00 17.46 250 ALA B O 1
ATOM 5719 N N . CYS B 1 239 ? -31.288 29.240 -54.246 1.00 19.11 251 CYS B N 1
ATOM 5720 C CA . CYS B 1 239 ? -31.676 30.293 -53.306 1.00 19.96 251 CYS B CA 1
ATOM 5721 C C . CYS B 1 239 ? -32.547 29.691 -52.205 1.00 20.12 251 CYS B C 1
ATOM 5722 O O . CYS B 1 239 ? -33.337 28.797 -52.470 1.00 20.59 251 CYS B O 1
ATOM 5725 N N . GLU B 1 240 ? -32.360 30.182 -50.976 1.00 20.66 252 GLU B N 1
ATOM 5726 C CA . GLU B 1 240 ? -33.176 29.817 -49.846 1.00 21.78 252 GLU B CA 1
ATOM 5727 C C . GLU B 1 240 ? -34.466 30.641 -49.912 1.00 21.94 252 GLU B C 1
ATOM 5728 O O . GLU B 1 240 ? -34.423 31.874 -49.805 1.00 22.87 252 GLU B O 1
ATOM 5734 N N . GLY B 1 241 ? -35.595 29.957 -50.122 1.00 22.08 253 GLY B N 1
ATOM 5735 C CA . GLY B 1 241 ? -36.888 30.607 -50.319 1.00 23.16 253 GLY B CA 1
ATOM 5736 C C . GLY B 1 241 ? -36.870 31.548 -51.518 1.00 23.82 253 GLY B C 1
ATOM 5737 O O . GLY B 1 241 ? -36.203 31.276 -52.530 1.00 23.49 253 GLY B O 1
ATOM 5738 N N . THR B 1 242 ? -37.582 32.672 -51.390 1.00 24.93 254 THR B N 1
ATOM 5739 C CA . THR B 1 242 ? -37.702 33.661 -52.454 1.00 26.38 254 THR B CA 1
ATOM 5740 C C . THR B 1 242 ? -37.188 35.017 -51.953 1.00 26.74 254 THR B C 1
ATOM 5741 O O . THR B 1 242 ? -37.705 36.072 -52.352 1.00 26.84 254 THR B O 1
ATOM 5745 N N . SER B 1 243 ? -36.149 34.973 -51.108 1.00 25.57 255 SER B N 1
ATOM 5746 C CA . SER B 1 243 ? -35.454 36.158 -50.601 1.00 25.13 255 SER B CA 1
ATOM 5747 C C . SER B 1 243 ? -34.263 36.462 -51.515 1.00 22.80 255 SER B C 1
ATOM 5748 O O . SER B 1 243 ? -33.329 35.667 -51.600 1.00 19.87 255 SER B O 1
ATOM 5751 N N . TYR B 1 244 ? -34.299 37.623 -52.174 1.00 21.14 256 TYR B N 1
ATOM 5752 C CA . TYR B 1 244 ? -33.280 38.028 -53.138 1.00 21.54 256 TYR B CA 1
ATOM 5753 C C . TYR B 1 244 ? -32.656 39.356 -52.700 1.00 20.47 256 TYR B C 1
ATOM 5754 O O . TYR B 1 244 ? -33.308 40.153 -52.047 1.00 19.67 256 TYR B O 1
ATOM 5763 N N . LEU B 1 245 ? -31.382 39.558 -53.059 1.00 19.43 257 LEU B N 1
ATOM 5764 C CA . LEU B 1 245 ? -30.722 40.854 -52.910 1.00 19.11 257 LEU B CA 1
ATOM 5765 C C . LEU B 1 245 ? -31.243 41.773 -54.019 1.00 18.50 257 LEU B C 1
ATOM 5766 O O . LEU B 1 245 ? -30.724 41.753 -55.138 1.00 18.33 257 LEU B O 1
ATOM 5771 N N . ASN B 1 246 ? -32.299 42.535 -53.709 1.00 18.00 258 ASN B N 1
ATOM 5772 C CA . ASN B 1 246 ? -32.978 43.329 -54.725 1.00 17.97 258 ASN B CA 1
ATOM 5773 C C . ASN B 1 246 ? -33.278 44.750 -54.224 1.00 17.37 258 ASN B C 1
ATOM 5774 O O . ASN B 1 246 ? -34.173 45.415 -54.783 1.00 17.24 258 ASN B O 1
ATOM 5779 N N . ASP B 1 247 ? -32.536 45.229 -53.214 1.00 15.82 259 ASP B N 1
ATOM 5780 C CA . ASP B 1 247 ? -32.830 46.543 -52.618 1.00 15.47 259 ASP B CA 1
ATOM 5781 C C . ASP B 1 247 ? -31.576 47.424 -52.558 1.00 15.49 259 ASP B C 1
ATOM 5782 O O . ASP B 1 247 ? -30.468 46.961 -52.802 1.00 14.46 259 ASP B O 1
ATOM 5787 N N . PRO B 1 248 ? -31.712 48.741 -52.255 1.00 15.42 260 PRO B N 1
ATOM 5788 C CA . PRO B 1 248 ? -30.569 49.655 -52.226 1.00 15.05 260 PRO B CA 1
ATOM 5789 C C . PRO B 1 248 ? -29.680 49.626 -50.973 1.00 14.59 260 PRO B C 1
ATOM 5790 O O . PRO B 1 248 ? -28.828 50.499 -50.844 1.00 14.58 260 PRO B O 1
ATOM 5794 N N . TYR B 1 249 ? -29.858 48.640 -50.081 1.00 13.46 261 TYR B N 1
ATOM 5795 C CA . TYR B 1 249 ? -29.157 48.632 -48.788 1.00 13.73 261 TYR B CA 1
ATOM 5796 C C . TYR B 1 249 ? -27.857 47.825 -48.960 1.00 13.87 261 TYR B C 1
ATOM 5797 O O . TYR B 1 249 ? -27.251 47.886 -50.031 1.00 12.78 261 TYR B O 1
ATOM 5806 N N . GLU B 1 250 ? -27.424 47.097 -47.923 1.00 13.90 262 GLU B N 1
ATOM 5807 C CA . GLU B 1 250 ? -26.049 46.594 -47.858 1.00 14.48 262 GLU B CA 1
ATOM 5808 C C . GLU B 1 250 ? -25.793 45.577 -48.971 1.00 14.17 262 GLU B C 1
ATOM 5809 O O . GLU B 1 250 ? -24.658 45.447 -49.442 1.00 14.32 262 GLU B O 1
ATOM 5815 N N . GLY B 1 251 ? -26.848 44.869 -49.387 1.00 13.84 263 GLY B N 1
ATOM 5816 C CA . GLY B 1 251 ? -26.742 43.815 -50.405 1.00 13.78 263 GLY B CA 1
ATOM 5817 C C . GLY B 1 251 ? -26.363 44.340 -51.782 1.00 13.28 263 GLY B C 1
ATOM 5818 O O . GLY B 1 251 ? -25.976 43.570 -52.654 1.00 13.60 263 GLY B O 1
ATOM 5819 N N . GLU B 1 252 ? -26.450 45.655 -51.989 1.00 13.56 264 GLU B N 1
ATOM 5820 C CA . GLU B 1 252 ? -26.146 46.260 -53.292 1.00 13.19 264 GLU B CA 1
ATOM 5821 C C . GLU B 1 252 ? -24.653 46.113 -53.613 1.00 13.11 264 GLU B C 1
ATOM 5822 O O . GLU B 1 252 ? -24.275 46.088 -54.785 1.00 12.78 264 GLU B O 1
ATOM 5828 N N . LEU B 1 253 ? -23.815 45.997 -52.577 1.00 12.99 265 LEU B N 1
ATOM 5829 C CA . LEU B 1 253 ? -22.381 45.773 -52.780 1.00 13.26 265 LEU B CA 1
ATOM 5830 C C . LEU B 1 253 ? -22.164 44.456 -53.538 1.00 13.76 265 LEU B C 1
ATOM 5831 O O . LEU B 1 253 ? -21.322 44.389 -54.432 1.00 13.70 265 LEU B O 1
ATOM 5836 N N . PHE B 1 254 ? -22.956 43.427 -53.218 1.00 14.85 266 PHE B N 1
ATOM 5837 C CA . PHE B 1 254 ? -22.804 42.127 -53.880 1.00 15.20 266 PHE B CA 1
ATOM 5838 C C . PHE B 1 254 ? -23.284 42.201 -55.336 1.00 15.49 266 PHE B C 1
ATOM 5839 O O . PHE B 1 254 ? -22.677 41.563 -56.205 1.00 15.78 266 PHE B O 1
ATOM 5847 N N . THR B 1 255 ? -24.358 42.962 -55.595 1.00 15.73 267 THR B N 1
ATOM 5848 C CA . THR B 1 255 ? -24.842 43.217 -56.962 1.00 16.13 267 THR B CA 1
ATOM 5849 C C . THR B 1 255 ? -23.671 43.667 -57.845 1.00 15.52 267 THR B C 1
ATOM 5850 O O . THR B 1 255 ? -23.452 43.116 -58.922 1.00 14.35 267 THR B O 1
ATOM 5854 N N . TRP B 1 256 ? -22.919 44.664 -57.369 1.00 15.34 268 TRP B N 1
ATOM 5855 C CA . TRP B 1 256 ? -21.777 45.220 -58.104 1.00 15.47 268 TRP B CA 1
ATOM 5856 C C . TRP B 1 256 ? -20.712 44.150 -58.347 1.00 15.98 268 TRP B C 1
ATOM 5857 O O . TRP B 1 256 ? -20.079 44.147 -59.414 1.00 15.79 268 TRP B O 1
ATOM 5868 N N . TRP B 1 257 ? -20.491 43.282 -57.346 1.00 15.90 269 TRP B N 1
ATOM 5869 C CA . TRP B 1 257 ? -19.515 42.209 -57.471 1.00 15.59 269 TRP B CA 1
ATOM 5870 C C . TRP B 1 257 ? -19.858 41.328 -58.682 1.00 15.99 269 TRP B C 1
ATOM 5871 O O . TRP B 1 257 ? -18.981 41.036 -59.514 1.00 15.18 269 TRP B O 1
ATOM 5882 N N . LEU B 1 258 ? -21.130 40.928 -58.776 1.00 15.69 270 LEU B N 1
ATOM 5883 C CA . LEU B 1 258 ? -21.647 40.125 -59.888 1.00 15.98 270 LEU B CA 1
ATOM 5884 C C . LEU B 1 258 ? -21.493 40.879 -61.216 1.00 16.29 270 LEU B C 1
ATOM 5885 O O . LEU B 1 258 ? -21.102 40.292 -62.226 1.00 17.68 270 LEU B O 1
ATOM 5890 N N . GLN B 1 259 ? -21.838 42.170 -61.219 1.00 16.42 271 GLN B N 1
ATOM 5891 C CA . GLN B 1 259 ? -21.866 42.964 -62.453 1.00 16.31 271 GLN B CA 1
ATOM 5892 C C . GLN B 1 259 ? -20.461 43.066 -63.053 1.00 16.08 271 GLN B C 1
ATOM 5893 O O . GLN B 1 259 ? -20.271 42.823 -64.235 1.00 17.28 271 GLN B O 1
ATOM 5899 N N . PHE B 1 260 ? -19.492 43.467 -62.233 1.00 15.39 272 PHE B N 1
ATOM 5900 C CA . PHE B 1 260 ? -18.147 43.744 -62.713 1.00 15.85 272 PHE B CA 1
ATOM 5901 C C . PHE B 1 260 ? -17.353 42.456 -62.964 1.00 16.33 272 PHE B C 1
ATOM 5902 O O . PHE B 1 260 ? -16.559 42.423 -63.895 1.00 17.11 272 PHE B O 1
ATOM 5910 N N . PHE B 1 261 ? -17.553 41.425 -62.136 1.00 16.27 273 PHE B N 1
ATOM 5911 C CA . PHE B 1 261 ? -16.602 40.311 -62.057 1.00 17.18 273 PHE B CA 1
ATOM 5912 C C . PHE B 1 261 ? -17.231 38.927 -62.282 1.00 17.17 273 PHE B C 1
ATOM 5913 O O . PHE B 1 261 ? -16.504 37.942 -62.350 1.00 16.59 273 PHE B O 1
ATOM 5921 N N . GLY B 1 262 ? -18.559 38.844 -62.400 1.00 17.18 274 GLY B N 1
ATOM 5922 C CA . GLY B 1 262 ? -19.249 37.570 -62.335 1.00 17.63 274 GLY B CA 1
ATOM 5923 C C . GLY B 1 262 ? -19.331 36.849 -63.675 1.00 18.04 274 GLY B C 1
ATOM 5924 O O . GLY B 1 262 ? -19.673 35.673 -63.700 1.00 18.51 274 GLY B O 1
ATOM 5925 N N . GLY B 1 263 ? -19.039 37.558 -64.778 1.00 18.73 275 GLY B N 1
ATOM 5926 C CA . GLY B 1 263 ? -19.156 37.038 -66.132 1.00 19.82 275 GLY B CA 1
ATOM 5927 C C . GLY B 1 263 ? -20.599 37.013 -66.620 1.00 21.34 275 GLY B C 1
ATOM 5928 O O . GLY B 1 263 ? -20.970 36.158 -67.437 1.00 22.30 275 GLY B O 1
ATOM 5929 N N . LEU B 1 264 ? -21.417 37.952 -66.133 1.00 21.21 276 LEU B N 1
ATOM 5930 C CA . LEU B 1 264 ? -22.824 38.059 -66.544 1.00 22.46 276 LEU B CA 1
ATOM 5931 C C . LEU B 1 264 ? -22.894 38.700 -67.937 1.00 23.46 276 LEU B C 1
ATOM 5932 O O . LEU B 1 264 ? -22.052 39.516 -68.278 1.00 23.66 276 LEU B O 1
ATOM 5937 N N . SER B 1 265 ? -23.924 38.350 -68.714 1.00 24.01 277 SER B N 1
ATOM 5938 C CA . SER B 1 265 ? -24.185 39.006 -70.001 1.00 25.63 277 SER B CA 1
ATOM 5939 C C . SER B 1 265 ? -24.664 40.444 -69.753 1.00 25.62 277 SER B C 1
ATOM 5940 O O . SER B 1 265 ? -25.052 40.796 -68.633 1.00 23.96 277 SER B O 1
ATOM 5943 N N . ASP B 1 266 ? -24.645 41.256 -70.814 1.00 25.78 278 ASP B N 1
ATOM 5944 C CA . ASP B 1 266 ? -25.160 42.627 -70.784 1.00 25.81 278 ASP B CA 1
ATOM 5945 C C . ASP B 1 266 ? -26.638 42.618 -70.377 1.00 24.70 278 ASP B C 1
ATOM 5946 O O . ASP B 1 266 ? -27.070 43.468 -69.587 1.00 24.01 278 ASP B O 1
ATOM 5951 N N . ALA B 1 267 ? -27.395 41.639 -70.897 1.00 23.21 279 ALA B N 1
ATOM 5952 C CA . ALA B 1 267 ? -28.820 41.493 -70.616 1.00 22.34 279 ALA B CA 1
ATOM 5953 C C . ALA B 1 267 ? -29.043 41.130 -69.139 1.00 22.89 279 ALA B C 1
ATOM 5954 O O . ALA B 1 267 ? -30.040 41.550 -68.534 1.00 23.41 279 ALA B O 1
ATOM 5956 N N . ASP B 1 268 ? -28.131 40.335 -68.567 1.00 22.16 280 ASP B N 1
ATOM 5957 C CA . ASP B 1 268 ? -28.235 39.916 -67.175 1.00 22.37 280 ASP B CA 1
ATOM 5958 C C . ASP B 1 268 ? -27.939 41.106 -66.250 1.00 22.15 280 ASP B C 1
ATOM 5959 O O . ASP B 1 268 ? -28.600 41.259 -65.222 1.00 20.40 280 ASP B O 1
ATOM 5964 N N . ILE B 1 269 ? -26.954 41.937 -66.625 1.00 22.11 281 ILE B N 1
ATOM 5965 C CA . ILE B 1 269 ? -26.611 43.158 -65.880 1.00 23.44 281 ILE B CA 1
ATOM 5966 C C . ILE B 1 269 ? -27.826 44.101 -65.870 1.00 23.43 281 ILE B C 1
ATOM 5967 O O . ILE B 1 269 ? -28.215 44.599 -64.814 1.00 24.17 281 ILE B O 1
ATOM 5972 N N . GLU B 1 270 ? -28.433 44.319 -67.042 1.00 24.14 282 GLU B N 1
ATOM 5973 C CA . GLU B 1 270 ? -29.650 45.130 -67.160 1.00 25.32 282 GLU B CA 1
ATOM 5974 C C . GLU B 1 270 ? -30.744 44.545 -66.255 1.00 23.38 282 GLU B C 1
ATOM 5975 O O . GLU B 1 270 ? -31.429 45.291 -65.548 1.00 21.39 282 GLU B O 1
ATOM 5981 N N . ALA B 1 271 ? -30.872 43.214 -66.255 1.00 21.44 283 ALA B N 1
ATOM 5982 C CA . ALA B 1 271 ? -31.874 42.505 -65.440 1.00 21.80 283 ALA B CA 1
ATOM 5983 C C . ALA B 1 271 ? -31.648 42.753 -63.940 1.00 21.32 283 ALA B C 1
ATOM 5984 O O . ALA B 1 271 ? -32.614 42.895 -63.203 1.00 22.81 283 ALA B O 1
ATOM 5986 N N . LEU B 1 272 ? -30.385 42.800 -63.493 1.00 20.81 284 LEU B N 1
ATOM 5987 C CA . LEU B 1 272 ? -30.059 43.034 -62.071 1.00 19.61 284 LEU B CA 1
ATOM 5988 C C . LEU B 1 272 ? -30.723 44.335 -61.615 1.00 18.83 284 LEU B C 1
ATOM 5989 O O . LEU B 1 272 ? -31.405 44.357 -60.599 1.00 18.38 284 LEU B O 1
ATOM 5994 N N . TRP B 1 273 ? -30.502 45.405 -62.387 1.00 17.88 285 TRP B N 1
ATOM 5995 C CA . TRP B 1 273 ? -30.941 46.743 -62.011 1.00 18.55 285 TRP B CA 1
ATOM 5996 C C . TRP B 1 273 ? -32.451 46.883 -62.210 1.00 19.25 285 TRP B C 1
ATOM 5997 O O . TRP B 1 273 ? -33.097 47.578 -61.442 1.00 19.04 285 TRP B O 1
ATOM 6008 N N . GLU B 1 274 ? -33.000 46.164 -63.197 1.00 20.32 286 GLU B N 1
ATOM 6009 C CA . GLU B 1 274 ? -34.428 46.196 -63.494 1.00 21.10 286 GLU B CA 1
ATOM 6010 C C . GLU B 1 274 ? -35.196 45.559 -62.333 1.00 20.73 286 GLU B C 1
ATOM 6011 O O . GLU B 1 274 ? -36.191 46.094 -61.878 1.00 20.68 286 GLU B O 1
ATOM 6017 N N . TYR B 1 275 ? -34.701 44.415 -61.849 1.00 21.01 287 TYR B N 1
ATOM 6018 C CA . TYR B 1 275 ? -35.340 43.698 -60.767 1.00 20.60 287 TYR B CA 1
ATOM 6019 C C . TYR B 1 275 ? -35.201 44.479 -59.448 1.00 19.48 287 TYR B C 1
ATOM 6020 O O . TYR B 1 275 ? -36.025 44.337 -58.550 1.00 18.51 287 TYR B O 1
ATOM 6029 N N . LYS B 1 276 ? -34.143 45.293 -59.338 1.00 18.44 288 LYS B N 1
ATOM 6030 C CA . LYS B 1 276 ? -33.863 46.095 -58.142 1.00 17.61 288 LYS B CA 1
ATOM 6031 C C . LYS B 1 276 ? -34.737 47.351 -58.109 1.00 17.58 288 LYS B C 1
ATOM 6032 O O . LYS B 1 276 ? -34.961 47.904 -57.033 1.00 16.83 288 LYS B O 1
ATOM 6038 N N . ARG B 1 277 ? -35.213 47.803 -59.279 1.00 19.05 289 ARG B N 1
ATOM 6039 C CA . ARG B 1 277 ? -35.752 49.170 -59.450 1.00 20.15 289 ARG B CA 1
ATOM 6040 C C . ARG B 1 277 ? -36.941 49.421 -58.522 1.00 19.06 289 ARG B C 1
ATOM 6041 O O . ARG B 1 277 ? -37.022 50.487 -57.920 1.00 16.77 289 ARG B O 1
ATOM 6049 N N . PRO B 1 278 ? -37.904 48.480 -58.372 1.00 20.09 290 PRO B N 1
ATOM 6050 C CA . PRO B 1 278 ? -39.070 48.724 -57.519 1.00 20.26 290 PRO B CA 1
ATOM 6051 C C . PRO B 1 278 ? -38.769 48.946 -56.023 1.00 19.85 290 PRO B C 1
ATOM 6052 O O . PRO B 1 278 ? -39.642 49.421 -55.298 1.00 19.73 290 PRO B O 1
ATOM 6056 N N . GLN B 1 279 ? -37.553 48.607 -55.568 1.00 19.30 291 GLN B N 1
ATOM 6057 C CA . GLN B 1 279 ? -37.167 48.763 -54.157 1.00 18.94 291 GLN B CA 1
ATOM 6058 C C . GLN B 1 279 ? -36.434 50.098 -53.927 1.00 18.43 291 GLN B C 1
ATOM 6059 O O . GLN B 1 279 ? -36.130 50.438 -52.773 1.00 18.85 291 GLN B O 1
ATOM 6065 N N . LEU B 1 280 ? -36.141 50.836 -55.008 1.00 17.92 292 LEU B N 1
ATOM 6066 C CA . LEU B 1 280 ? -35.564 52.173 -54.927 1.00 17.59 292 LEU B CA 1
ATOM 6067 C C . LEU B 1 280 ? -36.697 53.205 -55.048 1.00 17.90 292 LEU B C 1
ATOM 6068 O O . LEU B 1 280 ? -37.211 53.420 -56.145 1.00 17.54 292 LEU B O 1
ATOM 6073 N N . VAL B 1 281 ? -37.051 53.843 -53.923 1.00 17.36 293 VAL B N 1
ATOM 6074 C CA . VAL B 1 281 ? -38.281 54.626 -53.792 1.00 17.69 293 VAL B CA 1
ATOM 6075 C C . VAL B 1 281 ? -37.983 55.940 -53.054 1.00 17.27 293 VAL B C 1
ATOM 6076 O O . VAL B 1 281 ? -37.259 55.958 -52.052 1.00 16.54 293 VAL B O 1
ATOM 6080 N N . SER B 1 282 ? -38.569 57.033 -53.562 1.00 16.96 294 SER B N 1
ATOM 6081 C CA . SER B 1 282 ? -38.515 58.361 -52.948 1.00 17.42 294 SER B CA 1
ATOM 6082 C C . SER B 1 282 ? -39.716 58.534 -52.016 1.00 17.18 294 SER B C 1
ATOM 6083 O O . SER B 1 282 ? -40.843 58.304 -52.418 1.00 17.37 294 SER B O 1
ATOM 6086 N N . VAL B 1 283 ? -39.448 58.937 -50.772 1.00 17.19 295 VAL B N 1
ATOM 6087 C CA . VAL B 1 283 ? -40.477 59.245 -49.794 1.00 17.32 295 VAL B CA 1
ATOM 6088 C C . VAL B 1 283 ? -40.053 60.518 -49.063 1.00 16.87 295 VAL B C 1
ATOM 6089 O O . VAL B 1 283 ? -38.864 60.846 -48.989 1.00 15.71 295 VAL B O 1
ATOM 6093 N N . ASP B 1 284 ? -41.044 61.221 -48.513 1.00 15.90 296 ASP B N 1
ATOM 6094 C CA . ASP B 1 284 ? -40.814 62.455 -47.785 1.00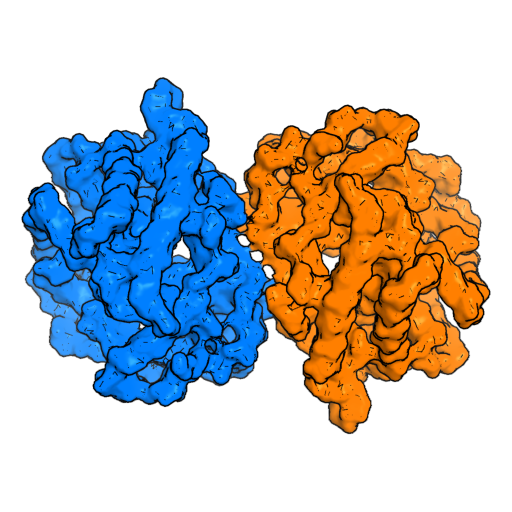 16.04 296 ASP B CA 1
ATOM 6095 C C . ASP B 1 284 ? -41.045 62.199 -46.294 1.00 15.72 296 ASP B C 1
ATOM 6096 O O . ASP B 1 284 ? -42.128 61.791 -45.891 1.00 14.70 296 ASP B O 1
ATOM 6101 N N . TYR B 1 285 ? -40.010 62.450 -45.488 1.00 14.83 297 TYR B N 1
ATOM 6102 C CA . TYR B 1 285 ? -40.155 62.522 -44.051 1.00 14.93 297 TYR B CA 1
ATOM 6103 C C . TYR B 1 285 ? -40.801 63.867 -43.683 1.00 15.64 297 TYR B C 1
ATOM 6104 O O . TYR B 1 285 ? -40.371 64.908 -44.135 1.00 15.13 297 TYR B O 1
ATOM 6113 N N . HIS B 1 286 ? -41.829 63.827 -42.833 1.00 16.46 298 HIS B N 1
ATOM 6114 C CA . HIS B 1 286 ? -42.526 65.031 -42.426 1.00 17.30 298 HIS B CA 1
ATOM 6115 C C . HIS B 1 286 ? -43.288 64.745 -41.134 1.00 17.12 298 HIS B C 1
ATOM 6116 O O . HIS B 1 286 ? -44.338 64.140 -41.177 1.00 16.76 298 HIS B O 1
ATOM 6123 N N . ILE B 1 287 ? -42.718 65.166 -40.002 1.00 16.96 299 ILE B N 1
ATOM 6124 C CA . ILE B 1 287 ? -43.348 65.008 -38.692 1.00 17.02 299 ILE B CA 1
ATOM 6125 C C . ILE B 1 287 ? -43.222 66.333 -37.936 1.00 17.38 299 ILE B C 1
ATOM 6126 O O . ILE B 1 287 ? -42.128 66.903 -37.848 1.00 17.03 299 ILE B O 1
ATOM 6131 N N . GLY B 1 288 ? -44.357 66.797 -37.398 1.00 17.95 300 GLY B N 1
ATOM 6132 C CA . GLY B 1 288 ? -44.464 68.119 -36.781 1.00 18.55 300 GLY B CA 1
ATOM 6133 C C . GLY B 1 288 ? -43.906 69.195 -37.694 1.00 18.65 300 GLY B C 1
ATOM 6134 O O . GLY B 1 288 ? -44.271 69.266 -38.860 1.00 18.19 300 GLY B O 1
ATOM 6135 N N . ASN B 1 289 ? -42.974 69.995 -37.166 1.00 20.57 301 ASN B N 1
ATOM 6136 C CA . ASN B 1 289 ? -42.400 71.131 -37.880 1.00 21.82 301 ASN B CA 1
ATOM 6137 C C . ASN B 1 289 ? -41.102 70.729 -38.600 1.00 21.03 301 ASN B C 1
ATOM 6138 O O . ASN B 1 289 ? -40.353 71.596 -39.017 1.00 20.53 301 ASN B O 1
ATOM 6143 N N . VAL B 1 290 ? -40.860 69.422 -38.773 1.00 20.49 302 VAL B N 1
ATOM 6144 C CA . VAL B 1 290 ? -39.664 68.948 -39.461 1.00 19.94 302 VAL B CA 1
ATOM 6145 C C . VAL B 1 290 ? -40.065 68.373 -40.819 1.00 19.79 302 VAL B C 1
ATOM 6146 O O . VAL B 1 290 ? -40.668 67.296 -40.885 1.00 20.63 302 VAL B O 1
ATOM 6150 N N . GLY B 1 291 ? -39.683 69.081 -41.891 1.00 18.76 303 GLY B N 1
ATOM 6151 C CA . GLY B 1 291 ? -39.825 68.592 -43.254 1.00 19.02 303 GLY B CA 1
ATOM 6152 C C . GLY B 1 291 ? -40.806 69.445 -44.057 1.00 18.97 303 GLY B C 1
ATOM 6153 O O . GLY B 1 291 ? -41.247 70.500 -43.598 1.00 19.87 303 GLY B O 1
ATOM 6154 N N . PRO B 1 292 ? -41.171 68.966 -45.248 1.00 18.21 304 PRO B N 1
ATOM 6155 C CA . PRO B 1 292 ? -40.814 67.645 -45.743 1.00 16.91 304 PRO B CA 1
ATOM 6156 C C . PRO B 1 292 ? -39.341 67.533 -46.170 1.00 15.82 304 PRO B C 1
ATOM 6157 O O . PRO B 1 292 ? -38.778 68.506 -46.684 1.00 15.43 304 PRO B O 1
ATOM 6161 N N . ILE B 1 293 ? -38.742 66.360 -45.930 1.00 14.52 305 ILE B N 1
ATOM 6162 C CA . ILE B 1 293 ? -37.387 66.024 -46.387 1.00 14.27 305 ILE B CA 1
ATOM 6163 C C . ILE B 1 293 ? -37.450 64.755 -47.248 1.00 14.19 305 ILE B C 1
ATOM 6164 O O . ILE B 1 293 ? -37.782 63.681 -46.748 1.00 14.30 305 ILE B O 1
ATOM 6169 N N . THR B 1 294 ? -37.084 64.877 -48.529 1.00 13.96 306 THR B N 1
ATOM 6170 C CA . THR B 1 294 ? -37.104 63.748 -49.461 1.00 14.75 306 THR B CA 1
ATOM 6171 C C . THR B 1 294 ? -35.915 62.832 -49.169 1.00 14.94 306 THR B C 1
ATOM 6172 O O . THR B 1 294 ? -34.764 63.279 -49.179 1.00 15.73 306 THR B O 1
ATOM 6176 N N . VAL B 1 295 ? -36.209 61.560 -48.900 1.00 14.23 307 VAL B N 1
ATOM 6177 C CA . VAL B 1 295 ? -35.196 60.563 -48.605 1.00 14.69 307 VAL B CA 1
ATOM 6178 C C . VAL B 1 295 ? -35.450 59.324 -49.463 1.00 14.07 307 VAL B C 1
ATOM 6179 O O . VAL B 1 295 ? -36.561 59.102 -49.969 1.00 13.33 307 VAL B O 1
ATOM 6183 N N . GLN B 1 296 ? -34.401 58.510 -49.585 1.00 14.09 308 GLN B N 1
ATOM 6184 C CA . GLN B 1 296 ? -34.525 57.118 -50.010 1.00 14.27 308 GLN B CA 1
ATOM 6185 C C . GLN B 1 296 ? -35.269 56.322 -48.932 1.00 14.55 308 GLN B C 1
ATOM 6186 O O . GLN B 1 296 ? -34.822 56.249 -47.780 1.00 14.19 308 GLN B O 1
ATOM 6192 N N . LYS B 1 297 ? -36.384 55.698 -49.321 1.00 14.82 309 LYS B N 1
ATOM 6193 C CA . LYS B 1 297 ? -37.148 54.844 -48.417 1.00 15.24 309 LYS B CA 1
ATOM 6194 C C . LYS B 1 297 ? -36.251 53.709 -47.911 1.00 14.56 309 LYS B C 1
ATOM 6195 O O . LYS B 1 297 ? -35.584 53.055 -48.681 1.00 14.81 309 LYS B O 1
ATOM 6201 N N . GLY B 1 298 ? -36.242 53.509 -46.594 1.00 14.37 310 GLY B N 1
ATOM 6202 C CA . GLY B 1 298 ? -35.428 52.489 -45.957 1.00 14.60 310 GLY B CA 1
ATOM 6203 C C . GLY B 1 298 ? -36.185 51.184 -45.788 1.00 14.02 310 GLY B C 1
ATOM 6204 O O . GLY B 1 298 ? -37.390 51.109 -46.029 1.00 12.95 310 GLY B O 1
ATOM 6205 N N . TYR B 1 299 ? -35.464 50.147 -45.360 1.00 14.73 311 TYR B N 1
ATOM 6206 C CA . TYR B 1 299 ? -36.104 48.924 -44.905 1.00 15.46 311 TYR B CA 1
ATOM 6207 C C . TYR B 1 299 ? -36.761 49.216 -43.545 1.00 15.09 311 TYR B C 1
ATOM 6208 O O . TYR B 1 299 ? -38.008 49.197 -43.432 1.00 14.92 311 TYR B O 1
ATOM 6217 N N . TRP B 1 300 ? -35.941 49.528 -42.533 1.00 14.29 312 TRP B N 1
ATOM 6218 C CA . TRP B 1 300 ? -36.416 50.148 -41.273 1.00 14.00 312 TRP B CA 1
ATOM 6219 C C . TRP B 1 300 ? -35.997 51.622 -41.194 1.00 13.44 312 TRP B C 1
ATOM 6220 O O . TRP B 1 300 ? -36.457 52.332 -40.308 1.00 13.49 312 TRP B O 1
ATOM 6231 N N . PHE B 1 301 ? -35.135 52.058 -42.119 1.00 13.11 313 PHE B N 1
ATOM 6232 C CA . PHE B 1 301 ? -34.320 53.284 -41.999 1.00 13.51 313 PHE B CA 1
ATOM 6233 C C . PHE B 1 301 ? -33.434 53.180 -40.749 1.00 13.51 313 PHE B C 1
ATOM 6234 O O . PHE B 1 301 ? -33.165 54.176 -40.066 1.00 13.11 313 PHE B O 1
ATOM 6242 N N . SER B 1 302 ? -32.991 51.955 -40.462 1.00 13.83 314 SER B N 1
ATOM 6243 C CA . SER B 1 302 ? -31.861 51.711 -39.581 1.00 13.86 314 SER B CA 1
ATOM 6244 C C . SER B 1 302 ? -30.605 52.264 -40.260 1.00 13.59 314 SER B C 1
ATOM 6245 O O . SER B 1 302 ? -30.441 52.084 -41.476 1.00 13.63 314 SER B O 1
ATOM 6248 N N . SER B 1 303 ? -29.719 52.886 -39.471 1.00 13.24 315 SER B N 1
ATOM 6249 C CA . SER B 1 303 ? -28.463 53.454 -39.971 1.00 13.01 315 SER B CA 1
ATOM 6250 C C . SER B 1 303 ? -27.638 52.413 -40.750 1.00 12.73 315 SER B C 1
ATOM 6251 O O . SER B 1 303 ? -26.989 52.751 -41.737 1.00 12.51 315 SER B O 1
ATOM 6254 N N A HIS B 1 304 ? -27.666 51.162 -40.278 0.50 12.70 316 HIS B N 1
ATOM 6255 N N B HIS B 1 304 ? -27.683 51.153 -40.305 0.50 12.48 316 HIS B N 1
ATOM 6256 C CA A HIS B 1 304 ? -26.918 50.034 -40.843 0.50 12.61 316 HIS B CA 1
ATOM 6257 C CA B HIS B 1 304 ? -26.864 50.078 -40.862 0.50 12.27 316 HIS B CA 1
ATOM 6258 C C A HIS B 1 304 ? -27.130 49.933 -42.361 0.50 12.24 316 HIS B C 1
ATOM 6259 C C B HIS B 1 304 ? -27.137 49.893 -42.363 0.50 12.06 316 HIS B C 1
ATOM 6260 O O A HIS B 1 304 ? -26.221 49.562 -43.092 0.50 11.83 316 HIS B O 1
ATOM 6261 O O B HIS B 1 304 ? -26.254 49.440 -43.090 0.50 11.68 316 HIS B O 1
ATOM 6274 N N . GLU B 1 305 ? -28.349 50.244 -42.817 1.00 11.90 317 GLU B N 1
ATOM 6275 C CA . GLU B 1 305 ? -28.756 50.108 -44.229 1.00 12.30 317 GLU B CA 1
ATOM 6276 C C . GLU B 1 305 ? -27.928 50.989 -45.187 1.00 12.61 317 GLU B C 1
ATOM 6277 O O . GLU B 1 305 ? -27.935 50.740 -46.392 1.00 12.84 317 GLU B O 1
ATOM 6283 N N . THR B 1 306 ? -27.225 52.002 -44.663 1.00 13.12 318 THR B N 1
ATOM 6284 C CA . THR B 1 306 ? -26.446 52.967 -45.450 1.00 13.49 318 THR B CA 1
ATOM 6285 C C . THR B 1 306 ? -24.994 52.486 -45.640 1.00 14.57 318 THR B C 1
ATOM 6286 O O . THR B 1 306 ? -24.182 53.196 -46.235 1.00 14.49 318 THR B O 1
ATOM 6290 N N . TRP B 1 307 ? -24.686 51.257 -45.185 1.00 15.24 319 TRP B N 1
ATOM 6291 C CA . TRP B 1 307 ? -23.323 50.689 -45.117 1.00 15.16 319 TRP B CA 1
ATOM 6292 C C . TRP B 1 307 ? -22.550 50.895 -46.422 1.00 14.46 319 TRP B C 1
ATOM 6293 O O . TRP B 1 307 ? -21.346 51.139 -46.386 1.00 13.08 319 TRP B O 1
ATOM 6304 N N . LYS B 1 308 ? -23.229 50.706 -47.561 1.00 13.92 320 LYS B N 1
ATOM 6305 C CA . LYS B 1 308 ? -22.583 50.586 -48.867 1.00 14.03 320 LYS B CA 1
ATOM 6306 C C . LYS B 1 308 ? -21.729 51.821 -49.177 1.00 14.46 320 LYS B C 1
ATOM 6307 O O . LYS B 1 308 ? -20.711 51.708 -49.860 1.00 15.07 320 LYS B O 1
ATOM 6313 N N . VAL B 1 309 ? -22.134 52.997 -48.676 1.00 14.33 321 VAL B N 1
ATOM 6314 C CA . VAL B 1 309 ? -21.447 54.245 -49.012 1.00 15.01 321 VAL B CA 1
ATOM 6315 C C . VAL B 1 309 ? -20.037 54.275 -48.397 1.00 15.05 321 VAL B C 1
ATOM 6316 O O . VAL B 1 309 ? -19.218 55.063 -48.848 1.00 15.28 321 VAL B O 1
ATOM 6320 N N . LEU B 1 310 ? -19.756 53.413 -47.406 1.00 15.60 322 LEU B N 1
ATOM 6321 C CA . LEU B 1 310 ? -18.406 53.306 -46.803 1.00 16.40 322 LEU B CA 1
ATOM 6322 C C . LEU B 1 310 ? -17.451 52.514 -47.707 1.00 15.79 322 LEU B C 1
ATOM 6323 O O . LEU B 1 310 ? -16.240 52.573 -47.492 1.00 16.89 322 LEU B O 1
ATOM 6328 N N . GLU B 1 311 ? -17.981 51.751 -48.672 1.00 15.80 323 GLU B N 1
ATOM 6329 C CA . GLU B 1 311 ? -17.179 50.759 -49.393 1.00 15.08 323 GLU B CA 1
ATOM 6330 C C . GLU B 1 311 ? -17.017 51.107 -50.880 1.00 15.24 323 GLU B C 1
ATOM 6331 O O . GLU B 1 311 ? -16.049 50.671 -51.491 1.00 15.64 323 GLU B O 1
ATOM 6337 N N . MET B 1 312 ? -17.954 51.862 -51.466 1.00 15.02 324 MET B N 1
ATOM 6338 C CA . MET B 1 312 ? -17.860 52.267 -52.873 1.00 14.70 324 MET B CA 1
ATOM 6339 C C . MET B 1 312 ? -18.165 53.755 -52.983 1.00 14.57 324 MET B C 1
ATOM 6340 O O . MET B 1 312 ? -18.863 54.301 -52.137 1.00 15.51 324 MET B O 1
ATOM 6345 N N . PRO B 1 313 ? -17.628 54.467 -53.999 1.00 14.76 325 PRO B N 1
ATOM 6346 C CA . PRO B 1 313 ? -17.756 55.925 -54.074 1.00 14.79 325 PRO B CA 1
ATOM 6347 C C . PRO B 1 313 ? -19.124 56.438 -54.559 1.00 14.75 325 PRO B C 1
ATOM 6348 O O . PRO B 1 313 ? -19.200 57.192 -55.519 1.00 15.23 325 PRO B O 1
ATOM 6352 N N . TYR B 1 314 ? -20.185 56.061 -53.846 1.00 14.23 326 TYR B N 1
ATOM 6353 C CA . TYR B 1 314 ? -21.536 56.535 -54.091 1.00 14.66 326 TYR B CA 1
ATOM 6354 C C . TYR B 1 314 ? -21.603 58.069 -54.011 1.00 14.90 326 TYR B C 1
ATOM 6355 O O . TYR B 1 314 ? -22.361 58.690 -54.746 1.00 14.57 326 TYR B O 1
ATOM 6364 N N . TYR B 1 315 ? -20.812 58.666 -53.112 1.00 14.83 327 TYR B N 1
ATOM 6365 C CA . TYR B 1 315 ? -20.922 60.105 -52.830 1.00 15.42 327 TYR B CA 1
ATOM 6366 C C . TYR B 1 315 ? -20.128 60.926 -53.854 1.00 15.90 327 TYR B C 1
ATOM 6367 O O . TYR B 1 315 ? -20.135 62.155 -53.779 1.00 17.15 327 TYR B O 1
ATOM 6376 N N . ASP B 1 316 ? -19.487 60.259 -54.825 1.00 16.73 328 ASP B N 1
ATOM 6377 C CA . ASP B 1 316 ? -18.950 60.934 -56.011 1.00 17.65 328 ASP B CA 1
ATOM 6378 C C . ASP B 1 316 ? -20.089 61.441 -56.902 1.00 17.58 328 ASP B C 1
ATOM 6379 O O . ASP B 1 316 ? -19.863 62.310 -57.737 1.00 18.90 328 ASP B O 1
ATOM 6384 N N . ILE B 1 317 ? -21.295 60.881 -56.750 1.00 17.40 329 ILE B N 1
ATOM 6385 C CA . ILE B 1 317 ? -22.455 61.275 -57.546 1.00 17.18 329 ILE B CA 1
ATOM 6386 C C . ILE B 1 317 ? -23.296 62.272 -56.732 1.00 18.06 329 ILE B C 1
ATOM 6387 O O . ILE B 1 317 ? -23.776 61.926 -55.661 1.00 16.54 329 ILE B O 1
ATOM 6392 N N . ASP B 1 318 ? -23.475 63.492 -57.268 1.00 17.79 330 ASP B N 1
ATOM 6393 C CA . ASP B 1 318 ? -24.097 64.628 -56.561 1.00 19.66 330 ASP B CA 1
ATOM 6394 C C . ASP B 1 318 ? -25.515 64.281 -56.085 1.00 18.35 330 ASP B C 1
ATOM 6395 O O . ASP B 1 318 ? -25.855 64.538 -54.931 1.00 17.55 330 ASP B O 1
ATOM 6400 N N . ILE B 1 319 ? -26.348 63.732 -56.982 1.00 16.44 331 ILE B N 1
ATOM 6401 C CA . ILE B 1 319 ? -27.733 63.437 -56.630 1.00 16.41 331 ILE B CA 1
ATOM 6402 C C . ILE B 1 319 ? -27.756 62.441 -55.463 1.00 16.30 331 ILE B C 1
ATOM 6403 O O . ILE B 1 319 ? -28.602 62.565 -54.572 1.00 16.24 331 ILE B O 1
ATOM 6408 N N . ILE B 1 320 ? -26.812 61.495 -55.454 1.00 15.42 332 ILE B N 1
ATOM 6409 C CA . ILE B 1 320 ? -26.756 60.476 -54.412 1.00 15.95 332 ILE B CA 1
ATOM 6410 C C . ILE B 1 320 ? -26.325 61.128 -53.090 1.00 16.02 332 ILE B C 1
ATOM 6411 O O . ILE B 1 320 ? -26.974 60.934 -52.062 1.00 14.45 332 ILE B O 1
ATOM 6416 N N . ARG B 1 321 ? -25.255 61.927 -53.140 1.00 16.55 333 ARG B N 1
ATOM 6417 C CA . ARG B 1 321 ? -24.768 62.639 -51.972 1.00 18.12 333 ARG B CA 1
ATOM 6418 C C . ARG B 1 321 ? -25.886 63.509 -51.368 1.00 17.13 333 ARG B C 1
ATOM 6419 O O . ARG B 1 321 ? -26.043 63.538 -50.148 1.00 17.28 333 ARG B O 1
ATOM 6427 N N . ARG B 1 322 ? -26.657 64.199 -52.215 1.00 15.99 334 ARG B N 1
ATOM 6428 C CA . ARG B 1 322 ? -27.742 65.091 -51.756 1.00 16.45 334 ARG B CA 1
ATOM 6429 C C . ARG B 1 322 ? -28.858 64.279 -51.080 1.00 15.52 334 ARG B C 1
ATOM 6430 O O . ARG B 1 322 ? -29.367 64.696 -50.043 1.00 14.66 334 ARG B O 1
ATOM 6438 N N . VAL B 1 323 ? -29.223 63.133 -51.675 1.00 15.09 335 VAL B N 1
ATOM 6439 C CA . VAL B 1 323 ? -30.276 62.231 -51.148 1.00 14.59 335 VAL B CA 1
ATOM 6440 C C . VAL B 1 323 ? -29.833 61.672 -49.791 1.00 14.10 335 VAL B C 1
ATOM 6441 O O . VAL B 1 323 ? -30.620 61.583 -48.870 1.00 14.13 335 VAL B O 1
ATOM 6445 N N . PHE B 1 324 ? -28.557 61.296 -49.674 1.00 14.00 336 PHE B N 1
ATOM 6446 C CA . PHE B 1 324 ? -28.043 60.696 -48.442 1.00 13.76 336 PHE B CA 1
ATOM 6447 C C . PHE B 1 324 ? -27.756 61.775 -47.385 1.00 14.18 336 PHE B C 1
ATOM 6448 O O . PHE B 1 324 ? -27.832 61.486 -46.195 1.00 14.31 336 PHE B O 1
ATOM 6456 N N . GLN B 1 325 ? -27.444 63.004 -47.815 1.00 14.57 337 GLN B N 1
ATOM 6457 C CA . GLN B 1 325 ? -27.352 64.146 -46.889 1.00 15.14 337 GLN B CA 1
ATOM 6458 C C . GLN B 1 325 ? -28.733 64.398 -46.269 1.00 14.44 337 GLN B C 1
ATOM 6459 O O . GLN B 1 325 ? -28.843 64.613 -45.062 1.00 13.45 337 GLN B O 1
ATOM 6465 N N . ASN B 1 326 ? -29.774 64.350 -47.108 1.00 14.17 338 ASN B N 1
ATOM 6466 C CA . ASN B 1 326 ? -31.163 64.485 -46.663 1.00 14.58 338 ASN B CA 1
ATOM 6467 C C . ASN B 1 326 ? -31.492 63.427 -45.599 1.00 14.72 338 ASN B C 1
ATOM 6468 O O . ASN B 1 326 ? -32.193 63.732 -44.653 1.00 15.97 338 ASN B O 1
ATOM 6473 N N . ALA B 1 327 ? -30.992 62.196 -45.766 1.00 14.03 339 ALA B N 1
ATOM 6474 C CA . ALA B 1 327 ? -31.227 61.112 -44.807 1.00 13.87 339 ALA B CA 1
ATOM 6475 C C . ALA B 1 327 ? -30.850 61.556 -43.390 1.00 13.78 339 ALA B C 1
ATOM 6476 O O . ALA B 1 327 ? -31.540 61.211 -42.424 1.00 13.36 339 ALA B O 1
ATOM 6478 N N . GLU B 1 328 ? -29.746 62.302 -43.275 1.00 13.36 340 GLU B N 1
ATOM 6479 C CA . GLU B 1 328 ? -29.192 62.690 -41.984 1.00 13.84 340 GLU B CA 1
ATOM 6480 C C . GLU B 1 328 ? -29.926 63.911 -41.431 1.00 13.42 340 GLU B C 1
ATOM 6481 O O . GLU B 1 328 ? -29.959 64.098 -40.232 1.00 13.75 340 GLU B O 1
ATOM 6487 N N . ARG B 1 329 ? -30.511 64.726 -42.311 1.00 13.45 341 ARG B N 1
ATOM 6488 C CA . ARG B 1 329 ? -31.415 65.787 -41.876 1.00 13.96 341 ARG B CA 1
ATOM 6489 C C . ARG B 1 329 ? -32.612 65.131 -41.180 1.00 13.59 341 ARG B C 1
ATOM 6490 O O . ARG B 1 329 ? -33.026 65.541 -40.115 1.00 12.79 341 ARG B O 1
ATOM 6498 N N . ALA B 1 330 ? -33.143 64.087 -41.831 1.00 13.69 342 ALA B N 1
ATOM 6499 C CA . ALA B 1 330 ? -34.292 63.373 -41.333 1.00 13.57 342 ALA B CA 1
ATOM 6500 C C . ALA B 1 330 ? -33.931 62.621 -40.049 1.00 13.02 342 ALA B C 1
ATOM 6501 O O . ALA B 1 330 ? -34.689 62.656 -39.086 1.00 12.20 342 ALA B O 1
ATOM 6503 N N . ARG B 1 331 ? -32.758 61.980 -40.033 1.00 13.01 343 ARG B N 1
ATOM 6504 C CA . ARG B 1 331 ? -32.368 61.091 -38.934 1.00 12.66 343 ARG B CA 1
ATOM 6505 C C . ARG B 1 331 ? -32.155 61.899 -37.645 1.00 13.17 343 ARG B C 1
ATOM 6506 O O . ARG B 1 331 ? -32.678 61.529 -36.583 1.00 13.45 343 ARG B O 1
ATOM 6514 N N . THR B 1 332 ? -31.384 62.988 -37.729 1.00 13.65 344 THR B N 1
ATOM 6515 C CA . THR B 1 332 ? -31.077 63.805 -36.563 1.00 13.90 344 THR B CA 1
ATOM 6516 C C . THR B 1 332 ? -32.356 64.490 -36.057 1.00 13.91 344 THR B C 1
ATOM 6517 O O . THR B 1 332 ? -32.706 64.367 -34.883 1.00 14.02 344 THR B O 1
ATOM 6521 N N . CYS B 1 333 ? -33.059 65.179 -36.955 1.00 14.04 345 CYS B N 1
ATOM 6522 C CA . CYS B 1 333 ? -34.209 65.987 -36.582 1.00 14.94 345 CYS B CA 1
ATOM 6523 C C . CYS B 1 333 ? -35.388 65.111 -36.140 1.00 14.90 345 CYS B C 1
ATOM 6524 O O . CYS B 1 333 ? -36.192 65.550 -35.326 1.00 15.10 345 CYS B O 1
ATOM 6527 N N . ASN B 1 334 ? -35.474 63.876 -36.657 1.00 15.07 346 ASN B N 1
ATOM 6528 C CA . ASN B 1 334 ? -36.518 62.929 -36.250 1.00 14.73 346 ASN B CA 1
ATOM 6529 C C . ASN B 1 334 ? -36.395 62.662 -34.748 1.00 15.02 346 ASN B C 1
ATOM 6530 O O . ASN B 1 334 ? -37.399 62.533 -34.050 1.00 14.98 346 ASN B O 1
ATOM 6535 N N . SER B 1 335 ? -35.155 62.554 -34.261 1.00 14.65 347 SER B N 1
ATOM 6536 C CA . SER B 1 335 ? -34.936 62.216 -32.862 1.00 15.34 347 SER B CA 1
ATOM 6537 C C . SER B 1 335 ? -35.275 63.417 -31.973 1.00 15.48 347 SER B C 1
ATOM 6538 O O . SER B 1 335 ? -35.797 63.225 -30.876 1.00 15.54 347 SER B O 1
ATOM 6541 N N . VAL B 1 336 ? -35.007 64.634 -32.473 1.00 15.57 348 VAL B N 1
ATOM 6542 C CA . VAL B 1 336 ? -35.328 65.869 -31.772 1.00 16.33 348 VAL B CA 1
ATOM 6543 C C . VAL B 1 336 ? -36.855 65.999 -31.668 1.00 16.65 348 VAL B C 1
ATOM 6544 O O . VAL B 1 336 ? -37.380 66.242 -30.586 1.00 15.36 348 VAL B O 1
ATOM 6548 N N . VAL B 1 337 ? -37.564 65.818 -32.789 1.00 17.16 349 VAL B N 1
ATOM 6549 C CA . VAL B 1 337 ? -39.012 66.044 -32.811 1.00 17.99 349 VAL B CA 1
ATOM 6550 C C . VAL B 1 337 ? -39.738 64.923 -32.041 1.00 18.51 349 VAL B C 1
ATOM 6551 O O . VAL B 1 337 ? -40.819 65.153 -31.505 1.00 19.14 349 VAL B O 1
ATOM 6555 N N . THR B 1 338 ? -39.161 63.718 -31.978 1.00 18.35 350 THR B N 1
ATOM 6556 C CA . THR B 1 338 ? -39.784 62.610 -31.223 1.00 19.89 350 THR B CA 1
ATOM 6557 C C . THR B 1 338 ? -39.157 62.489 -29.827 1.00 19.67 350 THR B C 1
ATOM 6558 O O . THR B 1 338 ? -39.491 61.574 -29.084 1.00 19.74 350 THR B O 1
ATOM 6562 N N . GLN B 1 339 ? -38.254 63.416 -29.487 1.00 20.16 351 GLN B N 1
ATOM 6563 C CA . GLN B 1 339 ? -37.709 63.589 -28.129 1.00 21.41 351 GLN B CA 1
ATOM 6564 C C . GLN B 1 339 ? -36.938 62.334 -27.697 1.00 20.59 351 GLN B C 1
ATOM 6565 O O . GLN B 1 339 ? -37.147 61.828 -26.597 1.00 20.88 351 GLN B O 1
ATOM 6571 N N . VAL B 1 340 ? -36.044 61.855 -28.572 1.00 18.62 352 VAL B N 1
ATOM 6572 C CA . VAL B 1 340 ? -35.208 60.698 -28.316 1.00 17.32 352 VAL B CA 1
ATOM 6573 C C . VAL B 1 340 ? -33.765 61.179 -28.171 1.00 16.87 352 VAL B C 1
ATOM 6574 O O . VAL B 1 340 ? -33.273 61.911 -29.033 1.00 16.66 352 VAL B O 1
ATOM 6578 N N . PRO B 1 341 ? -33.044 60.802 -27.089 1.00 16.25 353 PRO B N 1
ATOM 6579 C CA . PRO B 1 341 ? -31.675 61.276 -26.859 1.00 16.25 353 PRO B CA 1
ATOM 6580 C C . PRO B 1 341 ? -30.574 60.496 -27.599 1.00 16.10 353 PRO B C 1
ATOM 6581 O O . PRO B 1 341 ? -29.399 60.520 -27.197 1.00 16.71 353 PRO B O 1
ATOM 6585 N N . GLY B 1 342 ? -30.961 59.815 -28.675 1.00 15.91 354 GLY B N 1
ATOM 6586 C CA . GLY B 1 342 ? -30.059 59.176 -29.604 1.00 15.23 354 GLY B CA 1
ATOM 6587 C C . GLY B 1 342 ? -30.760 58.901 -30.918 1.00 14.75 354 GLY B C 1
ATOM 6588 O O . GLY B 1 342 ? -31.824 59.462 -31.208 1.00 14.59 354 GLY B O 1
ATOM 6589 N N . MET B 1 343 ? -30.160 58.027 -31.722 1.00 14.18 355 MET B N 1
ATOM 6590 C CA . MET B 1 343 ? -30.760 57.594 -32.975 1.00 13.88 355 MET B CA 1
ATOM 6591 C C . MET B 1 343 ? -30.729 56.060 -33.048 1.00 13.10 355 MET B C 1
ATOM 6592 O O . MET B 1 343 ? -30.184 55.423 -32.162 1.00 13.48 355 MET B O 1
ATOM 6597 N N . PHE B 1 344 ? -31.361 55.502 -34.087 1.00 13.09 356 PHE B N 1
ATOM 6598 C CA . PHE B 1 344 ? -31.784 54.105 -34.113 1.00 12.91 356 PHE B CA 1
ATOM 6599 C C . PHE B 1 344 ? -31.066 53.316 -35.213 1.00 12.78 356 PHE B C 1
ATOM 6600 O O . PHE B 1 344 ? -30.854 53.810 -36.337 1.00 12.37 356 PHE B O 1
ATOM 6608 N N . ALA B 1 345 ? -30.747 52.062 -34.876 1.00 12.24 357 ALA B N 1
ATOM 6609 C CA . ALA B 1 345 ? -30.201 51.096 -35.783 1.00 12.21 357 ALA B CA 1
ATOM 6610 C C . ALA B 1 345 ? -30.361 49.698 -35.172 1.00 12.27 357 ALA B C 1
ATOM 6611 O O . ALA B 1 345 ? -30.468 49.560 -33.940 1.00 12.34 357 ALA B O 1
ATOM 6613 N N . SER B 1 346 ? -30.358 48.675 -36.041 1.00 12.17 358 SER B N 1
ATOM 6614 C CA . SER B 1 346 ? -30.371 47.289 -35.628 1.00 12.28 358 SER B CA 1
ATOM 6615 C C . SER B 1 346 ? -29.250 47.051 -34.613 1.00 12.53 358 SER B C 1
ATOM 6616 O O . SER B 1 346 ? -28.107 47.448 -34.843 1.00 12.64 358 SER B O 1
ATOM 6619 N N . ILE B 1 347 ? -29.582 46.390 -33.502 1.00 12.83 359 ILE B N 1
ATOM 6620 C CA . ILE B 1 347 ? -28.715 46.376 -32.333 1.00 13.39 359 ILE B CA 1
ATOM 6621 C C . ILE B 1 347 ? -29.138 45.260 -31.371 1.00 13.74 359 ILE B C 1
ATOM 6622 O O . ILE B 1 347 ? -30.302 44.869 -31.331 1.00 13.54 359 ILE B O 1
ATOM 6627 N N . ASN B 1 348 ? -28.177 44.782 -30.571 1.00 14.34 360 ASN B N 1
ATOM 6628 C CA . ASN B 1 348 ? -28.460 43.898 -29.449 1.00 14.51 360 ASN B CA 1
ATOM 6629 C C . ASN B 1 348 ? -29.279 44.660 -28.400 1.00 15.79 360 ASN B C 1
ATOM 6630 O O . ASN B 1 348 ? -29.081 45.870 -28.177 1.00 15.78 360 ASN B O 1
ATOM 6635 N N . ASN B 1 349 ? -30.206 43.926 -27.776 1.00 16.39 361 ASN B N 1
ATOM 6636 C CA . ASN B 1 349 ? -31.056 44.406 -26.696 1.00 17.00 361 ASN B CA 1
ATOM 6637 C C . ASN B 1 349 ? -30.246 44.463 -25.398 1.00 17.21 361 ASN B C 1
ATOM 6638 O O . ASN B 1 349 ? -29.101 44.007 -25.363 1.00 16.27 361 ASN B O 1
ATOM 6643 N N . VAL B 1 350 ? -30.871 44.991 -24.338 1.00 17.19 362 VAL B N 1
ATOM 6644 C CA . VAL B 1 350 ? -30.234 45.155 -23.028 1.00 17.88 362 VAL B CA 1
ATOM 6645 C C . VAL B 1 350 ? -29.835 43.791 -22.447 1.00 17.86 362 VAL B C 1
ATOM 6646 O O . VAL B 1 350 ? -30.383 42.744 -22.816 1.00 17.90 362 VAL B O 1
ATOM 6650 N N . THR B 1 351 ? -28.847 43.837 -21.548 1.00 17.20 363 THR B N 1
ATOM 6651 C CA . THR B 1 351 ? -28.454 42.726 -20.704 1.00 17.50 363 THR B CA 1
ATOM 6652 C C . THR B 1 351 ? -29.412 42.639 -19.512 1.00 18.34 363 THR B C 1
ATOM 6653 O O . THR B 1 351 ? -29.746 43.661 -18.915 1.00 18.31 363 THR B O 1
ATOM 6657 N N . ASP B 1 352 ? -29.825 41.417 -19.177 1.00 20.08 364 ASP B N 1
ATOM 6658 C CA . ASP B 1 352 ? -30.497 41.114 -17.924 1.00 22.42 364 ASP B CA 1
ATOM 6659 C C . ASP B 1 352 ? -29.417 40.999 -16.853 1.00 22.73 364 ASP B C 1
ATOM 6660 O O . ASP B 1 352 ? -28.640 40.043 -16.861 1.00 24.01 364 ASP B O 1
ATOM 6665 N N . PRO B 1 353 ? -29.329 41.957 -15.903 1.00 22.88 365 PRO B N 1
ATOM 6666 C CA . PRO B 1 353 ? -28.234 41.962 -14.937 1.00 23.84 365 PRO B CA 1
ATOM 6667 C C . PRO B 1 353 ? -28.170 40.671 -14.099 1.00 23.64 365 PRO B C 1
ATOM 6668 O O . PRO B 1 353 ? -27.095 40.291 -13.674 1.00 22.94 365 PRO B O 1
ATOM 6672 N N . ALA B 1 354 ? -29.320 40.019 -13.889 1.00 24.10 366 ALA B N 1
ATOM 6673 C CA . ALA B 1 354 ? -29.422 38.798 -13.057 1.00 25.38 366 ALA B CA 1
ATOM 6674 C C . ALA B 1 354 ? -28.693 37.620 -13.713 1.00 25.47 366 ALA B C 1
ATOM 6675 O O . ALA B 1 354 ? -28.075 36.818 -13.014 1.00 26.19 366 ALA B O 1
ATOM 6677 N N . THR B 1 355 ? -28.787 37.517 -15.048 1.00 25.88 367 THR B N 1
ATOM 6678 C CA . THR B 1 355 ? -28.239 36.379 -15.806 1.00 24.97 367 THR B CA 1
ATOM 6679 C C . THR B 1 355 ? -26.898 36.742 -16.460 1.00 25.47 367 THR B C 1
ATOM 6680 O O . THR B 1 355 ? -26.053 35.871 -16.623 1.00 25.35 367 THR B O 1
ATOM 6684 N N . GLY B 1 356 ? -26.732 38.016 -16.850 1.00 24.24 368 GLY B N 1
ATOM 6685 C CA . GLY B 1 356 ? -25.590 38.458 -17.642 1.00 24.00 368 GLY B CA 1
ATOM 6686 C C . GLY B 1 356 ? -25.801 38.225 -19.133 1.00 23.59 368 GLY B C 1
ATOM 6687 O O . GLY B 1 356 ? -24.883 38.424 -19.921 1.00 20.95 368 GLY B O 1
ATOM 6688 N N . ASP B 1 357 ? -27.019 37.819 -19.520 1.00 24.31 369 ASP B N 1
ATOM 6689 C CA . ASP B 1 357 ? -27.332 37.472 -20.899 1.00 26.54 369 ASP B CA 1
ATOM 6690 C C . ASP B 1 357 ? -28.069 38.646 -21.555 1.00 25.41 369 ASP B C 1
ATOM 6691 O O . ASP B 1 357 ? -28.935 39.274 -20.948 1.00 25.07 369 ASP B O 1
ATOM 6696 N N . VAL B 1 358 ? -27.713 38.924 -22.811 1.00 25.32 370 VAL B N 1
ATOM 6697 C CA . VAL B 1 358 ? -28.469 39.824 -23.673 1.00 25.08 370 VAL B CA 1
ATOM 6698 C C . VAL B 1 358 ? -29.835 39.177 -23.943 1.00 24.07 370 VAL B C 1
ATOM 6699 O O . VAL B 1 358 ? -29.908 37.977 -24.213 1.00 23.97 370 VAL B O 1
ATOM 6703 N N . VAL B 1 359 ? -30.913 39.962 -23.840 1.00 23.50 371 VAL B N 1
ATOM 6704 C CA . VAL B 1 359 ? -32.271 39.392 -23.822 1.00 24.21 371 VAL B CA 1
ATOM 6705 C C . VAL B 1 359 ? -32.770 39.119 -25.247 1.00 24.40 371 VAL B C 1
ATOM 6706 O O . VAL B 1 359 ? -33.762 38.416 -25.404 1.00 25.59 371 VAL B O 1
ATOM 6710 N N . GLY B 1 360 ? -32.088 39.663 -26.263 1.00 22.99 372 GLY B N 1
ATOM 6711 C CA . GLY B 1 360 ? -32.400 39.398 -27.676 1.00 21.35 372 GLY B CA 1
ATOM 6712 C C . GLY B 1 360 ? -31.695 40.390 -28.590 1.00 20.35 372 GLY B C 1
ATOM 6713 O O . GLY B 1 360 ? -30.897 41.215 -28.125 1.00 20.31 372 GLY B O 1
ATOM 6714 N N . TYR B 1 361 ? -31.970 40.290 -29.897 1.00 18.84 373 TYR B N 1
ATOM 6715 C CA . TYR B 1 361 ? -31.476 41.249 -30.896 1.00 18.26 373 TYR B CA 1
ATOM 6716 C C . TYR B 1 361 ? -32.663 42.019 -31.494 1.00 18.00 373 TYR B C 1
ATOM 6717 O O . TYR B 1 361 ? -33.679 41.415 -31.842 1.00 17.10 373 TYR B O 1
ATOM 6726 N N . ILE B 1 362 ? -32.526 43.351 -31.577 1.00 17.67 374 ILE B N 1
ATOM 6727 C CA . ILE B 1 362 ? -33.545 44.232 -32.148 1.00 18.07 374 ILE B CA 1
ATOM 6728 C C . ILE B 1 362 ? -33.104 44.645 -33.560 1.00 17.55 374 ILE B C 1
ATOM 6729 O O . ILE B 1 362 ? -32.309 45.580 -33.711 1.00 16.00 374 ILE B O 1
ATOM 6734 N N . SER B 1 363 ? -33.633 43.956 -34.580 1.00 17.98 375 SER B N 1
ATOM 6735 C CA . SER B 1 363 ? -33.385 44.279 -35.991 1.00 17.69 375 SER B CA 1
ATOM 6736 C C . SER B 1 363 ? -34.146 45.536 -36.417 1.00 17.11 375 SER B C 1
ATOM 6737 O O . SER B 1 363 ? -33.609 46.379 -37.149 1.00 15.88 375 SER B O 1
ATOM 6740 N N . ASN B 1 364 ? -35.400 45.644 -35.955 1.00 16.49 376 ASN B N 1
ATOM 6741 C CA . ASN B 1 364 ? -36.395 46.558 -36.526 1.00 15.72 376 ASN B CA 1
ATOM 6742 C C . ASN B 1 364 ? -36.407 47.903 -35.774 1.00 14.25 376 ASN B C 1
ATOM 6743 O O . ASN B 1 364 ? -37.448 48.352 -35.323 1.00 12.63 376 ASN B O 1
ATOM 6748 N N . ALA B 1 365 ? -35.245 48.561 -35.705 1.00 14.10 377 ALA B N 1
ATOM 6749 C CA . ALA B 1 365 ? -35.095 49.875 -35.058 1.00 14.20 377 ALA B CA 1
ATOM 6750 C C . ALA B 1 365 ? -34.626 50.909 -36.088 1.00 14.57 377 ALA B C 1
ATOM 6751 O O . ALA B 1 365 ? -33.488 50.853 -36.571 1.00 15.01 377 ALA B O 1
ATOM 6753 N N . GLY B 1 366 ? -35.502 51.868 -36.399 1.00 14.12 378 GLY B N 1
ATOM 6754 C CA . GLY B 1 366 ? -35.182 52.948 -37.335 1.00 14.42 378 GLY B CA 1
ATOM 6755 C C . GLY B 1 366 ? -36.195 54.079 -37.273 1.00 14.27 378 GLY B C 1
ATOM 6756 O O . GLY B 1 366 ? -36.447 54.650 -36.202 1.00 13.98 378 GLY B O 1
ATOM 6757 N N . ILE B 1 367 ? -36.763 54.412 -38.437 1.00 14.39 379 ILE B N 1
ATOM 6758 C CA . ILE B 1 367 ? -37.700 55.526 -38.584 1.00 14.83 379 ILE B CA 1
ATOM 6759 C C . ILE B 1 367 ? -38.895 55.034 -39.398 1.00 15.09 379 ILE B C 1
ATOM 6760 O O . ILE B 1 367 ? -38.857 55.039 -40.631 1.00 15.54 379 ILE B O 1
ATOM 6765 N N . PRO B 1 368 ? -39.981 54.593 -38.722 1.00 14.52 380 PRO B N 1
ATOM 6766 C CA . PRO B 1 368 ? -41.076 53.886 -39.387 1.00 14.83 380 PRO B CA 1
ATOM 6767 C C . PRO B 1 368 ? -41.736 54.612 -40.569 1.00 14.94 380 PRO B C 1
ATOM 6768 O O . PRO B 1 368 ? -42.058 53.965 -41.556 1.00 15.46 380 PRO B O 1
ATOM 6772 N N . SER B 1 369 ? -41.919 55.928 -40.466 1.00 15.68 381 SER B N 1
ATOM 6773 C CA . SER B 1 369 ? -42.667 56.729 -41.468 1.00 16.02 381 SER B CA 1
ATOM 6774 C C . SER B 1 369 ? -41.958 56.769 -42.829 1.00 15.94 381 SER B C 1
ATOM 6775 O O . SER B 1 369 ? -42.587 57.092 -43.828 1.00 15.35 381 SER B O 1
ATOM 6778 N N . ILE B 1 370 ? -40.654 56.463 -42.866 1.00 15.66 382 ILE B N 1
ATOM 6779 C CA . ILE B 1 370 ? -39.878 56.489 -44.110 1.00 16.07 382 ILE B CA 1
ATOM 6780 C C . ILE B 1 370 ? -39.253 55.111 -44.353 1.00 17.11 382 ILE B C 1
ATOM 6781 O O . ILE B 1 370 ? -38.168 55.005 -44.935 1.00 17.02 382 ILE B O 1
ATOM 6786 N N . ALA B 1 371 ? -39.965 54.066 -43.917 1.00 17.39 383 ALA B N 1
ATOM 6787 C CA . ALA B 1 371 ? -39.499 52.700 -43.933 1.00 17.58 383 ALA B CA 1
ATOM 6788 C C . ALA B 1 371 ? -40.549 51.809 -44.613 1.00 18.61 383 ALA B C 1
ATOM 6789 O O . ALA B 1 371 ? -41.762 52.077 -44.562 1.00 18.57 383 ALA B O 1
ATOM 6791 N N . ASN B 1 372 ? -40.060 50.742 -45.242 1.00 18.43 384 ASN B N 1
ATOM 6792 C CA . ASN B 1 372 ? -40.880 49.670 -45.760 1.00 19.63 384 ASN B CA 1
ATOM 6793 C C . ASN B 1 372 ? -41.584 48.946 -44.602 1.00 19.95 384 ASN B C 1
ATOM 6794 O O . ASN B 1 372 ? -42.788 48.675 -44.668 1.00 20.52 384 ASN B O 1
ATOM 6799 N N . GLN B 1 373 ? -40.819 48.642 -43.547 1.00 18.72 385 GLN B N 1
ATOM 6800 C CA . GLN B 1 373 ? -41.289 47.909 -42.372 1.00 18.34 385 GLN B CA 1
ATOM 6801 C C . GLN B 1 373 ? -41.622 48.892 -41.242 1.00 17.15 385 GLN B C 1
ATOM 6802 O O . GLN B 1 373 ? -40.726 49.439 -40.613 1.00 15.15 385 GLN B O 1
ATOM 6808 N N . THR B 1 374 ? -42.920 49.095 -40.988 1.00 15.71 386 THR B N 1
ATOM 6809 C CA . THR B 1 374 ? -43.386 50.096 -40.033 1.00 15.69 386 THR B CA 1
ATOM 6810 C C . THR B 1 374 ? -43.509 49.512 -38.619 1.00 15.66 386 THR B C 1
ATOM 6811 O O . THR B 1 374 ? -43.628 50.268 -37.656 1.00 16.27 386 THR B O 1
ATOM 6815 N N . ILE B 1 375 ? -43.496 48.182 -38.484 1.00 15.48 387 ILE B N 1
ATOM 6816 C CA . ILE B 1 375 ? -43.521 47.548 -37.156 1.00 15.69 387 ILE B CA 1
ATOM 6817 C C . ILE B 1 375 ? -42.102 47.595 -36.580 1.00 15.33 387 ILE B C 1
ATOM 6818 O O . ILE B 1 375 ? -41.244 46.860 -37.012 1.00 15.01 387 ILE B O 1
ATOM 6823 N N . GLN B 1 376 ? -41.887 48.482 -35.607 1.00 15.75 388 GLN B N 1
ATOM 6824 C CA . GLN B 1 376 ? -40.551 48.793 -35.123 1.00 16.06 388 GLN B CA 1
ATOM 6825 C C . GLN 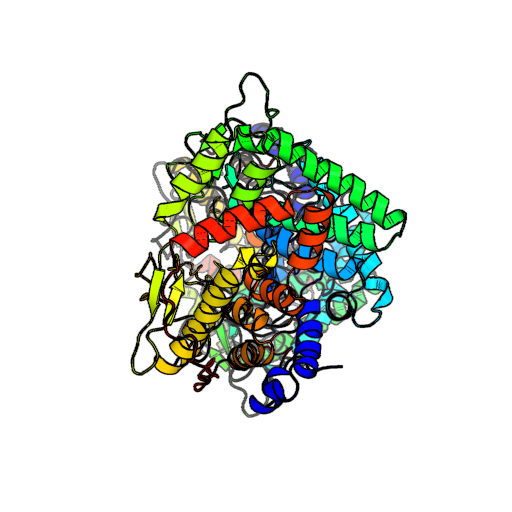B 1 376 ? -40.552 48.837 -33.594 1.00 16.85 388 GLN B C 1
ATOM 6826 O O . GLN B 1 376 ? -41.548 49.217 -32.956 1.00 16.25 388 GLN B O 1
ATOM 6832 N N . GLU B 1 377 ? -39.409 48.434 -33.033 1.00 17.64 389 GLU B N 1
ATOM 6833 C CA . GLU B 1 377 ? -39.080 48.610 -31.641 1.00 17.94 389 GLU B CA 1
ATOM 6834 C C . GLU B 1 377 ? -38.096 49.777 -31.531 1.00 18.69 389 GLU B C 1
ATOM 6835 O O . GLU B 1 377 ? -37.005 49.737 -32.138 1.00 19.66 389 GLU B O 1
ATOM 6841 N N . LEU B 1 378 ? -38.491 50.792 -30.750 1.00 17.68 390 LEU B N 1
ATOM 6842 C CA . LEU B 1 378 ? -37.807 52.073 -30.638 1.00 17.01 390 LEU B CA 1
ATOM 6843 C C . LEU B 1 378 ? -37.495 52.410 -29.173 1.00 16.29 390 LEU B C 1
ATOM 6844 O O . LEU B 1 378 ? -37.350 53.585 -28.826 1.00 16.54 390 LEU B O 1
ATOM 6849 N N . ASP B 1 379 ? -37.342 51.396 -28.316 1.00 15.90 391 ASP B N 1
ATOM 6850 C CA . ASP B 1 379 ? -37.028 51.654 -26.907 1.00 16.51 391 ASP B CA 1
ATOM 6851 C C . ASP B 1 379 ? -35.506 51.654 -26.671 1.00 15.00 391 ASP B C 1
ATOM 6852 O O . ASP B 1 379 ? -35.076 52.075 -25.614 1.00 14.37 391 ASP B O 1
ATOM 6857 N N . VAL B 1 380 ? -34.718 51.184 -27.650 1.00 14.48 392 VAL B N 1
ATOM 6858 C CA . VAL B 1 380 ? -33.250 51.044 -27.516 1.00 13.91 392 VAL B CA 1
ATOM 6859 C C . VAL B 1 380 ? -32.540 51.863 -28.614 1.00 13.31 392 VAL B C 1
ATOM 6860 O O . VAL B 1 380 ? -32.828 51.691 -29.812 1.00 12.80 392 VAL B O 1
ATOM 6864 N N . ILE B 1 381 ? -31.568 52.684 -28.189 1.00 12.13 393 ILE B N 1
ATOM 6865 C CA . ILE B 1 381 ? -30.748 53.554 -29.060 1.00 12.18 393 ILE B CA 1
ATOM 6866 C C . ILE B 1 381 ? -29.296 53.075 -28.976 1.00 11.85 393 ILE B C 1
ATOM 6867 O O . ILE B 1 381 ? -28.921 52.415 -28.009 1.00 12.05 393 ILE B O 1
ATOM 6872 N N . THR B 1 382 ? -28.485 53.431 -29.978 1.00 11.98 394 THR B N 1
ATOM 6873 C CA . THR B 1 382 ? -27.111 52.946 -30.049 1.00 11.64 394 THR B CA 1
ATOM 6874 C C . THR B 1 382 ? -26.186 54.011 -30.632 1.00 11.68 394 THR B C 1
ATOM 6875 O O . THR B 1 382 ? -26.536 54.680 -31.600 1.00 11.59 394 THR B O 1
ATOM 6879 N N . PRO B 1 383 ? -24.960 54.179 -30.077 1.00 11.57 395 PRO B N 1
ATOM 6880 C CA . PRO B 1 383 ? -23.988 55.120 -30.627 1.00 11.92 395 PRO B CA 1
ATOM 6881 C C . PRO B 1 383 ? -23.684 54.980 -32.128 1.00 12.23 395 PRO B C 1
ATOM 6882 O O . PRO B 1 383 ? -23.463 55.991 -32.787 1.00 12.35 395 PRO B O 1
ATOM 6886 N N . TYR B 1 384 ? -23.694 53.754 -32.669 1.00 12.25 396 TYR B N 1
ATOM 6887 C CA . TYR B 1 384 ? -23.253 53.539 -34.052 1.00 12.60 396 TYR B CA 1
ATOM 6888 C C . TYR B 1 384 ? -24.271 54.106 -35.055 1.00 12.57 396 TYR B C 1
ATOM 6889 O O . TYR B 1 384 ? -23.939 54.257 -36.226 1.00 12.52 396 TYR B O 1
ATOM 6898 N N . SER B 1 385 ? -25.489 54.424 -34.591 1.00 11.91 397 SER B N 1
ATOM 6899 C CA . SER B 1 385 ? -26.522 55.085 -35.410 1.00 11.77 397 SER B CA 1
ATOM 6900 C C . SER B 1 385 ? -25.996 56.377 -36.056 1.00 11.99 397 SER B C 1
ATOM 6901 O O . SER B 1 385 ? -26.542 56.826 -37.061 1.00 11.59 397 SER B O 1
ATOM 6904 N N . VAL B 1 386 ? -24.923 56.952 -35.492 1.00 12.34 398 VAL B N 1
ATOM 6905 C CA . VAL B 1 386 ? -24.339 58.214 -35.957 1.00 12.83 398 VAL B CA 1
ATOM 6906 C C . VAL B 1 386 ? -23.438 58.008 -37.187 1.00 12.57 398 VAL B C 1
ATOM 6907 O O . VAL B 1 386 ? -23.069 58.987 -37.810 1.00 12.26 398 VAL B O 1
ATOM 6911 N N . PHE B 1 387 ? -23.065 56.771 -37.533 1.00 12.83 399 PHE B N 1
ATOM 6912 C CA . PHE B 1 387 ? -21.982 56.591 -38.528 1.00 12.94 399 PHE B CA 1
ATOM 6913 C C . PHE B 1 387 ? -22.326 57.299 -39.841 1.00 12.38 399 PHE B C 1
ATOM 6914 O O . PHE B 1 387 ? -21.452 57.938 -40.420 1.00 11.73 399 PHE B O 1
ATOM 6922 N N . PRO B 1 388 ? -23.582 57.274 -40.351 1.00 12.56 400 PRO B N 1
ATOM 6923 C CA . PRO B 1 388 ? -23.894 57.951 -41.613 1.00 12.60 400 PRO B CA 1
ATOM 6924 C C . PRO B 1 388 ? -23.881 59.482 -41.489 1.00 12.50 400 PRO B C 1
ATOM 6925 O O . PRO B 1 388 ? -23.594 60.182 -42.476 1.00 12.87 400 PRO B O 1
ATOM 6929 N N . THR B 1 389 ? -24.208 59.986 -40.291 1.00 12.52 401 THR B N 1
ATOM 6930 C CA . THR B 1 389 ? -24.142 61.411 -39.975 1.00 12.71 401 THR B CA 1
ATOM 6931 C C . THR B 1 389 ? -22.679 61.878 -40.012 1.00 12.76 401 THR B C 1
ATOM 6932 O O . THR B 1 389 ? -22.365 62.957 -40.545 1.00 12.06 401 THR B O 1
ATOM 6936 N N . VAL B 1 390 ? -21.795 61.043 -39.457 1.00 12.53 402 VAL B N 1
ATOM 6937 C CA . VAL B 1 390 ? -20.372 61.346 -39.338 1.00 13.21 402 VAL B CA 1
ATOM 6938 C C . VAL B 1 390 ? -19.775 61.630 -40.724 1.00 13.31 402 VAL B C 1
ATOM 6939 O O . VAL B 1 390 ? -18.936 62.517 -40.849 1.00 13.59 402 VAL B O 1
ATOM 6943 N N . LEU B 1 391 ? -20.218 60.890 -41.750 1.00 13.57 403 LEU B N 1
ATOM 6944 C CA . LEU B 1 391 ? -19.692 61.039 -43.121 1.00 14.30 403 LEU B CA 1
ATOM 6945 C C . LEU B 1 391 ? -19.974 62.441 -43.675 1.00 14.49 403 LEU B C 1
ATOM 6946 O O . LEU B 1 391 ? -19.216 62.921 -44.514 1.00 14.66 403 LEU B O 1
ATOM 6951 N N . PHE B 1 392 ? -21.063 63.079 -43.223 1.00 14.62 404 PHE B N 1
ATOM 6952 C CA . PHE B 1 392 ? -21.468 64.408 -43.702 1.00 14.81 404 PHE B CA 1
ATOM 6953 C C . PHE B 1 392 ? -21.006 65.527 -42.762 1.00 14.94 404 PHE B C 1
ATOM 6954 O O . PHE B 1 392 ? -20.703 66.635 -43.222 1.00 14.86 404 PHE B O 1
ATOM 6962 N N . ASP B 1 393 ? -21.009 65.261 -41.455 1.00 15.28 405 ASP B N 1
ATOM 6963 C CA . ASP B 1 393 ? -20.694 66.282 -40.454 1.00 15.73 405 ASP B CA 1
ATOM 6964 C C . ASP B 1 393 ? -20.215 65.597 -39.177 1.00 15.70 405 ASP B C 1
ATOM 6965 O O . ASP B 1 393 ? -21.024 65.156 -38.381 1.00 15.20 405 ASP B O 1
ATOM 6970 N N . LYS B 1 394 ? -18.887 65.515 -39.012 1.00 16.24 406 LYS B N 1
ATOM 6971 C CA . LYS B 1 394 ? -18.249 64.802 -37.908 1.00 16.81 406 LYS B CA 1
ATOM 6972 C C . LYS B 1 394 ? -18.670 65.395 -36.558 1.00 16.06 406 LYS B C 1
ATOM 6973 O O . LYS B 1 394 ? -18.810 64.663 -35.599 1.00 15.71 406 LYS B O 1
ATOM 6979 N N . GLY B 1 395 ? -18.847 66.724 -36.506 1.00 15.57 407 GLY B N 1
ATOM 6980 C CA . GLY B 1 395 ? -19.218 67.425 -35.292 1.00 14.89 407 GLY B CA 1
ATOM 6981 C C . GLY B 1 395 ? -20.588 66.999 -34.802 1.00 14.44 407 GLY B C 1
ATOM 6982 O O . GLY B 1 395 ? -20.754 66.603 -33.634 1.00 14.04 407 GLY B O 1
ATOM 6983 N N . VAL B 1 396 ? -21.566 67.063 -35.708 1.00 13.80 408 VAL B N 1
ATOM 6984 C CA . VAL B 1 396 ? -22.942 66.693 -35.382 1.00 14.51 408 VAL B CA 1
ATOM 6985 C C . VAL B 1 396 ? -22.988 65.206 -35.011 1.00 13.78 408 VAL B C 1
ATOM 6986 O O . VAL B 1 396 ? -23.593 64.852 -34.006 1.00 13.18 408 VAL B O 1
ATOM 6990 N N . GLY B 1 397 ? -22.328 64.370 -35.824 1.00 13.99 409 GLY B N 1
ATOM 6991 C CA . GLY B 1 397 ? -22.225 62.939 -35.583 1.00 14.30 409 GLY B CA 1
ATOM 6992 C C . GLY B 1 397 ? -21.739 62.638 -34.180 1.00 14.95 409 GLY B C 1
ATOM 6993 O O . GLY B 1 397 ? -22.352 61.865 -33.451 1.00 15.28 409 GLY B O 1
ATOM 6994 N N . MET B 1 398 ? -20.634 63.285 -33.803 1.00 15.99 410 MET B N 1
ATOM 6995 C CA . MET B 1 398 ? -19.983 63.078 -32.520 1.00 16.25 410 MET B CA 1
ATOM 6996 C C . MET B 1 398 ? -20.796 63.683 -31.368 1.00 15.51 410 MET B C 1
ATOM 6997 O O . MET B 1 398 ? -20.723 63.190 -30.252 1.00 15.32 410 MET B O 1
ATOM 7002 N N . ALA B 1 399 ? -21.564 64.742 -31.638 1.00 15.12 411 ALA B N 1
ATOM 7003 C CA . ALA B 1 399 ? -22.435 65.327 -30.621 1.00 15.00 411 ALA B CA 1
ATOM 7004 C C . ALA B 1 399 ? -23.517 64.304 -30.236 1.00 15.00 411 ALA B C 1
ATOM 7005 O O . ALA B 1 399 ? -23.806 64.121 -29.043 1.00 14.47 411 ALA B O 1
ATOM 7007 N N . TRP B 1 400 ? -24.083 63.631 -31.247 1.00 14.38 412 TRP B N 1
ATOM 7008 C CA . TRP B 1 400 ? -25.066 62.579 -31.043 1.00 13.97 412 TRP B CA 1
ATOM 7009 C C . TRP B 1 400 ? -24.429 61.386 -30.328 1.00 14.23 412 TRP B C 1
ATOM 7010 O O . TRP B 1 400 ? -25.005 60.850 -29.373 1.00 13.36 412 TRP B O 1
ATOM 7021 N N . TRP B 1 401 ? -23.237 60.991 -30.796 1.00 13.92 413 TRP B N 1
ATOM 7022 C CA . TRP B 1 401 ? -22.454 59.932 -30.191 1.00 13.54 413 TRP B CA 1
ATOM 7023 C C . TRP B 1 401 ? -22.241 60.221 -28.698 1.00 13.88 413 TRP B C 1
ATOM 7024 O O . TRP B 1 401 ? -22.442 59.345 -27.861 1.00 14.58 413 TRP B O 1
ATOM 7035 N N . ARG B 1 402 ? -21.809 61.451 -28.390 1.00 14.04 414 ARG B N 1
ATOM 7036 C CA . ARG B 1 402 ? -21.514 61.901 -27.026 1.00 14.14 414 ARG B CA 1
ATOM 7037 C C . ARG B 1 402 ? -22.773 61.787 -26.160 1.00 14.06 414 ARG B C 1
ATOM 7038 O O . ARG B 1 402 ? -22.728 61.266 -25.047 1.00 13.51 414 ARG B O 1
ATOM 7046 N N . ASN B 1 403 ? -23.894 62.286 -26.687 1.00 14.20 415 ASN B N 1
ATOM 7047 C CA . ASN B 1 403 ? -25.157 62.315 -25.956 1.00 14.17 415 ASN B CA 1
ATOM 7048 C C . ASN B 1 403 ? -25.529 60.904 -25.477 1.00 13.82 415 ASN B C 1
ATOM 7049 O O . ASN B 1 403 ? -25.978 60.723 -24.351 1.00 13.91 415 ASN B O 1
ATOM 7054 N N . MET B 1 404 ? -25.311 59.899 -26.329 1.00 13.79 416 MET B N 1
ATOM 7055 C CA . MET B 1 404 ? -25.601 58.521 -25.983 1.00 13.37 416 MET B CA 1
ATOM 7056 C C . MET B 1 404 ? -24.524 57.969 -25.043 1.00 13.23 416 MET B C 1
ATOM 7057 O O . MET B 1 404 ? -24.847 57.282 -24.079 1.00 13.05 416 MET B O 1
ATOM 7062 N N . ALA B 1 405 ? -23.254 58.294 -25.307 1.00 13.49 417 ALA B N 1
ATOM 7063 C CA . ALA B 1 405 ? -22.122 57.760 -24.545 1.00 13.95 417 ALA B CA 1
ATOM 7064 C C . ALA B 1 405 ? -22.116 58.256 -23.087 1.00 14.04 417 ALA B C 1
ATOM 7065 O O . ALA B 1 405 ? -21.586 57.584 -22.214 1.00 13.90 417 ALA B O 1
ATOM 7067 N N . ILE B 1 406 ? -22.688 59.437 -22.830 1.00 14.99 418 ILE B N 1
ATOM 7068 C CA . ILE B 1 406 ? -22.772 59.990 -21.457 1.00 15.69 418 ILE B CA 1
ATOM 7069 C C . ILE B 1 406 ? -23.850 59.264 -20.638 1.00 15.47 418 ILE B C 1
ATOM 7070 O O . ILE B 1 406 ? -23.854 59.359 -19.418 1.00 15.55 418 ILE B O 1
ATOM 7075 N N . GLY B 1 407 ? -24.768 58.550 -21.298 1.00 15.88 419 GLY B N 1
ATOM 7076 C CA . GLY B 1 407 ? -25.707 57.658 -20.585 1.00 15.95 419 GLY B CA 1
ATOM 7077 C C . GLY B 1 407 ? -24.951 56.752 -19.628 1.00 16.45 419 GLY B C 1
ATOM 7078 O O . GLY B 1 407 ? -23.796 56.398 -19.891 1.00 15.50 419 GLY B O 1
ATOM 7079 N N . LYS B 1 408 ? -25.566 56.414 -18.489 1.00 17.18 420 LYS B N 1
ATOM 7080 C CA . LYS B 1 408 ? -24.910 55.537 -17.516 1.00 18.67 420 LYS B CA 1
ATOM 7081 C C . LYS B 1 408 ? -24.517 54.224 -18.214 1.00 17.98 420 LYS B C 1
ATOM 7082 O O . LYS B 1 408 ? -25.307 53.665 -18.982 1.00 18.11 420 LYS B O 1
ATOM 7088 N N . LYS B 1 409 ? -23.266 53.802 -17.977 1.00 16.67 421 LYS B N 1
ATOM 7089 C CA . LYS B 1 409 ? -22.658 52.542 -18.453 1.00 16.91 421 LYS B CA 1
ATOM 7090 C C . LYS B 1 409 ? -22.393 52.551 -19.968 1.00 14.98 421 LYS B C 1
ATOM 7091 O O . LYS B 1 409 ? -22.143 51.498 -20.547 1.00 14.70 421 LYS B O 1
ATOM 7097 N N . MET B 1 410 ? -22.371 53.722 -20.609 1.00 14.24 422 MET B N 1
ATOM 7098 C CA . MET B 1 410 ? -22.315 53.751 -22.078 1.00 13.79 422 MET B CA 1
ATOM 7099 C C . MET B 1 410 ? -20.889 53.999 -22.592 1.00 13.18 422 MET B C 1
ATOM 7100 O O . MET B 1 410 ? -20.657 53.979 -23.804 1.00 13.08 422 MET B O 1
ATOM 7105 N N . GLN B 1 411 ? -19.934 54.153 -21.673 1.00 13.19 423 GLN B N 1
ATOM 7106 C CA . GLN B 1 411 ? -18.512 54.020 -21.991 1.00 13.45 423 GLN B CA 1
ATOM 7107 C C . GLN B 1 411 ? -17.916 52.933 -21.099 1.00 13.65 423 GLN B C 1
ATOM 7108 O O . GLN B 1 411 ? -18.390 52.681 -19.975 1.00 13.95 423 GLN B O 1
ATOM 7114 N N . ASN B 1 412 ? -16.857 52.307 -21.617 1.00 13.47 424 ASN B N 1
ATOM 7115 C CA . ASN B 1 412 ? -16.165 51.225 -20.948 1.00 13.40 424 ASN B CA 1
ATOM 7116 C C . ASN B 1 412 ? -14.698 51.283 -21.388 1.00 13.74 424 ASN B C 1
ATOM 7117 O O . ASN B 1 412 ? -14.342 52.084 -22.251 1.00 13.95 424 ASN B O 1
ATOM 7122 N N . ILE B 1 413 ? -13.866 50.412 -20.812 1.00 14.23 425 ILE B N 1
ATOM 7123 C CA . ILE B 1 413 ? -12.419 50.414 -21.083 1.00 14.36 425 ILE B CA 1
ATOM 7124 C C . ILE B 1 413 ? -12.114 49.912 -22.499 1.00 14.58 425 ILE B C 1
ATOM 7125 O O . ILE B 1 413 ? -10.938 49.868 -22.886 1.00 14.38 425 ILE B O 1
ATOM 7130 N N . TYR B 1 414 ? -13.152 49.549 -23.270 1.00 14.66 426 TYR B N 1
ATOM 7131 C CA . TYR B 1 414 ? -12.988 49.214 -24.681 1.00 15.24 426 TYR B CA 1
ATOM 7132 C C . TYR B 1 414 ? -13.743 50.217 -25.570 1.00 14.68 426 TYR B C 1
ATOM 7133 O O . TYR B 1 414 ? -14.008 49.913 -26.729 1.00 14.75 426 TYR B O 1
ATOM 7142 N N . GLY B 1 415 ? -14.047 51.410 -25.041 1.00 14.45 427 GLY B N 1
ATOM 7143 C CA . GLY B 1 415 ? -14.746 52.481 -25.788 1.00 14.95 427 GLY B CA 1
ATOM 7144 C C . GLY B 1 415 ? -16.242 52.505 -25.498 1.00 14.65 427 GLY B C 1
ATOM 7145 O O . GLY B 1 415 ? -16.642 52.320 -24.362 1.00 14.60 427 GLY B O 1
ATOM 7146 N N . SER B 1 416 ? -17.062 52.724 -26.533 1.00 14.45 428 SER B N 1
ATOM 7147 C CA . SER B 1 416 ? -18.523 52.825 -26.367 1.00 14.50 428 SER B CA 1
ATOM 7148 C C . SER B 1 416 ? -19.141 51.449 -26.084 1.00 14.61 428 SER B C 1
ATOM 7149 O O . SER B 1 416 ? -18.621 50.408 -26.501 1.00 13.60 428 SER B O 1
ATOM 7152 N N . THR B 1 417 ? -20.269 51.485 -25.367 1.00 15.26 429 THR B N 1
ATOM 7153 C CA . THR B 1 417 ? -21.087 50.321 -25.054 1.00 15.45 429 THR B CA 1
ATOM 7154 C C . THR B 1 417 ? -22.121 50.147 -26.176 1.00 15.44 429 THR B C 1
ATOM 7155 O O . THR B 1 417 ? -22.487 51.125 -26.824 1.00 15.75 429 THR B O 1
ATOM 7159 N N . GLU B 1 418 ? -22.563 48.901 -26.384 1.00 14.57 430 GLU B N 1
ATOM 7160 C CA . GLU B 1 418 ? -23.428 48.478 -27.499 1.00 15.43 430 GLU B CA 1
ATOM 7161 C C . GLU B 1 418 ? -24.640 49.415 -27.642 1.00 15.14 430 GLU B C 1
ATOM 7162 O O . GLU B 1 418 ? -24.878 49.989 -28.710 1.00 16.18 430 GLU B O 1
ATOM 7168 N N . SER B 1 419 ? -25.430 49.544 -26.576 1.00 14.62 431 SER B N 1
ATOM 7169 C CA . SER B 1 419 ? -26.723 50.221 -26.664 1.00 14.60 431 SER B CA 1
ATOM 7170 C C . SER B 1 419 ? -27.268 50.527 -25.268 1.00 14.45 431 SER B C 1
ATOM 7171 O O . SER B 1 419 ? -26.856 49.915 -24.282 1.00 13.94 431 SER B O 1
ATOM 7174 N N . THR B 1 420 ? -28.228 51.457 -25.233 1.00 14.94 432 THR B N 1
ATOM 7175 C CA . THR B 1 420 ? -28.962 51.833 -24.031 1.00 15.29 432 THR B CA 1
ATOM 7176 C C . THR B 1 420 ? -30.446 51.994 -24.378 1.00 16.02 432 THR B C 1
ATOM 7177 O O . THR B 1 420 ? -30.800 52.428 -25.475 1.00 15.53 432 THR B O 1
ATOM 7181 N N . ARG B 1 421 ? -31.309 51.657 -23.416 1.00 16.86 433 ARG B N 1
ATOM 7182 C CA . ARG B 1 421 ? -32.688 52.077 -23.485 1.00 18.39 433 ARG B CA 1
ATOM 7183 C C . ARG B 1 421 ? -32.716 53.610 -23.485 1.00 19.77 433 ARG B C 1
ATOM 7184 O O . ARG B 1 421 ? -31.922 54.265 -22.757 1.00 18.78 433 ARG B O 1
ATOM 7192 N N . ARG B 1 422 ? -33.617 54.187 -24.289 1.00 19.41 434 ARG B N 1
ATOM 7193 C CA . ARG B 1 422 ? -33.722 55.631 -24.369 1.00 20.53 434 ARG B CA 1
ATOM 7194 C C . ARG B 1 422 ? -34.249 56.201 -23.044 1.00 20.24 434 ARG B C 1
ATOM 7195 O O . ARG B 1 422 ? -34.016 57.368 -22.758 1.00 20.52 434 ARG B O 1
ATOM 7203 N N . ASP B 1 423 ? -34.914 55.372 -22.225 1.00 20.38 435 ASP B N 1
ATOM 7204 C CA . ASP B 1 423 ? -35.405 55.806 -20.899 1.00 20.60 435 ASP B CA 1
ATOM 7205 C C . ASP B 1 423 ? -34.354 55.539 -19.807 1.00 20.57 435 ASP B C 1
ATOM 7206 O O . ASP B 1 423 ? -34.583 55.841 -18.630 1.00 19.87 435 ASP B O 1
ATOM 7211 N N . GLY B 1 424 ? -33.213 54.957 -20.190 1.00 20.57 436 GLY B N 1
ATOM 7212 C CA . GLY B 1 424 ? -32.046 54.836 -19.315 1.00 20.45 436 GLY B CA 1
ATOM 7213 C C . GLY B 1 424 ? -32.195 53.791 -18.213 1.00 20.28 436 GLY B C 1
ATOM 7214 O O . GLY B 1 424 ? -31.419 53.809 -17.259 1.00 20.25 436 GLY B O 1
ATOM 7215 N N . THR B 1 425 ? -33.150 52.859 -18.353 1.00 20.32 437 THR B N 1
ATOM 7216 C CA . THR B 1 425 ? -33.417 51.844 -17.322 1.00 19.74 437 THR B CA 1
ATOM 7217 C C . THR B 1 425 ? -32.656 50.543 -17.607 1.00 19.26 437 THR B C 1
ATOM 7218 O O . THR B 1 425 ? -32.687 49.635 -16.795 1.00 18.72 437 THR B O 1
ATOM 7222 N N . GLY B 1 426 ? -31.981 50.461 -18.757 1.00 18.66 438 GLY B N 1
ATOM 7223 C CA . GLY B 1 426 ? -31.245 49.262 -19.150 1.00 18.57 438 GLY B CA 1
ATOM 7224 C C . GLY B 1 426 ? -30.182 49.556 -20.194 1.00 17.88 438 GLY B C 1
ATOM 7225 O O . GLY B 1 426 ? -30.287 50.541 -20.935 1.00 17.39 438 GLY B O 1
ATOM 7226 N N . VAL B 1 427 ? -29.169 48.686 -20.239 1.00 17.00 439 VAL B N 1
ATOM 7227 C CA . VAL B 1 427 ? -28.020 48.811 -21.143 1.00 17.19 439 VAL B CA 1
ATOM 7228 C C . VAL B 1 427 ? -27.658 47.412 -21.656 1.00 16.48 439 VAL B C 1
ATOM 7229 O O . VAL B 1 427 ? -27.828 46.428 -20.945 1.00 15.53 439 VAL B O 1
ATOM 7233 N N . SER B 1 428 ? -27.204 47.338 -22.916 1.00 16.03 440 SER B N 1
ATOM 7234 C CA . SER B 1 428 ? -26.607 46.133 -23.463 1.00 15.04 440 SER B CA 1
ATOM 7235 C C . SER B 1 428 ? -25.124 46.130 -23.087 1.00 15.12 440 SER B C 1
ATOM 7236 O O . SER B 1 428 ? -24.334 46.877 -23.686 1.00 14.50 440 SER B O 1
ATOM 7239 N N . ALA B 1 429 ? -24.769 45.320 -22.080 1.00 14.71 441 ALA B N 1
ATOM 7240 C CA . ALA B 1 429 ? -23.399 45.270 -21.543 1.00 15.05 441 ALA B CA 1
ATOM 7241 C C . ALA B 1 429 ? -22.556 44.392 -22.470 1.00 14.72 441 ALA B C 1
ATOM 7242 O O . ALA B 1 429 ? -22.245 43.231 -22.165 1.00 15.09 441 ALA B O 1
ATOM 7244 N N . LEU B 1 430 ? -22.236 44.958 -23.638 1.00 14.55 442 LEU B N 1
ATOM 7245 C CA . LEU B 1 430 ? -21.759 44.203 -24.761 1.00 14.71 442 LEU B CA 1
ATOM 7246 C C . LEU B 1 430 ? -20.913 45.107 -25.659 1.00 14.29 442 LEU B C 1
ATOM 7247 O O . LEU B 1 430 ? -21.121 46.334 -25.703 1.00 14.57 442 LEU B O 1
ATOM 7252 N N . LEU B 1 431 ? -19.965 44.481 -26.362 1.00 14.00 443 LEU B N 1
ATOM 7253 C CA . LEU B 1 431 ? -19.186 45.098 -27.424 1.00 13.53 443 LEU B CA 1
ATOM 7254 C C . LEU B 1 431 ? -19.350 44.257 -28.695 1.00 13.60 443 LEU B C 1
ATOM 7255 O O . LEU B 1 431 ? -19.244 43.038 -28.625 1.00 14.02 443 LEU B O 1
ATOM 7260 N N . THR B 1 432 ? -19.589 44.912 -29.839 1.00 12.97 444 THR B N 1
ATOM 7261 C CA . THR B 1 432 ? -19.570 44.249 -31.146 1.00 12.79 444 THR B CA 1
ATOM 7262 C C . THR B 1 432 ? -18.900 45.174 -32.167 1.00 12.50 444 THR B C 1
ATOM 7263 O O . THR B 1 432 ? -18.887 46.405 -31.988 1.00 11.99 444 THR B O 1
ATOM 7267 N N . TRP B 1 433 ? -18.364 44.579 -33.238 1.00 12.94 445 TRP B N 1
ATOM 7268 C CA . TRP B 1 433 ? -17.795 45.338 -34.353 1.00 13.74 445 TRP B CA 1
ATOM 7269 C C . TRP B 1 433 ? -18.855 46.278 -34.924 1.00 14.55 445 TRP B C 1
ATOM 7270 O O . TRP B 1 433 ? -18.562 47.435 -35.225 1.00 15.27 445 TRP B O 1
ATOM 7281 N N . ASP B 1 434 ? -20.075 45.749 -35.069 1.00 15.61 446 ASP B N 1
ATOM 7282 C CA . ASP B 1 434 ? -21.181 46.452 -35.713 1.00 16.66 446 ASP B CA 1
ATOM 7283 C C . ASP B 1 434 ? -21.516 47.747 -34.955 1.00 15.91 446 ASP B C 1
ATOM 7284 O O . ASP B 1 434 ? -21.751 48.779 -35.607 1.00 15.30 446 ASP B O 1
ATOM 7289 N N . SER B 1 435 ? -21.503 47.716 -33.609 1.00 14.81 447 SER B N 1
ATOM 7290 C CA . SER B 1 435 ? -21.941 48.872 -32.787 1.00 14.82 447 SER B CA 1
ATOM 7291 C C . SER B 1 435 ? -20.800 49.863 -32.499 1.00 14.41 447 SER B C 1
ATOM 7292 O O . SER B 1 435 ? -21.044 50.923 -31.901 1.00 13.80 447 SER B O 1
ATOM 7295 N N . LYS B 1 436 ? -19.570 49.544 -32.916 1.00 14.39 448 LYS B N 1
ATOM 7296 C CA . LYS B 1 436 ? -18.385 50.295 -32.472 1.00 14.55 448 LYS B CA 1
ATOM 7297 C C . LYS B 1 436 ? -17.479 50.684 -33.646 1.00 14.54 448 LYS B C 1
ATOM 7298 O O . LYS B 1 436 ? -17.110 51.860 -33.774 1.00 15.61 448 LYS B O 1
ATOM 7304 N N . VAL B 1 437 ? -17.108 49.713 -34.481 1.00 14.59 449 VAL B N 1
ATOM 7305 C CA . VAL B 1 437 ? -16.075 49.902 -35.505 1.00 14.64 449 VAL B CA 1
ATOM 7306 C C . VAL B 1 437 ? -16.716 50.357 -36.821 1.00 14.02 449 VAL B C 1
ATOM 7307 O O . VAL B 1 437 ? -16.000 50.811 -37.718 1.00 14.67 449 VAL B O 1
ATOM 7311 N N . SER B 1 438 ? -18.050 50.263 -36.927 1.00 13.13 450 SER B N 1
ATOM 7312 C CA . SER B 1 438 ? -18.781 50.944 -37.984 1.00 12.93 450 SER B CA 1
ATOM 7313 C C . SER B 1 438 ? -18.500 52.452 -37.893 1.00 12.80 450 SER B C 1
ATOM 7314 O O . SER B 1 438 ? -18.147 53.098 -38.884 1.00 12.61 450 SER B O 1
ATOM 7317 N N . THR B 1 439 ? -18.643 52.991 -36.679 1.00 12.31 451 THR B N 1
ATOM 7318 C CA . THR B 1 439 ? -18.423 54.407 -36.393 1.00 12.54 451 THR B CA 1
ATOM 7319 C C . THR B 1 439 ? -16.963 54.775 -36.681 1.00 12.78 451 THR B C 1
ATOM 7320 O O . THR B 1 439 ? -16.674 55.819 -37.273 1.00 12.61 451 THR B O 1
ATOM 7324 N N . VAL B 1 440 ? -16.045 53.909 -36.253 1.00 13.19 452 VAL B N 1
ATOM 7325 C CA . VAL B 1 440 ? -14.625 54.147 -36.453 1.00 13.41 452 VAL B CA 1
ATOM 7326 C C . VAL B 1 440 ? -14.358 54.295 -37.951 1.00 13.41 452 VAL B C 1
ATOM 7327 O O . VAL B 1 440 ? -13.674 55.230 -38.368 1.00 13.19 452 VAL B O 1
ATOM 7331 N N . ASN B 1 441 ? -14.917 53.378 -38.744 1.00 13.62 453 ASN B N 1
ATOM 7332 C CA . ASN B 1 441 ? -14.689 53.356 -40.183 1.00 14.08 453 ASN B CA 1
ATOM 7333 C C . ASN B 1 441 ? -15.285 54.613 -40.835 1.00 13.73 453 ASN B C 1
ATOM 7334 O O . ASN B 1 441 ? -14.704 55.131 -41.782 1.00 13.52 453 ASN B O 1
ATOM 7339 N N . ALA B 1 442 ? -16.413 55.116 -40.307 1.00 13.43 454 ALA B N 1
ATOM 7340 C CA . ALA B 1 442 ? -16.996 56.373 -40.784 1.00 13.41 454 ALA B CA 1
ATOM 7341 C C . ALA B 1 442 ? -16.072 57.560 -40.449 1.00 13.35 454 ALA B C 1
ATOM 7342 O O . ALA B 1 442 ? -15.867 58.440 -41.281 1.00 12.66 454 ALA B O 1
ATOM 7344 N N . ILE B 1 443 ? -15.509 57.566 -39.240 1.00 13.59 455 ILE B N 1
ATOM 7345 C CA . ILE B 1 443 ? -14.560 58.598 -38.805 1.00 14.73 455 ILE B CA 1
ATOM 7346 C C . ILE B 1 443 ? -13.345 58.624 -39.748 1.00 15.09 455 ILE B C 1
ATOM 7347 O O . ILE B 1 443 ? -12.823 59.699 -40.019 1.00 14.92 455 ILE B O 1
ATOM 7352 N N . LEU B 1 444 ? -12.921 57.452 -40.239 1.00 15.05 456 LEU B N 1
ATOM 7353 C CA . LEU B 1 444 ? -11.740 57.329 -41.118 1.00 16.40 456 LEU B CA 1
ATOM 7354 C C . LEU B 1 444 ? -12.101 57.660 -42.570 1.00 15.98 456 LEU B C 1
ATOM 7355 O O . LEU B 1 444 ? -11.220 57.657 -43.434 1.00 17.63 456 LEU B O 1
ATOM 7360 N N . GLY B 1 445 ? -13.388 57.907 -42.830 1.00 15.23 457 GLY B N 1
ATOM 7361 C CA . GLY B 1 445 ? -13.880 58.373 -44.120 1.00 14.73 457 GLY B CA 1
ATOM 7362 C C . GLY B 1 445 ? -14.289 57.234 -45.044 1.00 14.91 457 GLY B C 1
ATOM 7363 O O . GLY B 1 445 ? -14.398 57.438 -46.250 1.00 14.79 457 GLY B O 1
ATOM 7364 N N . GLY B 1 446 ? -14.533 56.036 -44.496 1.00 14.96 458 GLY B N 1
ATOM 7365 C CA . GLY B 1 446 ? -14.798 54.851 -45.330 1.00 14.92 458 GLY B CA 1
ATOM 7366 C C . GLY B 1 446 ? -13.576 54.470 -46.146 1.00 15.32 458 GLY B C 1
ATOM 7367 O O . GLY B 1 446 ? -12.501 55.035 -45.957 1.00 14.96 458 GLY B O 1
ATOM 7368 N N . VAL B 1 447 ? -13.745 53.504 -47.053 1.00 15.77 459 VAL B N 1
ATOM 7369 C CA . VAL B 1 447 ? -12.654 53.041 -47.916 1.00 16.51 459 VAL B CA 1
ATOM 7370 C C . VAL B 1 447 ? -12.990 53.342 -49.386 1.00 16.61 459 VAL B C 1
ATOM 7371 O O . VAL B 1 447 ? -12.319 52.838 -50.284 1.00 16.43 459 VAL B O 1
ATOM 7375 N N . SER B 1 448 ? -13.994 54.197 -49.626 1.00 17.05 460 SER B N 1
ATOM 7376 C CA . SER B 1 448 ? -14.482 54.457 -50.986 1.00 16.90 460 SER B CA 1
ATOM 7377 C C . SER B 1 448 ? -13.389 55.127 -51.835 1.00 17.83 460 SER B C 1
ATOM 7378 O O . SER B 1 448 ? -13.309 54.886 -53.047 1.00 17.41 460 SER B O 1
ATOM 7381 N N . GLY B 1 449 ? -12.554 55.956 -51.195 1.00 18.45 461 GLY B N 1
ATOM 7382 C CA . GLY B 1 449 ? -11.382 56.561 -51.833 1.00 18.88 461 GLY B CA 1
ATOM 7383 C C . GLY B 1 449 ? -10.440 55.510 -52.406 1.00 18.92 461 GLY B C 1
ATOM 7384 O O . GLY B 1 449 ? -10.103 55.546 -53.584 1.00 19.15 461 GLY B O 1
ATOM 7385 N N . LEU B 1 450 ? -10.023 54.556 -51.566 1.00 18.85 462 LEU B N 1
ATOM 7386 C CA . LEU B 1 450 ? -9.149 53.459 -51.991 1.00 18.48 462 LEU B CA 1
ATOM 7387 C C . LEU B 1 450 ? -9.818 52.655 -53.112 1.00 18.59 462 LEU B C 1
ATOM 7388 O O . LEU B 1 450 ? -9.169 52.329 -54.118 1.00 19.25 462 LEU B O 1
ATOM 7393 N N . VAL B 1 451 ? -11.114 52.366 -52.952 1.00 17.54 463 VAL B N 1
ATOM 7394 C CA . VAL B 1 451 ? -11.858 51.537 -53.897 1.00 17.33 463 VAL B CA 1
ATOM 7395 C C . VAL B 1 451 ? -11.932 52.245 -55.258 1.00 16.99 463 VAL B C 1
ATOM 7396 O O . VAL B 1 451 ? -11.709 51.617 -56.293 1.00 15.59 463 VAL B O 1
ATOM 7400 N N . SER B 1 452 ? -12.232 53.550 -55.252 1.00 17.29 464 SER B N 1
ATOM 7401 C CA . SER B 1 452 ? -12.368 54.302 -56.505 1.00 17.61 464 SER B CA 1
ATOM 7402 C C . SER B 1 452 ? -11.023 54.364 -57.246 1.00 17.18 464 SER B C 1
ATOM 7403 O O . SER B 1 452 ? -10.996 54.372 -58.471 1.00 16.99 464 SER B O 1
ATOM 7406 N N . GLN B 1 453 ? -9.911 54.407 -56.506 1.00 17.16 465 GLN B N 1
ATOM 7407 C CA . GLN B 1 453 ? -8.590 54.394 -57.133 1.00 17.76 465 GLN B CA 1
ATOM 7408 C C . GLN B 1 453 ? -8.425 53.109 -57.955 1.00 18.11 465 GLN B C 1
ATOM 7409 O O . GLN B 1 453 ? -8.067 53.151 -59.134 1.00 17.95 465 GLN B O 1
ATOM 7415 N N . LYS B 1 454 ? -8.702 51.966 -57.317 1.00 17.33 466 LYS B N 1
ATOM 7416 C CA . LYS B 1 454 ? -8.525 50.666 -57.938 1.00 17.82 466 LYS B CA 1
ATOM 7417 C C . LYS B 1 454 ? -9.559 50.501 -59.065 1.00 18.58 466 LYS B C 1
ATOM 7418 O O . LYS B 1 454 ? -9.240 49.972 -60.131 1.00 18.61 466 LYS B O 1
ATOM 7424 N N . MET B 1 455 ? -10.787 50.993 -58.847 1.00 18.99 467 MET B N 1
ATOM 7425 C CA . MET B 1 455 ? -11.847 50.941 -59.866 1.00 19.15 467 MET B CA 1
ATOM 7426 C C . MET B 1 455 ? -11.427 51.719 -61.125 1.00 21.23 467 MET B C 1
ATOM 7427 O O . MET B 1 455 ? -11.661 51.264 -62.253 1.00 22.11 467 MET B O 1
ATOM 7432 N N . LYS B 1 456 ? -10.828 52.900 -60.932 1.00 21.64 468 LYS B N 1
ATOM 7433 C CA . LYS B 1 456 ? -10.361 53.717 -62.047 1.00 23.35 468 LYS B CA 1
ATOM 7434 C C . LYS B 1 456 ? -9.239 52.975 -62.790 1.00 23.56 468 LYS B C 1
ATOM 7435 O O . LYS B 1 456 ? -9.246 52.907 -64.022 1.00 25.05 468 LYS B O 1
ATOM 7441 N N . ALA B 1 457 ? -8.303 52.382 -62.039 1.00 23.30 469 ALA B N 1
ATOM 7442 C CA . ALA B 1 457 ? -7.175 51.659 -62.634 1.00 24.61 469 ALA B CA 1
ATOM 7443 C C . ALA B 1 457 ? -7.667 50.442 -63.438 1.00 24.84 469 ALA B C 1
ATOM 7444 O O . ALA B 1 457 ? -7.031 50.080 -64.422 1.00 24.71 469 ALA B O 1
ATOM 7446 N N . GLU B 1 458 ? -8.796 49.839 -63.033 1.00 24.60 470 GLU B N 1
ATOM 7447 C CA . GLU B 1 458 ? -9.356 48.630 -63.688 1.00 24.72 470 GLU B CA 1
ATOM 7448 C C . GLU B 1 458 ? -10.517 48.992 -64.626 1.00 24.53 470 GLU B C 1
ATOM 7449 O O . GLU B 1 458 ? -11.206 48.103 -65.106 1.00 23.67 470 GLU B O 1
ATOM 7455 N N A ASN B 1 459 ? -10.706 50.301 -64.848 0.50 24.45 471 ASN B N 1
ATOM 7456 N N B ASN B 1 459 ? -10.719 50.294 -64.866 0.50 24.85 471 ASN B N 1
ATOM 7457 C CA A ASN B 1 459 ? -11.634 50.890 -65.819 0.50 24.35 471 ASN B CA 1
ATOM 7458 C CA B ASN B 1 459 ? -11.635 50.816 -65.883 0.50 25.01 471 ASN B CA 1
ATOM 7459 C C A ASN B 1 459 ? -13.069 50.394 -65.587 0.50 23.77 471 ASN B C 1
ATOM 7460 C C B ASN B 1 459 ? -13.085 50.397 -65.599 0.50 24.14 471 ASN B C 1
ATOM 7461 O O A ASN B 1 459 ? -13.778 50.078 -66.542 0.50 23.74 471 ASN B O 1
ATOM 7462 O O B ASN B 1 459 ? -13.823 50.124 -66.548 0.50 24.07 471 ASN B O 1
ATOM 7471 N N . ILE B 1 460 ? -13.493 50.354 -64.320 1.00 22.84 472 ILE B N 1
ATOM 7472 C CA . ILE B 1 460 ? -14.900 50.065 -63.968 1.00 21.06 472 ILE B CA 1
ATOM 7473 C C . ILE B 1 460 ? -15.535 51.267 -63.247 1.00 20.17 472 ILE B C 1
ATOM 7474 O O . ILE B 1 460 ? -16.749 51.283 -63.041 1.00 19.77 472 ILE B O 1
ATOM 7479 N N . TYR B 1 461 ? -14.732 52.277 -62.889 1.00 18.97 473 TYR B N 1
ATOM 7480 C CA . TYR B 1 461 ? -15.233 53.470 -62.200 1.00 19.41 473 TYR B CA 1
ATOM 7481 C C . TYR B 1 461 ? -16.321 54.166 -63.036 1.00 19.66 473 TYR B C 1
ATOM 7482 O O . TYR B 1 461 ? -17.385 54.495 -62.514 1.00 19.13 473 TYR B O 1
ATOM 7491 N N . ASN B 1 462 ? -16.054 54.387 -64.328 1.00 20.25 474 ASN B N 1
ATOM 7492 C CA . ASN B 1 462 ? -16.976 55.154 -65.188 1.00 20.92 474 ASN B CA 1
ATOM 7493 C C . ASN B 1 462 ? -18.315 54.417 -65.313 1.00 19.41 474 ASN B C 1
ATOM 7494 O O . ASN B 1 462 ? -19.378 55.056 -65.347 1.00 18.79 474 ASN B O 1
ATOM 7499 N N . THR B 1 463 ? -18.255 53.081 -65.364 1.00 17.52 475 THR B N 1
ATOM 7500 C CA . THR B 1 463 ? -19.449 52.256 -65.450 1.00 16.87 475 THR B CA 1
ATOM 7501 C C . THR B 1 463 ? -20.277 52.395 -64.168 1.00 15.48 475 THR B C 1
ATOM 7502 O O . THR B 1 463 ? -21.502 52.514 -64.223 1.00 15.01 475 THR B O 1
ATOM 7506 N N . PHE B 1 464 ? -19.601 52.330 -63.017 1.00 15.19 476 PHE B N 1
ATOM 7507 C CA . PHE B 1 464 ? -20.258 52.495 -61.720 1.00 15.08 476 PHE B CA 1
ATOM 7508 C C . PHE B 1 464 ? -21.044 53.813 -61.719 1.00 15.24 476 PHE B C 1
ATOM 7509 O O . PHE B 1 464 ? -22.266 53.826 -61.473 1.00 14.65 476 PHE B O 1
ATOM 7517 N N . VAL B 1 465 ? -20.345 54.905 -62.058 1.00 15.60 477 VAL B N 1
ATOM 7518 C CA . VAL B 1 465 ? -20.910 56.262 -62.006 1.00 16.48 477 VAL B CA 1
ATOM 7519 C C . VAL B 1 465 ? -22.127 56.339 -62.940 1.00 16.59 477 VAL B C 1
ATOM 7520 O O . VAL B 1 465 ? -23.210 56.743 -62.523 1.00 15.70 477 VAL B O 1
ATOM 7524 N N . GLU B 1 466 ? -21.942 55.914 -64.194 1.00 17.86 478 GLU B N 1
ATOM 7525 C CA . GLU B 1 466 ? -22.987 55.977 -65.214 1.00 17.89 478 GLU B CA 1
ATOM 7526 C C . GLU B 1 466 ? -24.239 55.234 -64.733 1.00 17.31 478 GLU B C 1
ATOM 7527 O O . GLU B 1 466 ? -25.349 55.744 -64.795 1.00 17.03 478 GLU B O 1
ATOM 7533 N N . ARG B 1 467 ? -24.039 54.008 -64.257 1.00 17.53 479 ARG B N 1
ATOM 7534 C CA . ARG B 1 467 ? -25.141 53.159 -63.872 1.00 17.61 479 ARG B CA 1
ATOM 7535 C C . ARG B 1 467 ? -25.862 53.749 -62.652 1.00 17.01 479 ARG B C 1
ATOM 7536 O O . ARG B 1 467 ? -27.092 53.874 -62.656 1.00 16.87 479 ARG B O 1
ATOM 7544 N N . ILE B 1 468 ? -25.107 54.094 -61.604 1.00 17.41 480 ILE B N 1
ATOM 7545 C CA . ILE B 1 468 ? -25.723 54.406 -60.317 1.00 17.35 480 ILE B CA 1
ATOM 7546 C C . ILE B 1 468 ? -26.317 55.820 -60.362 1.00 18.66 480 ILE B C 1
ATOM 7547 O O . ILE B 1 468 ? -27.363 56.063 -59.754 1.00 18.71 480 ILE B O 1
ATOM 7552 N N . GLU B 1 469 ? -25.703 56.725 -61.139 1.00 18.56 481 GLU B N 1
ATOM 7553 C CA . GLU B 1 469 ? -26.274 58.058 -61.319 1.00 18.77 481 GLU B CA 1
ATOM 7554 C C . GLU B 1 469 ? -27.610 57.951 -62.065 1.00 18.40 481 GLU B C 1
ATOM 7555 O O . GLU B 1 469 ? -28.579 58.587 -61.670 1.00 19.19 481 GLU B O 1
ATOM 7561 N N . ALA B 1 470 ? -27.658 57.118 -63.112 1.00 18.30 482 ALA B N 1
ATOM 7562 C CA . ALA B 1 470 ? -28.883 56.858 -63.874 1.00 17.82 482 ALA B CA 1
ATOM 7563 C C . ALA B 1 470 ? -30.008 56.369 -62.952 1.00 18.48 482 ALA B C 1
ATOM 7564 O O . ALA B 1 470 ? -31.124 56.894 -62.996 1.00 18.38 482 ALA B O 1
ATOM 7566 N N . GLU B 1 471 ? -29.722 55.344 -62.135 1.00 18.50 483 GLU B N 1
ATOM 7567 C CA . GLU B 1 471 ? -30.750 54.725 -61.324 1.00 17.88 483 GLU B CA 1
ATOM 7568 C C . GLU B 1 471 ? -31.310 55.759 -60.336 1.00 18.78 483 GLU B C 1
ATOM 7569 O O . GLU B 1 471 ? -32.531 55.903 -60.204 1.00 19.30 483 GLU B O 1
ATOM 7575 N N . TYR B 1 472 ? -30.413 56.482 -59.656 1.00 17.79 484 TYR B N 1
ATOM 7576 C CA . TYR B 1 472 ? -30.792 57.413 -58.603 1.00 17.54 484 TYR B CA 1
ATOM 7577 C C . TYR B 1 472 ? -31.460 58.660 -59.208 1.00 18.56 484 TYR B C 1
ATOM 7578 O O . TYR B 1 472 ? -32.498 59.091 -58.696 1.00 19.83 484 TYR B O 1
ATOM 7587 N N . SER B 1 473 ? -30.914 59.198 -60.312 1.00 18.26 485 SER B N 1
ATOM 7588 C CA . SER B 1 473 ? -31.459 60.422 -60.945 1.00 18.61 485 SER B CA 1
ATOM 7589 C C . SER B 1 473 ? -32.867 60.175 -61.511 1.00 18.91 485 SER B C 1
ATOM 7590 O O . SER B 1 473 ? -33.659 61.111 -61.596 1.00 19.81 485 SER B O 1
ATOM 7593 N N . ARG B 1 474 ? -33.187 58.918 -61.841 1.00 19.40 486 ARG B N 1
ATOM 7594 C CA . ARG B 1 474 ? -34.500 58.551 -62.366 1.00 19.95 486 ARG B CA 1
ATOM 7595 C C . ARG B 1 474 ? -35.572 58.601 -61.269 1.00 19.39 486 ARG B C 1
ATOM 7596 O O . ARG B 1 474 ? -36.732 58.894 -61.559 1.00 18.68 486 ARG B O 1
ATOM 7604 N N . VAL B 1 475 ? -35.185 58.311 -60.020 1.00 19.11 487 VAL B N 1
ATOM 7605 C CA . VAL B 1 475 ? -36.128 58.182 -58.900 1.00 19.25 487 VAL B CA 1
ATOM 7606 C C . VAL B 1 475 ? -36.216 59.499 -58.115 1.00 20.00 487 VAL B C 1
ATOM 7607 O O . VAL B 1 475 ? -37.321 59.908 -57.722 1.00 18.86 487 VAL B O 1
ATOM 7611 N N . PHE B 1 476 ? -35.064 60.147 -57.880 1.00 19.79 488 PHE B N 1
ATOM 7612 C CA . PHE B 1 476 ? -34.978 61.284 -56.964 1.00 21.61 488 PHE B CA 1
ATOM 7613 C C . PHE B 1 476 ? -34.935 62.602 -57.748 1.00 23.85 488 PHE B C 1
ATOM 7614 O O . PHE B 1 476 ? -33.883 63.052 -58.186 1.00 24.41 488 PHE B O 1
ATOM 7622 N N . LYS B 1 477 ? -36.127 63.190 -57.914 1.00 26.49 489 LYS B N 1
ATOM 7623 C CA . LYS B 1 477 ? -36.381 64.422 -58.650 1.00 29.16 489 LYS B CA 1
ATOM 7624 C C . LYS B 1 477 ? -37.002 65.439 -57.686 1.00 29.67 489 LYS B C 1
ATOM 7625 O O . LYS B 1 477 ? -37.800 65.078 -56.831 1.00 31.50 489 LYS B O 1
ATOM 7631 N N . ASN B 1 478 ? -36.637 66.716 -57.833 1.00 32.74 490 ASN B N 1
ATOM 7632 C CA . ASN B 1 478 ? -37.237 67.820 -57.057 1.00 31.38 490 ASN B CA 1
ATOM 7633 C C . ASN B 1 478 ? -37.241 67.466 -55.561 1.00 28.43 490 ASN B C 1
ATOM 7634 O O . ASN B 1 478 ? -38.288 67.478 -54.893 1.00 28.77 490 ASN B O 1
ATOM 7639 N N . LEU B 1 479 ? -36.043 67.187 -55.037 1.00 23.64 491 LEU B N 1
ATOM 7640 C CA . LEU B 1 479 ? -35.802 66.998 -53.605 1.00 22.18 491 LEU B CA 1
ATOM 7641 C C . LEU B 1 479 ? -36.412 68.161 -52.812 1.00 21.36 491 LEU B C 1
ATOM 7642 O O . LEU B 1 479 ? -36.281 69.327 -53.192 1.00 19.19 491 LEU B O 1
ATOM 7647 N N . LYS B 1 480 ? -37.059 67.817 -51.695 1.00 20.74 492 LYS B N 1
ATOM 7648 C CA . LYS B 1 480 ? -37.495 68.769 -50.678 1.00 20.27 492 LYS B CA 1
ATOM 7649 C C . LYS B 1 480 ? -36.598 68.643 -49.443 1.00 19.40 492 LYS B C 1
ATOM 7650 O O . LYS B 1 480 ? -35.990 67.590 -49.208 1.00 17.97 492 LYS B O 1
ATOM 7656 N N . GLY B 1 481 ? -36.510 69.745 -48.687 1.00 18.06 493 GLY B N 1
ATOM 7657 C CA . GLY B 1 481 ? -35.937 69.751 -47.351 1.00 17.70 493 GLY B CA 1
ATOM 7658 C C . GLY B 1 481 ? -34.428 69.936 -47.342 1.00 17.27 493 GLY B C 1
ATOM 7659 O O . GLY B 1 481 ? -33.802 69.744 -46.298 1.00 16.48 493 GLY B O 1
ATOM 7660 N N . GLU B 1 482 ? -33.833 70.339 -48.471 1.00 16.85 494 GLU B N 1
ATOM 7661 C CA . GLU B 1 482 ? -32.367 70.481 -48.523 1.00 17.57 494 GLU B CA 1
ATOM 7662 C C . GLU B 1 482 ? -31.904 71.706 -47.711 1.00 18.05 494 GLU B C 1
ATOM 7663 O O . GLU B 1 482 ? -30.713 71.853 -47.462 1.00 17.41 494 GLU B O 1
ATOM 7669 N N . HIS B 1 483 ? -32.849 72.552 -47.283 1.00 19.35 495 HIS B N 1
ATOM 7670 C CA . HIS B 1 483 ? -32.548 73.723 -46.467 1.00 21.66 495 HIS B CA 1
ATOM 7671 C C . HIS B 1 483 ? -32.762 73.411 -44.978 1.00 20.87 495 HIS B C 1
ATOM 7672 O O . HIS B 1 483 ? -32.525 74.253 -44.134 1.00 21.12 495 HIS B O 1
ATOM 7679 N N . VAL B 1 484 ? -33.177 72.184 -44.649 1.00 19.77 496 VAL B N 1
ATOM 7680 C CA . VAL B 1 484 ? -33.317 71.773 -43.250 1.00 18.43 496 VAL B CA 1
ATOM 7681 C C . VAL B 1 484 ? -31.930 71.443 -42.694 1.00 18.15 496 VAL B C 1
ATOM 7682 O O . VAL B 1 484 ? -31.308 70.470 -43.113 1.00 17.54 496 VAL B O 1
ATOM 7686 N N . PRO B 1 485 ? -31.387 72.232 -41.737 1.00 17.12 497 PRO B N 1
ATOM 7687 C CA . PRO B 1 485 ? -30.101 71.912 -41.117 1.00 16.80 497 PRO B CA 1
ATOM 7688 C C . PRO B 1 485 ? -30.186 70.621 -40.293 1.00 16.23 497 PRO B C 1
ATOM 7689 O O . PRO B 1 485 ? -31.280 70.253 -39.821 1.00 15.02 497 PRO B O 1
ATOM 7693 N N . PHE B 1 486 ? -29.042 69.948 -40.129 1.00 15.19 498 PHE B N 1
ATOM 7694 C CA . PHE B 1 486 ? -28.935 68.866 -39.175 1.00 15.31 498 PHE B CA 1
ATOM 7695 C C . PHE B 1 486 ? -29.302 69.403 -37.789 1.00 15.51 498 PHE B C 1
ATOM 7696 O O . PHE B 1 486 ? -28.991 70.550 -37.457 1.00 15.45 498 PHE B O 1
ATOM 7704 N N . CYS B 1 487 ? -29.957 68.553 -36.996 1.00 15.99 499 CYS B N 1
ATOM 7705 C CA . CYS B 1 487 ? -30.385 68.874 -35.669 1.00 16.23 499 CYS B CA 1
ATOM 7706 C C . CYS B 1 487 ? -29.355 68.307 -34.686 1.00 17.19 499 CYS B C 1
ATOM 7707 O O . CYS B 1 487 ? -28.698 67.304 -34.979 1.00 16.75 499 CYS B O 1
ATOM 7710 N N . LEU B 1 488 ? -29.200 68.990 -33.548 1.00 17.34 500 LEU B N 1
ATOM 7711 C CA . LEU B 1 488 ? -28.358 68.544 -32.451 1.00 18.31 500 LEU B CA 1
ATOM 7712 C C . LEU B 1 488 ? -29.250 67.927 -31.375 1.00 18.81 500 LEU B C 1
ATOM 7713 O O . LEU B 1 488 ? -30.432 68.257 -31.285 1.00 18.64 500 LEU B O 1
ATOM 7718 N N . PRO B 1 489 ? -28.712 67.022 -30.526 1.00 18.14 501 PRO B N 1
ATOM 7719 C CA . PRO B 1 489 ? -29.487 66.412 -29.449 1.00 18.64 501 PRO B CA 1
ATOM 7720 C C . PRO B 1 489 ? -30.081 67.461 -28.502 1.00 18.69 501 PRO B C 1
ATOM 7721 O O . PRO B 1 489 ? -29.392 68.401 -28.136 1.00 17.75 501 PRO B O 1
ATOM 7725 N N . GLN B 1 490 ? -31.363 67.291 -28.162 1.00 19.79 502 GLN B N 1
ATOM 7726 C CA . GLN B 1 490 ? -32.115 68.231 -27.330 1.00 22.70 502 GLN B CA 1
ATOM 7727 C C . GLN B 1 490 ? -32.525 67.574 -26.001 1.00 22.68 502 GLN B C 1
ATOM 7728 O O . GLN B 1 490 ? -32.928 68.273 -25.086 1.00 23.94 502 GLN B O 1
ATOM 7734 N N . GLU B 1 491 ? -32.446 66.241 -25.913 1.00 22.08 503 GLU B N 1
ATOM 7735 C CA . GLU B 1 491 ? -32.773 65.467 -24.706 1.00 22.84 503 GLU B CA 1
ATOM 7736 C C . GLU B 1 491 ? -31.548 64.628 -24.312 1.00 21.67 503 GLU B C 1
ATOM 7737 O O . GLU B 1 491 ? -30.772 64.213 -25.190 1.00 19.49 503 GLU B O 1
ATOM 7743 N N . THR B 1 492 ? -31.396 64.366 -23.005 1.00 20.92 504 THR B N 1
ATOM 7744 C CA . THR B 1 492 ? -30.335 63.498 -22.481 1.00 20.98 504 THR B CA 1
ATOM 7745 C C . THR B 1 492 ? -30.931 62.128 -22.132 1.00 20.09 504 THR B C 1
ATOM 7746 O O . THR B 1 492 ? -32.143 61.989 -21.962 1.00 19.03 504 THR B O 1
ATOM 7750 N N . VAL B 1 493 ? -30.060 61.115 -22.062 1.00 18.74 505 VAL B N 1
ATOM 7751 C CA . VAL B 1 493 ? -30.439 59.803 -21.576 1.00 19.67 505 VAL B CA 1
ATOM 7752 C C . VAL B 1 493 ? -30.763 59.945 -20.089 1.00 20.25 505 VAL B C 1
ATOM 7753 O O . VAL B 1 493 ? -29.906 60.371 -19.323 1.00 18.34 505 VAL B O 1
ATOM 7757 N N . PRO B 1 494 ? -31.990 59.612 -19.625 1.00 20.94 506 PRO B N 1
ATOM 7758 C CA . PRO B 1 494 ? -32.305 59.709 -18.199 1.00 22.58 506 PRO B CA 1
ATOM 7759 C C . PRO B 1 494 ? -31.335 58.885 -17.334 1.00 23.26 506 PRO B C 1
ATOM 7760 O O . PRO B 1 494 ? -30.939 57.799 -17.720 1.00 22.84 506 PRO B O 1
ATOM 7764 N N . ASP B 1 495 ? -30.950 59.432 -16.179 1.00 25.24 507 ASP B N 1
ATOM 7765 C CA . ASP B 1 495 ? -30.290 58.665 -15.119 1.00 26.39 507 ASP B CA 1
ATOM 7766 C C . ASP B 1 495 ? -31.372 58.141 -14.168 1.00 25.41 507 ASP B C 1
ATOM 7767 O O . ASP B 1 495 ? -32.060 58.934 -13.548 1.00 24.21 507 ASP B O 1
ATOM 7772 N N . THR B 1 496 ? -31.503 56.811 -14.075 1.00 24.94 508 THR B N 1
ATOM 7773 C CA . THR B 1 496 ? -32.568 56.156 -13.317 1.00 25.14 508 THR B CA 1
ATOM 7774 C C . THR B 1 496 ? -32.002 55.290 -12.187 1.00 25.93 508 THR B C 1
ATOM 7775 O O . THR B 1 496 ? -32.744 54.530 -11.575 1.00 26.43 508 THR B O 1
ATOM 7779 N N . GLY B 1 497 ? -30.692 55.372 -11.941 1.00 25.50 509 GLY B N 1
ATOM 7780 C CA . GLY B 1 497 ? -30.063 54.588 -10.883 1.00 25.53 509 GLY B CA 1
ATOM 7781 C C . GLY B 1 497 ? -29.037 53.581 -11.381 1.00 24.47 509 GLY B C 1
ATOM 7782 O O . GLY B 1 497 ? -28.354 52.971 -10.568 1.00 25.29 509 GLY B O 1
ATOM 7783 N N . LEU B 1 498 ? -28.915 53.393 -12.701 1.00 22.71 510 LEU B N 1
ATOM 7784 C CA . LEU B 1 498 ? -27.798 52.607 -13.247 1.00 22.92 510 LEU B CA 1
ATOM 7785 C C . LEU B 1 498 ? -26.482 53.260 -12.815 1.00 21.71 510 LEU B C 1
ATOM 7786 O O . LEU B 1 498 ? -26.379 54.474 -12.726 1.00 23.35 510 LEU B O 1
ATOM 7791 N N . VAL B 1 499 ? -25.466 52.428 -12.602 1.00 22.17 511 VAL B N 1
ATOM 7792 C CA . VAL B 1 499 ? -24.174 52.845 -12.077 1.00 21.97 511 VAL B CA 1
ATOM 7793 C C . VAL B 1 499 ? -23.121 52.547 -13.147 1.00 21.99 511 VAL B C 1
ATOM 7794 O O . VAL B 1 499 ? -23.053 51.420 -13.641 1.00 21.99 511 VAL B O 1
ATOM 7798 N N . ASP B 1 500 ? -22.307 53.554 -13.484 1.00 21.56 512 ASP B N 1
ATOM 7799 C CA . ASP B 1 500 ? -21.192 53.392 -14.418 1.00 21.15 512 ASP B CA 1
ATOM 7800 C C . ASP B 1 500 ? -20.366 52.169 -14.005 1.00 20.88 512 ASP B C 1
ATOM 7801 O O . ASP B 1 500 ? -20.292 51.821 -12.823 1.00 21.97 512 ASP B O 1
ATOM 7806 N N . PHE B 1 501 ? -19.751 51.521 -14.998 1.00 20.86 513 PHE B N 1
ATOM 7807 C CA . PHE B 1 501 ? -18.828 50.423 -14.762 1.00 20.59 513 PHE B CA 1
ATOM 7808 C C . PHE B 1 501 ? -17.715 50.917 -13.832 1.00 20.62 513 PHE B C 1
ATOM 7809 O O . PHE B 1 501 ? -17.301 52.073 -13.921 1.00 22.27 513 PHE B O 1
ATOM 7817 N N . THR B 1 502 ? -17.234 50.047 -12.939 1.00 21.07 514 THR B N 1
ATOM 7818 C CA . THR B 1 502 ? -16.300 50.471 -11.887 1.00 21.06 514 THR B CA 1
ATOM 7819 C C . THR B 1 502 ? -14.910 50.738 -12.479 1.00 20.19 514 THR B C 1
ATOM 7820 O O . THR B 1 502 ? -14.098 51.401 -11.854 1.00 20.37 514 THR B O 1
ATOM 7824 N N . THR B 1 503 ? -14.642 50.229 -13.687 1.00 20.10 515 THR B N 1
ATOM 7825 C CA . THR B 1 503 ? -13.355 50.464 -14.362 1.00 19.85 515 THR B CA 1
ATOM 7826 C C . THR B 1 503 ? -13.423 51.687 -15.291 1.00 19.15 515 THR B C 1
ATOM 7827 O O . THR B 1 503 ? -12.416 52.057 -15.870 1.00 19.39 515 THR B O 1
ATOM 7831 N N . CYS B 1 504 ? -14.605 52.294 -15.451 1.00 18.92 516 CYS B N 1
ATOM 7832 C CA . CYS B 1 504 ? -14.791 53.423 -16.376 1.00 18.83 516 CYS B CA 1
ATOM 7833 C C . CYS B 1 504 ? -15.839 54.400 -15.812 1.00 19.17 516 CYS B C 1
ATOM 7834 O O . CYS B 1 504 ? -17.007 54.336 -16.175 1.00 18.93 516 CYS B O 1
ATOM 7837 N N . ASN B 1 505 ? -15.416 55.308 -14.921 1.00 19.76 517 ASN B N 1
ATOM 7838 C CA . ASN B 1 505 ? -16.331 56.263 -14.282 1.00 20.32 517 ASN B CA 1
ATOM 7839 C C . ASN B 1 505 ? -15.621 57.600 -14.002 1.00 21.10 517 ASN B C 1
ATOM 7840 O O . ASN B 1 505 ? -14.469 57.793 -14.391 1.00 21.33 517 ASN B O 1
#

Foldseek 3Di:
DAALLCLVVDDLVRCLVPVPVVLLNQLQLLLLCPDDPAFAPQLQLGGFQGAFAAQFFLHGDGTRQKDFLQLVLLLLQLLLCLLLQNQSSLSNNPVPDSVCSNVVSLSSLLSNLVQLVLQCLQQVQCQLHIAIWGRNDNHIDHDPVCFQKGFLLSRLSNLLSLLLSLLSLVNVVPVSSNVSSVSSVVSSLSCLAQLCQAFPPFLLFGARMKGWPHRRDHNVHVPIHIDHDPRDGLQEQFSSVSSLVSCLPRNPDDPVRNVSNLVSNQVRFAWDFDDDDPADRFIAGQAQLQALNRHLVVLRAVQVVQPLSVLRLQSSLLRQQVVCVRVVFLAGWHWFFAFADNVVSDGPGTFHNIHHQRRHPDNDHDHQKHALLSLLSVCLVPVSQSVSRSSLQCSQAQQGHSNRGFGIAGSQSPGGHSIDGSNRRSSNVSSNVNHSNVSSLVSCVVVVNNVVCNVVSSVSSCVRRPPGINSVRDRDHRPHHRDDPPRHHNPRRD/DALLCLVVDDLVRCLVPVPVLLLVQLQLLLLCPDDPAFAPQLQLGGFQGFFAAQFFLHGDGTRQKDFLQLVLLLLLLLLCQLLQNLSSLSRNPVPDSVCSNVVSLSSLLSNLVQLVQQCLQQVQCQLHIAIWGRNDNHIDHDPVCFQKGFLLSRLSNLLSLLLSLLSLVNVVPPSSNVSSVSSVVSSLSCLAQLCQAFPPFLLFGARMKGWPHRRDHNVRVPIHIDHDPRDGLQEQFSSVSSLVSCLPRNPDDPVNNVSNPVSNQVRFAWDFDDDDPQDRFIAGQAQLQALNRNLVVLRAVQCVQPLSVLRLQSSLLRQQVVCVRVVFLAGWHWFFAFADNVVSDGPGTFHNIHHQRRHPDNPHDHQKHALLSLLSVCLVPSSQSVLRSSLQCSQAQQGHSNRGFGIAGSQSPGGHSIDGSNRRSSNVSSNVNHSNVSSLVSCVVVVNNVVCNVVSSVSSVVRDDPGINSVRDRHHRPHHRDDPPRHHNPRRD

Sequence (987 aa):
EPSCRFAHQYTQEQVLQNPSKFINDVLFWEGKFHQNNISYNSGNGMSYDGTNIDWVTGEGTVKHPFSAASKESLQVMLYAHAIAGSADAARFLSPNNPSAAPGIAASIMDTKLQTYLRFNEETYPGFGGFLPWFTSSSQDLTPTWDWNNRVPGLDNGELLWAVYAFIQAAENTSNKSFIDLAKKWQTWMDYTKTTAAHIFYQGEGKVCAVTDIKNQSLPVYHPEQTYACEGTSYLNDPYEGELFTWWLQFFGGLSDADIEALWEYKRPQLVSVDYHIGNVGPITVQKGYWFSSHHETWKVLEMPYYDIDIIRRVFQNAERARTCNSVVTQVPGMFASINNVTDPATGDVVGYISNAGIPSIANQTIQELDVITPYSVFPTVLFDKGVGMAWWRNMAIGKKMQNIYGSTESTRRDGTGVSALLTWDSKVSTVNAILGGVSGLVSQKMKAENIYNTFVERIEAEYSRVFKNLKGEHVPFCLPQETVPDTGLVDFTTCNPSCRFAHQYTQEQVLQNPSKFINDVLFWEGKFHQNNISYNSGNGMSYDGTNIDWVTGEGTVKHPFSAASKESLQVMLYAHAIAGSADAARFLSPNNPSAAPGIAASIMDTKLQTYLRFNETYPGFGGFLPWFTSSSQDLTPTWDWNNRVPGLDNGELLWAVYAFIQAAENTSNKSFIDLAKKWQTWMDYTKTTAAHIFYQGEGKVCAVTDIKNQSLPVYHPEQTYACEGTSYLNDPYEGELFTWWLQFFGGLSDADIEALWEYKRPQLVSVDYHIGNVGPITVQKGYWFSSHHETWKVLEMPYYDIDIIRRVFQNAERARTCNSVVTQVPGMFASINNVTDPATGDVVGYISNAGIPSIANQTIQELDVITPYSVFPTVLFDKGVGMAWWRNMAIGKKMQNIYGSTESTRRDGTGVSALLTWDSKVSTVNAILGGVSGLVSQKMKAENNIYNTFVERIEAEYSRVFKNLKGEHVPFCLPQETVPDTGLVDFTTCN

InterPro domains:
  IPR058773 Endo-beta-1,2-glucanase SGL [PF26157] (1-449)